Protein AF-0000000078061483 (afdb_homodimer)

Foldseek 3Di:
DPPPDPPPPPPPPPPPPPVPPPPPPPFDDKFFFDPQAFEAFEDECQWAAACCPPALFAAFLQQVQLVDPPLAPVSDGSRPWLNCLVVVVVLLVLRLLLVGQAYEYEAAQCLQPVLLALPDGGPVSLVSVQVSLVVCVVSNHAYAYEHDPPGHHVNCVVVVPLLDLCVLVSLLRSLVSNCVSCLLRHFHYAHYAALQCCLACDCCHQNFPPRVNPFLASSLSSLLSVLSSLLSNLCCCVVPPCVPSVHFYFHAHEQFAFAAPDPDPQSRVLRVLVNLLRGQSNCQLAFAPQHFRDPSLLVLQQVLCVVVPHPGGSNDGQDPVRSVSRYNSGQFHRYEYFHYWHWDLVPFDPPPDPVVHSVVSSNTDTDDVCVVAPDALDPRHGLDLLRLLVSLLVCCVRRVQGEYEYAEYWHKHQADPPLACVVGLVSVLSNVSSVVCSVPPVPHNYRYHYYPHQEQTQDGSHGSRMGTHQWYFDPVDPNRKIAGGQSSVVSSVCSVVSMRDSPDGDDGDDDID/DDPPPPPPPPPPPPPPPPVPPPPPPPQDDKDFFDPQAFEAFEDECQWAAACCPPALFAAFLQQVQLVDPPLAPVSDGSRPWLNCLVVVVVLLVLRLLLPGQAYEYEAAQCLQPVLLALPDGGPVSLVSVQVSLVVCVVSNHAYAYEHDPPGHHVNCVVVVPLLDLCVLVSLLRSLVVNCVSCLLRHFHYAHYAALQCCLACDCCHQNFPPRVNPFLASSLSSLLSVLSSLLSNLCCCVVPPCVPSVHFYFHAHEQFAFAAPDPDPQSRVLRVLVNLLRGQSNCQLAFAPQHFRDPSLLVLQQVLCVVVPHPGGSNDGDDPVRSVSSYNSGQFHRYEYFHYWHWDLPPFDPPPDPVVHSVVSSNTDTDPVCVVAPDALDPRHGLDLLRLLVSLLVCCVRRVQGEYEYAEYWHKHQADPPLACVVGLVSVLSNVSSVVCSVPPVPHNYRYHYYPHQEQTQDGSHGSRMGTHQWYFDPVDPNRKIAGGQSSVVSSCCSVVSMRDSPDGDDGDDDID

InterPro domains:
  IPR001360 Glycoside hydrolase family 1 [PF00232] (32-497)
  IPR001360 Glycoside hydrolase family 1 [PR00131] (329-343)
  IPR001360 Glycoside hydrolase family 1 [PR00131] (404-412)
  IPR001360 Glycoside hydrolase family 1 [PR00131] (421-432)
  IPR001360 Glycoside hydrolase family 1 [PR00131] (443-460)
  IPR001360 Glycoside hydrolase family 1 [PR00131] (467-479)
  IPR001360 Glycoside hydrolase family 1 [PTHR10353] (38-500)
  IPR017853 Glycoside hydrolase superfamily [SSF51445] (32-498)

Organism: Helicoverpa armigera (NCBI:txid29058)

Structure (mmCIF, N/CA/C/O backbone):
data_AF-0000000078061483-model_v1
#
loop_
_entity.id
_entity.type
_entity.pdbx_description
1 polymer 'Myrosinase 1-like'
#
loop_
_atom_site.group_PDB
_atom_site.id
_atom_site.type_symbol
_atom_site.label_atom_id
_atom_site.label_alt_id
_atom_site.label_comp_id
_atom_site.label_asym_id
_atom_site.label_entity_id
_atom_site.label_seq_id
_atom_site.pdbx_PDB_ins_code
_atom_site.Cartn_x
_atom_site.Cartn_y
_atom_site.Cartn_z
_atom_site.occupancy
_atom_site.B_iso_or_equiv
_atom_site.auth_seq_id
_atom_site.auth_comp_id
_atom_site.auth_asym_id
_atom_site.auth_atom_id
_atom_site.pdbx_PDB_model_num
ATOM 1 N N . MET A 1 1 ? -51.125 8.367 -23.984 1 21.56 1 MET A N 1
ATOM 2 C CA . MET A 1 1 ? -50.969 9.812 -24.094 1 21.56 1 MET A CA 1
ATOM 3 C C . MET A 1 1 ? -51.281 10.5 -22.766 1 21.56 1 MET A C 1
ATOM 5 O O . MET A 1 1 ? -51.125 11.711 -22.625 1 21.56 1 MET A O 1
ATOM 9 N N . ASN A 1 2 ? -52.188 9.93 -21.938 1 21.05 2 ASN A N 1
ATOM 10 C CA . ASN A 1 2 ? -52.875 10.836 -21.016 1 21.05 2 ASN A CA 1
ATOM 11 C C . ASN A 1 2 ? -51.875 11.469 -20.031 1 21.05 2 ASN A C 1
ATOM 13 O O . ASN A 1 2 ? -51.125 10.758 -19.375 1 21.05 2 ASN A O 1
ATOM 17 N N . LYS A 1 3 ? -51.719 12.781 -20.266 1 22.83 3 LYS A N 1
ATOM 18 C CA . LYS A 1 3 ? -51.031 14 -19.875 1 22.83 3 LYS A CA 1
ATOM 19 C C . LYS A 1 3 ? -51.344 14.375 -18.422 1 22.83 3 LYS A C 1
ATOM 21 O O . LYS A 1 3 ? -52.25 15.164 -18.156 1 22.83 3 LYS A O 1
ATOM 26 N N . SER A 1 4 ? -51.562 13.406 -17.484 1 24.78 4 SER A N 1
ATOM 27 C CA . SER A 1 4 ? -52.094 13.867 -16.203 1 24.78 4 SER A CA 1
ATOM 28 C C . SER A 1 4 ? -51.25 14.992 -15.625 1 24.78 4 SER A C 1
ATOM 30 O O . SER A 1 4 ? -50 14.875 -15.555 1 24.78 4 SER A O 1
ATOM 32 N N . VAL A 1 5 ? -51.781 16.219 -15.711 1 24.36 5 VAL A N 1
ATOM 33 C CA . VAL A 1 5 ? -51.406 17.578 -15.305 1 24.36 5 VAL A CA 1
ATOM 34 C C . VAL A 1 5 ? -51.031 17.594 -13.828 1 24.36 5 VAL A C 1
ATOM 36 O O . VAL A 1 5 ? -51.812 17.094 -12.984 1 24.36 5 VAL A O 1
ATOM 39 N N . TYR A 1 6 ? -49.719 17.703 -13.492 1 23.05 6 TYR A N 1
ATOM 40 C CA . TYR A 1 6 ? -48.938 17.812 -12.258 1 23.05 6 TYR A CA 1
ATOM 41 C C . TYR A 1 6 ? -49.375 19.031 -11.461 1 23.05 6 TYR A C 1
ATOM 43 O O . TYR A 1 6 ? -49.156 20.172 -11.891 1 23.05 6 TYR A O 1
ATOM 51 N N . GLN A 1 7 ? -50.719 19.016 -11.008 1 23.12 7 GLN A N 1
ATOM 52 C CA . GLN A 1 7 ? -51.156 20.172 -10.219 1 23.12 7 GLN A CA 1
ATOM 53 C C . GLN A 1 7 ? -50.125 20.5 -9.133 1 23.12 7 GLN A C 1
ATOM 55 O O . GLN A 1 7 ? -49.75 19.625 -8.352 1 23.12 7 GLN A O 1
ATOM 60 N N . LEU A 1 8 ? -49.406 21.641 -9.32 1 24.89 8 LEU A N 1
ATOM 61 C CA . LEU A 1 8 ? -48.438 22.422 -8.57 1 24.89 8 LEU A CA 1
ATOM 62 C C . LEU A 1 8 ? -49.031 22.922 -7.258 1 24.89 8 LEU A C 1
ATOM 64 O O . LEU A 1 8 ? -49.938 23.766 -7.262 1 24.89 8 LEU A O 1
ATOM 68 N N . VAL A 1 9 ? -49.5 21.984 -6.383 1 25.61 9 VAL A N 1
ATOM 69 C CA . VAL A 1 9 ? -50.031 22.547 -5.141 1 25.61 9 VAL A CA 1
ATOM 70 C C . VAL A 1 9 ? -48.969 23.453 -4.512 1 25.61 9 VAL A C 1
ATOM 72 O O . VAL A 1 9 ? -47.844 23.016 -4.234 1 25.61 9 VAL A O 1
ATOM 75 N N . ALA A 1 10 ? -49.094 24.766 -4.688 1 23.66 10 ALA A N 1
ATOM 76 C CA . ALA A 1 10 ? -48.375 25.906 -4.16 1 23.66 10 ALA A CA 1
ATOM 77 C C . ALA A 1 10 ? -48.469 25.969 -2.637 1 23.66 10 ALA A C 1
ATOM 79 O O . ALA A 1 10 ? -49.531 26.266 -2.096 1 23.66 10 ALA A O 1
ATOM 80 N N . ALA A 1 11 ? -48 24.953 -1.902 1 24.77 11 ALA A N 1
ATOM 81 C CA . ALA A 1 11 ? -48.062 25.141 -0.455 1 24.77 11 ALA A CA 1
ATOM 82 C C . ALA A 1 11 ? -47.438 26.453 -0.038 1 24.77 11 ALA A C 1
ATOM 84 O O . ALA A 1 11 ? -46.312 26.766 -0.447 1 24.77 11 ALA A O 1
ATOM 85 N N . THR A 1 12 ? -48.25 27.438 0.245 1 24.83 12 THR A N 1
ATOM 86 C CA . THR A 1 12 ? -47.906 28.734 0.83 1 24.83 12 THR A CA 1
ATOM 87 C C . THR A 1 12 ? -47.125 28.562 2.127 1 24.83 12 THR A C 1
ATOM 89 O O . THR A 1 12 ? -47.625 27.969 3.086 1 24.83 12 THR A O 1
ATOM 92 N N . PHE A 1 13 ? -45.844 28.297 1.98 1 23.48 13 PHE A N 1
ATOM 93 C CA . PHE A 1 13 ? -44.969 28.266 3.139 1 23.48 13 PHE A CA 1
ATOM 94 C C . PHE A 1 13 ? -45.031 29.578 3.91 1 23.48 13 PHE A C 1
ATOM 96 O O . PHE A 1 13 ? -44.688 30.641 3.377 1 23.48 13 PHE A O 1
ATOM 103 N N . ALA A 1 14 ? -46 29.688 4.773 1 26.2 14 ALA A N 1
ATOM 104 C CA . ALA A 1 14 ? -46 30.812 5.699 1 26.2 14 ALA A CA 1
ATOM 105 C C . ALA A 1 14 ? -44.688 30.906 6.449 1 26.2 14 ALA A C 1
ATOM 107 O O . ALA A 1 14 ? -44.312 29.984 7.191 1 26.2 14 ALA A O 1
ATOM 108 N N . VAL A 1 15 ? -43.812 31.688 5.906 1 26.91 15 VAL A N 1
ATOM 109 C CA . VAL A 1 15 ? -42.562 32.062 6.52 1 26.91 15 VAL A CA 1
ATOM 110 C C . VAL A 1 15 ? -42.812 32.781 7.832 1 26.91 15 VAL A C 1
ATOM 112 O O . VAL A 1 15 ? -43.375 33.906 7.836 1 26.91 15 VAL A O 1
ATOM 115 N N . SER A 1 16 ? -43.312 32 8.828 1 27.84 16 SER A N 1
ATOM 116 C CA . SER A 1 16 ? -43.312 32.75 10.078 1 27.84 16 SER A CA 1
ATOM 117 C C . SER A 1 16 ? -41.969 33.406 10.344 1 27.84 16 SER A C 1
ATOM 119 O O . SER A 1 16 ? -40.938 32.719 10.289 1 27.84 16 SER A O 1
ATOM 121 N N . LEU A 1 17 ? -41.875 34.625 10.133 1 29.41 17 LEU A N 1
ATOM 122 C CA . LEU A 1 17 ? -40.781 35.5 10.492 1 29.41 17 LEU A CA 1
ATOM 123 C C . LEU A 1 17 ? -40.469 35.406 11.984 1 29.41 17 LEU A C 1
ATOM 125 O O . LEU A 1 17 ? -41.188 35.969 12.812 1 29.41 17 LEU A O 1
ATOM 129 N N . VAL A 1 18 ? -40.156 34.219 12.461 1 30.2 18 VAL A N 1
ATOM 130 C CA . VAL A 1 18 ? -39.625 34.344 13.812 1 30.2 18 VAL A CA 1
ATOM 131 C C . VAL A 1 18 ? -38.438 35.344 13.812 1 30.2 18 VAL A C 1
ATOM 133 O O . VAL A 1 18 ? -37.5 35.188 13.039 1 30.2 18 VAL A O 1
ATOM 136 N N . THR A 1 19 ? -38.719 36.5 14.203 1 26.34 19 THR A N 1
ATOM 137 C CA . THR A 1 19 ? -37.688 37.5 14.508 1 26.34 19 THR A CA 1
ATOM 138 C C . THR A 1 19 ? -36.656 36.938 15.445 1 26.34 19 THR A C 1
ATOM 140 O O . THR A 1 19 ? -36.938 36.594 16.594 1 26.34 19 THR A O 1
ATOM 143 N N . ALA A 1 20 ? -35.812 36.094 14.906 1 32.91 20 ALA A N 1
ATOM 144 C CA . ALA A 1 20 ? -34.594 35.812 15.672 1 32.91 20 ALA A CA 1
ATOM 145 C C . ALA A 1 20 ? -34.031 37.094 16.312 1 32.91 20 ALA A C 1
ATOM 147 O O . ALA A 1 20 ? -33.656 38.031 15.602 1 32.91 20 ALA A O 1
ATOM 148 N N . SER A 1 21 ? -34.625 37.406 17.484 1 28.08 21 SER A N 1
ATOM 149 C CA . SER A 1 21 ? -33.906 38.438 18.219 1 28.08 21 SER A CA 1
ATOM 150 C C . SER A 1 21 ? -32.375 38.219 18.125 1 28.08 21 SER A C 1
ATOM 152 O O . SER A 1 21 ? -31.891 37.156 18.469 1 28.08 21 SER A O 1
ATOM 154 N N . SER A 1 22 ? -31.781 38.688 17.172 1 31.56 22 SER A N 1
ATOM 155 C CA . SER A 1 22 ? -30.328 38.812 17.156 1 31.56 22 SER A CA 1
ATOM 156 C C . SER A 1 22 ? -29.797 39.156 18.547 1 31.56 22 SER A C 1
ATOM 158 O O . SER A 1 22 ? -30.031 40.25 19.031 1 31.56 22 SER A O 1
ATOM 160 N N . GLU A 1 23 ? -29.953 38.312 19.484 1 32.78 23 GLU A N 1
ATOM 161 C CA . GLU A 1 23 ? -29.156 38.688 20.656 1 32.78 23 GLU A CA 1
ATOM 162 C C . GLU A 1 23 ? -27.875 39.375 20.234 1 32.78 23 GLU A C 1
ATOM 164 O O . GLU A 1 23 ? -27.016 38.781 19.578 1 32.78 23 GLU A O 1
ATOM 169 N N . ARG A 1 24 ? -28.031 40.562 19.812 1 36.78 24 ARG A N 1
ATOM 170 C CA . ARG A 1 24 ? -26.906 41.469 19.672 1 36.78 24 ARG A CA 1
ATOM 171 C C . ARG A 1 24 ? -25.812 41.156 20.688 1 36.78 24 ARG A C 1
ATOM 173 O O . ARG A 1 24 ? -26.031 41.312 21.891 1 36.78 24 ARG A O 1
ATOM 180 N N . CYS A 1 25 ? -25 40.188 20.484 1 40.31 25 CYS A N 1
ATOM 181 C CA . CYS A 1 25 ? -23.766 40.031 21.234 1 40.31 25 CYS A CA 1
ATOM 182 C C . CYS A 1 25 ? -23.203 41.375 21.641 1 40.31 25 CYS A C 1
ATOM 184 O O . CYS A 1 25 ? -22.953 42.25 20.797 1 40.31 25 CYS A O 1
ATOM 186 N N . ALA A 1 26 ? -23.562 41.875 22.781 1 42.72 26 ALA A N 1
ATOM 187 C CA . ALA A 1 26 ? -22.922 43.031 23.406 1 42.72 26 ALA A CA 1
ATOM 188 C C . ALA A 1 26 ? -21.516 43.25 22.891 1 42.72 26 ALA A C 1
ATOM 190 O O . ALA A 1 26 ? -20.75 42.281 22.734 1 42.72 26 ALA A O 1
ATOM 191 N N . LYS A 1 27 ? -21.297 44.344 22.188 1 49.12 27 LYS A N 1
ATOM 192 C CA . LYS A 1 27 ? -19.969 44.719 21.719 1 49.12 27 LYS A CA 1
ATOM 193 C C . LYS A 1 27 ? -18.891 44.312 22.734 1 49.12 27 LYS A C 1
ATOM 195 O O . LYS A 1 27 ? -18.984 44.656 23.906 1 49.12 27 LYS A O 1
ATOM 200 N N . SER A 1 28 ? -18.016 43.312 22.469 1 61.88 28 SER A N 1
ATOM 201 C CA . SER A 1 28 ? -16.875 42.906 23.281 1 61.88 28 SER A CA 1
ATOM 202 C C . SER A 1 28 ? -16.031 44.125 23.703 1 61.88 28 SER A C 1
ATOM 204 O O . SER A 1 28 ? -16.031 45.156 23.031 1 61.88 28 SER A O 1
ATOM 206 N N . GLU A 1 29 ? -15.781 44.344 24.969 1 81.38 29 GLU A N 1
ATOM 207 C CA . GLU A 1 29 ? -14.891 45.344 25.547 1 81.38 29 GLU A CA 1
ATOM 208 C C . GLU A 1 29 ? -13.461 45.188 25.031 1 81.38 29 GLU A C 1
ATOM 210 O O . GLU A 1 29 ? -13.102 44.125 24.516 1 81.38 29 GLU A O 1
ATOM 215 N N . VAL A 1 30 ? -12.828 46.312 24.906 1 93.75 30 VAL A N 1
ATOM 216 C CA . VAL A 1 30 ? -11.398 46.281 24.594 1 93.75 30 VAL A CA 1
ATOM 217 C C . VAL A 1 30 ? -10.672 45.375 25.594 1 93.75 30 VAL A C 1
ATOM 219 O O . VAL A 1 30 ? -10.883 45.5 26.797 1 93.75 30 VAL A O 1
ATOM 222 N N . ARG A 1 31 ? -9.93 44.469 24.984 1 96 31 ARG A N 1
ATOM 223 C CA . ARG A 1 31 ? -9.25 43.5 25.844 1 96 31 ARG A CA 1
ATOM 224 C C . ARG A 1 31 ? -7.758 43.469 25.531 1 96 31 ARG A C 1
ATOM 226 O O . ARG A 1 31 ? -7.352 43.469 24.375 1 96 31 ARG A O 1
ATOM 233 N N . LYS A 1 32 ? -6.988 43.438 26.609 1 96.88 32 LYS A N 1
ATOM 234 C CA . LYS A 1 32 ? -5.551 43.219 26.453 1 96.88 32 LYS A CA 1
ATOM 235 C C . LYS A 1 32 ? -5.215 41.75 26.281 1 96.88 32 LYS A C 1
ATOM 237 O O . LYS A 1 32 ? -5.805 40.906 26.938 1 96.88 32 LYS A O 1
ATOM 242 N N . LEU A 1 33 ? -4.336 41.5 25.422 1 97.88 33 LEU A N 1
ATOM 243 C CA . LEU A 1 33 ? -3.855 40.125 25.266 1 97.88 33 LEU A CA 1
ATOM 244 C C . LEU A 1 33 ? -2.912 39.75 26.406 1 97.88 33 LEU A C 1
ATOM 246 O O . LEU A 1 33 ? -2.127 40.562 26.859 1 97.88 33 LEU A O 1
ATOM 250 N N . PRO A 1 34 ? -2.996 38.469 26.812 1 97.06 34 PRO A N 1
ATOM 251 C CA . PRO A 1 34 ? -2.014 38.031 27.812 1 97.06 34 PRO A CA 1
ATOM 252 C C . PRO A 1 34 ? -0.573 38.219 27.344 1 97.06 34 PRO A C 1
ATOM 254 O O . PRO A 1 34 ? -0.267 38.031 26.156 1 97.06 34 PRO A O 1
ATOM 257 N N . GLU A 1 35 ? 0.311 38.531 28.25 1 93.44 35 GLU A N 1
ATOM 258 C CA . GLU A 1 35 ? 1.693 38.875 27.938 1 93.44 35 GLU A CA 1
ATOM 259 C C . GLU A 1 35 ? 2.414 37.719 27.266 1 93.44 35 GLU A C 1
ATOM 261 O O . GLU A 1 35 ? 3.246 37.938 26.375 1 93.44 35 GLU A O 1
ATOM 266 N N . LYS A 1 36 ? 2.055 36.531 27.578 1 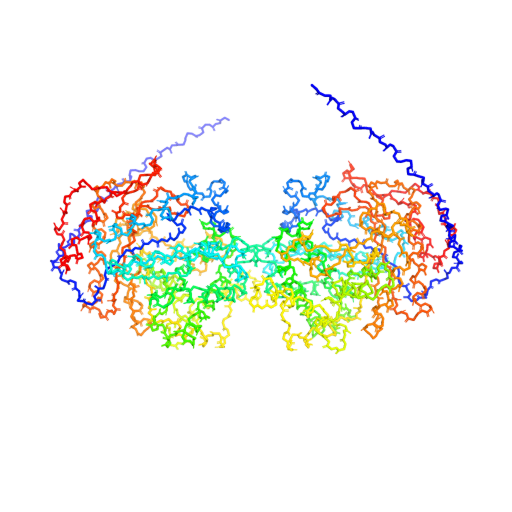93 36 LYS A N 1
ATOM 267 C CA . LYS A 1 36 ? 2.826 35.375 27.109 1 93 36 LYS A CA 1
ATOM 268 C C . LYS A 1 36 ? 2.199 34.781 25.859 1 93 36 LYS A C 1
ATOM 270 O O . LYS A 1 36 ? 2.756 33.844 25.266 1 93 36 LYS A O 1
ATOM 275 N N . LEU A 1 37 ? 1.08 35.312 25.438 1 98.25 37 LEU A N 1
ATOM 276 C CA . LEU A 1 37 ? 0.442 34.781 24.234 1 98.25 37 LEU A CA 1
ATOM 277 C C . LEU A 1 37 ? 1.168 35.25 22.984 1 98.25 37 LEU A C 1
ATOM 279 O O . LEU A 1 37 ? 1.217 36.469 22.703 1 98.25 37 LEU A O 1
ATOM 283 N N . LYS A 1 38 ? 1.768 34.344 22.281 1 98.69 38 LYS A N 1
ATOM 284 C CA . LYS A 1 38 ? 2.438 34.656 21.016 1 98.69 38 LYS A CA 1
ATOM 285 C C . LYS A 1 38 ? 1.46 34.625 19.844 1 98.69 38 LYS A C 1
ATOM 287 O O . LYS A 1 38 ? 0.526 33.812 19.844 1 98.69 38 LYS A O 1
ATOM 292 N N . LEU A 1 39 ? 1.645 35.531 18.906 1 98.81 39 LEU A N 1
ATOM 293 C CA . LEU A 1 39 ? 0.803 35.594 17.703 1 98.81 39 LEU A CA 1
ATOM 294 C C . LEU A 1 39 ? 1.614 35.344 16.453 1 98.81 39 LEU A C 1
ATOM 296 O O . LEU A 1 39 ? 2.707 35.875 16.281 1 98.81 39 LEU A O 1
ATOM 300 N N . GLY A 1 40 ? 1.159 34.438 15.609 1 98.81 40 GLY A N 1
ATOM 301 C CA . GLY A 1 40 ? 1.865 34.062 14.391 1 98.81 40 GLY A CA 1
ATOM 302 C C . GLY A 1 40 ? 0.946 33.875 13.195 1 98.81 40 GLY A C 1
ATOM 303 O O . GLY A 1 40 ? -0.245 34.188 13.273 1 98.81 40 GLY A O 1
ATOM 304 N N . ALA A 1 41 ? 1.456 33.562 12.062 1 98.88 41 ALA A N 1
ATOM 305 C CA . ALA A 1 41 ? 0.762 33.188 10.836 1 98.88 41 ALA A CA 1
ATOM 306 C C . ALA A 1 41 ? 1.313 31.891 10.273 1 98.88 41 ALA A C 1
ATOM 308 O O . ALA A 1 41 ? 2.41 31.469 10.648 1 98.88 41 ALA A O 1
ATOM 309 N N . ALA A 1 42 ? 0.496 31.25 9.438 1 98.88 42 ALA A N 1
ATOM 310 C CA . ALA A 1 42 ? 0.91 29.922 8.984 1 98.88 42 ALA A CA 1
ATOM 311 C C . ALA A 1 42 ? 0.642 29.734 7.496 1 98.88 42 ALA A C 1
ATOM 313 O O . ALA A 1 42 ? -0.207 30.422 6.922 1 98.88 42 ALA A O 1
ATOM 314 N N . THR A 1 43 ? 1.39 28.922 6.879 1 98.69 43 THR A N 1
ATOM 315 C CA . THR A 1 43 ? 1.193 28.359 5.547 1 98.69 43 THR A CA 1
ATOM 316 C C . THR A 1 43 ? 1.572 26.891 5.523 1 98.69 43 THR A C 1
ATOM 318 O O . THR A 1 43 ? 1.806 26.281 6.57 1 98.69 43 THR A O 1
ATOM 321 N N . ALA A 1 44 ? 1.515 26.266 4.355 1 98.56 44 ALA A N 1
ATOM 322 C CA . ALA A 1 44 ? 1.958 24.891 4.141 1 98.56 44 ALA A CA 1
ATOM 323 C C . ALA A 1 44 ? 2.646 24.734 2.787 1 98.56 44 ALA A C 1
ATOM 325 O O . ALA A 1 44 ? 2.227 25.344 1.8 1 98.56 44 ALA A O 1
ATOM 326 N N . ALA A 1 45 ? 3.604 23.938 2.746 1 98.75 45 ALA A N 1
ATOM 327 C CA . ALA A 1 45 ? 4.527 23.828 1.62 1 98.75 45 ALA A CA 1
ATOM 328 C C . ALA A 1 45 ? 3.773 23.609 0.311 1 98.75 45 ALA A C 1
ATOM 330 O O . ALA A 1 45 ? 3.924 24.391 -0.632 1 98.75 45 ALA A O 1
ATOM 331 N N . PHE A 1 46 ? 2.967 22.594 0.238 1 98.69 46 PHE A N 1
ATOM 332 C CA . PHE A 1 46 ? 2.316 22.266 -1.024 1 98.69 46 PHE A CA 1
ATOM 333 C C . PHE A 1 46 ? 1.389 23.391 -1.468 1 98.69 46 PHE A C 1
ATOM 335 O O . PHE A 1 46 ? 1.222 23.625 -2.666 1 98.69 46 PHE A O 1
ATOM 342 N N . GLN A 1 47 ? 0.829 24.078 -0.544 1 98.56 47 GLN A N 1
ATOM 343 C CA . GLN A 1 47 ? -0.223 25.047 -0.847 1 98.56 47 GLN A CA 1
ATOM 344 C C . GLN A 1 47 ? 0.365 26.359 -1.348 1 98.56 47 GLN A C 1
ATOM 346 O O . GLN A 1 47 ? -0.338 27.172 -1.959 1 98.56 47 GLN A O 1
ATOM 351 N N . ILE A 1 48 ? 1.719 26.625 -1.14 1 98.75 48 ILE A N 1
ATOM 352 C CA . ILE A 1 48 ? 2.176 27.969 -1.471 1 98.75 48 ILE A CA 1
ATOM 353 C C . ILE A 1 48 ? 3.461 27.891 -2.291 1 98.75 48 ILE A C 1
ATOM 355 O O . ILE A 1 48 ? 3.814 28.828 -2.996 1 98.75 48 ILE A O 1
ATOM 359 N N . GLU A 1 49 ? 4.262 26.797 -2.184 1 98.5 49 GLU A N 1
ATOM 360 C CA . GLU A 1 49 ? 5.641 26.812 -2.658 1 98.5 49 GLU A CA 1
ATOM 361 C C . GLU A 1 49 ? 5.703 26.734 -4.18 1 98.5 49 GLU A C 1
ATOM 363 O O . GLU A 1 49 ? 6.527 27.406 -4.809 1 98.5 49 GLU A O 1
ATOM 368 N N . GLY A 1 50 ? 4.812 25.906 -4.727 1 97.94 50 GLY A N 1
ATOM 369 C CA . GLY A 1 50 ? 5.008 25.594 -6.133 1 97.94 50 GLY A CA 1
ATOM 370 C C . GLY A 1 50 ? 6.301 24.859 -6.406 1 97.94 50 GLY A C 1
ATOM 371 O O . GLY A 1 50 ? 6.691 23.969 -5.637 1 97.94 50 GLY A O 1
ATOM 372 N N . ALA A 1 51 ? 6.91 25.094 -7.637 1 97.62 51 ALA A N 1
ATOM 373 C CA . ALA A 1 51 ? 8.164 24.453 -8.008 1 97.62 51 ALA A CA 1
ATOM 374 C C . ALA A 1 51 ? 8.047 22.938 -7.902 1 97.62 51 ALA A C 1
ATOM 376 O O . ALA A 1 51 ? 8.891 22.281 -7.277 1 97.62 51 ALA A O 1
ATOM 377 N N . TRP A 1 52 ? 6.988 22.391 -8.523 1 96.12 52 TRP A N 1
ATOM 378 C CA . TRP A 1 52 ? 6.609 21 -8.336 1 96.12 52 TRP A CA 1
ATOM 379 C C . TRP A 1 52 ? 7.699 20.062 -8.844 1 96.12 52 TRP A C 1
ATOM 381 O O . TRP A 1 52 ? 7.816 18.922 -8.383 1 96.12 52 TRP A O 1
ATOM 391 N N . ASP A 1 53 ? 8.555 20.578 -9.773 1 94.56 53 ASP A N 1
ATOM 392 C CA . ASP A 1 53 ? 9.586 19.75 -10.367 1 94.56 53 ASP A CA 1
ATOM 393 C C . ASP A 1 53 ? 10.953 20.438 -10.312 1 94.56 53 ASP A C 1
ATOM 395 O O . ASP A 1 53 ? 11.82 20.156 -11.141 1 94.56 53 ASP A O 1
ATOM 399 N N . ALA A 1 54 ? 11.055 21.359 -9.422 1 95.56 54 ALA A N 1
ATOM 400 C CA . ALA A 1 54 ? 12.328 22.062 -9.297 1 95.56 54 ALA A CA 1
ATOM 401 C C . ALA A 1 54 ? 13.383 21.188 -8.625 1 95.56 54 ALA A C 1
ATOM 403 O O . ALA A 1 54 ? 13.086 20.484 -7.66 1 95.56 54 ALA A O 1
ATOM 404 N N . SER A 1 55 ? 14.594 21.234 -9.195 1 94.69 55 SER A N 1
ATOM 405 C CA . SER A 1 55 ? 15.734 20.5 -8.656 1 94.69 55 SER A CA 1
ATOM 406 C C . SER A 1 55 ? 15.422 19.016 -8.531 1 94.69 55 SER A C 1
ATOM 408 O O . SER A 1 55 ? 15.055 18.375 -9.516 1 94.69 55 SER A O 1
ATOM 410 N N . ASP A 1 56 ? 15.492 18.469 -7.344 1 96.56 56 ASP A N 1
ATOM 411 C CA . ASP A 1 56 ? 15.383 17.016 -7.16 1 96.56 56 ASP A CA 1
ATOM 412 C C . ASP A 1 56 ? 13.953 16.625 -6.789 1 96.56 56 ASP A C 1
ATOM 414 O O . ASP A 1 56 ? 13.648 15.438 -6.664 1 96.56 56 ASP A O 1
ATOM 418 N N . LYS A 1 57 ? 13.062 17.625 -6.691 1 98.25 57 LYS A N 1
ATOM 419 C CA . LYS A 1 57 ? 11.75 17.297 -6.125 1 98.25 57 LYS A CA 1
ATOM 420 C C . LYS A 1 57 ? 10.992 16.312 -7.012 1 98.25 57 LYS A C 1
ATOM 422 O O . LYS A 1 57 ? 10.914 16.5 -8.227 1 98.25 57 LYS A O 1
ATOM 427 N N . SER A 1 58 ? 10.523 15.289 -6.418 1 98 58 SER A N 1
ATOM 428 C CA . SER A 1 58 ? 9.703 14.305 -7.105 1 98 58 SER A CA 1
ATOM 429 C C . SER A 1 58 ? 8.219 14.531 -6.824 1 98 58 SER A C 1
ATOM 431 O O . SER A 1 58 ? 7.859 15.352 -5.98 1 98 58 SER A O 1
ATOM 433 N N . PRO A 1 59 ? 7.324 13.867 -7.531 1 98 59 PRO A N 1
ATOM 434 C CA . PRO A 1 59 ? 5.887 14.062 -7.328 1 98 59 PRO A CA 1
ATOM 435 C C . PRO A 1 59 ? 5.414 13.594 -5.953 1 98 59 PRO A C 1
ATOM 437 O O . PRO A 1 59 ? 5.867 12.562 -5.461 1 98 59 PRO A O 1
ATOM 440 N N . SER A 1 60 ? 4.539 14.359 -5.414 1 98.44 60 SER A N 1
ATOM 441 C CA . SER A 1 60 ? 3.775 13.945 -4.242 1 98.44 60 SER A CA 1
ATOM 442 C C . SER A 1 60 ? 2.424 13.359 -4.637 1 98.44 60 SER A C 1
ATOM 444 O O . SER A 1 60 ? 2.037 13.414 -5.809 1 98.44 60 SER A O 1
ATOM 446 N N . ILE A 1 61 ? 1.721 12.828 -3.666 1 98.62 61 ILE A N 1
ATOM 447 C CA . ILE A 1 61 ? 0.375 12.312 -3.879 1 98.62 61 ILE A CA 1
ATOM 448 C C . ILE A 1 61 ? -0.541 13.43 -4.367 1 98.62 61 ILE A C 1
ATOM 450 O O . ILE A 1 61 ? -1.479 13.188 -5.133 1 98.62 61 ILE A O 1
ATOM 454 N N . TRP A 1 62 ? -0.321 14.664 -3.979 1 98.69 62 TRP A N 1
ATOM 455 C CA . TRP A 1 62 ? -1.16 15.781 -4.414 1 98.69 62 TRP A CA 1
ATOM 456 C C . TRP A 1 62 ? -0.839 16.172 -5.852 1 98.69 62 TRP A C 1
ATOM 458 O O . TRP A 1 62 ? -1.726 16.594 -6.598 1 98.69 62 TRP A O 1
ATOM 468 N N . ASP A 1 63 ? 0.458 16.094 -6.246 1 98.44 63 ASP A N 1
ATOM 469 C CA . ASP A 1 63 ? 0.771 16.297 -7.656 1 98.44 63 ASP A CA 1
ATOM 470 C C . ASP A 1 63 ? 0.002 15.305 -8.531 1 98.44 63 ASP A C 1
ATOM 472 O O . ASP A 1 63 ? -0.591 15.695 -9.539 1 98.44 63 ASP A O 1
ATOM 476 N N . THR A 1 64 ? 0.052 14.023 -8.133 1 97.94 64 THR A N 1
ATOM 477 C CA . THR A 1 64 ? -0.647 12.977 -8.859 1 97.94 64 THR A CA 1
ATOM 478 C C . THR A 1 64 ? -2.152 13.219 -8.852 1 97.94 64 THR A C 1
ATOM 480 O O . THR A 1 64 ? -2.812 13.086 -9.883 1 97.94 64 THR A O 1
ATOM 483 N N . PHE A 1 65 ? -2.717 13.586 -7.742 1 98.38 65 PHE A N 1
ATOM 484 C CA . PHE A 1 65 ? -4.141 13.852 -7.562 1 98.38 65 PHE A CA 1
ATOM 485 C C . PHE A 1 65 ? -4.605 14.961 -8.5 1 98.38 65 PHE A C 1
ATOM 487 O O . PHE A 1 65 ? -5.648 14.836 -9.148 1 98.38 65 PHE A O 1
ATOM 494 N N . CYS A 1 66 ? -3.842 16 -8.602 1 98.06 66 CYS A N 1
ATOM 495 C CA . CYS A 1 66 ? -4.215 17.172 -9.375 1 98.06 66 CYS A CA 1
ATOM 496 C C . CYS A 1 66 ? -4.207 16.875 -10.867 1 98.06 66 CYS A C 1
ATOM 498 O O . CYS A 1 66 ? -4.824 17.594 -11.656 1 98.06 66 CYS A O 1
ATOM 500 N N . ARG A 1 67 ? -3.572 15.844 -11.266 1 97.06 67 ARG A N 1
ATOM 501 C CA . ARG A 1 67 ? -3.443 15.523 -12.68 1 97.06 67 ARG A CA 1
ATOM 502 C C . ARG A 1 67 ? -4.703 14.844 -13.203 1 97.06 67 ARG A C 1
ATOM 504 O O . ARG A 1 67 ? -4.898 14.734 -14.414 1 97.06 67 ARG A O 1
ATOM 511 N N . VAL A 1 68 ? -5.473 14.352 -12.359 1 96.62 68 VAL A N 1
ATOM 512 C CA . VAL A 1 68 ? -6.719 13.703 -12.758 1 96.62 68 VAL A CA 1
ATOM 513 C C . VAL A 1 68 ? -7.812 14.758 -12.93 1 96.62 68 VAL A C 1
ATOM 515 O O . VAL A 1 68 ? -8.188 15.438 -11.969 1 96.62 68 VAL A O 1
ATOM 518 N N . PRO A 1 69 ? -8.359 14.859 -14.125 1 96.62 69 PRO A N 1
ATOM 519 C CA . PRO A 1 69 ? -9.406 15.867 -14.336 1 96.62 69 PRO A CA 1
ATOM 520 C C . PRO A 1 69 ? -10.609 15.664 -13.414 1 96.62 69 PRO A C 1
ATOM 522 O O . PRO A 1 69 ? -11.07 14.539 -13.227 1 96.62 69 PRO A O 1
ATOM 525 N N . GLY A 1 70 ? -11.094 16.781 -12.789 1 96.81 70 GLY A N 1
ATOM 526 C CA . GLY A 1 70 ? -12.273 16.719 -11.945 1 96.81 70 GLY A CA 1
ATOM 527 C C . GLY A 1 70 ? -11.953 16.656 -10.469 1 96.81 70 GLY A C 1
ATOM 528 O O . GLY A 1 70 ? -12.812 16.953 -9.625 1 96.81 70 GLY A O 1
ATOM 529 N N . ASN A 1 71 ? -10.75 16.297 -10.141 1 97.5 71 ASN A N 1
ATOM 530 C CA . ASN A 1 71 ? -10.367 16.156 -8.742 1 97.5 71 ASN A CA 1
ATOM 531 C C . ASN A 1 71 ? -10.312 17.516 -8.047 1 97.5 71 ASN A C 1
ATOM 533 O O . ASN A 1 71 ? -10.641 17.625 -6.863 1 97.5 71 ASN A O 1
ATOM 537 N N . VAL A 1 72 ? -9.859 18.531 -8.758 1 97.88 72 VAL A N 1
ATOM 538 C CA . VAL A 1 72 ? -9.789 19.891 -8.219 1 97.88 72 VAL A CA 1
ATOM 539 C C . VAL A 1 72 ? -10.914 20.734 -8.82 1 97.88 72 VAL A C 1
ATOM 541 O O . VAL A 1 72 ? -11.031 20.844 -10.039 1 97.88 72 VAL A O 1
ATOM 544 N N . LYS A 1 73 ? -11.695 21.312 -8.039 1 95.12 73 LYS A N 1
ATOM 545 C CA . LYS A 1 73 ? -12.961 21.953 -8.398 1 95.12 73 LYS A CA 1
ATOM 546 C C . LYS A 1 73 ? -12.773 22.969 -9.508 1 95.12 73 LYS A C 1
ATOM 548 O O . LYS A 1 73 ? -13.602 23.078 -10.422 1 95.12 73 LYS A O 1
ATOM 553 N N . ASP A 1 74 ? -11.703 23.797 -9.445 1 95.94 74 ASP A N 1
ATOM 554 C CA . ASP A 1 74 ? -11.531 24.859 -10.414 1 95.94 74 ASP A CA 1
ATOM 555 C C . ASP A 1 74 ? -10.5 24.484 -11.477 1 95.94 74 ASP A C 1
ATOM 557 O O . ASP A 1 74 ? -10.07 25.328 -12.266 1 95.94 74 ASP A O 1
ATOM 561 N N . GLY A 1 75 ? -9.984 23.25 -11.414 1 97.19 75 GLY A N 1
ATOM 562 C CA . GLY A 1 75 ? -9.102 22.703 -12.438 1 97.19 75 GLY A CA 1
ATOM 563 C C . GLY A 1 75 ? -7.66 23.141 -12.273 1 97.19 75 GLY A C 1
ATOM 564 O O . GLY A 1 75 ? -6.789 22.719 -13.047 1 97.19 75 GLY A O 1
ATOM 565 N N . THR A 1 76 ? -7.359 23.969 -11.266 1 97.31 76 THR A N 1
ATOM 566 C CA . THR A 1 76 ? -5.984 24.375 -11.023 1 97.31 76 THR A CA 1
ATOM 567 C C . THR A 1 76 ? -5.195 23.25 -10.344 1 97.31 76 THR A C 1
ATOM 569 O O . THR A 1 76 ? -5.719 22.156 -10.133 1 97.31 76 THR A O 1
ATOM 572 N N . ASP A 1 77 ? -3.9 23.438 -10.141 1 97.81 77 ASP A N 1
ATOM 573 C CA . ASP A 1 77 ? -3.053 22.422 -9.523 1 97.81 77 ASP A CA 1
ATOM 574 C C . ASP A 1 77 ? -1.996 23.047 -8.625 1 97.81 77 ASP A C 1
ATOM 576 O O . ASP A 1 77 ? -2.043 24.25 -8.352 1 97.81 77 ASP A O 1
ATOM 580 N N . GLY A 1 78 ? -1.142 22.25 -8.016 1 97.19 78 GLY A N 1
ATOM 581 C CA . GLY A 1 78 ? -0.138 22.703 -7.074 1 97.19 78 GLY A CA 1
ATOM 582 C C . GLY A 1 78 ? 1.202 23 -7.723 1 97.19 78 GLY A C 1
ATOM 583 O O . GLY A 1 78 ? 2.219 23.109 -7.035 1 97.19 78 GLY A O 1
ATOM 584 N N . ASN A 1 79 ? 1.295 23.141 -9.047 1 97.31 79 ASN A N 1
ATOM 585 C CA . ASN A 1 79 ? 2.57 23.234 -9.75 1 97.31 79 ASN A CA 1
ATOM 586 C C . ASN A 1 79 ? 3.297 24.531 -9.414 1 97.31 79 ASN A C 1
ATOM 588 O O . ASN A 1 79 ? 4.508 24.531 -9.188 1 97.31 79 ASN A O 1
ATOM 592 N N . ASP A 1 80 ? 2.502 25.703 -9.406 1 96.19 80 ASP A N 1
ATOM 593 C CA . ASP A 1 80 ? 3.113 27.016 -9.188 1 96.19 80 ASP A CA 1
ATOM 594 C C . ASP A 1 80 ? 2.592 27.656 -7.91 1 96.19 80 ASP A C 1
ATOM 596 O O . ASP A 1 80 ? 3.342 28.328 -7.195 1 96.19 80 ASP A O 1
ATOM 600 N N . THR A 1 81 ? 1.283 27.547 -7.684 1 97.31 81 THR A N 1
ATOM 601 C CA . THR A 1 81 ? 0.57 28.109 -6.547 1 97.31 81 THR A CA 1
ATOM 602 C C . THR A 1 81 ? 0.993 29.562 -6.316 1 97.31 81 THR A C 1
ATOM 604 O O . TH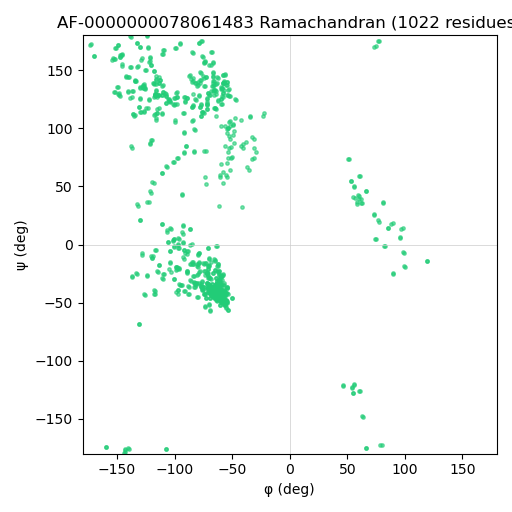R A 1 81 ? 0.82 30.406 -7.191 1 97.31 81 THR A O 1
ATOM 607 N N . CYS A 1 82 ? 1.526 29.891 -5.078 1 98.5 82 CYS A N 1
ATOM 608 C CA . CYS A 1 82 ? 1.899 31.25 -4.734 1 98.5 82 CYS A CA 1
ATOM 609 C C . CYS A 1 82 ? 3.348 31.531 -5.117 1 98.5 82 CYS A C 1
ATOM 611 O O . CYS A 1 82 ? 3.818 32.656 -4.988 1 98.5 82 CYS A O 1
ATOM 613 N N . LYS A 1 83 ? 4.105 30.547 -5.535 1 98.38 83 LYS A N 1
ATOM 614 C CA . LYS A 1 83 ? 5.508 30.609 -5.941 1 98.38 83 LYS A CA 1
ATOM 615 C C . LYS A 1 83 ? 6.395 31.062 -4.781 1 98.38 83 LYS A C 1
ATOM 617 O O . LYS A 1 83 ? 7.359 31.797 -4.977 1 98.38 83 LYS A O 1
ATOM 622 N N . SER A 1 84 ? 6.062 30.656 -3.637 1 98.5 84 SER A N 1
ATOM 623 C CA . SER A 1 84 ? 6.848 31 -2.455 1 98.5 84 SER A CA 1
ATOM 624 C C . SER A 1 84 ? 8.25 30.406 -2.533 1 98.5 84 SER A C 1
ATOM 626 O O . SER A 1 84 ? 9.203 30.984 -1.99 1 98.5 84 SER A O 1
ATOM 628 N N . TYR A 1 85 ? 8.43 29.281 -3.219 1 98.31 85 TYR A N 1
ATOM 629 C CA . TYR A 1 85 ? 9.758 28.719 -3.395 1 98.31 85 TYR A CA 1
ATOM 630 C C . TYR A 1 85 ? 10.695 29.734 -4.047 1 98.31 85 TYR A C 1
ATOM 632 O O . TYR A 1 85 ? 11.859 29.844 -3.658 1 98.31 85 TYR A O 1
ATOM 640 N N . GLU A 1 86 ? 10.219 30.438 -4.977 1 97.06 86 GLU A N 1
ATOM 641 C CA . GLU A 1 86 ? 10.992 31.422 -5.715 1 97.06 86 GLU A CA 1
ATOM 642 C C . GLU A 1 86 ? 11.047 32.75 -4.969 1 97.06 86 GLU A C 1
ATOM 644 O O . GLU A 1 86 ? 12.055 33.469 -5.031 1 97.06 86 GLU A O 1
ATOM 649 N N . TYR A 1 87 ? 9.93 33.062 -4.215 1 97.56 87 TYR A N 1
ATOM 650 C CA . TYR A 1 87 ? 9.797 34.406 -3.648 1 97.56 87 TYR A CA 1
ATOM 651 C C . TYR A 1 87 ? 9.617 34.344 -2.137 1 97.56 87 TYR A C 1
ATOM 653 O O . TYR A 1 87 ? 8.836 35.094 -1.565 1 97.56 87 TYR A O 1
ATOM 661 N N . TYR A 1 88 ? 10.281 33.406 -1.46 1 97.44 88 TYR A N 1
ATOM 662 C CA . TYR A 1 88 ? 10.109 33.25 -0.021 1 97.44 88 TYR A CA 1
ATOM 663 C C . TYR A 1 88 ? 10.492 34.531 0.724 1 97.44 88 TYR A C 1
ATOM 665 O O . TYR A 1 88 ? 9.961 34.781 1.803 1 97.44 88 TYR A O 1
ATOM 673 N N . GLN A 1 89 ? 11.391 35.344 0.187 1 97.56 89 GLN A N 1
ATOM 674 C CA . GLN A 1 89 ? 11.781 36.594 0.827 1 97.56 89 GLN A CA 1
ATOM 675 C C . GLN A 1 89 ? 10.602 37.531 0.94 1 97.56 89 GLN A C 1
ATOM 677 O O . GLN A 1 89 ? 10.484 38.281 1.925 1 97.56 89 GLN A O 1
ATOM 682 N N . ARG A 1 90 ? 9.797 37.5 -0.057 1 96.94 90 ARG A N 1
ATOM 683 C CA . ARG A 1 90 ? 8.578 38.281 -0.024 1 96.94 90 ARG A CA 1
ATOM 684 C C . ARG A 1 90 ? 7.652 37.844 1.102 1 96.94 90 ARG A C 1
ATOM 686 O O . ARG A 1 90 ? 7.023 38.688 1.761 1 96.94 90 ARG A O 1
ATOM 693 N N . ASP A 1 91 ? 7.547 36.594 1.293 1 98.38 91 ASP A N 1
ATOM 694 C CA . ASP A 1 91 ? 6.75 36.062 2.398 1 98.38 91 ASP A CA 1
ATOM 695 C C . ASP A 1 91 ? 7.281 36.562 3.742 1 98.38 91 ASP A C 1
ATOM 697 O O . ASP A 1 91 ? 6.5 36.906 4.633 1 98.38 91 ASP A O 1
ATOM 701 N N . ILE A 1 92 ? 8.57 36.625 3.828 1 98.69 92 ILE A N 1
ATOM 702 C CA . ILE A 1 92 ? 9.18 37.062 5.074 1 98.69 92 ILE A CA 1
ATOM 703 C C . ILE A 1 92 ? 8.93 38.562 5.262 1 98.69 92 ILE A C 1
ATOM 705 O O . ILE A 1 92 ? 8.695 39.031 6.383 1 98.69 92 ILE A O 1
ATOM 709 N N . GLU A 1 93 ? 8.969 39.312 4.18 1 98.5 93 GLU A N 1
ATOM 710 C CA . GLU A 1 93 ? 8.625 40.75 4.258 1 98.5 93 GLU A CA 1
ATOM 711 C C . GLU A 1 93 ? 7.203 40.938 4.762 1 98.5 93 GLU A C 1
ATOM 713 O O . GLU A 1 93 ? 6.934 41.844 5.547 1 98.5 93 GLU A O 1
ATOM 718 N N . MET A 1 94 ? 6.293 40.094 4.281 1 98.88 94 MET A N 1
ATOM 719 C CA . MET A 1 94 ? 4.902 40.156 4.719 1 98.88 94 MET A CA 1
ATOM 720 C C . MET A 1 94 ? 4.793 39.844 6.207 1 98.88 94 MET A C 1
ATOM 722 O O . MET A 1 94 ? 4.039 40.5 6.926 1 98.88 94 MET A O 1
ATOM 726 N N . LEU A 1 95 ? 5.547 38.875 6.668 1 98.94 95 LEU A N 1
ATOM 727 C CA . LEU A 1 95 ? 5.559 38.5 8.078 1 98.94 95 LEU A CA 1
ATOM 728 C C . LEU A 1 95 ? 6.102 39.625 8.938 1 98.94 95 LEU A C 1
ATOM 730 O O . LEU A 1 95 ? 5.562 39.938 10 1 98.94 95 LEU A O 1
ATOM 734 N N . LYS A 1 96 ? 7.168 40.188 8.461 1 98.62 96 LYS A N 1
ATOM 735 C CA . LYS A 1 96 ? 7.746 41.344 9.156 1 98.62 96 LYS A CA 1
ATOM 736 C C . LYS A 1 96 ? 6.754 42.5 9.211 1 98.62 96 LYS A C 1
ATOM 738 O O . LYS A 1 96 ? 6.637 43.156 10.242 1 98.62 96 LYS A O 1
ATOM 743 N N . PHE A 1 97 ? 6.098 42.719 8.086 1 98.56 97 PHE A N 1
ATOM 744 C CA . PHE A 1 97 ? 5.07 43.75 8.016 1 98.56 97 PHE A CA 1
ATOM 745 C C . PHE A 1 97 ? 4.004 43.531 9.078 1 98.56 97 PHE A C 1
ATOM 747 O O . PHE A 1 97 ? 3.559 44.469 9.727 1 98.56 97 PHE A O 1
ATOM 754 N N . LEU A 1 98 ? 3.566 42.312 9.32 1 98.81 98 LEU A N 1
ATOM 755 C CA . LEU A 1 98 ? 2.555 41.969 10.312 1 98.81 98 LEU A CA 1
ATOM 756 C C . LEU A 1 98 ? 3.111 42.125 11.727 1 98.81 98 LEU A C 1
ATOM 758 O O . LEU A 1 98 ? 2.363 42.375 12.664 1 98.81 98 LEU A O 1
ATOM 762 N N . GLY A 1 99 ? 4.414 41.844 11.898 1 98.81 99 GLY A N 1
ATOM 763 C CA . GLY A 1 99 ? 5.047 41.875 13.211 1 98.81 99 GLY A CA 1
ATOM 764 C C . GLY A 1 99 ? 4.812 40.625 14.023 1 98.81 99 GLY A C 1
ATOM 765 O O . GLY A 1 99 ? 4.699 40.688 15.25 1 98.81 99 GLY A O 1
ATOM 766 N N . VAL A 1 100 ? 4.781 39.531 13.414 1 98.88 100 VAL A N 1
ATOM 767 C CA . VAL A 1 100 ? 4.43 38.281 14.094 1 98.88 100 VAL A CA 1
ATOM 768 C C . VAL A 1 100 ? 5.59 37.812 14.969 1 98.88 100 VAL A C 1
ATOM 770 O O . VAL A 1 100 ? 6.746 38.156 14.703 1 98.88 100 VAL A O 1
ATOM 773 N N . ASP A 1 101 ? 5.242 37 15.984 1 98.75 101 ASP A N 1
ATOM 774 C CA . ASP A 1 101 ? 6.23 36.375 16.859 1 98.75 101 ASP A CA 1
ATOM 775 C C . ASP A 1 101 ? 6.871 35.156 16.203 1 98.75 101 ASP A C 1
ATOM 777 O O . ASP A 1 101 ? 8.039 34.875 16.453 1 98.75 101 ASP A O 1
ATOM 781 N N . TYR A 1 102 ? 6.152 34.438 15.406 1 98.88 102 TYR A N 1
ATOM 782 C CA . TYR A 1 102 ? 6.621 33.188 14.812 1 98.88 102 TYR A CA 1
ATOM 783 C C . TYR A 1 102 ? 5.895 32.906 13.5 1 98.88 102 TYR A C 1
ATOM 785 O O . TYR A 1 102 ? 4.871 33.531 13.203 1 98.88 102 TYR A O 1
ATOM 793 N N . TYR A 1 103 ? 6.461 32.094 12.664 1 98.94 103 TYR A N 1
ATOM 794 C CA . TYR A 1 103 ? 5.906 31.594 11.406 1 98.94 103 TYR A CA 1
ATOM 795 C C . TYR A 1 103 ? 5.855 30.078 11.375 1 98.94 103 TYR A C 1
ATOM 797 O O . TYR A 1 103 ? 6.883 29.406 11.531 1 98.94 103 TYR A O 1
ATOM 805 N N . ARG A 1 104 ? 4.645 29.516 11.281 1 98.94 104 ARG A N 1
ATOM 806 C CA . ARG A 1 104 ? 4.496 28.062 11.148 1 98.94 104 ARG A CA 1
ATOM 807 C C . ARG A 1 104 ? 4.445 27.641 9.688 1 98.94 104 ARG A C 1
ATOM 809 O O . ARG A 1 104 ? 3.537 28.047 8.953 1 98.94 104 ARG A O 1
ATOM 816 N N . PHE A 1 105 ? 5.434 26.938 9.242 1 98.88 105 PHE A N 1
ATOM 817 C CA . PHE A 1 105 ? 5.5 26.406 7.883 1 98.88 105 PHE A CA 1
ATOM 818 C C . PHE A 1 105 ? 5.672 24.891 7.895 1 98.88 105 PHE A C 1
ATOM 820 O O . PHE A 1 105 ? 5.758 24.281 8.961 1 98.88 105 PHE A O 1
ATOM 827 N N . SER A 1 106 ? 5.527 24.281 6.746 1 98.88 106 SER A N 1
ATOM 828 C CA . SER A 1 106 ? 5.793 22.844 6.641 1 98.88 106 SER A CA 1
ATOM 829 C C . SER A 1 106 ? 6.887 22.562 5.617 1 98.88 106 SER A C 1
ATOM 831 O O . SER A 1 106 ? 7.266 23.438 4.844 1 98.88 106 SER A O 1
ATOM 833 N N . ILE A 1 107 ? 7.414 21.438 5.738 1 98.88 107 ILE A N 1
ATOM 834 C CA . ILE A 1 107 ? 8.5 21.016 4.859 1 98.88 107 ILE A CA 1
ATOM 835 C C . ILE A 1 107 ? 8 19.922 3.922 1 98.88 107 ILE A C 1
ATOM 837 O O . ILE A 1 107 ? 7.324 18.984 4.352 1 98.88 107 ILE A O 1
ATOM 841 N N . SER A 1 108 ? 8.281 20.078 2.635 1 98.88 108 SER A N 1
ATOM 842 C CA . SER A 1 108 ? 7.859 19.109 1.621 1 98.88 108 SER A CA 1
ATOM 843 C C . SER A 1 108 ? 8.75 17.875 1.624 1 98.88 108 SER A C 1
ATOM 845 O O . SER A 1 108 ? 9.93 17.953 1.278 1 98.88 108 SER A O 1
ATOM 847 N N . TRP A 1 109 ? 8.18 16.766 1.891 1 98.88 109 TRP A N 1
ATOM 848 C CA . TRP A 1 109 ? 8.922 15.5 1.95 1 98.88 109 TRP A CA 1
ATOM 849 C C . TRP A 1 109 ? 9.539 15.164 0.597 1 98.88 109 TRP A C 1
ATOM 851 O O . TRP A 1 109 ? 10.742 14.922 0.502 1 98.88 109 TRP A O 1
ATOM 861 N N . PRO A 1 110 ? 8.875 15.25 -0.517 1 98.69 110 PRO A N 1
ATOM 862 C CA . PRO A 1 110 ? 9.461 14.883 -1.809 1 98.69 110 PRO A CA 1
ATOM 863 C C . PRO A 1 110 ? 10.516 15.883 -2.279 1 98.69 110 PRO A C 1
ATOM 865 O O . PRO A 1 110 ? 11.289 15.586 -3.197 1 98.69 110 PRO A O 1
ATOM 868 N N . ARG A 1 111 ? 10.516 17.125 -1.714 1 98.69 111 ARG A N 1
ATOM 869 C CA . ARG A 1 111 ? 11.547 18.094 -2.053 1 98.69 111 ARG A CA 1
ATOM 870 C C . ARG A 1 111 ? 12.859 17.781 -1.351 1 98.69 111 ARG A C 1
ATOM 872 O O . ARG A 1 111 ? 13.938 17.969 -1.921 1 98.69 111 ARG A O 1
ATOM 879 N N . VAL A 1 112 ? 12.781 17.25 -0.127 1 98.75 112 VAL A N 1
ATOM 880 C CA . VAL A 1 112 ? 13.953 16.984 0.699 1 98.75 112 VAL A CA 1
ATOM 881 C C . VAL A 1 112 ? 14.484 15.578 0.392 1 98.75 112 VAL A C 1
ATOM 883 O O . VAL A 1 112 ? 15.695 15.367 0.317 1 98.75 112 VAL A O 1
ATOM 886 N N . LEU A 1 113 ? 13.555 14.648 0.262 1 98.75 113 LEU A N 1
ATOM 887 C CA . LEU A 1 113 ? 13.875 13.273 -0.089 1 98.75 113 LEU A CA 1
ATOM 888 C C . LEU A 1 113 ? 13.188 12.867 -1.389 1 98.75 113 LEU A C 1
ATOM 890 O O . LEU A 1 113 ? 12.109 12.266 -1.365 1 98.75 113 LEU A O 1
ATOM 894 N N . PRO A 1 114 ? 13.836 13.078 -2.461 1 98.12 114 PRO A N 1
ATOM 895 C CA . PRO A 1 114 ? 13.172 12.922 -3.756 1 98.12 114 PRO A CA 1
ATOM 896 C C . PRO A 1 114 ? 12.773 11.477 -4.051 1 98.12 114 PRO A C 1
ATOM 898 O O . PRO A 1 114 ? 11.844 11.234 -4.82 1 98.12 114 PRO A O 1
ATOM 901 N N . THR A 1 115 ? 13.438 10.422 -3.461 1 97.62 115 THR A N 1
ATOM 902 C CA . THR A 1 115 ? 13.055 9.031 -3.678 1 97.62 115 THR A CA 1
ATOM 903 C C . THR A 1 115 ? 12 8.594 -2.66 1 97.62 115 THR A C 1
ATOM 905 O O . THR A 1 115 ? 11.477 7.48 -2.744 1 97.62 115 THR A O 1
ATOM 908 N N . GLY A 1 116 ? 11.672 9.461 -1.69 1 98.12 116 GLY A N 1
ATOM 909 C CA . GLY A 1 116 ? 10.844 9.102 -0.546 1 98.12 116 GLY A CA 1
ATOM 910 C C . GLY A 1 116 ? 11.648 8.578 0.628 1 98.12 116 GLY A C 1
ATOM 911 O O . GLY A 1 116 ? 11.211 8.664 1.776 1 98.12 116 GLY A O 1
ATOM 912 N N . PHE A 1 117 ? 12.836 8.047 0.29 1 98.25 117 PHE A N 1
ATOM 913 C CA . PHE A 1 117 ? 13.703 7.434 1.29 1 98.25 117 PHE A CA 1
ATOM 914 C C . PHE A 1 117 ? 14.945 8.289 1.524 1 98.25 117 PHE A C 1
ATOM 916 O O . PHE A 1 117 ? 15.219 9.219 0.761 1 98.25 117 PHE A O 1
ATOM 923 N N . ALA A 1 118 ? 15.695 7.973 2.605 1 98.38 118 ALA A N 1
ATOM 924 C CA . ALA A 1 118 ? 16.812 8.812 3.023 1 98.38 118 ALA A CA 1
ATOM 925 C C . ALA A 1 118 ? 18.094 8.43 2.293 1 98.38 118 ALA A C 1
ATOM 927 O O . ALA A 1 118 ? 19.188 8.812 2.701 1 98.38 118 ALA A O 1
ATOM 928 N N . ASN A 1 119 ? 17.969 7.629 1.218 1 97.69 119 ASN A N 1
ATOM 929 C CA . ASN A 1 119 ? 19.141 7.242 0.439 1 97.69 119 ASN A CA 1
ATOM 930 C C . ASN A 1 119 ? 19.688 8.414 -0.366 1 97.69 119 ASN A C 1
ATOM 932 O O . ASN A 1 119 ? 20.875 8.445 -0.698 1 97.69 119 ASN A O 1
ATOM 936 N N . LYS A 1 120 ? 18.844 9.297 -0.722 1 97.38 120 LYS A N 1
ATOM 937 C CA . LYS A 1 120 ? 19.219 10.523 -1.423 1 97.38 120 LYS A CA 1
ATOM 938 C C . LYS A 1 120 ? 18.625 11.75 -0.742 1 97.38 120 LYS A C 1
ATOM 940 O O . LYS A 1 120 ? 17.406 11.906 -0.68 1 97.38 120 LYS A O 1
ATOM 945 N N . ILE A 1 121 ? 19.422 12.562 -0.205 1 98.5 121 ILE A N 1
ATOM 946 C CA . ILE A 1 121 ? 19.031 13.82 0.414 1 98.5 121 ILE A CA 1
ATOM 947 C C . ILE A 1 121 ? 19.297 14.984 -0.542 1 98.5 121 ILE A C 1
ATOM 949 O O . ILE A 1 121 ? 20.438 15.18 -0.979 1 98.5 121 ILE A O 1
ATOM 953 N N . SER A 1 122 ? 18.312 15.727 -0.909 1 98.69 122 SER A N 1
ATOM 954 C CA . SER A 1 122 ? 18.453 16.844 -1.825 1 98.69 122 SER A CA 1
ATOM 955 C C . SER A 1 122 ? 19.188 18.016 -1.159 1 98.69 122 SER A C 1
ATOM 957 O O . SER A 1 122 ? 18.656 18.625 -0.227 1 98.69 122 SER A O 1
ATOM 959 N N . GLU A 1 123 ? 20.312 18.328 -1.673 1 98.44 123 GLU A N 1
ATOM 960 C CA . GLU A 1 123 ? 21.031 19.484 -1.158 1 98.44 123 GLU A CA 1
ATOM 961 C C . GLU A 1 123 ? 20.266 20.781 -1.389 1 98.44 123 GLU A C 1
ATOM 963 O O . GLU A 1 123 ? 20.188 21.625 -0.501 1 98.44 123 GLU A O 1
ATOM 968 N N . GLU A 1 124 ? 19.641 20.859 -2.557 1 98.38 124 GLU A N 1
ATOM 969 C CA . GLU A 1 124 ? 18.875 22.047 -2.887 1 98.38 124 GLU A CA 1
ATOM 970 C C . GLU A 1 124 ? 17.594 22.125 -2.053 1 98.38 124 GLU A C 1
ATOM 972 O O . GLU A 1 124 ? 17.172 23.219 -1.663 1 98.38 124 GLU A O 1
ATOM 977 N N . GLY A 1 125 ? 17 21 -1.82 1 98.38 125 GLY A N 1
ATOM 978 C CA . GLY A 1 125 ? 15.828 20.969 -0.972 1 98.38 125 GLY A CA 1
ATOM 979 C C . GLY A 1 125 ? 16.094 21.422 0.448 1 98.38 125 GLY A C 1
ATOM 980 O O . GLY A 1 125 ? 15.375 22.266 0.981 1 98.38 125 GLY A O 1
ATOM 981 N N . ILE A 1 126 ? 17.156 20.938 1.005 1 98.69 126 ILE A N 1
ATOM 982 C CA . ILE A 1 126 ? 17.547 21.328 2.354 1 98.69 126 ILE A CA 1
ATOM 983 C C . ILE A 1 126 ? 17.953 22.797 2.371 1 98.69 126 ILE A C 1
ATOM 985 O O . ILE A 1 126 ? 17.609 23.531 3.299 1 98.69 126 ILE A O 1
ATOM 989 N N . ALA A 1 127 ? 18.672 23.203 1.334 1 98.69 127 ALA A N 1
ATOM 990 C CA . ALA A 1 127 ? 19.156 24.578 1.265 1 98.69 127 ALA A CA 1
ATOM 991 C C . ALA A 1 127 ? 18 25.578 1.256 1 98.69 127 ALA A C 1
ATOM 993 O O . ALA A 1 127 ? 18.094 26.656 1.844 1 98.69 127 ALA A O 1
ATOM 994 N N . TYR A 1 128 ? 17 25.266 0.573 1 98.56 128 TYR A N 1
ATOM 995 C CA . TYR A 1 128 ? 15.828 26.141 0.522 1 98.56 128 TYR A CA 1
ATOM 996 C C . TYR A 1 128 ? 15.281 26.391 1.92 1 98.56 128 TYR A C 1
ATOM 998 O O . TYR A 1 128 ? 15.102 27.547 2.318 1 98.56 128 TYR A O 1
ATOM 1006 N N . TYR A 1 129 ? 15.023 25.391 2.682 1 98.81 129 TYR A N 1
ATOM 1007 C CA . TYR A 1 129 ? 14.445 25.562 4.008 1 98.81 129 TYR A CA 1
ATOM 1008 C C . TYR A 1 129 ? 15.453 26.156 4.977 1 98.81 129 TYR A C 1
ATOM 1010 O O . TYR A 1 129 ? 15.086 26.906 5.887 1 98.81 129 TYR A O 1
ATOM 1018 N N . SER A 1 130 ? 16.703 25.797 4.766 1 98.88 130 SER A N 1
ATOM 1019 C CA . SER A 1 130 ? 17.75 26.422 5.574 1 98.88 130 SER A CA 1
ATOM 1020 C C . SER A 1 130 ? 17.766 27.938 5.387 1 98.88 130 SER A C 1
ATOM 1022 O O . SER A 1 130 ? 17.875 28.672 6.359 1 98.88 130 SER A O 1
ATOM 1024 N N . LYS A 1 131 ? 17.688 28.359 4.156 1 98.75 131 LYS A N 1
ATOM 1025 C CA . LYS A 1 131 ? 17.641 29.797 3.863 1 98.75 131 LYS A CA 1
ATOM 1026 C C . LYS A 1 131 ? 16.391 30.438 4.457 1 98.75 131 LYS A C 1
ATOM 1028 O O . LYS A 1 131 ? 16.453 31.547 4.984 1 98.75 131 LYS A O 1
ATOM 1033 N N . LEU A 1 132 ? 15.305 29.734 4.352 1 98.88 132 LEU A N 1
ATOM 1034 C CA . LEU A 1 132 ? 14.055 30.234 4.926 1 98.88 132 LEU A CA 1
ATOM 1035 C C . LEU A 1 132 ? 14.195 30.438 6.43 1 98.88 132 LEU A C 1
ATOM 1037 O O . LEU A 1 132 ? 13.852 31.5 6.949 1 98.88 132 LEU A O 1
ATOM 1041 N N . VAL A 1 133 ? 14.734 29.469 7.125 1 98.94 133 VAL A N 1
ATOM 1042 C CA . VAL A 1 133 ? 14.898 29.5 8.57 1 98.94 133 VAL A CA 1
ATOM 1043 C C . VAL A 1 133 ? 15.859 30.625 8.961 1 98.94 133 VAL A C 1
ATOM 1045 O O . VAL A 1 133 ? 15.586 31.406 9.883 1 98.94 133 VAL A O 1
ATOM 1048 N N . ASP A 1 134 ? 16.969 30.719 8.234 1 98.88 134 ASP A N 1
ATOM 1049 C CA . ASP A 1 134 ? 17.969 31.75 8.516 1 98.88 134 ASP A CA 1
ATOM 1050 C C . ASP A 1 134 ? 17.359 33.156 8.398 1 98.88 134 ASP A C 1
ATOM 1052 O O . ASP A 1 134 ? 17.578 34 9.25 1 98.88 134 ASP A O 1
ATOM 1056 N N . GLU A 1 135 ? 16.641 33.344 7.375 1 98.75 135 GLU A N 1
ATOM 1057 C CA . GLU A 1 135 ? 16.078 34.688 7.133 1 98.75 135 GLU A CA 1
ATOM 1058 C C . GLU A 1 135 ? 14.984 35 8.148 1 98.75 135 GLU A C 1
ATOM 1060 O O . GLU A 1 135 ? 14.836 36.188 8.547 1 98.75 135 GLU A O 1
ATOM 1065 N N . LEU A 1 136 ? 14.164 34.031 8.516 1 98.94 136 LEU A N 1
ATOM 1066 C CA . LEU A 1 136 ? 13.203 34.25 9.586 1 98.94 136 LEU A CA 1
ATOM 1067 C C . LEU A 1 136 ? 13.898 34.719 10.859 1 98.94 136 LEU A C 1
ATOM 1069 O O . LEU A 1 136 ? 13.531 35.75 11.43 1 98.94 136 LEU A O 1
ATOM 1073 N N . LEU A 1 137 ? 14.898 34.031 11.234 1 98.81 137 LEU A N 1
ATOM 1074 C CA . LEU A 1 137 ? 15.625 34.344 12.453 1 98.81 137 LEU A CA 1
ATOM 1075 C C . LEU A 1 137 ? 16.297 35.719 12.352 1 98.81 137 LEU A C 1
ATOM 1077 O O . LEU A 1 137 ? 16.312 36.469 13.328 1 98.81 137 LEU A O 1
ATOM 1081 N N . ALA A 1 138 ? 16.812 36 11.188 1 98.69 138 ALA A N 1
ATOM 1082 C CA . ALA A 1 138 ? 17.453 37.312 10.961 1 98.69 138 ALA A CA 1
ATOM 1083 C C . ALA A 1 138 ? 16.453 38.438 11.141 1 98.69 138 ALA A C 1
ATOM 1085 O O . ALA A 1 138 ? 16.844 39.562 11.438 1 98.69 138 ALA A O 1
ATOM 1086 N N . ASN A 1 139 ? 15.203 38.156 11 1 98.56 139 ASN A N 1
ATOM 1087 C CA . ASN A 1 139 ? 14.172 39.188 11.133 1 98.56 139 ASN A CA 1
ATOM 1088 C C . ASN A 1 139 ? 13.406 39.031 12.453 1 98.56 139 ASN A C 1
ATOM 1090 O O . ASN A 1 139 ? 12.32 39.594 12.609 1 98.56 139 ASN A O 1
ATOM 1094 N N . GLY A 1 140 ? 13.898 38.219 13.367 1 98.38 140 GLY A N 1
ATOM 1095 C CA . GLY A 1 140 ? 13.336 38.094 14.703 1 98.38 140 GLY A CA 1
ATOM 1096 C C . GLY A 1 140 ? 12.062 37.281 14.734 1 98.38 140 GLY A C 1
ATOM 1097 O O . GLY A 1 140 ? 11.242 37.406 15.641 1 98.38 140 GLY A O 1
ATOM 1098 N N . ILE A 1 141 ? 11.82 36.469 13.758 1 98.88 141 ILE A N 1
ATOM 1099 C CA . ILE A 1 141 ? 10.633 35.625 13.68 1 98.88 141 ILE A CA 1
ATOM 1100 C C . ILE A 1 141 ? 11.008 34.188 13.992 1 98.88 141 ILE A C 1
ATOM 1102 O O . ILE A 1 141 ? 11.883 33.594 13.344 1 98.88 141 ILE A O 1
ATOM 1106 N N . GLU A 1 142 ? 10.383 33.594 14.961 1 98.81 142 GLU A N 1
ATOM 1107 C CA . GLU A 1 142 ? 10.656 32.219 15.352 1 98.81 142 GLU A CA 1
ATOM 1108 C C . GLU A 1 142 ? 10.133 31.219 14.305 1 98.81 142 GLU A C 1
ATOM 1110 O O . GLU A 1 142 ? 8.961 31.266 13.938 1 98.81 142 GLU A O 1
ATOM 1115 N N . PRO A 1 143 ? 11.016 30.344 13.82 1 98.88 143 PRO A N 1
ATOM 1116 C CA . PRO A 1 143 ? 10.516 29.297 12.922 1 98.88 143 PRO A CA 1
ATOM 1117 C C . PRO A 1 143 ? 9.836 28.156 13.672 1 98.88 143 PRO A C 1
ATOM 1119 O O . PRO A 1 143 ? 10.383 27.625 14.648 1 98.88 143 PRO A O 1
ATOM 1122 N N . VAL A 1 144 ? 8.625 27.781 13.297 1 98.94 144 VAL A N 1
ATOM 1123 C CA . VAL A 1 144 ? 7.902 26.594 13.734 1 98.94 144 VAL A CA 1
ATOM 1124 C C . VAL A 1 144 ? 7.691 25.656 12.547 1 98.94 144 VAL A C 1
ATOM 1126 O O . VAL A 1 144 ? 6.938 25.969 11.625 1 98.94 144 VAL A O 1
ATOM 1129 N N . ALA A 1 145 ? 8.359 24.484 12.609 1 98.94 145 ALA A N 1
ATOM 1130 C CA . ALA A 1 145 ? 8.398 23.641 11.414 1 98.94 145 ALA A CA 1
ATOM 1131 C C . ALA A 1 145 ? 7.508 22.406 11.578 1 98.94 145 ALA A C 1
ATOM 1133 O O . ALA A 1 145 ? 7.578 21.719 12.594 1 98.94 145 ALA A O 1
ATOM 1134 N N . THR A 1 146 ? 6.641 22.188 10.617 1 98.94 146 THR A N 1
ATOM 1135 C CA . THR A 1 146 ? 5.828 20.984 10.531 1 98.94 146 THR A CA 1
ATOM 1136 C C . THR A 1 146 ? 6.453 19.969 9.57 1 98.94 146 THR A C 1
ATOM 1138 O O . THR A 1 146 ? 6.684 20.281 8.398 1 98.94 146 THR A O 1
ATOM 1141 N N . LEU A 1 147 ? 6.637 18.766 10.047 1 98.94 147 LEU A N 1
ATOM 1142 C CA . LEU A 1 147 ? 7.309 17.75 9.242 1 98.94 147 LEU A CA 1
ATOM 1143 C C . LEU A 1 147 ? 6.375 17.203 8.172 1 98.94 147 LEU A C 1
ATOM 1145 O O . LEU A 1 147 ? 6.805 16.938 7.043 1 98.94 147 LEU A O 1
ATOM 1149 N N . TYR A 1 148 ? 5.117 17.047 8.57 1 98.94 148 TYR A N 1
ATOM 1150 C CA . TYR A 1 148 ? 4.219 16.469 7.578 1 98.94 148 TYR A CA 1
ATOM 1151 C C . TYR A 1 148 ? 2.902 17.234 7.523 1 98.94 148 TYR A C 1
ATOM 1153 O O . TYR A 1 148 ? 2.15 17.266 8.5 1 98.94 148 TYR A O 1
ATOM 1161 N N . HIS A 1 149 ? 2.695 17.922 6.441 1 98.75 149 HIS A N 1
ATOM 1162 C CA . HIS A 1 149 ? 1.459 18.609 6.086 1 98.75 149 HIS A CA 1
ATOM 1163 C C . HIS A 1 149 ? 0.898 18.078 4.77 1 98.75 149 HIS A C 1
ATOM 1165 O O . HIS A 1 149 ? 0.678 18.859 3.834 1 98.75 149 HIS A O 1
ATOM 1171 N N . TRP A 1 150 ? 0.827 17 4.5 1 97.88 150 TRP A N 1
ATOM 1172 C CA . TRP A 1 150 ? 0.052 15.961 3.832 1 97.88 150 TRP A CA 1
ATOM 1173 C C . TRP A 1 150 ? 0.604 15.68 2.438 1 97.88 150 TRP A C 1
ATOM 1175 O O . TRP A 1 150 ? -0.138 15.273 1.539 1 97.88 150 TRP A O 1
ATOM 1185 N N . ASP A 1 151 ? 1.767 16.094 2.025 1 96.75 151 ASP A N 1
ATOM 1186 C CA . ASP A 1 151 ? 2.273 15.867 0.674 1 96.75 151 ASP A CA 1
ATOM 1187 C C . ASP A 1 151 ? 3.264 14.703 0.64 1 96.75 151 ASP A C 1
ATOM 1189 O O . ASP A 1 151 ? 4.43 14.891 0.285 1 96.75 151 ASP A O 1
ATOM 1193 N N . LEU A 1 152 ? 2.793 13.562 0.798 1 98.75 152 LEU A N 1
ATOM 1194 C CA . LEU A 1 152 ? 3.541 12.305 0.81 1 98.75 152 LEU A CA 1
ATOM 1195 C C . LEU A 1 152 ? 4.156 12.031 -0.557 1 98.75 152 LEU A C 1
ATOM 1197 O O . LEU A 1 152 ? 3.492 12.172 -1.584 1 98.75 152 LEU A O 1
ATOM 1201 N N . PRO A 1 153 ? 5.504 11.656 -0.546 1 98.69 153 PRO A N 1
ATOM 1202 C CA . PRO A 1 153 ? 6.055 11.227 -1.834 1 98.69 153 PRO A CA 1
ATOM 1203 C C . PRO A 1 153 ? 5.223 10.125 -2.492 1 98.69 153 PRO A C 1
ATOM 1205 O O . PRO A 1 153 ? 4.844 9.156 -1.831 1 98.69 153 PRO A O 1
ATOM 1208 N N . GLN A 1 154 ? 4.945 10.266 -3.779 1 98.31 154 GLN A N 1
ATOM 1209 C CA . GLN A 1 154 ? 4.152 9.273 -4.5 1 98.31 154 GLN A CA 1
ATOM 1210 C C . GLN A 1 154 ? 4.801 7.898 -4.426 1 98.31 154 GLN A C 1
ATOM 1212 O O . GLN A 1 154 ? 4.105 6.883 -4.348 1 98.31 154 GLN A O 1
ATOM 1217 N N . SER A 1 155 ? 6.121 7.805 -4.434 1 98 155 SER A N 1
ATOM 1218 C CA . SER A 1 155 ? 6.852 6.543 -4.387 1 98 155 SER A CA 1
ATOM 1219 C C . SER A 1 155 ? 6.516 5.754 -3.127 1 98 155 SER A C 1
ATOM 1221 O O . SER A 1 155 ? 6.457 4.523 -3.154 1 98 155 SER A O 1
ATOM 1223 N N . LEU A 1 156 ? 6.281 6.449 -2.004 1 98.69 156 LEU A N 1
ATOM 1224 C CA . LEU A 1 156 ? 5.898 5.781 -0.766 1 98.69 156 LEU A CA 1
ATOM 1225 C C . LEU A 1 156 ? 4.434 5.359 -0.803 1 98.69 156 LEU A C 1
ATOM 1227 O O . LEU A 1 156 ? 4.07 4.312 -0.262 1 98.69 156 LEU A O 1
ATOM 1231 N N . GLN A 1 157 ? 3.602 6.238 -1.451 1 98.62 157 GLN A N 1
ATOM 1232 C CA . GLN A 1 157 ? 2.197 5.871 -1.598 1 98.62 157 GLN A CA 1
ATOM 1233 C C . GLN A 1 157 ? 2.047 4.594 -2.422 1 98.62 157 GLN A C 1
ATOM 1235 O O . GLN A 1 157 ? 1.172 3.77 -2.145 1 98.62 157 GLN A O 1
ATOM 1240 N N . ASP A 1 158 ? 2.873 4.426 -3.379 1 97.69 158 ASP A N 1
ATOM 1241 C CA . ASP A 1 158 ? 2.828 3.244 -4.234 1 97.69 158 ASP A CA 1
ATOM 1242 C C . ASP A 1 158 ? 3.084 1.974 -3.428 1 97.69 158 ASP A C 1
ATOM 1244 O O . ASP A 1 158 ? 2.748 0.873 -3.869 1 97.69 158 ASP A O 1
ATOM 1248 N N . LEU A 1 159 ? 3.641 2.111 -2.285 1 98.31 159 LEU A N 1
ATOM 1249 C CA . LEU A 1 159 ? 3.914 0.993 -1.388 1 98.31 159 LEU A CA 1
ATOM 1250 C C . LEU A 1 159 ? 2.863 0.911 -0.286 1 98.31 159 LEU A C 1
ATOM 1252 O O . LEU A 1 159 ? 3.053 0.204 0.707 1 98.31 159 LEU A O 1
ATOM 1256 N N . GLY A 1 160 ? 1.829 1.726 -0.302 1 98.25 160 GLY A N 1
ATOM 1257 C CA . GLY A 1 160 ? 0.718 1.669 0.635 1 98.25 160 GLY A CA 1
ATOM 1258 C C . GLY A 1 160 ? 0.555 2.941 1.445 1 98.25 160 GLY A C 1
ATOM 1259 O O . GLY A 1 160 ? -0.478 3.148 2.084 1 98.25 160 GLY A O 1
ATOM 1260 N N . GLY A 1 161 ? 1.598 3.818 1.42 1 98.56 161 GLY A N 1
ATOM 1261 C CA . GLY A 1 161 ? 1.526 5.07 2.158 1 98.56 161 GLY A CA 1
ATOM 1262 C C . GLY A 1 161 ? 1.223 4.875 3.633 1 98.56 161 GLY A C 1
ATOM 1263 O O . GLY A 1 161 ? 1.861 4.059 4.301 1 98.56 161 GLY A O 1
ATOM 1264 N N . TRP A 1 162 ? 0.237 5.555 4.098 1 98.81 162 TRP A N 1
ATOM 1265 C CA . TRP A 1 162 ? -0.038 5.59 5.527 1 98.81 162 TRP A CA 1
ATOM 1266 C C . TRP A 1 162 ? -0.779 4.332 5.969 1 98.81 162 TRP A C 1
ATOM 1268 O O . TRP A 1 162 ? -0.943 4.086 7.168 1 98.81 162 TRP A O 1
ATOM 1278 N N . THR A 1 163 ? -1.223 3.486 5.031 1 98.75 163 THR A N 1
ATOM 1279 C CA . THR A 1 163 ? -1.824 2.217 5.426 1 98.75 163 THR A CA 1
ATOM 1280 C C . THR A 1 163 ? -0.753 1.146 5.617 1 98.75 163 THR A C 1
ATOM 1282 O O . THR A 1 163 ? -1.025 0.08 6.168 1 98.75 163 THR A O 1
ATOM 1285 N N . ASN A 1 164 ? 0.436 1.359 5.109 1 98.62 164 ASN A N 1
ATOM 1286 C CA . ASN A 1 164 ? 1.584 0.484 5.324 1 98.62 164 ASN A CA 1
ATOM 1287 C C . ASN A 1 164 ? 2.309 0.82 6.625 1 98.62 164 ASN A C 1
ATOM 1289 O O . ASN A 1 164 ? 2.873 1.907 6.762 1 98.62 164 ASN A O 1
ATOM 1293 N N . PRO A 1 165 ? 2.398 -0.065 7.605 1 98.31 165 PRO A N 1
ATOM 1294 C CA . PRO A 1 165 ? 3 0.251 8.898 1 98.31 165 PRO A CA 1
ATOM 1295 C C . PRO A 1 165 ? 4.477 0.63 8.789 1 98.31 165 PRO A C 1
ATOM 1297 O O . PRO A 1 165 ? 5.012 1.299 9.68 1 98.31 165 PRO A O 1
ATOM 1300 N N . LEU A 1 166 ? 5.148 0.33 7.699 1 97.88 166 LEU A N 1
ATOM 1301 C CA . LEU A 1 166 ? 6.559 0.655 7.52 1 97.88 166 LEU A CA 1
ATOM 1302 C C . LEU A 1 166 ? 6.754 2.16 7.359 1 97.88 166 LEU A C 1
ATOM 1304 O O . LEU A 1 166 ? 7.875 2.66 7.477 1 97.88 166 LEU A O 1
ATOM 1308 N N . ILE A 1 167 ? 5.695 2.881 7.164 1 98.56 167 ILE A N 1
ATOM 1309 C CA . ILE A 1 167 ? 5.746 4.328 7 1 98.56 167 ILE A CA 1
ATOM 1310 C C . ILE A 1 167 ? 6.324 4.973 8.258 1 98.56 167 ILE A C 1
ATOM 1312 O O . ILE A 1 167 ? 6.969 6.023 8.188 1 98.56 167 ILE A O 1
ATOM 1316 N N . ALA A 1 168 ? 6.105 4.344 9.43 1 98.44 168 ALA A N 1
ATOM 1317 C CA . ALA A 1 168 ? 6.641 4.879 10.68 1 98.44 168 ALA A CA 1
ATOM 1318 C C . ALA A 1 168 ? 8.164 4.93 10.648 1 98.44 168 ALA A C 1
ATOM 1320 O O . ALA A 1 168 ? 8.773 5.891 11.117 1 98.44 168 ALA A O 1
ATOM 1321 N N . ASP A 1 169 ? 8.797 3.912 10.023 1 97.75 169 ASP A N 1
ATOM 1322 C CA . ASP A 1 169 ? 10.25 3.887 9.875 1 97.75 169 ASP A CA 1
ATOM 1323 C C . ASP A 1 169 ? 10.719 4.965 8.898 1 97.75 169 ASP A C 1
ATOM 1325 O O . ASP A 1 169 ? 11.711 5.656 9.164 1 97.75 169 ASP A O 1
ATOM 1329 N N . TRP A 1 170 ? 10.047 5.043 7.785 1 98.56 170 TRP A N 1
ATOM 1330 C CA . TRP A 1 170 ? 10.43 6.008 6.758 1 98.56 170 TRP A CA 1
ATOM 1331 C C . TRP A 1 170 ? 10.273 7.438 7.27 1 98.56 170 TRP A C 1
ATOM 1333 O O . TRP A 1 170 ? 11.094 8.305 6.965 1 98.56 170 TRP A O 1
ATOM 1343 N N . PHE A 1 171 ? 9.211 7.637 8.055 1 98.88 171 PHE A N 1
ATOM 1344 C CA . PHE A 1 171 ? 8.961 8.953 8.617 1 98.88 171 PHE A CA 1
ATOM 1345 C C . PHE A 1 171 ? 10.039 9.32 9.633 1 98.88 171 PHE A C 1
ATOM 1347 O O . PHE A 1 171 ? 10.461 10.477 9.711 1 98.88 171 PHE A O 1
ATOM 1354 N N . GLU A 1 172 ? 10.453 8.391 10.445 1 98.88 172 GLU A N 1
ATOM 1355 C CA . GLU A 1 172 ? 11.555 8.625 11.383 1 98.88 172 GLU A CA 1
ATOM 1356 C C . GLU A 1 172 ? 12.828 9.039 10.648 1 98.88 172 GLU A C 1
ATOM 1358 O O . GLU A 1 172 ? 13.516 9.969 11.07 1 98.88 172 GLU A O 1
ATOM 1363 N N . ASP A 1 173 ? 13.148 8.344 9.539 1 98.81 173 ASP A N 1
ATOM 1364 C CA . ASP A 1 173 ? 14.32 8.688 8.734 1 98.81 173 ASP A CA 1
ATOM 1365 C C . ASP A 1 173 ? 14.234 10.117 8.219 1 98.81 173 ASP A C 1
ATOM 1367 O O . ASP A 1 173 ? 15.219 10.859 8.25 1 98.81 173 ASP A O 1
ATOM 1371 N N . TYR A 1 174 ? 13.055 10.398 7.719 1 98.88 174 TYR A N 1
ATOM 1372 C CA . TYR A 1 174 ? 12.805 11.742 7.207 1 98.88 174 TYR A CA 1
ATOM 1373 C C . TYR A 1 174 ? 13.016 12.789 8.289 1 98.88 174 TYR A C 1
ATOM 1375 O O . TYR A 1 174 ? 13.688 13.797 8.07 1 98.88 174 TYR A O 1
ATOM 1383 N N . ALA A 1 175 ? 12.445 12.531 9.477 1 98.94 175 ALA A N 1
ATOM 1384 C CA . ALA A 1 175 ? 12.594 13.445 10.609 1 98.94 175 ALA A CA 1
ATOM 1385 C C . ALA A 1 175 ? 14.055 13.609 11 1 98.94 175 ALA A C 1
ATOM 1387 O O . ALA A 1 175 ? 14.508 14.719 11.289 1 98.94 175 ALA A O 1
ATOM 1388 N N . ARG A 1 176 ? 14.812 12.547 11.039 1 98.88 176 ARG A N 1
ATOM 1389 C CA . ARG A 1 176 ? 16.234 12.594 11.375 1 98.88 176 ARG A CA 1
ATOM 1390 C C . ARG A 1 176 ? 16.984 13.539 10.445 1 98.88 176 ARG A C 1
ATOM 1392 O O . ARG A 1 176 ? 17.797 14.344 10.898 1 98.88 176 ARG A O 1
ATOM 1399 N N . VAL A 1 177 ? 16.656 13.43 9.148 1 98.88 177 VAL A N 1
ATOM 1400 C CA . VAL A 1 177 ? 17.297 14.289 8.164 1 98.88 177 VAL A CA 1
ATOM 1401 C C . VAL A 1 177 ? 17.016 15.758 8.5 1 98.88 177 VAL A C 1
ATOM 1403 O O . VAL A 1 177 ? 17.922 16.594 8.445 1 98.88 177 VAL A O 1
ATOM 1406 N N . LEU A 1 178 ? 15.82 16.078 8.859 1 98.94 178 LEU A N 1
ATOM 1407 C CA . LEU A 1 178 ? 15.422 17.469 9.102 1 98.94 178 LEU A CA 1
ATOM 1408 C C . LEU A 1 178 ? 15.992 17.969 10.43 1 98.94 178 LEU A C 1
ATOM 1410 O O . LEU A 1 178 ? 16.422 19.125 10.531 1 98.94 178 LEU A O 1
ATOM 1414 N N . PHE A 1 179 ? 15.961 17.141 11.531 1 98.94 179 PHE A N 1
ATOM 1415 C CA . PHE A 1 179 ? 16.547 17.531 12.805 1 98.94 179 PHE A CA 1
ATOM 1416 C C . PHE A 1 179 ? 18.031 17.812 12.656 1 98.94 179 PHE A C 1
ATOM 1418 O O . PHE A 1 179 ? 18.562 18.766 13.227 1 98.94 179 PHE A O 1
ATOM 1425 N N . ASP A 1 180 ? 18.688 16.984 11.844 1 98.81 180 ASP A N 1
ATOM 1426 C CA . ASP A 1 180 ? 20.125 17.172 11.602 1 98.81 180 ASP A CA 1
ATOM 1427 C C . ASP A 1 180 ? 20.375 18.469 10.844 1 98.81 180 ASP A C 1
ATOM 1429 O O . ASP A 1 180 ? 21.344 19.188 11.141 1 98.81 180 ASP A O 1
ATOM 1433 N N . ALA A 1 181 ? 19.547 18.766 9.914 1 98.88 181 ALA A N 1
ATOM 1434 C CA . ALA A 1 181 ? 19.797 19.875 9 1 98.88 181 ALA A CA 1
ATOM 1435 C C . ALA A 1 181 ? 19.391 21.203 9.625 1 98.88 181 ALA A C 1
ATOM 1437 O O . ALA A 1 181 ? 20.016 22.234 9.359 1 98.88 181 ALA A O 1
ATOM 1438 N N . LEU A 1 182 ? 18.344 21.172 10.445 1 98.88 182 LEU A N 1
ATOM 1439 C CA . LEU A 1 182 ? 17.734 22.453 10.82 1 98.88 182 LEU A CA 1
ATOM 1440 C C . LEU A 1 182 ? 17.609 22.562 12.336 1 98.88 182 LEU A C 1
ATOM 1442 O O . LEU A 1 182 ? 17.344 23.656 12.852 1 98.88 182 LEU A O 1
ATOM 1446 N N . GLY A 1 183 ? 17.875 21.562 13.141 1 98.69 183 GLY A N 1
ATOM 1447 C CA . GLY A 1 183 ? 17.5 21.484 14.547 1 98.69 183 GLY A CA 1
ATOM 1448 C C . GLY A 1 183 ? 18.344 22.391 15.43 1 98.69 183 GLY A C 1
ATOM 1449 O O . GLY A 1 183 ? 17.984 22.641 16.578 1 98.69 183 GLY A O 1
ATOM 1450 N N . ASP A 1 184 ? 19.438 22.844 14.93 1 98.38 184 ASP A N 1
ATOM 1451 C CA . ASP A 1 184 ? 20.25 23.812 15.672 1 98.38 184 ASP A CA 1
ATOM 1452 C C . ASP A 1 184 ? 19.562 25.172 15.719 1 98.38 184 ASP A C 1
ATOM 1454 O O . ASP A 1 184 ? 19.844 25.984 16.609 1 98.38 184 ASP A O 1
ATOM 1458 N N . ARG A 1 185 ? 18.625 25.422 14.781 1 98.75 185 ARG A N 1
ATOM 1459 C CA . ARG A 1 185 ? 17.969 26.719 14.656 1 98.75 185 ARG A CA 1
ATOM 1460 C C . ARG A 1 185 ? 16.469 26.609 14.914 1 98.75 185 ARG A C 1
ATOM 1462 O O . ARG A 1 185 ? 15.883 27.453 15.578 1 98.75 185 ARG A O 1
ATOM 1469 N N . VAL A 1 186 ? 15.852 25.594 14.445 1 98.88 186 VAL A N 1
ATOM 1470 C CA . VAL A 1 186 ? 14.43 25.359 14.68 1 98.88 186 VAL A CA 1
ATOM 1471 C C . VAL A 1 186 ? 14.227 24.719 16.047 1 98.88 186 VAL A C 1
ATOM 1473 O O . VAL A 1 186 ? 14.773 23.656 16.328 1 98.88 186 VAL A O 1
ATOM 1476 N N . LYS A 1 187 ? 13.406 25.359 16.859 1 98.62 187 LYS A N 1
ATOM 1477 C CA . LYS A 1 187 ? 13.258 24.875 18.234 1 98.62 187 LYS A CA 1
ATOM 1478 C C . LYS A 1 187 ? 11.844 24.391 18.5 1 98.62 187 LYS A C 1
ATOM 1480 O O . LYS A 1 187 ? 11.547 23.875 19.578 1 98.62 187 LYS A O 1
ATOM 1485 N N . SER A 1 188 ? 10.93 24.531 17.594 1 98.81 188 SER A N 1
ATOM 1486 C CA . SER A 1 188 ? 9.555 24.047 17.688 1 98.81 188 SER A CA 1
ATOM 1487 C C . SER A 1 188 ? 9.18 23.188 16.5 1 98.81 188 SER A C 1
ATOM 1489 O O . SER A 1 188 ? 9.102 23.672 15.367 1 98.81 188 SER A O 1
ATOM 1491 N N . TRP A 1 189 ? 8.938 21.906 16.781 1 98.94 189 TRP A N 1
ATOM 1492 C CA . TRP A 1 189 ? 8.641 20.938 15.734 1 98.94 189 TRP A CA 1
ATOM 1493 C C . TRP A 1 189 ? 7.227 20.391 15.883 1 98.94 189 TRP A C 1
ATOM 1495 O O . TRP A 1 189 ? 6.809 20.016 16.984 1 98.94 189 TRP A O 1
ATOM 1505 N N . ILE A 1 190 ? 6.52 20.375 14.812 1 98.94 190 ILE A N 1
ATOM 1506 C CA . ILE A 1 190 ? 5.262 19.641 14.695 1 98.94 190 ILE A CA 1
ATOM 1507 C C . ILE A 1 190 ? 5.461 18.406 13.812 1 98.94 190 ILE A C 1
ATOM 1509 O O . ILE A 1 190 ? 5.895 18.516 12.664 1 98.94 190 ILE A O 1
ATOM 1513 N N . THR A 1 191 ? 5.195 17.25 14.328 1 98.94 191 THR A N 1
ATOM 1514 C CA . THR A 1 191 ? 5.41 16.031 13.555 1 98.94 191 THR A CA 1
ATOM 1515 C C . THR A 1 191 ? 4.402 15.93 12.414 1 98.94 191 THR A C 1
ATOM 1517 O O . THR A 1 191 ? 4.781 15.906 11.242 1 98.94 191 THR A O 1
ATOM 1520 N N . ILE A 1 192 ? 3.133 15.977 12.828 1 98.94 192 ILE A N 1
ATOM 1521 C CA . ILE A 1 192 ? 2.064 15.773 11.852 1 98.94 192 ILE A CA 1
ATOM 1522 C C . ILE A 1 192 ? 0.951 16.797 12.094 1 98.94 192 ILE A C 1
ATOM 1524 O O . ILE A 1 192 ? 0.538 17.016 13.234 1 98.94 192 ILE A O 1
ATOM 1528 N N . ASN A 1 193 ? 0.565 17.406 10.977 1 98.88 193 ASN A N 1
ATOM 1529 C CA . ASN A 1 193 ? -0.574 18.312 11.023 1 98.88 193 ASN A CA 1
ATOM 1530 C C . ASN A 1 193 ? -1.884 17.594 10.727 1 98.88 193 ASN A C 1
ATOM 1532 O O . ASN A 1 193 ? -2.021 16.938 9.688 1 98.88 193 ASN A O 1
ATOM 1536 N N . GLU A 1 194 ? -2.854 17.641 11.609 1 98.69 194 GLU A N 1
ATOM 1537 C CA . GLU A 1 194 ? -4.242 17.234 11.414 1 98.69 194 GLU A CA 1
ATOM 1538 C C . GLU A 1 194 ? -4.328 15.828 10.836 1 98.69 194 GLU A C 1
ATOM 1540 O O . GLU A 1 194 ? -4.828 15.641 9.719 1 98.69 194 GLU A O 1
ATOM 1545 N N . PRO A 1 195 ? -4.055 14.781 11.602 1 98.56 195 PRO A N 1
ATOM 1546 C CA . PRO A 1 195 ? -4.086 13.391 11.133 1 98.56 195 PRO A CA 1
ATOM 1547 C C . PRO A 1 195 ? -5.426 13.016 10.5 1 98.56 195 PRO A C 1
ATOM 1549 O O . PRO A 1 195 ? -5.457 12.281 9.508 1 98.56 195 PRO A O 1
ATOM 1552 N N . LYS A 1 196 ? -6.52 13.523 11.039 1 97.94 196 LYS A N 1
ATOM 1553 C CA . LYS A 1 196 ? -7.84 13.141 10.547 1 97.94 196 LYS A CA 1
ATOM 1554 C C . LYS A 1 196 ? -8.008 13.492 9.07 1 97.94 196 LYS A C 1
ATOM 1556 O O . LYS A 1 196 ? -8.531 12.695 8.297 1 97.94 196 LYS A O 1
ATOM 1561 N N . GLN A 1 197 ? -7.586 14.672 8.703 1 97.06 197 GLN A N 1
ATOM 1562 C CA . GLN A 1 197 ? -7.859 15.203 7.375 1 97.06 197 GLN A CA 1
ATOM 1563 C C . GLN A 1 197 ? -7.324 14.281 6.289 1 97.06 197 GLN A C 1
ATOM 1565 O O . GLN A 1 197 ? -8.062 13.875 5.391 1 97.06 197 GLN A O 1
ATOM 1570 N N . PHE A 1 198 ? -6.086 13.859 6.438 1 97.25 198 PHE A N 1
ATOM 1571 C CA . PHE A 1 198 ? -5.559 13.07 5.328 1 97.25 198 PHE A CA 1
ATOM 1572 C C . PHE A 1 198 ? -5.855 11.594 5.527 1 97.25 198 PHE A C 1
ATOM 1574 O O . PHE A 1 198 ? -5.922 10.828 4.559 1 97.25 198 PHE A O 1
ATOM 1581 N N . ALA A 1 199 ? -6.07 11.094 6.766 1 98.31 199 ALA A N 1
ATOM 1582 C CA . ALA A 1 199 ? -6.438 9.695 6.973 1 98.31 199 ALA A CA 1
ATOM 1583 C C . ALA A 1 199 ? -7.859 9.422 6.484 1 98.31 199 ALA A C 1
ATOM 1585 O O . ALA A 1 199 ? -8.086 8.492 5.703 1 98.31 199 ALA A O 1
ATOM 1586 N N . ILE A 1 200 ? -8.836 10.266 6.957 1 98 200 ILE A N 1
ATOM 1587 C CA . ILE A 1 200 ? -10.242 10.008 6.668 1 98 200 ILE A CA 1
ATOM 1588 C C . ILE A 1 200 ? -10.578 10.492 5.258 1 98 200 ILE A C 1
ATOM 1590 O O . ILE A 1 200 ? -11.172 9.758 4.469 1 98 200 ILE A O 1
ATOM 1594 N N . PHE A 1 201 ? -10.117 11.703 4.883 1 97.31 201 PHE A N 1
ATOM 1595 C CA . PHE A 1 201 ? -10.516 12.273 3.6 1 97.31 201 PHE A CA 1
ATOM 1596 C C . PHE A 1 201 ? -9.688 11.68 2.465 1 97.31 201 PHE A C 1
ATOM 1598 O O . PHE A 1 201 ? -10.133 11.648 1.315 1 97.31 201 PHE A O 1
ATOM 1605 N N . GLY A 1 202 ? -8.477 11.227 2.822 1 97.94 202 GLY A N 1
ATOM 1606 C CA . GLY A 1 202 ? -7.59 10.711 1.792 1 97.94 202 GLY A CA 1
ATOM 1607 C C . GLY A 1 202 ? -7.695 9.211 1.608 1 97.94 202 GLY A C 1
ATOM 1608 O O . GLY A 1 202 ? -7.582 8.711 0.488 1 97.94 202 GLY A O 1
ATOM 1609 N N . TYR A 1 203 ? -7.934 8.445 2.695 1 98.44 203 TYR A N 1
ATOM 1610 C CA . TYR A 1 203 ? -7.934 6.992 2.617 1 98.44 203 TYR A CA 1
ATOM 1611 C C . TYR A 1 203 ? -9.344 6.438 2.783 1 98.44 203 TYR A C 1
ATOM 1613 O O . TYR A 1 203 ? -9.648 5.348 2.293 1 98.44 203 TYR A O 1
ATOM 1621 N N . GLY A 1 204 ? -10.188 7.168 3.436 1 97.81 204 GLY A N 1
ATOM 1622 C CA . GLY A 1 204 ? -11.547 6.707 3.684 1 97.81 204 GLY A CA 1
ATOM 1623 C C . GLY A 1 204 ? -12.562 7.309 2.734 1 97.81 204 GLY A C 1
ATOM 1624 O O . GLY A 1 204 ? -13.625 6.723 2.498 1 97.81 204 GLY A O 1
ATOM 1625 N N . MET A 1 205 ? -12.234 8.531 2.293 1 95.62 205 MET A N 1
ATOM 1626 C CA . MET A 1 205 ? -13.102 9.266 1.37 1 95.62 205 MET A CA 1
ATOM 1627 C C . MET A 1 205 ? -12.344 9.656 0.107 1 95.62 205 MET A C 1
ATOM 1629 O O . MET A 1 205 ? -11.172 9.289 -0.06 1 95.62 205 MET A O 1
ATOM 1633 N N . GLU A 1 206 ? -12.945 10.289 -0.817 1 92.62 206 GLU A N 1
ATOM 1634 C CA . GLU A 1 206 ? -12.312 10.594 -2.1 1 92.62 206 GLU A CA 1
ATOM 1635 C C . GLU A 1 206 ? -12.055 12.086 -2.244 1 92.62 206 GLU A C 1
ATOM 1637 O O . GLU A 1 206 ? -11.773 12.57 -3.344 1 92.62 206 GLU A O 1
ATOM 1642 N N . TYR A 1 207 ? -12.078 12.773 -1.132 1 92.19 207 TYR A N 1
ATOM 1643 C CA . TYR A 1 207 ? -11.984 14.227 -1.166 1 92.19 207 TYR A CA 1
ATOM 1644 C C . TYR A 1 207 ? -10.539 14.68 -1.296 1 92.19 207 TYR A C 1
ATOM 1646 O O . TYR A 1 207 ? -10.258 15.727 -1.889 1 92.19 207 TYR A O 1
ATOM 1654 N N . PHE A 1 208 ? -9.633 13.922 -0.679 1 97.19 208 PHE A N 1
ATOM 1655 C CA . PHE A 1 208 ? -8.227 14.305 -0.64 1 97.19 208 PHE A CA 1
ATOM 1656 C C . PHE A 1 208 ? -7.359 13.219 -1.263 1 97.19 208 PHE A C 1
ATOM 1658 O O . PHE A 1 208 ? -7.801 12.078 -1.433 1 97.19 208 PHE A O 1
ATOM 1665 N N . ALA A 1 209 ? -6.137 13.648 -1.713 1 98.06 209 ALA A N 1
ATOM 1666 C CA . ALA A 1 209 ? -5.105 12.688 -2.094 1 98.06 209 ALA A CA 1
ATOM 1667 C C . ALA A 1 209 ? -4.785 11.75 -0.938 1 98.06 209 ALA A C 1
ATOM 1669 O O . ALA A 1 209 ? -4.824 12.148 0.228 1 98.06 209 ALA A O 1
ATOM 1670 N N . PRO A 1 210 ? -4.57 10.5 -1.217 1 97.88 210 PRO A N 1
ATOM 1671 C CA . PRO A 1 210 ? -4.371 9.867 -2.523 1 97.88 210 PRO A CA 1
ATOM 1672 C C . PRO A 1 210 ? -5.652 9.266 -3.09 1 97.88 210 PRO A C 1
ATOM 1674 O O . PRO A 1 210 ? -5.613 8.562 -4.105 1 97.88 210 PRO A O 1
ATOM 1677 N N . GLN A 1 211 ? -6.746 9.445 -2.463 1 96.88 211 GLN A N 1
ATOM 1678 C CA . GLN A 1 211 ? -8.047 8.992 -2.939 1 96.88 211 GLN A CA 1
ATOM 1679 C C . GLN A 1 211 ? -8.125 7.465 -2.965 1 96.88 211 GLN A C 1
ATOM 1681 O O . GLN A 1 211 ? -8.547 6.879 -3.961 1 96.88 211 GLN A O 1
ATOM 1686 N N . VAL A 1 212 ? -7.723 6.754 -1.998 1 95.56 212 VAL A N 1
ATOM 1687 C CA . VAL A 1 212 ? -7.68 5.297 -1.901 1 95.56 212 VAL A CA 1
ATOM 1688 C C . VAL A 1 212 ? -9.094 4.746 -1.784 1 95.56 212 VAL A C 1
ATOM 1690 O O . VAL A 1 212 ? -9.398 3.672 -2.314 1 95.56 212 VAL A O 1
ATOM 1693 N N . ASN A 1 213 ? -10.008 5.449 -1.097 1 92.81 213 ASN A N 1
ATOM 1694 C CA . ASN A 1 213 ? -11.422 5.137 -0.914 1 92.81 213 ASN A CA 1
ATOM 1695 C C . ASN A 1 213 ? -11.609 3.791 -0.219 1 92.81 213 ASN A C 1
ATOM 1697 O O . ASN A 1 213 ? -12.344 2.932 -0.708 1 92.81 213 ASN A O 1
ATOM 1701 N N . SER A 1 214 ? -10.922 3.453 0.716 1 97.69 214 SER A N 1
ATOM 1702 C CA . SER A 1 214 ? -11.07 2.32 1.626 1 97.69 214 SER A CA 1
ATOM 1703 C C . SER A 1 214 ? -11.766 2.736 2.916 1 97.69 214 SER A C 1
ATOM 1705 O O . SER A 1 214 ? -11.156 2.736 3.986 1 97.69 214 SER A O 1
ATOM 1707 N N . ALA A 1 215 ? -13.086 2.965 2.85 1 98 215 ALA A N 1
ATOM 1708 C CA . ALA A 1 215 ? -13.875 3.59 3.908 1 98 215 ALA A CA 1
ATOM 1709 C C . ALA A 1 215 ? -14 2.668 5.117 1 98 215 ALA A C 1
ATOM 1711 O O . ALA A 1 215 ? -14.375 1.5 4.98 1 98 215 ALA A O 1
ATOM 1712 N N . GLY A 1 216 ? -13.68 3.213 6.219 1 98.19 216 GLY A N 1
ATOM 1713 C CA . GLY A 1 216 ? -13.836 2.486 7.473 1 98.19 216 GLY A CA 1
ATOM 1714 C C . GLY A 1 216 ? -12.773 1.426 7.68 1 98.19 216 GLY A C 1
ATOM 1715 O O . GLY A 1 216 ? -12.859 0.633 8.625 1 98.19 216 GLY A O 1
ATOM 1716 N N . ILE A 1 217 ? -11.766 1.305 6.797 1 98.44 217 ILE A N 1
ATOM 1717 C CA . ILE A 1 217 ? -10.727 0.286 6.883 1 98.44 217 ILE A CA 1
ATOM 1718 C C . ILE A 1 217 ? -9.352 0.938 6.738 1 98.44 217 ILE A C 1
ATOM 1720 O O . ILE A 1 217 ? -8.609 1.052 7.711 1 98.44 217 ILE A O 1
ATOM 1724 N N . GLY A 1 218 ? -9.086 1.438 5.488 1 98.56 218 GLY A N 1
ATOM 1725 C CA . GLY A 1 218 ? -7.805 2.076 5.23 1 98.56 218 GLY A CA 1
ATOM 1726 C C . GLY A 1 218 ? -7.574 3.314 6.078 1 98.56 218 GLY A C 1
ATOM 1727 O O . GLY A 1 218 ? -6.441 3.609 6.461 1 98.56 218 GLY A O 1
ATOM 1728 N N . ASP A 1 219 ? -8.625 4.062 6.324 1 98.5 219 ASP A N 1
ATOM 1729 C CA . ASP A 1 219 ? -8.516 5.277 7.129 1 98.5 219 ASP A CA 1
ATOM 1730 C C . ASP A 1 219 ? -8.164 4.945 8.578 1 98.5 219 ASP A C 1
ATOM 1732 O O . ASP A 1 219 ? -7.375 5.648 9.211 1 98.5 219 ASP A O 1
ATOM 1736 N N . TYR A 1 220 ? -8.695 3.836 9.125 1 98.75 220 TYR A N 1
ATOM 1737 C CA . TYR A 1 220 ? -8.367 3.432 10.484 1 98.75 220 TYR A CA 1
ATOM 1738 C C . TYR A 1 220 ? -6.961 2.85 10.562 1 98.75 220 TYR A C 1
ATOM 1740 O O . TYR A 1 220 ? -6.246 3.053 11.547 1 98.75 220 TYR A O 1
ATOM 1748 N N . MET A 1 221 ? -6.562 2.115 9.516 1 98.62 221 MET A N 1
ATOM 1749 C CA . MET A 1 221 ? -5.18 1.65 9.438 1 98.62 221 MET A CA 1
ATOM 1750 C C . MET A 1 221 ? -4.207 2.826 9.453 1 98.62 221 MET A C 1
ATOM 1752 O O . MET A 1 221 ? -3.221 2.814 10.188 1 98.62 221 MET A O 1
ATOM 1756 N N . ALA A 1 222 ? -4.531 3.775 8.633 1 98.81 222 ALA A N 1
ATOM 1757 C CA . ALA A 1 222 ? -3.701 4.977 8.57 1 98.81 222 ALA A CA 1
ATOM 1758 C C . ALA A 1 222 ? -3.629 5.66 9.938 1 98.81 222 ALA A C 1
ATOM 1760 O O . ALA A 1 222 ? -2.561 6.113 10.352 1 98.81 222 ALA A O 1
ATOM 1761 N N . THR A 1 223 ? -4.758 5.723 10.633 1 98.81 223 THR A N 1
ATOM 1762 C CA . THR A 1 223 ? -4.824 6.367 11.945 1 98.81 223 THR A CA 1
ATOM 1763 C C . THR A 1 223 ? -3.83 5.727 12.906 1 98.81 223 THR A C 1
ATOM 1765 O O . THR A 1 223 ? -3.049 6.43 13.562 1 98.81 223 THR A O 1
ATOM 1768 N N . LYS A 1 224 ? -3.834 4.473 13.039 1 98.81 224 LYS A N 1
ATOM 1769 C CA . LYS A 1 224 ? -2.898 3.785 13.922 1 98.81 224 LYS A CA 1
ATOM 1770 C C . LYS A 1 224 ? -1.453 4.07 13.523 1 98.81 224 LYS A C 1
ATOM 1772 O O . LYS A 1 224 ? -0.62 4.387 14.367 1 98.81 224 LYS A O 1
ATOM 1777 N N . ASN A 1 225 ? -1.184 3.906 12.211 1 98.88 225 ASN A N 1
ATOM 1778 C CA . ASN A 1 225 ? 0.186 4.07 11.734 1 98.88 225 ASN A CA 1
ATOM 1779 C C . ASN A 1 225 ? 0.68 5.5 11.938 1 98.88 225 ASN A C 1
ATOM 1781 O O . ASN A 1 225 ? 1.864 5.723 12.195 1 98.88 225 ASN A O 1
ATOM 1785 N N . ILE A 1 226 ? -0.215 6.461 11.812 1 98.94 226 ILE A N 1
ATOM 1786 C CA . ILE A 1 226 ? 0.106 7.867 12.039 1 98.94 226 ILE A CA 1
ATOM 1787 C C . ILE A 1 226 ? 0.542 8.07 13.484 1 98.94 226 ILE A C 1
ATOM 1789 O O . ILE A 1 226 ? 1.543 8.742 13.75 1 98.94 226 ILE A O 1
ATOM 1793 N N . LEU A 1 227 ? -0.2 7.488 14.383 1 98.94 227 LEU A N 1
ATOM 1794 C CA . LEU A 1 227 ? 0.108 7.633 15.805 1 98.94 227 LEU A CA 1
ATOM 1795 C C . LEU A 1 227 ? 1.454 6.996 16.141 1 98.94 227 LEU A C 1
ATOM 1797 O O . LEU A 1 227 ? 2.244 7.566 16.891 1 98.94 227 LEU A O 1
ATOM 1801 N N . LEU A 1 228 ? 1.711 5.887 15.547 1 98.94 228 LEU A N 1
ATOM 1802 C CA . LEU A 1 228 ? 2.986 5.219 15.781 1 98.94 228 LEU A CA 1
ATOM 1803 C C . LEU A 1 228 ? 4.137 6.008 15.156 1 98.94 228 LEU A C 1
ATOM 1805 O O . LEU A 1 228 ? 5.207 6.121 15.758 1 98.94 228 LEU A O 1
ATOM 1809 N N . ALA A 1 229 ? 3.908 6.5 13.977 1 98.94 229 ALA A N 1
ATOM 1810 C CA . ALA A 1 229 ? 4.922 7.32 13.312 1 98.94 229 ALA A CA 1
ATOM 1811 C C . ALA A 1 229 ? 5.219 8.578 14.125 1 98.94 229 ALA A C 1
ATOM 1813 O O . ALA A 1 229 ? 6.383 8.945 14.312 1 98.94 229 ALA A O 1
ATOM 1814 N N . HIS A 1 230 ? 4.172 9.227 14.586 1 98.94 230 HIS A N 1
ATOM 1815 C CA . HIS A 1 230 ? 4.32 10.391 15.445 1 98.94 230 HIS A CA 1
ATOM 1816 C C . HIS A 1 230 ? 5.16 10.062 16.672 1 98.94 230 HIS A C 1
ATOM 1818 O O . HIS A 1 230 ? 6.117 10.773 16.984 1 98.94 230 HIS A O 1
ATOM 1824 N N . ALA A 1 231 ? 4.754 9.055 17.375 1 98.94 231 ALA A N 1
ATOM 1825 C CA . ALA A 1 231 ? 5.445 8.672 18.594 1 98.94 231 ALA A CA 1
ATOM 1826 C C . ALA A 1 231 ? 6.918 8.383 18.328 1 98.94 231 ALA A C 1
ATOM 1828 O O . ALA A 1 231 ? 7.785 8.758 19.125 1 98.94 231 ALA A O 1
ATOM 1829 N N . ARG A 1 232 ? 7.191 7.734 17.25 1 98.88 232 ARG A N 1
ATOM 1830 C CA . ARG A 1 232 ? 8.562 7.398 16.906 1 98.88 232 ARG A CA 1
ATOM 1831 C C . ARG A 1 232 ? 9.414 8.656 16.734 1 98.88 232 ARG A C 1
ATOM 1833 O O . ARG A 1 232 ? 10.547 8.711 17.203 1 98.88 232 ARG A O 1
ATOM 1840 N N . VAL A 1 233 ? 8.898 9.602 16.078 1 98.94 233 VAL A N 1
ATOM 1841 C CA . VAL A 1 233 ? 9.641 10.836 15.828 1 98.94 233 VAL A CA 1
ATOM 1842 C C . VAL A 1 233 ? 9.812 11.609 17.141 1 98.94 233 VAL A C 1
ATOM 1844 O O . VAL A 1 233 ? 10.867 12.203 17.375 1 98.94 233 VAL A O 1
ATOM 1847 N N . TRP A 1 234 ? 8.766 11.641 17.953 1 98.94 234 TRP A N 1
ATOM 1848 C CA . TRP A 1 234 ? 8.906 12.297 19.25 1 98.94 234 TRP A CA 1
ATOM 1849 C C . TRP A 1 234 ? 10.016 11.648 20.078 1 98.94 234 TRP A C 1
ATOM 1851 O O . TRP A 1 234 ? 10.852 12.344 20.656 1 98.94 234 TRP A O 1
ATOM 1861 N N . HIS A 1 235 ? 10.039 10.305 20.172 1 98.94 235 HIS A N 1
ATOM 1862 C CA . HIS A 1 235 ? 11.07 9.594 20.922 1 98.94 235 HIS A CA 1
ATOM 1863 C C . HIS A 1 235 ? 12.453 9.859 20.328 1 98.94 235 HIS A C 1
ATOM 1865 O O . HIS A 1 235 ? 13.422 10.031 21.062 1 98.94 235 HIS A O 1
ATOM 1871 N N . LEU A 1 236 ? 12.492 9.883 19 1 98.94 236 LEU A N 1
ATOM 1872 C CA . LEU A 1 236 ? 13.75 10.219 18.344 1 98.94 236 LEU A CA 1
ATOM 1873 C C . LEU A 1 236 ? 14.266 11.57 18.812 1 98.94 236 LEU A C 1
ATOM 1875 O O . LEU A 1 236 ? 15.438 11.695 19.203 1 98.94 236 LEU A O 1
ATOM 1879 N N . TYR A 1 237 ? 13.414 12.555 18.75 1 98.94 237 TYR A N 1
ATOM 1880 C CA . TYR A 1 237 ? 13.82 13.898 19.172 1 98.94 237 TYR A CA 1
ATOM 1881 C C . TYR A 1 237 ? 14.242 13.906 20.641 1 98.94 237 TYR A C 1
ATOM 1883 O O . TYR A 1 237 ? 15.266 14.5 20.984 1 98.94 237 TYR A O 1
ATOM 1891 N N . ASP A 1 238 ? 13.453 13.281 21.469 1 98.88 238 ASP A N 1
ATOM 1892 C CA . ASP A 1 238 ? 13.656 13.289 22.922 1 98.88 238 ASP A CA 1
ATOM 1893 C C . ASP A 1 238 ? 14.961 12.594 23.297 1 98.88 238 ASP A C 1
ATOM 1895 O O . ASP A 1 238 ? 15.695 13.062 24.172 1 98.88 238 ASP A O 1
ATOM 1899 N N . GLU A 1 239 ? 15.211 11.531 22.625 1 98.75 239 GLU A N 1
ATOM 1900 C CA . GLU A 1 239 ? 16.344 10.688 23.016 1 98.75 239 GLU A CA 1
ATOM 1901 C C . GLU A 1 239 ? 17.625 11.164 22.359 1 98.75 239 GLU A C 1
ATOM 1903 O O . GLU A 1 239 ? 18.703 11.094 22.969 1 98.75 239 GLU A O 1
ATOM 1908 N N . GLU A 1 240 ? 17.484 11.719 21.203 1 98.69 240 GLU A N 1
ATOM 1909 C CA . GLU A 1 240 ? 18.734 11.922 20.453 1 98.69 240 GLU A CA 1
ATOM 1910 C C . GLU A 1 240 ? 19.031 13.406 20.266 1 98.69 240 GLU A C 1
ATOM 1912 O O . GLU A 1 240 ? 20.188 13.797 20.094 1 98.69 240 GLU A O 1
ATOM 1917 N N . TYR A 1 241 ? 18.047 14.242 20.312 1 98.81 241 TYR A N 1
ATOM 1918 C CA . TYR A 1 241 ? 18.281 15.609 19.844 1 98.81 241 TYR A CA 1
ATOM 1919 C C . TYR A 1 241 ? 17.938 16.625 20.922 1 98.81 241 TYR A C 1
ATOM 1921 O O . TYR A 1 241 ? 18.5 17.719 20.953 1 98.81 241 TYR A O 1
ATOM 1929 N N . ARG A 1 242 ? 17.062 16.359 21.844 1 98.44 242 ARG A N 1
ATOM 1930 C CA . ARG A 1 242 ? 16.531 17.344 22.781 1 98.44 242 ARG A CA 1
ATOM 1931 C C . ARG A 1 242 ? 17.641 17.969 23.625 1 98.44 242 ARG A C 1
ATOM 1933 O O . ARG A 1 242 ? 17.656 19.188 23.828 1 98.44 242 ARG A O 1
ATOM 1940 N N . ASP A 1 243 ? 18.531 17.172 24.109 1 98.25 243 ASP A N 1
ATOM 1941 C CA . ASP A 1 243 ? 19.594 17.672 25 1 98.25 243 ASP A CA 1
ATOM 1942 C C . ASP A 1 243 ? 20.469 18.703 24.281 1 98.25 243 ASP A C 1
ATOM 1944 O O . ASP A 1 243 ? 20.938 19.656 24.891 1 98.25 243 ASP A O 1
ATOM 1948 N N . THR A 1 244 ? 20.641 18.5 22.969 1 98.44 244 THR A N 1
ATOM 1949 C CA . THR A 1 244 ? 21.562 19.344 22.234 1 98.44 244 THR A CA 1
ATOM 1950 C C . THR A 1 244 ? 20.828 20.5 21.562 1 98.44 244 THR A C 1
ATOM 1952 O O . THR A 1 244 ? 21.312 21.625 21.516 1 98.44 244 THR A O 1
ATOM 1955 N N . GLN A 1 245 ? 19.625 20.266 21.109 1 98.5 245 GLN A N 1
ATOM 1956 C CA . GLN A 1 245 ? 18.922 21.25 20.312 1 98.5 245 GLN A CA 1
ATOM 1957 C C . GLN A 1 245 ? 17.953 22.078 21.156 1 98.5 245 GLN A C 1
ATOM 1959 O O . GLN A 1 245 ? 17.531 23.172 20.766 1 98.5 245 GLN A O 1
ATOM 1964 N N . LYS A 1 246 ? 17.609 21.547 22.266 1 98.44 246 LYS A N 1
ATOM 1965 C CA . LYS A 1 246 ? 16.828 22.25 23.281 1 98.44 246 LYS A CA 1
ATOM 1966 C C . LYS A 1 246 ? 15.508 22.766 22.703 1 98.44 246 LYS A C 1
ATOM 1968 O O . LYS A 1 246 ? 15.133 23.922 22.938 1 98.44 246 LYS A O 1
ATOM 1973 N N . GLY A 1 247 ? 14.852 22 21.859 1 98.69 247 GLY A N 1
ATOM 1974 C CA . GLY A 1 247 ? 13.555 22.359 21.312 1 98.69 247 GLY A CA 1
ATOM 1975 C C . GLY A 1 247 ? 12.414 21.547 21.891 1 98.69 247 GLY A C 1
ATOM 1976 O O . GLY A 1 247 ? 12.594 20.859 22.906 1 98.69 247 GLY A O 1
ATOM 1977 N N . ILE A 1 248 ? 11.219 21.75 21.391 1 98.81 248 ILE A N 1
ATOM 1978 C CA . ILE A 1 248 ? 10.016 21 21.734 1 98.81 248 ILE A CA 1
ATOM 1979 C C . ILE A 1 248 ? 9.445 20.344 20.484 1 98.81 248 ILE A C 1
ATOM 1981 O O . ILE A 1 248 ? 9.727 20.766 19.359 1 98.81 248 ILE A O 1
ATOM 1985 N N . CYS A 1 249 ? 8.75 19.297 20.703 1 98.88 249 CYS A N 1
ATOM 1986 C CA . CYS A 1 249 ? 8.18 18.5 19.625 1 98.88 249 CYS A CA 1
ATOM 1987 C C . CYS A 1 249 ? 6.781 18.016 19.984 1 98.88 249 CYS A C 1
ATOM 1989 O O . CYS A 1 249 ? 6.543 17.562 21.109 1 98.88 249 CYS A O 1
ATOM 1991 N N . GLY A 1 250 ? 5.848 18.188 19.062 1 98.88 250 GLY A N 1
ATOM 1992 C CA . GLY A 1 250 ? 4.484 17.75 19.328 1 98.88 250 GLY A CA 1
ATOM 1993 C C . GLY A 1 250 ? 3.666 17.562 18.062 1 98.88 250 GLY A C 1
ATOM 1994 O O . GLY A 1 250 ? 4.207 17.609 16.953 1 98.88 250 GLY A O 1
ATOM 1995 N N . ILE A 1 251 ? 2.367 17.281 18.219 1 98.94 251 ILE A N 1
ATOM 1996 C CA . ILE A 1 251 ? 1.442 17.016 17.125 1 98.94 251 ILE A CA 1
ATOM 1997 C C . ILE A 1 251 ? 0.331 18.062 17.109 1 98.94 251 ILE A C 1
ATOM 1999 O O . ILE A 1 251 ? 0.029 18.656 18.156 1 98.94 251 ILE A O 1
ATOM 2003 N N . THR A 1 252 ? -0.191 18.375 15.93 1 98.94 252 THR A N 1
ATOM 2004 C CA . THR A 1 252 ? -1.317 19.281 15.82 1 98.94 252 THR A CA 1
ATOM 2005 C C . THR A 1 252 ? -2.574 18.547 15.367 1 98.94 252 THR A C 1
ATOM 2007 O O . THR A 1 252 ? -2.561 17.859 14.344 1 98.94 252 THR A O 1
ATOM 2010 N N . ILE A 1 253 ? -3.646 18.734 16.109 1 98.81 253 ILE A N 1
ATOM 2011 C CA . ILE A 1 253 ? -4.891 18.016 15.875 1 98.81 253 ILE A CA 1
ATOM 2012 C C . ILE A 1 253 ? -5.996 19 15.492 1 98.81 253 ILE A C 1
ATOM 2014 O O . ILE A 1 253 ? -6.148 20.047 16.125 1 98.81 253 ILE A O 1
ATOM 2018 N N . ALA A 1 254 ? -6.691 18.688 14.383 1 97.75 254 ALA A N 1
ATOM 2019 C CA . ALA A 1 254 ? -7.914 19.438 14.094 1 97.75 254 ALA A CA 1
ATOM 2020 C C . ALA A 1 254 ? -8.977 19.172 15.164 1 97.75 254 ALA A C 1
ATOM 2022 O O . ALA A 1 254 ? -9.477 18.062 15.289 1 97.75 254 ALA A O 1
ATOM 2023 N N . ALA A 1 255 ? -9.352 20.172 15.852 1 97.06 255 ALA A N 1
ATOM 2024 C CA . ALA A 1 255 ? -10.234 20 17 1 97.06 255 ALA A CA 1
ATOM 2025 C C . ALA A 1 255 ? -11.547 20.766 16.797 1 97.06 255 ALA A C 1
ATOM 2027 O O . ALA A 1 255 ? -11.961 21.547 17.656 1 97.06 255 ALA A O 1
ATOM 2028 N N . ASP A 1 256 ? -12.148 20.5 15.719 1 94.56 256 ASP A N 1
ATOM 2029 C CA . ASP A 1 256 ? -13.492 21.047 15.531 1 94.56 256 ASP A CA 1
ATOM 2030 C C . ASP A 1 256 ? -14.461 20.484 16.562 1 94.56 256 ASP A C 1
ATOM 2032 O O . ASP A 1 256 ? -14.406 19.297 16.906 1 94.56 256 ASP A O 1
ATOM 2036 N N . PHE A 1 257 ? -15.281 21.344 17.062 1 95.69 257 PHE A N 1
ATOM 2037 C CA . PHE A 1 257 ? -16.141 20.953 18.172 1 95.69 257 PHE A CA 1
ATOM 2038 C C . PHE A 1 257 ? -17.391 20.25 17.688 1 95.69 257 PHE A C 1
ATOM 2040 O O . PHE A 1 257 ? -17.953 20.625 16.656 1 95.69 257 PHE A O 1
ATOM 2047 N N . CYS A 1 258 ? -17.797 19.219 18.406 1 95.38 258 CYS A N 1
ATOM 2048 C CA . CYS A 1 258 ? -19.031 18.469 18.141 1 95.38 258 CYS A CA 1
ATOM 2049 C C . CYS A 1 258 ? -19.875 18.391 19.406 1 95.38 258 CYS A C 1
ATOM 2051 O O . CYS A 1 258 ? -19.359 18.172 20.5 1 95.38 258 CYS A O 1
ATOM 2053 N N . GLU A 1 259 ? -21.141 18.578 19.25 1 95 259 GLU A N 1
ATOM 2054 C CA . GLU A 1 259 ? -22.078 18.344 20.344 1 95 259 GLU A CA 1
ATOM 2055 C C . GLU A 1 259 ? -23.438 17.891 19.828 1 95 259 GLU A C 1
ATOM 2057 O O . GLU A 1 259 ? -23.656 17.812 18.625 1 95 259 GLU A O 1
ATOM 2062 N N . GLY A 1 260 ? -24.312 17.484 20.766 1 95.69 260 GLY A N 1
ATOM 2063 C CA . GLY A 1 260 ? -25.656 17.078 20.375 1 95.69 260 GLY A CA 1
ATOM 2064 C C . GLY A 1 260 ? -26.484 18.219 19.844 1 95.69 260 GLY A C 1
ATOM 2065 O O . GLY A 1 260 ? -26.375 19.344 20.312 1 95.69 260 GLY A O 1
ATOM 2066 N N . ALA A 1 261 ? -27.344 17.875 18.938 1 93.69 261 ALA A N 1
ATOM 2067 C CA . ALA A 1 261 ? -28.203 18.875 18.312 1 93.69 261 ALA A CA 1
ATOM 2068 C C . ALA A 1 261 ? -29.312 19.312 19.266 1 93.69 261 ALA A C 1
ATOM 2070 O O . ALA A 1 261 ? -29.906 20.391 19.094 1 93.69 261 ALA A O 1
ATOM 2071 N N . SER A 1 262 ? -29.625 18.484 20.219 1 92.88 262 SER A N 1
ATOM 2072 C CA . SER A 1 262 ? -30.625 18.766 21.234 1 92.88 262 SER A CA 1
ATOM 2073 C C . SER A 1 262 ? -30.219 18.203 22.594 1 92.88 262 SER A C 1
ATOM 2075 O O . SER A 1 262 ? -29.141 17.641 22.734 1 92.88 262 SER A O 1
ATOM 2077 N N . ASP A 1 263 ? -31.094 18.344 23.578 1 94.25 263 ASP A N 1
ATOM 2078 C CA . ASP A 1 263 ? -30.781 17.875 24.938 1 94.25 263 ASP A CA 1
ATOM 2079 C C . ASP A 1 263 ? -31.297 16.453 25.156 1 94.25 263 ASP A C 1
ATOM 2081 O O . ASP A 1 263 ? -31.266 15.961 26.281 1 94.25 263 ASP A O 1
ATOM 2085 N N . SER A 1 264 ? -31.703 15.852 24.094 1 95.06 264 SER A N 1
ATOM 2086 C CA . SER A 1 264 ? -32.062 14.445 24.266 1 95.06 264 SER A CA 1
ATOM 2087 C C . SER A 1 264 ? -30.844 13.594 24.594 1 95.06 264 SER A C 1
ATOM 2089 O O . SER A 1 264 ? -29.75 13.836 24.078 1 95.06 264 SER A O 1
ATOM 2091 N N . PRO A 1 265 ? -31.016 12.586 25.422 1 96.56 265 PRO A N 1
ATOM 2092 C CA . PRO A 1 265 ? -29.891 11.719 25.781 1 96.56 265 PRO A CA 1
ATOM 2093 C C . PRO A 1 265 ? -29.188 11.125 24.562 1 96.56 265 PRO A C 1
ATOM 2095 O O . PRO A 1 265 ? -27.953 11.016 24.531 1 96.56 265 PRO A O 1
ATOM 2098 N N . ASP A 1 266 ? -29.969 10.789 23.562 1 95.94 266 ASP A N 1
ATOM 2099 C CA . ASP A 1 266 ? -29.406 10.203 22.359 1 95.94 266 ASP A CA 1
ATOM 2100 C C . ASP A 1 266 ? -28.516 11.195 21.625 1 95.94 266 ASP A C 1
ATOM 2102 O O . ASP A 1 266 ? -27.422 10.844 21.172 1 95.94 266 ASP A O 1
ATOM 2106 N N . ASP A 1 267 ? -28.969 12.391 21.484 1 95.75 267 ASP A N 1
ATOM 2107 C CA . ASP A 1 267 ? -28.188 13.414 20.812 1 95.75 267 ASP A CA 1
ATOM 2108 C C . ASP A 1 267 ? -26.938 13.766 21.609 1 95.75 267 ASP A C 1
ATOM 2110 O O . ASP A 1 267 ? -25.859 13.992 21.031 1 95.75 267 ASP A O 1
ATOM 2114 N N . ILE A 1 268 ? -27.109 13.852 22.891 1 96.81 268 ILE A N 1
ATOM 2115 C CA . ILE A 1 268 ? -25.969 14.141 23.75 1 96.81 268 ILE A CA 1
ATOM 2116 C C . ILE A 1 268 ? -24.891 13.07 23.547 1 96.81 268 ILE A C 1
ATOM 2118 O O . ILE A 1 268 ? -23.719 13.398 23.375 1 96.81 268 ILE A O 1
ATOM 2122 N N . GLU A 1 269 ? -25.328 11.852 23.531 1 97 269 GLU A N 1
ATOM 2123 C CA . GLU A 1 269 ? -24.375 10.758 23.344 1 97 269 GLU A CA 1
ATOM 2124 C C . GLU A 1 269 ? -23.766 10.789 21.938 1 97 269 GLU A C 1
ATOM 2126 O O . GLU A 1 269 ? -22.578 10.508 21.766 1 97 269 GLU A O 1
ATOM 2131 N N . ALA A 1 270 ? -24.578 11.109 20.984 1 96.88 270 ALA A N 1
ATOM 2132 C CA . ALA A 1 270 ? -24.078 11.234 19.609 1 96.88 270 ALA A CA 1
ATOM 2133 C C . ALA A 1 270 ? -22.984 12.305 19.516 1 96.88 270 ALA A C 1
ATOM 2135 O O . ALA A 1 270 ? -22 12.133 18.797 1 96.88 270 ALA A O 1
ATOM 2136 N N . GLY A 1 271 ? -23.203 13.406 20.156 1 96.81 271 GLY A N 1
ATOM 2137 C CA . GLY A 1 271 ? -22.203 14.461 20.188 1 96.81 271 GLY A CA 1
ATOM 2138 C C . GLY A 1 271 ? -20.891 14.016 20.828 1 96.81 271 GLY A C 1
ATOM 2139 O O . GLY A 1 271 ? -19.812 14.328 20.328 1 96.81 271 GLY A O 1
ATOM 2140 N N . LYS A 1 272 ? -21.016 13.281 21.953 1 97.81 272 LYS A N 1
ATOM 2141 C CA . LYS A 1 272 ? -19.828 12.766 22.625 1 97.81 272 LYS A CA 1
ATOM 2142 C C . LYS A 1 272 ? -19.062 11.797 21.719 1 97.81 272 LYS A C 1
ATOM 2144 O O . LYS A 1 272 ? -17.828 11.859 21.641 1 97.81 272 LYS A O 1
ATOM 2149 N N . LEU A 1 273 ? -19.797 10.945 21.062 1 98.12 273 LEU A N 1
ATOM 2150 C CA . LEU A 1 273 ? -19.188 9.984 20.156 1 98.12 273 LEU A CA 1
ATOM 2151 C C . LEU A 1 273 ? -18.516 10.695 18.969 1 98.12 273 LEU A C 1
ATOM 2153 O O . LEU A 1 273 ? -17.406 10.344 18.594 1 98.12 273 LEU A O 1
ATOM 2157 N N . ALA A 1 274 ? -19.203 11.656 18.484 1 97.44 274 ALA A N 1
ATOM 2158 C CA . ALA A 1 274 ? -18.641 12.43 17.375 1 97.44 274 ALA A CA 1
ATOM 2159 C C . ALA A 1 274 ? -17.344 13.109 17.797 1 97.44 274 ALA A C 1
ATOM 2161 O O . ALA A 1 274 ? -16.391 13.164 17.016 1 97.44 274 ALA A O 1
ATOM 2162 N N . MET A 1 275 ? -17.297 13.656 18.984 1 97.94 275 MET A N 1
ATOM 2163 C CA . MET A 1 275 ? -16.078 14.297 19.484 1 97.94 275 MET A CA 1
ATOM 2164 C C . MET A 1 275 ? -14.945 13.289 19.609 1 97.94 275 MET A C 1
ATOM 2166 O O . MET A 1 275 ? -13.781 13.625 19.344 1 97.94 275 MET A O 1
ATOM 2170 N N . ASP A 1 276 ? -15.258 12.102 20.062 1 98.44 276 ASP A N 1
ATOM 2171 C CA . ASP A 1 276 ? -14.258 11.039 20.188 1 98.44 276 ASP A CA 1
ATOM 2172 C C . ASP A 1 276 ? -13.688 10.648 18.828 1 98.44 276 ASP A C 1
ATOM 2174 O O . ASP A 1 276 ? -12.5 10.359 18.719 1 98.44 276 ASP A O 1
ATOM 2178 N N . PHE A 1 277 ? -14.523 10.641 17.797 1 98.38 277 PHE A N 1
ATOM 2179 C CA . PHE A 1 277 ? -14.062 10.344 16.453 1 98.38 277 PHE A CA 1
ATOM 2180 C C . PHE A 1 277 ? -13.273 11.508 15.875 1 98.38 277 PHE A C 1
ATOM 2182 O O . PHE A 1 277 ? -12.203 11.32 15.297 1 98.38 277 PHE A O 1
ATOM 2189 N N . GLU A 1 278 ? -13.758 12.719 16.078 1 97.12 278 GLU A N 1
ATOM 2190 C CA . GLU A 1 278 ? -13.219 13.93 15.469 1 97.12 278 GLU A CA 1
ATOM 2191 C C . GLU A 1 278 ? -11.859 14.289 16.062 1 97.12 278 GLU A C 1
ATOM 2193 O O . GLU A 1 278 ? -10.961 14.742 15.352 1 97.12 278 GLU A O 1
ATOM 2198 N N . VAL A 1 279 ? -11.734 14.133 17.375 1 98.5 279 VAL A N 1
ATOM 2199 C CA . VAL A 1 279 ? -10.555 14.602 18.094 1 98.5 279 VAL A CA 1
ATOM 2200 C C . VAL A 1 279 ? -9.945 13.453 18.891 1 98.5 279 VAL A C 1
ATOM 2202 O O . VAL A 1 279 ? -8.727 13.266 18.906 1 98.5 279 VAL A O 1
ATOM 2205 N N . GLY A 1 280 ? -10.758 12.664 19.547 1 98.62 280 GLY A N 1
ATOM 2206 C CA . GLY A 1 280 ? -10.328 11.664 20.516 1 98.62 280 GLY A CA 1
ATOM 2207 C C . GLY A 1 280 ? -9.461 10.578 19.906 1 98.62 280 GLY A C 1
ATOM 2208 O O . GLY A 1 280 ? -8.523 10.102 20.547 1 98.62 280 GLY A O 1
ATOM 2209 N N . LEU A 1 281 ? -9.727 10.188 18.703 1 98.62 281 LEU A N 1
ATOM 2210 C CA . LEU A 1 281 ? -8.992 9.133 18.016 1 98.62 281 LEU A CA 1
ATOM 2211 C C . LEU A 1 281 ? -7.504 9.469 17.922 1 98.62 281 LEU A C 1
ATOM 2213 O O . LEU A 1 281 ? -6.66 8.57 17.891 1 98.62 281 LEU A O 1
ATOM 2217 N N . TYR A 1 282 ? -7.227 10.719 17.953 1 98.81 282 TYR A N 1
ATOM 2218 C CA . TYR A 1 282 ? -5.859 11.172 17.719 1 98.81 282 TYR A CA 1
ATOM 2219 C C . TYR A 1 282 ? -5.246 11.727 18.984 1 98.81 282 TYR A C 1
ATOM 2221 O O . TYR A 1 282 ? -4.027 11.672 19.188 1 98.81 282 TYR A O 1
ATOM 2229 N N . ALA A 1 283 ? -6.082 12.273 19.875 1 98.88 283 ALA A N 1
ATOM 2230 C CA . ALA A 1 283 ? -5.605 12.938 21.078 1 98.88 283 ALA A CA 1
ATOM 2231 C C . ALA A 1 283 ? -5.516 11.961 22.25 1 98.88 283 ALA A C 1
ATOM 2233 O O . ALA A 1 283 ? -4.555 11.992 23.016 1 98.88 283 ALA A O 1
ATOM 2234 N N . HIS A 1 284 ? -6.488 11.07 22.375 1 98.81 284 HIS A N 1
ATOM 2235 C CA . HIS A 1 284 ? -6.613 10.219 23.547 1 98.81 284 HIS A CA 1
ATOM 2236 C C . HIS A 1 284 ? -5.395 9.312 23.703 1 98.81 284 HIS A C 1
ATOM 2238 O O . HIS A 1 284 ? -4.879 9.148 24.812 1 98.81 284 HIS A O 1
ATOM 2244 N N . PRO A 1 285 ? -4.906 8.711 22.625 1 98.94 285 PRO A N 1
ATOM 2245 C CA . PRO A 1 285 ? -3.74 7.836 22.75 1 98.94 285 PRO A CA 1
ATOM 2246 C C . PRO A 1 285 ? -2.512 8.562 23.297 1 98.94 285 PRO A C 1
ATOM 2248 O O . PRO A 1 285 ? -1.655 7.953 23.938 1 98.94 285 PRO A O 1
ATOM 2251 N N . ILE A 1 286 ? -2.447 9.859 23.062 1 98.94 286 ILE A N 1
ATOM 2252 C CA . ILE A 1 286 ? -1.246 10.617 23.391 1 98.94 286 ILE A CA 1
ATOM 2253 C C . ILE A 1 286 ? -1.412 11.297 24.734 1 98.94 286 ILE A C 1
ATOM 2255 O O . ILE A 1 286 ? -0.492 11.297 25.562 1 98.94 286 ILE A O 1
ATOM 2259 N N . PHE A 1 287 ? -2.605 11.836 25.078 1 98.88 287 PHE A N 1
ATOM 2260 C CA . PHE A 1 287 ? -2.701 12.836 26.141 1 98.88 287 PHE A CA 1
ATOM 2261 C C . PHE A 1 287 ? -3.479 12.297 27.328 1 98.88 287 PHE A C 1
ATOM 2263 O O . PHE A 1 287 ? -3.447 12.883 28.406 1 98.88 287 PHE A O 1
ATOM 2270 N N . SER A 1 288 ? -4.23 11.242 27.125 1 98.44 288 SER A N 1
ATOM 2271 C CA . SER A 1 288 ? -4.996 10.727 28.25 1 98.44 288 SER A CA 1
ATOM 2272 C C . SER A 1 288 ? -4.102 9.961 29.234 1 98.44 288 SER A C 1
ATOM 2274 O O . SER A 1 288 ? -3.008 9.523 28.859 1 98.44 288 SER A O 1
ATOM 2276 N N . SER A 1 289 ? -4.551 9.789 30.391 1 96.94 289 SER A N 1
ATOM 2277 C CA . SER A 1 289 ? -3.795 9.07 31.406 1 96.94 289 SER A CA 1
ATOM 2278 C C . SER A 1 289 ? -3.734 7.578 31.094 1 96.94 289 SER A C 1
ATOM 2280 O O . SER A 1 289 ? -2.775 6.898 31.469 1 96.94 289 SER A O 1
ATOM 2282 N N . THR A 1 290 ? -4.648 7.055 30.375 1 96.56 290 THR A N 1
ATOM 2283 C CA . THR A 1 290 ? -4.73 5.621 30.109 1 96.56 290 THR A CA 1
ATOM 2284 C C . THR A 1 290 ? -4.07 5.273 28.781 1 96.56 290 THR A C 1
ATOM 2286 O O . THR A 1 290 ? -3.637 4.141 28.578 1 96.56 290 THR A O 1
ATOM 2289 N N . GLY A 1 291 ? -3.967 6.27 28 1 98 291 GLY A N 1
ATOM 2290 C CA . GLY A 1 291 ? -3.555 5.949 26.641 1 98 291 GLY A CA 1
ATOM 2291 C C . GLY A 1 291 ? -4.586 5.141 25.891 1 98 291 GLY A C 1
ATOM 2292 O O . GLY A 1 291 ? -5.715 4.969 26.359 1 98 291 GLY A O 1
ATOM 2293 N N . GLY A 1 292 ? -4.215 4.715 24.641 1 98.38 292 GLY A N 1
ATOM 2294 C CA . GLY A 1 292 ? -5.129 3.932 23.828 1 98.38 292 GLY A CA 1
ATOM 2295 C C . GLY A 1 292 ? -6.215 4.77 23.188 1 98.38 292 GLY A C 1
ATOM 2296 O O . GLY A 1 292 ? -6.305 5.977 23.422 1 98.38 292 GLY A O 1
ATOM 2297 N N . PHE A 1 293 ? -7.008 4.094 22.344 1 98.75 293 PHE A N 1
ATOM 2298 C CA . PHE A 1 293 ? -8.133 4.766 21.703 1 98.75 293 PHE A CA 1
ATOM 2299 C C . PHE A 1 293 ? -9.266 4.996 22.703 1 98.75 293 PHE A C 1
ATOM 2301 O O . PHE A 1 293 ? -9.352 4.305 23.719 1 98.75 293 PHE A O 1
ATOM 2308 N N . PRO A 1 294 ? -10.148 5.984 22.406 1 98.38 294 PRO A N 1
ATOM 2309 C CA . PRO A 1 294 ? -11.305 6.152 23.297 1 98.38 294 PRO A CA 1
ATOM 2310 C C . PRO A 1 294 ? -12.18 4.902 23.359 1 98.38 294 PRO A C 1
ATOM 2312 O O . PRO A 1 294 ? -12.523 4.32 22.328 1 98.38 294 PRO A O 1
ATOM 2315 N N . GLU A 1 295 ? -12.547 4.57 24.531 1 97.75 295 GLU A N 1
ATOM 2316 C CA . GLU A 1 295 ? -13.305 3.344 24.75 1 97.75 295 GLU A CA 1
ATOM 2317 C C . GLU A 1 295 ? -14.586 3.334 23.922 1 97.75 295 GLU A C 1
ATOM 2319 O O . GLU A 1 295 ? -14.984 2.297 23.391 1 97.75 295 GLU A O 1
ATOM 2324 N N . ARG A 1 296 ? -15.297 4.473 23.828 1 97.25 296 ARG A N 1
ATOM 2325 C CA . ARG A 1 296 ? -16.547 4.57 23.078 1 97.25 296 ARG A CA 1
ATOM 2326 C C . ARG A 1 296 ? -16.328 4.207 21.609 1 97.25 296 ARG A C 1
ATOM 2328 O O . ARG A 1 296 ? -17.172 3.541 21 1 97.25 296 ARG A O 1
ATOM 2335 N N . VAL A 1 297 ? -15.242 4.633 21.047 1 98.56 297 VAL A N 1
ATOM 2336 C CA . VAL A 1 297 ? -14.953 4.391 19.641 1 98.56 297 VAL A CA 1
ATOM 2337 C C . VAL A 1 297 ? -14.586 2.922 19.422 1 98.56 297 VAL A C 1
ATOM 2339 O O . VAL A 1 297 ? -15.047 2.291 18.469 1 98.56 297 VAL A O 1
ATOM 2342 N N . VAL A 1 298 ? -13.711 2.365 20.297 1 98.69 298 VAL A N 1
ATOM 2343 C CA . VAL A 1 298 ? -13.289 0.97 20.219 1 98.69 298 VAL A CA 1
ATOM 2344 C C . VAL A 1 298 ? -14.516 0.059 20.219 1 98.69 298 VAL A C 1
ATOM 2346 O O . VAL A 1 298 ? -14.648 -0.822 19.375 1 98.69 298 VAL A O 1
ATOM 2349 N N . LYS A 1 299 ? -15.391 0.298 21.172 1 98.38 299 LYS A N 1
ATOM 2350 C CA . LYS A 1 299 ? -16.594 -0.507 21.312 1 98.38 299 LYS A CA 1
ATOM 2351 C C . LYS A 1 299 ? -17.484 -0.357 20.078 1 98.38 299 LYS A C 1
ATOM 2353 O O . LYS A 1 299 ? -17.984 -1.349 19.531 1 98.38 299 LYS A O 1
ATOM 2358 N N . ARG A 1 300 ? -17.719 0.887 19.656 1 98.44 300 ARG A N 1
ATOM 2359 C CA . ARG A 1 300 ? -18.594 1.19 18.531 1 98.44 300 ARG A CA 1
ATOM 2360 C C . ARG A 1 300 ? -18.109 0.499 17.266 1 98.44 300 ARG A C 1
ATOM 2362 O O . ARG A 1 300 ? -18.891 -0.15 16.562 1 98.44 300 ARG A O 1
ATOM 2369 N N . VAL A 1 301 ? -16.859 0.614 16.922 1 98.75 301 VAL A N 1
ATOM 2370 C CA . VAL A 1 301 ? -16.328 0.062 15.672 1 98.75 301 VAL A CA 1
ATOM 2371 C C . VAL A 1 301 ? -16.312 -1.463 15.75 1 98.75 301 VAL A C 1
ATOM 2373 O O . VAL A 1 301 ? -16.547 -2.143 14.75 1 98.75 301 VAL A O 1
ATOM 2376 N N . ALA A 1 302 ? -15.992 -2.006 16.906 1 98.75 302 ALA A N 1
ATOM 2377 C CA . ALA A 1 302 ? -16.031 -3.455 17.078 1 98.75 302 ALA A CA 1
ATOM 2378 C C . ALA A 1 302 ? -17.438 -3.998 16.828 1 98.75 302 ALA A C 1
ATOM 2380 O O . ALA A 1 302 ? -17.594 -5.008 16.141 1 98.75 302 ALA A O 1
ATOM 2381 N N . GLU A 1 303 ? -18.438 -3.367 17.422 1 98.31 303 GLU A N 1
ATOM 2382 C CA . GLU A 1 303 ? -19.828 -3.791 17.25 1 98.31 303 GLU A CA 1
ATOM 2383 C C . GLU A 1 303 ? -20.25 -3.705 15.789 1 98.31 303 GLU A C 1
ATOM 2385 O O . GLU A 1 303 ? -20.844 -4.637 15.258 1 98.31 303 GLU A O 1
ATOM 2390 N N . LYS A 1 304 ? -19.938 -2.568 15.188 1 98.06 304 LYS A N 1
ATOM 2391 C CA . LYS A 1 304 ? -20.281 -2.389 13.781 1 98.06 304 LYS A CA 1
ATOM 2392 C C . LYS A 1 304 ? -19.547 -3.404 12.906 1 98.06 304 LYS A C 1
ATOM 2394 O O . LYS A 1 304 ? -20.125 -3.926 11.945 1 98.06 304 LYS A O 1
ATOM 2399 N N . SER A 1 305 ? -18.297 -3.658 13.18 1 98.5 305 SER A N 1
ATOM 2400 C CA . SER A 1 305 ? -17.516 -4.645 12.445 1 98.5 305 SER A CA 1
ATOM 2401 C C . SER A 1 305 ? -18.172 -6.023 12.508 1 98.5 305 SER A C 1
ATOM 2403 O O . SER A 1 305 ? -18.297 -6.703 11.492 1 98.5 305 SER A O 1
ATOM 2405 N N . ALA A 1 306 ? -18.547 -6.43 13.688 1 98.19 306 ALA A N 1
ATOM 2406 C CA . ALA A 1 306 ? -19.203 -7.723 13.875 1 98.19 306 ALA A CA 1
ATOM 2407 C C . ALA A 1 306 ? -20.5 -7.797 13.078 1 98.19 306 ALA A C 1
ATOM 2409 O O . ALA A 1 306 ? -20.766 -8.805 12.422 1 98.19 306 ALA A O 1
ATOM 2410 N N . GLU A 1 307 ? -21.266 -6.723 13.148 1 97.25 307 GLU A N 1
ATOM 2411 C CA . GLU A 1 307 ? -22.531 -6.652 12.414 1 97.25 307 GLU A CA 1
ATOM 2412 C C . GLU A 1 307 ? -22.297 -6.773 10.914 1 97.25 307 GLU A C 1
ATOM 2414 O O . GLU A 1 307 ? -23.141 -7.316 10.195 1 97.25 307 GLU A O 1
ATOM 2419 N N . GLN A 1 308 ? -21.219 -6.273 10.508 1 97.31 308 GLN A N 1
ATOM 2420 C CA . GLN A 1 308 ? -20.938 -6.184 9.078 1 97.31 308 GLN A CA 1
ATOM 2421 C C . GLN A 1 308 ? -20.156 -7.406 8.594 1 97.31 308 GLN A C 1
ATOM 2423 O O . GLN A 1 308 ? -19.719 -7.445 7.445 1 97.31 308 GLN A O 1
ATOM 2428 N N . GLY A 1 309 ? -19.891 -8.352 9.461 1 97.5 309 GLY A N 1
ATOM 2429 C CA . GLY A 1 309 ? -19.391 -9.664 9.07 1 97.5 309 GLY A CA 1
ATOM 2430 C C . GLY A 1 309 ? -17.875 -9.766 9.148 1 97.5 309 GLY A C 1
ATOM 2431 O O . GLY A 1 309 ? -17.297 -10.773 8.742 1 97.5 309 GLY A O 1
ATOM 2432 N N . PHE A 1 310 ? -17.203 -8.758 9.656 1 97.81 310 PHE A N 1
ATOM 2433 C CA . PHE A 1 310 ? -15.75 -8.82 9.773 1 97.81 310 PHE A CA 1
ATOM 2434 C C . PHE A 1 310 ? -15.336 -9.773 10.891 1 97.81 310 PHE A C 1
ATOM 2436 O O . PHE A 1 310 ? -15.977 -9.828 11.938 1 97.81 310 PHE A O 1
ATOM 2443 N N . PRO A 1 311 ? -14.195 -10.477 10.641 1 96.44 311 PRO A N 1
ATOM 2444 C CA . PRO A 1 311 ? -13.766 -11.445 11.656 1 96.44 311 PRO A CA 1
ATOM 2445 C C . PRO A 1 311 ? -13.148 -10.773 12.883 1 96.44 311 PRO A C 1
ATOM 2447 O O . PRO A 1 311 ? -12.969 -11.422 13.922 1 96.44 311 PRO A O 1
ATOM 2450 N N . ARG A 1 312 ? -12.789 -9.539 12.758 1 97.56 312 ARG A N 1
ATOM 2451 C CA . ARG A 1 312 ? -12.266 -8.727 13.852 1 97.56 312 ARG A CA 1
ATOM 2452 C C . ARG A 1 312 ? -12.586 -7.254 13.641 1 97.56 312 ARG A C 1
ATOM 2454 O O . ARG A 1 312 ? -13.047 -6.863 12.562 1 97.56 312 ARG A O 1
ATOM 2461 N N . SER A 1 313 ? -12.375 -6.473 14.641 1 98.5 313 SER A N 1
ATOM 2462 C CA . SER A 1 313 ? -12.625 -5.039 14.523 1 98.5 313 SER A CA 1
ATOM 2463 C C . SER A 1 313 ? -11.805 -4.43 13.383 1 98.5 313 SER A C 1
ATOM 2465 O O . SER A 1 313 ? -10.633 -4.773 13.203 1 98.5 313 SER A O 1
ATOM 2467 N N . ARG A 1 314 ? -12.469 -3.52 12.641 1 98.44 314 ARG A N 1
ATOM 2468 C CA . ARG A 1 314 ? -11.805 -2.793 11.562 1 98.44 314 ARG A CA 1
ATOM 2469 C C . ARG A 1 314 ? -10.828 -1.763 12.117 1 98.44 314 ARG A C 1
ATOM 2471 O O . ARG A 1 314 ? -9.914 -1.318 11.414 1 98.44 314 ARG A O 1
ATOM 2478 N N . LEU A 1 315 ? -11.039 -1.292 13.344 1 98.62 315 LEU A N 1
ATOM 2479 C CA . LEU A 1 315 ? -10.07 -0.454 14.031 1 98.62 315 LEU A CA 1
ATOM 2480 C C . LEU A 1 315 ? -8.914 -1.294 14.578 1 98.62 315 LEU A C 1
ATOM 2482 O O . LEU A 1 315 ? -9.102 -2.082 15.508 1 98.62 315 LEU A O 1
ATOM 2486 N N . PRO A 1 316 ? -7.758 -1.104 13.961 1 97.88 316 PRO A N 1
ATOM 2487 C CA . PRO A 1 316 ? -6.641 -1.92 14.445 1 97.88 316 PRO A CA 1
ATOM 2488 C C . PRO A 1 316 ? -6.367 -1.721 15.938 1 97.88 316 PRO A C 1
ATOM 2490 O O . PRO A 1 316 ? -6.387 -0.587 16.422 1 97.88 316 PRO A O 1
ATOM 2493 N N . GLU A 1 317 ? -6.094 -2.725 16.609 1 96.88 317 GLU A N 1
ATOM 2494 C CA . GLU A 1 317 ? -5.832 -2.658 18.047 1 96.88 317 GLU A CA 1
ATOM 2495 C C . GLU A 1 317 ? -4.43 -2.135 18.328 1 96.88 317 GLU A C 1
ATOM 2497 O O . GLU A 1 317 ? -3.49 -2.43 17.594 1 96.88 317 GLU A O 1
ATOM 2502 N N . LEU A 1 318 ? -4.32 -1.361 19.328 1 98.19 318 LEU A N 1
ATOM 2503 C CA . LEU A 1 318 ? -3.02 -1.039 19.906 1 98.19 318 LEU A CA 1
ATOM 2504 C C . LEU A 1 318 ? -2.635 -2.051 20.984 1 98.19 318 LEU A C 1
ATOM 2506 O O . LEU A 1 318 ? -3.395 -2.279 21.922 1 98.19 318 LEU A O 1
ATOM 2510 N N . THR A 1 319 ? -1.479 -2.613 20.828 1 97.81 319 THR A N 1
ATOM 2511 C CA . THR A 1 319 ? -0.984 -3.463 21.891 1 97.81 319 THR A CA 1
ATOM 2512 C C . THR A 1 319 ? -0.651 -2.631 23.141 1 97.81 319 THR A C 1
ATOM 2514 O O . THR A 1 319 ? -0.54 -1.406 23.047 1 97.81 319 THR A O 1
ATOM 2517 N N . GLN A 1 320 ? -0.489 -3.332 24.234 1 98.19 320 GLN A N 1
ATOM 2518 C CA . GLN A 1 320 ? -0.112 -2.625 25.453 1 98.19 320 GLN A CA 1
ATOM 2519 C C . GLN A 1 320 ? 1.22 -1.899 25.266 1 98.19 320 GLN A C 1
ATOM 2521 O O . GLN A 1 320 ? 1.392 -0.781 25.766 1 98.19 320 GLN A O 1
ATOM 2526 N N . GLU A 1 321 ? 2.111 -2.539 24.562 1 98.31 321 GLU A N 1
ATOM 2527 C CA . GLU A 1 321 ? 3.402 -1.913 24.281 1 98.31 321 GLU A CA 1
ATOM 2528 C C . GLU A 1 321 ? 3.234 -0.658 23.422 1 98.31 321 GLU A C 1
ATOM 2530 O O . GLU A 1 321 ? 3.881 0.361 23.688 1 98.31 321 GLU A O 1
ATOM 2535 N N . GLU A 1 322 ? 2.361 -0.741 22.5 1 98.69 322 GLU A N 1
ATOM 2536 C CA . GLU A 1 322 ? 2.111 0.408 21.641 1 98.69 322 GLU A CA 1
ATOM 2537 C C . GLU A 1 322 ? 1.433 1.539 22.406 1 98.69 322 GLU A C 1
ATOM 2539 O O . GLU A 1 322 ? 1.744 2.713 22.188 1 98.69 322 GLU A O 1
ATOM 2544 N N . ILE A 1 323 ? 0.493 1.174 23.25 1 98.88 323 ILE A N 1
ATOM 2545 C CA . ILE A 1 323 ? -0.202 2.166 24.062 1 98.88 323 ILE A CA 1
ATOM 2546 C C . ILE A 1 323 ? 0.807 2.939 24.906 1 98.88 323 ILE A C 1
ATOM 2548 O O . ILE A 1 323 ? 0.804 4.172 24.906 1 98.88 323 ILE A O 1
ATOM 2552 N N . GLU A 1 324 ? 1.712 2.256 25.531 1 98.75 324 GLU A N 1
ATOM 2553 C CA . GLU A 1 324 ? 2.713 2.883 26.391 1 98.75 324 GLU A CA 1
ATOM 2554 C C . GLU A 1 324 ? 3.715 3.689 25.562 1 98.75 324 GLU A C 1
ATOM 2556 O O . GLU A 1 324 ? 4.191 4.734 26.016 1 98.75 324 GLU A O 1
ATOM 2561 N N . TYR A 1 325 ? 3.963 3.152 24.422 1 98.81 325 TYR A N 1
ATOM 2562 C CA . TYR A 1 325 ? 4.93 3.799 23.531 1 98.81 325 TYR A CA 1
ATOM 2563 C C . TYR A 1 325 ? 4.398 5.137 23.031 1 98.81 325 TYR A C 1
ATOM 2565 O O . TYR A 1 325 ? 5.164 6.09 22.859 1 98.81 325 TYR A O 1
ATOM 2573 N N . ILE A 1 326 ? 3.102 5.309 22.812 1 98.94 326 ILE A N 1
ATOM 2574 C CA . ILE A 1 326 ? 2.479 6.492 22.234 1 98.94 326 ILE A CA 1
ATOM 2575 C C . ILE A 1 326 ? 2.154 7.5 23.344 1 98.94 326 ILE A C 1
ATOM 2577 O O . ILE A 1 326 ? 2.301 8.711 23.156 1 98.94 326 ILE A O 1
ATOM 2581 N N . LYS A 1 327 ? 1.77 7.039 24.484 1 98.81 327 LYS A N 1
ATOM 2582 C CA . LYS A 1 327 ? 1.269 7.867 25.578 1 98.81 327 LYS A CA 1
ATOM 2583 C C . LYS A 1 327 ? 2.314 8.891 26.016 1 98.81 327 LYS A C 1
ATOM 2585 O O . LYS A 1 327 ? 3.463 8.531 26.281 1 98.81 327 LYS A O 1
ATOM 2590 N N . GLY A 1 328 ? 1.915 10.18 26.016 1 98.75 328 GLY A N 1
ATOM 2591 C CA . GLY A 1 328 ? 2.758 11.242 26.531 1 98.75 328 GLY A CA 1
ATOM 2592 C C . GLY A 1 328 ? 3.742 11.781 25.516 1 98.75 328 GLY A C 1
ATOM 2593 O O . GLY A 1 328 ? 4.609 12.586 25.844 1 98.75 328 GLY A O 1
ATOM 2594 N N . THR A 1 329 ? 3.547 11.461 24.234 1 98.88 329 THR A N 1
ATOM 2595 C CA . THR A 1 329 ? 4.578 11.75 23.234 1 98.88 329 THR A CA 1
ATOM 2596 C C . THR A 1 329 ? 4.324 13.094 22.562 1 98.88 329 THR A C 1
ATOM 2598 O O . THR A 1 329 ? 4.461 13.227 21.344 1 98.88 329 THR A O 1
ATOM 2601 N N . SER A 1 330 ? 3.969 14.094 23.25 1 98.88 330 SER A N 1
ATOM 2602 C CA . SER A 1 330 ? 3.838 15.445 22.719 1 98.88 330 SER A CA 1
ATOM 2603 C C . SER A 1 330 ? 4.074 16.484 23.812 1 98.88 330 SER A C 1
ATOM 2605 O O . SER A 1 330 ? 3.449 16.438 24.875 1 98.88 330 SER A O 1
ATOM 2607 N N . ASP A 1 331 ? 4.895 17.453 23.547 1 98.81 331 ASP A N 1
ATOM 2608 C CA . ASP A 1 331 ? 5.242 18.484 24.516 1 98.81 331 ASP A CA 1
ATOM 2609 C C . ASP A 1 331 ? 4.137 19.531 24.625 1 98.81 331 ASP A C 1
ATOM 2611 O O . ASP A 1 331 ? 4.109 20.312 25.578 1 98.81 331 ASP A O 1
ATOM 2615 N N . PHE A 1 332 ? 3.271 19.594 23.766 1 98.88 332 PHE A N 1
ATOM 2616 C CA . PHE A 1 332 ? 2.135 20.5 23.688 1 98.88 332 PHE A CA 1
ATOM 2617 C C . PHE A 1 332 ? 0.98 19.859 22.922 1 98.88 332 PHE A C 1
ATOM 2619 O O . PHE A 1 332 ? 1.16 18.844 22.25 1 98.88 332 PHE A O 1
ATOM 2626 N N . PHE A 1 333 ? -0.229 20.344 23.094 1 98.88 333 PHE A N 1
ATOM 2627 C CA . PHE A 1 333 ? -1.368 20.031 22.234 1 98.88 333 PHE A CA 1
ATOM 2628 C C . PHE A 1 333 ? -1.496 21.062 21.109 1 98.88 333 PHE A C 1
ATOM 2630 O O . PHE A 1 333 ? -1.976 22.172 21.328 1 98.88 333 PHE A O 1
ATOM 2637 N N . GLY A 1 334 ? -0.935 20.688 19.906 1 98.94 334 GLY A N 1
ATOM 2638 C CA . GLY A 1 334 ? -1.248 21.516 18.766 1 98.94 334 GLY A CA 1
ATOM 2639 C C . GLY A 1 334 ? -2.719 21.5 18.391 1 98.94 334 GLY A C 1
ATOM 2640 O O . GLY A 1 334 ? -3.32 20.422 18.281 1 98.94 334 GLY A O 1
ATOM 2641 N N . PHE A 1 335 ? -3.285 22.641 18.188 1 98.81 335 PHE A N 1
ATOM 2642 C CA . PHE A 1 335 ? -4.73 22.828 18.125 1 98.81 335 PHE A CA 1
ATOM 2643 C C . PHE A 1 335 ? -5.129 23.625 16.891 1 98.81 335 PHE A C 1
ATOM 2645 O O . PHE A 1 335 ? -4.664 24.75 16.703 1 98.81 335 PHE A O 1
ATOM 2652 N N . ASN A 1 336 ? -5.914 22.984 16.031 1 98.62 336 ASN A N 1
ATOM 2653 C CA . ASN A 1 336 ? -6.547 23.703 14.914 1 98.62 336 ASN A CA 1
ATOM 2654 C C . ASN A 1 336 ? -8.07 23.688 15.047 1 98.62 336 ASN A C 1
ATOM 2656 O O . ASN A 1 336 ? -8.656 22.703 15.469 1 98.62 336 ASN A O 1
ATOM 2660 N N . HIS A 1 337 ? -8.727 24.797 14.695 1 97.19 337 HIS A N 1
ATOM 2661 C CA . HIS A 1 337 ? -10.18 24.859 14.805 1 97.19 337 HIS A CA 1
ATOM 2662 C C . HIS A 1 337 ? -10.766 25.781 13.742 1 97.19 337 HIS A C 1
ATOM 2664 O O . HIS A 1 337 ? -10.281 26.891 13.539 1 97.19 337 HIS A O 1
ATOM 2670 N N . TYR A 1 338 ? -11.852 25.266 13.141 1 92.06 338 TYR A N 1
ATOM 2671 C CA . TYR A 1 338 ? -12.508 26.062 12.109 1 92.06 338 TYR A CA 1
ATOM 2672 C C . TYR A 1 338 ? -14.023 26.016 12.273 1 92.06 338 TYR A C 1
ATOM 2674 O O . TYR A 1 338 ? -14.727 26.953 11.859 1 92.06 338 TYR A O 1
ATOM 2682 N N . SER A 1 339 ? -14.508 24.891 12.883 1 88.88 339 SER A N 1
ATOM 2683 C CA . SER A 1 339 ? -15.945 24.703 12.781 1 88.88 339 SER A CA 1
ATOM 2684 C C . SER A 1 339 ? -16.5 24 14.023 1 88.88 339 SER A C 1
ATOM 2686 O O . SER A 1 339 ? -15.742 23.453 14.828 1 88.88 339 SER A O 1
ATOM 2688 N N . THR A 1 340 ? -17.812 24.125 14.156 1 92.38 340 THR A N 1
ATOM 2689 C CA . THR A 1 340 ? -18.609 23.406 15.141 1 92.38 340 THR A CA 1
ATOM 2690 C C . THR A 1 340 ? -19.781 22.688 14.477 1 92.38 340 THR A C 1
ATOM 2692 O O . THR A 1 340 ? -20.438 23.25 13.594 1 92.38 340 THR A O 1
ATOM 2695 N N . SER A 1 341 ? -19.969 21.453 14.875 1 91.56 341 SER A N 1
ATOM 2696 C CA . SER A 1 341 ? -21.062 20.688 14.305 1 91.56 341 SER A CA 1
ATOM 2697 C C . SER A 1 341 ? -21.984 20.141 15.391 1 91.56 341 SER A C 1
ATOM 2699 O O . SER A 1 341 ? -21.547 19.891 16.516 1 91.56 341 SER A O 1
ATOM 2701 N N . PHE A 1 342 ? -23.25 19.984 15.031 1 93.25 342 PHE A N 1
ATOM 2702 C CA . PHE A 1 342 ? -24.281 19.453 15.922 1 93.25 342 PHE A CA 1
ATOM 2703 C C . PHE A 1 342 ? -24.828 18.141 15.375 1 93.25 342 PHE A C 1
ATOM 2705 O O . PHE A 1 342 ? -25.219 18.062 14.211 1 93.25 342 PHE A O 1
ATOM 2712 N N . TYR A 1 343 ? -24.844 17.078 16.281 1 94.75 343 TYR A N 1
ATOM 2713 C CA . TYR A 1 343 ? -25.172 15.734 15.789 1 94.75 343 TYR A CA 1
ATOM 2714 C C . TYR A 1 343 ? -26.5 15.258 16.344 1 94.75 343 TYR A C 1
ATOM 2716 O O . TYR A 1 343 ? -26.812 15.508 17.516 1 94.75 343 TYR A O 1
ATOM 2724 N N . THR A 1 344 ? -27.281 14.562 15.484 1 95.25 344 THR A N 1
ATOM 2725 C CA . THR A 1 344 ? -28.516 13.922 15.914 1 95.25 344 THR A CA 1
ATOM 2726 C C . THR A 1 344 ? -28.609 12.5 15.367 1 95.25 344 THR A C 1
ATOM 2728 O O . THR A 1 344 ? -28.188 12.242 14.234 1 95.25 344 THR A O 1
ATOM 2731 N N . GLU A 1 345 ? -29.109 11.594 16.172 1 93.12 345 GLU A N 1
ATOM 2732 C CA . GLU A 1 345 ? -29.344 10.219 15.734 1 93.12 345 GLU A CA 1
ATOM 2733 C C . GLU A 1 345 ? -30.703 10.078 15.047 1 93.12 345 GLU A C 1
ATOM 2735 O O . GLU A 1 345 ? -30.953 9.102 14.344 1 93.12 345 GLU A O 1
ATOM 2740 N N . LYS A 1 346 ? -31.516 11.031 15.219 1 91.12 346 LYS A N 1
ATOM 2741 C CA . LYS A 1 346 ? -32.906 10.953 14.797 1 91.12 346 LYS A CA 1
ATOM 2742 C C . LYS A 1 346 ? -33.031 10.758 13.289 1 91.12 346 LYS A C 1
ATOM 2744 O O . LYS A 1 346 ? -33.906 10.039 12.812 1 91.12 346 LYS A O 1
ATOM 2749 N N . THR A 1 347 ? -32.156 11.344 12.586 1 90.62 347 THR A N 1
ATOM 2750 C CA . THR A 1 347 ? -32.312 11.328 11.133 1 90.62 347 THR A CA 1
ATOM 2751 C C . THR A 1 347 ? -31.312 10.367 10.508 1 90.62 347 THR A C 1
ATOM 2753 O O . THR A 1 347 ? -31.219 10.273 9.281 1 90.62 347 THR A O 1
ATOM 2756 N N . TYR A 1 348 ? -30.578 9.734 11.305 1 93.06 348 TYR A N 1
ATOM 2757 C CA . TYR A 1 348 ? -29.656 8.727 10.789 1 93.06 348 TYR A CA 1
ATOM 2758 C C . TYR A 1 348 ? -30.406 7.5 10.289 1 93.06 348 TYR A C 1
ATOM 2760 O O . TYR A 1 348 ? -31.328 7.016 10.953 1 93.06 348 TYR A O 1
ATOM 2768 N N . LYS A 1 349 ? -30.109 7.055 9.094 1 93.19 349 LYS A N 1
ATOM 2769 C CA . LYS A 1 349 ? -30.641 5.812 8.531 1 93.19 349 LYS A CA 1
ATOM 2770 C C . LYS A 1 349 ? -29.5 4.926 8.016 1 93.19 349 LYS A C 1
ATOM 2772 O O . LYS A 1 349 ? -28.594 5.398 7.336 1 93.19 349 LYS A O 1
ATOM 2777 N N . SER A 1 350 ? -29.641 3.672 8.367 1 88.56 350 SER A N 1
ATOM 2778 C CA . SER A 1 350 ? -28.656 2.736 7.844 1 88.56 350 SER A CA 1
ATOM 2779 C C . SER A 1 350 ? -28.562 2.822 6.324 1 88.56 350 SER A C 1
ATOM 2781 O O . SER A 1 350 ? -29.578 2.904 5.637 1 88.56 350 SER A O 1
ATOM 2783 N N . GLY A 1 351 ? -27.375 2.967 5.824 1 91.56 351 GLY A N 1
ATOM 2784 C CA . GLY A 1 351 ? -27.172 3.002 4.387 1 91.56 351 GLY A CA 1
ATOM 2785 C C . GLY A 1 351 ? -27.047 4.41 3.836 1 91.56 351 GLY A C 1
ATOM 2786 O O . GLY A 1 351 ? -26.703 4.594 2.664 1 91.56 351 GLY A O 1
ATOM 2787 N N . MET A 1 352 ? -27.281 5.371 4.723 1 93.81 352 MET A N 1
ATOM 2788 C CA . MET A 1 352 ? -27.172 6.746 4.242 1 93.81 352 MET A CA 1
ATOM 2789 C C . MET A 1 352 ? -25.719 7.113 3.957 1 93.81 352 MET A C 1
ATOM 2791 O O . MET A 1 352 ? -25.453 8.023 3.17 1 93.81 352 MET A O 1
ATOM 2795 N N . TYR A 1 353 ? -24.844 6.473 4.652 1 95.25 353 TYR A N 1
ATOM 2796 C CA . TYR A 1 353 ? -23.406 6.551 4.387 1 95.25 353 TYR A CA 1
ATOM 2797 C C . TYR A 1 353 ? -22.891 5.23 3.836 1 95.25 353 TYR A C 1
ATOM 2799 O O . TYR A 1 353 ? -23.594 4.215 3.873 1 95.25 353 TYR A O 1
ATOM 2807 N N . ALA A 1 354 ? -21.672 5.312 3.25 1 94.81 354 ALA A N 1
ATOM 2808 C CA . ALA A 1 354 ? -21.031 4.059 2.873 1 94.81 354 ALA A CA 1
ATOM 2809 C C . ALA A 1 354 ? -20.922 3.115 4.066 1 94.81 354 ALA A C 1
ATOM 2811 O O . ALA A 1 354 ? -20.641 3.551 5.184 1 94.81 354 ALA A O 1
ATOM 2812 N N . VAL A 1 355 ? -21.188 1.857 3.916 1 95.94 355 VAL A N 1
ATOM 2813 C CA . VAL A 1 355 ? -21.094 0.848 4.965 1 95.94 355 VAL A CA 1
ATOM 2814 C C . VAL A 1 355 ? -20.047 -0.193 4.594 1 95.94 355 VAL A C 1
ATOM 2816 O O . VAL A 1 355 ? -20.219 -0.946 3.633 1 95.94 355 VAL A O 1
ATOM 2819 N N . PRO A 1 356 ? -18.984 -0.261 5.262 1 97.19 356 PRO A N 1
ATOM 2820 C CA . PRO A 1 356 ? -18.641 0.528 6.449 1 97.19 356 PRO A CA 1
ATOM 2821 C C . PRO A 1 356 ? -18.062 1.896 6.102 1 97.19 356 PRO A C 1
ATOM 2823 O O . PRO A 1 356 ? -17.656 2.131 4.957 1 97.19 356 PRO A O 1
ATOM 2826 N N . SER A 1 357 ? -18 2.787 7.02 1 98.06 357 SER A N 1
ATOM 2827 C CA . SER A 1 357 ? -17.312 4.062 6.891 1 98.06 357 SER A CA 1
ATOM 2828 C C . SER A 1 357 ? -17.219 4.781 8.234 1 98.06 357 SER A C 1
ATOM 2830 O O . SER A 1 357 ? -17.922 4.438 9.18 1 98.06 357 SER A O 1
ATOM 2832 N N . TYR A 1 358 ? -16.312 5.742 8.281 1 97.69 358 TYR A N 1
ATOM 2833 C CA . TYR A 1 358 ? -16.156 6.656 9.406 1 97.69 358 TYR A CA 1
ATOM 2834 C C . TYR A 1 358 ? -17.484 7.281 9.797 1 97.69 358 TYR A C 1
ATOM 2836 O O . TYR A 1 358 ? -17.875 7.254 10.961 1 97.69 358 TYR A O 1
ATOM 2844 N N . SER A 1 359 ? -18.266 7.762 8.867 1 96.31 359 SER A N 1
ATOM 2845 C CA . SER A 1 359 ? -19.531 8.422 9.117 1 96.31 359 SER A CA 1
ATOM 2846 C C . SER A 1 359 ? -20.594 7.434 9.594 1 96.31 359 SER A C 1
ATOM 2848 O O . SER A 1 359 ? -21.391 7.75 10.484 1 96.31 359 SER A O 1
ATOM 2850 N N . ASP A 1 360 ? -20.594 6.273 8.977 1 97.25 360 ASP A N 1
ATOM 2851 C CA . ASP A 1 360 ? -21.531 5.238 9.406 1 97.25 360 ASP A CA 1
ATOM 2852 C C . ASP A 1 360 ? -21.234 4.781 10.828 1 97.25 360 ASP A C 1
ATOM 2854 O O . ASP A 1 360 ? -22.156 4.469 11.586 1 97.25 360 ASP A O 1
ATOM 2858 N N . ASP A 1 361 ? -19.969 4.719 11.18 1 98 361 ASP A N 1
ATOM 2859 C CA . ASP A 1 361 ? -19.562 4.285 12.516 1 98 361 ASP A CA 1
ATOM 2860 C C . ASP A 1 361 ? -20.031 5.289 13.578 1 98 361 ASP A C 1
ATOM 2862 O O . ASP A 1 361 ? -20.391 4.902 14.688 1 98 361 ASP A O 1
ATOM 2866 N N . ILE A 1 362 ? -19.984 6.57 13.273 1 97.12 362 ILE A N 1
ATOM 2867 C CA . ILE A 1 362 ? -20.516 7.566 14.195 1 97.12 362 ILE A CA 1
ATOM 2868 C C . ILE A 1 362 ? -22 7.336 14.406 1 97.12 362 ILE A C 1
ATOM 2870 O O . ILE A 1 362 ? -22.516 7.469 15.523 1 97.12 362 ILE A O 1
ATOM 2874 N N . GLY A 1 363 ? -22.75 7.012 13.305 1 95.75 363 GLY A N 1
ATOM 2875 C CA . GLY A 1 363 ? -24.156 6.629 13.406 1 95.75 363 GLY A CA 1
ATOM 2876 C C . GLY A 1 363 ? -25.062 7.801 13.711 1 95.75 363 GLY A C 1
ATOM 2877 O O . GLY A 1 363 ? -26.094 7.641 14.383 1 95.75 363 GLY A O 1
ATOM 2878 N N . ALA A 1 364 ? -24.672 8.977 13.344 1 95.56 364 ALA A N 1
ATOM 2879 C CA . ALA A 1 364 ? -25.438 10.203 13.531 1 95.56 364 ALA A CA 1
ATOM 2880 C C . ALA A 1 364 ? -25.219 11.18 12.375 1 95.56 364 ALA A C 1
ATOM 2882 O O . ALA A 1 364 ? -24.297 10.992 11.57 1 95.56 364 ALA A O 1
ATOM 2883 N N . VAL A 1 365 ? -26.078 12.133 12.273 1 93.06 365 VAL A N 1
ATOM 2884 C CA . VAL A 1 365 ? -26.016 13.102 11.18 1 93.06 365 VAL A CA 1
ATOM 2885 C C . VAL A 1 365 ? -25.703 14.484 11.742 1 93.06 365 VAL A C 1
ATOM 2887 O O . VAL A 1 365 ? -26.281 14.914 12.734 1 93.06 365 VAL A O 1
ATOM 2890 N N . ALA A 1 366 ? -24.688 15.094 11.141 1 89.25 366 ALA A N 1
ATOM 2891 C CA . ALA A 1 366 ? -24.422 16.484 11.484 1 89.25 366 ALA A CA 1
ATOM 2892 C C . ALA A 1 366 ? -25.5 17.406 10.906 1 89.25 366 ALA A C 1
ATOM 2894 O O . ALA A 1 366 ? -25.812 17.344 9.719 1 89.25 366 ALA A O 1
ATOM 2895 N N . VAL A 1 367 ? -26.156 18.078 11.711 1 82.81 367 VAL A N 1
ATOM 2896 C CA . VAL A 1 367 ? -27.234 18.969 11.266 1 82.81 367 VAL A CA 1
ATOM 2897 C C . VAL A 1 367 ? -26.766 20.422 11.305 1 82.81 367 VAL A C 1
ATOM 2899 O O . VAL A 1 367 ? -25.922 20.781 12.133 1 82.81 367 VAL A O 1
ATOM 2902 N N . GLY A 1 368 ? -26.844 21.094 10.156 1 62.31 368 GLY A N 1
ATOM 2903 C CA . GLY A 1 368 ? -26.578 22.531 10.188 1 62.31 368 GLY A CA 1
ATOM 2904 C C . GLY A 1 368 ? -27.469 23.281 11.148 1 62.31 368 GLY A C 1
ATOM 2905 O O . GLY A 1 368 ? -28.625 22.891 11.375 1 62.31 368 GLY A O 1
ATOM 2906 N N . ASP A 1 369 ? -27.078 23.688 12.328 1 56.94 369 ASP A N 1
ATOM 2907 C CA . ASP A 1 369 ? -27.953 24.484 13.188 1 56.94 369 ASP A CA 1
ATOM 2908 C C . ASP A 1 369 ? -28.094 25.922 12.656 1 56.94 369 ASP A C 1
ATOM 2910 O O . ASP A 1 369 ? -27.781 26.875 13.367 1 56.94 369 ASP A O 1
ATOM 2914 N N . HIS A 1 370 ? -28.469 26 11.289 1 53.41 370 HIS A N 1
ATOM 2915 C CA . HIS A 1 370 ? -28.547 27.297 10.633 1 53.41 370 HIS A CA 1
ATOM 2916 C C . HIS A 1 370 ? -29.656 28.156 11.219 1 53.41 370 HIS A C 1
ATOM 2918 O O . HIS A 1 370 ? -29.781 29.328 10.883 1 53.41 370 HIS A O 1
ATOM 2924 N N . GLU A 1 371 ? -30.406 27.484 11.938 1 47.5 371 GLU A N 1
ATOM 2925 C CA . GLU A 1 371 ? -31.391 28.344 12.586 1 47.5 371 GLU A CA 1
ATOM 2926 C C . GLU A 1 371 ? -30.75 29.172 13.703 1 47.5 371 GLU A C 1
ATOM 2928 O O . GLU A 1 371 ? -31.172 30.297 13.977 1 47.5 371 GLU A O 1
ATOM 2933 N N . ARG A 1 372 ? -29.75 28.703 14.242 1 50.72 372 ARG A N 1
ATOM 2934 C CA . ARG A 1 372 ? -29.172 29.375 15.398 1 50.72 372 ARG A CA 1
ATOM 2935 C C . ARG A 1 372 ? -27.922 30.141 15.016 1 50.72 372 ARG A C 1
ATOM 2937 O O . ARG A 1 372 ? -27.547 31.125 15.672 1 50.72 372 ARG A O 1
ATOM 2944 N N . TYR A 1 373 ? -27.375 29.641 13.906 1 56.59 373 TYR A N 1
ATOM 2945 C CA . TYR A 1 373 ? -26.109 30.281 13.586 1 56.59 373 TYR A CA 1
ATOM 2946 C C . TYR A 1 373 ? -26.062 30.688 12.117 1 56.59 373 TYR A C 1
ATOM 2948 O O . TYR A 1 373 ? -26.828 30.172 11.305 1 56.59 373 TYR A O 1
ATOM 2956 N N . GLU A 1 374 ? -25.266 31.719 11.742 1 55 374 GLU A N 1
ATOM 2957 C CA . GLU A 1 374 ? -25.109 32.219 10.383 1 55 374 GLU A CA 1
ATOM 2958 C C . GLU A 1 374 ? -24.609 31.141 9.438 1 55 374 GLU A C 1
ATOM 2960 O O . GLU A 1 374 ? -23.797 30.297 9.82 1 55 374 GLU A O 1
ATOM 2965 N N . LYS A 1 375 ? -25.203 31.031 8.289 1 58.16 375 LYS A N 1
ATOM 2966 C CA . LYS A 1 375 ? -24.797 30.094 7.242 1 58.16 375 LYS A CA 1
ATOM 2967 C C . LYS A 1 375 ? -23.344 30.328 6.84 1 58.16 375 LYS A C 1
ATOM 2969 O O . LYS A 1 375 ? -22.906 31.453 6.641 1 58.16 375 LYS A O 1
ATOM 2974 N N . PRO A 1 376 ? -22.609 29.281 6.816 1 60.28 376 PRO A N 1
ATOM 2975 C CA . PRO A 1 376 ? -21.203 29.438 6.469 1 60.28 376 PRO A CA 1
ATOM 2976 C C . PRO A 1 376 ? -21 29.875 5.023 1 60.28 376 PRO A C 1
ATOM 2978 O O . PRO A 1 376 ? -21.812 29.562 4.152 1 60.28 376 PRO A O 1
ATOM 2981 N N . THR A 1 377 ? -20.156 30.766 4.859 1 59.28 377 THR A N 1
ATOM 2982 C CA . THR A 1 377 ? -19.781 31.203 3.518 1 59.28 377 THR A CA 1
ATOM 2983 C C . THR A 1 377 ? -19.094 30.062 2.76 1 59.28 377 THR A C 1
ATOM 2985 O O . THR A 1 377 ? -19.016 30.094 1.529 1 59.28 377 THR A O 1
ATOM 2988 N N . SER A 1 378 ? -18.594 29.156 3.551 1 60.66 378 SER A N 1
ATOM 2989 C CA . SER A 1 378 ? -18 27.969 2.963 1 60.66 378 SER A CA 1
ATOM 2990 C C . SER A 1 378 ? -18.234 26.75 3.844 1 60.66 378 SER A C 1
ATOM 2992 O O . SER A 1 378 ? -18.531 26.875 5.031 1 60.66 378 SER A O 1
ATOM 2994 N N . SER A 1 379 ? -18.234 25.625 3.18 1 60 379 SER A N 1
ATOM 2995 C CA . SER A 1 379 ? -18.406 24.375 3.918 1 60 379 SER A CA 1
ATOM 2996 C C . SER A 1 379 ? -17.266 24.141 4.898 1 60 379 SER A C 1
ATOM 2998 O O . SER A 1 379 ? -17.359 23.297 5.785 1 60 379 SER A O 1
ATOM 3000 N N . PHE A 1 380 ? -16.375 25 4.902 1 64.38 380 PHE A N 1
ATOM 3001 C CA . PHE A 1 380 ? -15.156 24.75 5.676 1 64.38 380 PHE A CA 1
ATOM 3002 C C . PHE A 1 380 ? -15.227 25.453 7.023 1 64.38 380 PHE A C 1
ATOM 3004 O O . PHE A 1 380 ? -14.477 25.125 7.945 1 64.38 380 PHE A O 1
ATOM 3011 N N . THR A 1 381 ? -16.078 26.453 7.023 1 75.88 381 THR A N 1
ATOM 3012 C CA . THR A 1 381 ? -16.062 27.281 8.227 1 75.88 381 THR A CA 1
ATOM 3013 C C . THR A 1 381 ? -17.484 27.594 8.68 1 75.88 381 THR A C 1
ATOM 3015 O O . THR A 1 381 ? -18.25 28.219 7.945 1 75.88 381 THR A O 1
ATOM 3018 N N . THR A 1 382 ? -17.828 27.031 9.828 1 78.31 382 THR A N 1
ATOM 3019 C CA . THR A 1 382 ? -19.031 27.484 10.516 1 78.31 382 THR A CA 1
ATOM 3020 C C . THR A 1 382 ? -18.688 28.453 11.641 1 78.31 382 THR A C 1
ATOM 3022 O O . THR A 1 382 ? -18.234 28.031 12.711 1 78.31 382 THR A O 1
ATOM 3025 N N . PRO A 1 383 ? -19 29.766 11.414 1 84.38 383 PRO A N 1
ATOM 3026 C CA . PRO A 1 383 ? -18.531 30.781 12.359 1 84.38 383 PRO A CA 1
ATOM 3027 C C . PRO A 1 383 ? -19.328 30.766 13.672 1 84.38 383 PRO A C 1
ATOM 3029 O O . PRO A 1 383 ? -20.188 31.609 13.883 1 84.38 383 PRO A O 1
ATOM 3032 N N . ILE A 1 384 ? -18.984 29.875 14.523 1 89.38 384 ILE A N 1
ATOM 3033 C CA . ILE A 1 384 ? -19.547 29.766 15.859 1 89.38 384 ILE A CA 1
ATOM 3034 C C . ILE A 1 384 ? -18.438 29.891 16.906 1 89.38 384 ILE A C 1
ATOM 3036 O O . ILE A 1 384 ? -17.969 28.891 17.453 1 89.38 384 ILE A O 1
ATOM 3040 N N . PRO A 1 385 ? -18.125 31.094 17.281 1 92.75 385 PRO A N 1
ATOM 3041 C CA . PRO A 1 385 ? -16.984 31.359 18.141 1 92.75 385 PRO A CA 1
ATOM 3042 C C . PRO A 1 385 ? -17.047 30.594 19.469 1 92.75 385 PRO A C 1
ATOM 3044 O O . PRO A 1 385 ? -16.031 30.188 20.016 1 92.75 385 PRO A O 1
ATOM 3047 N N . ALA A 1 386 ? -18.266 30.391 19.969 1 93.88 386 ALA A N 1
ATOM 3048 C CA . ALA A 1 386 ? -18.406 29.656 21.219 1 93.88 386 ALA A CA 1
ATOM 3049 C C . ALA A 1 386 ? -17.828 28.25 21.094 1 93.88 386 ALA A C 1
ATOM 3051 O O . ALA A 1 386 ? -17.391 27.656 22.094 1 93.88 386 ALA A O 1
ATOM 3052 N N . GLY A 1 387 ? -17.828 27.719 19.875 1 95.12 387 GLY A N 1
ATOM 3053 C CA . GLY A 1 387 ? -17.328 26.375 19.625 1 95.12 387 GLY A CA 1
ATOM 3054 C C . GLY A 1 387 ? -15.859 26.219 19.938 1 95.12 387 GLY A C 1
ATOM 3055 O O . GLY A 1 387 ? -15.438 25.172 20.453 1 95.12 387 GLY A O 1
ATOM 3056 N N . ILE A 1 388 ? -15.047 27.203 19.594 1 97.62 388 ILE A N 1
ATOM 3057 C CA . ILE A 1 388 ? -13.625 27.094 19.875 1 97.62 388 ILE A CA 1
ATOM 3058 C C . ILE A 1 388 ? -13.383 27.078 21.375 1 97.62 388 ILE A C 1
ATOM 3060 O O . ILE A 1 388 ? -12.523 26.344 21.875 1 97.62 388 ILE A O 1
ATOM 3064 N N . ARG A 1 389 ? -14.086 27.906 22.156 1 98.38 389 ARG A N 1
ATOM 3065 C CA . ARG A 1 389 ? -13.953 27.906 23.609 1 98.38 389 ARG A CA 1
ATOM 3066 C C . ARG A 1 389 ? -14.344 26.547 24.188 1 98.38 389 ARG A C 1
ATOM 3068 O O . ARG A 1 389 ? -13.656 26.016 25.062 1 98.38 389 ARG A O 1
ATOM 3075 N N . LYS A 1 390 ? -15.453 26.016 23.688 1 98.12 390 LYS A N 1
ATOM 3076 C CA . LYS A 1 390 ? -15.914 24.719 24.156 1 98.12 390 LYS A CA 1
ATOM 3077 C C . LYS A 1 390 ? -14.891 23.625 23.844 1 98.12 390 LYS A C 1
ATOM 3079 O O . LYS A 1 390 ? -14.641 22.734 24.672 1 98.12 390 LYS A O 1
ATOM 3084 N N . SER A 1 391 ? -14.336 23.672 22.672 1 98.38 391 SER A N 1
ATOM 3085 C CA . SER A 1 391 ? -13.344 22.688 22.281 1 98.38 391 SER A CA 1
ATOM 3086 C C . SER A 1 391 ? -12.086 22.797 23.125 1 98.38 391 SER A C 1
ATOM 3088 O O . SER A 1 391 ? -11.531 21.781 23.547 1 98.38 391 SER A O 1
ATOM 3090 N N . LEU A 1 392 ? -11.617 24 23.375 1 98.81 392 LEU A N 1
ATOM 3091 C CA . LEU A 1 392 ? -10.469 24.219 24.25 1 98.81 392 LEU A CA 1
ATOM 3092 C C . LEU A 1 392 ? -10.727 23.672 25.641 1 98.81 392 LEU A C 1
ATOM 3094 O O . LEU A 1 392 ? -9.852 23.062 26.25 1 98.81 392 LEU A O 1
ATOM 3098 N N . ASN A 1 393 ? -11.891 23.922 26.156 1 98.75 393 ASN A N 1
ATOM 3099 C CA . ASN A 1 393 ? -12.258 23.391 27.469 1 98.75 393 ASN A CA 1
ATOM 3100 C C . ASN A 1 393 ? -12.32 21.875 27.453 1 98.75 393 ASN A C 1
ATOM 3102 O O . ASN A 1 393 ? -11.938 21.219 28.422 1 98.75 393 ASN A O 1
ATOM 3106 N N . TRP A 1 394 ? -12.852 21.344 26.344 1 98.5 394 TRP A N 1
ATOM 3107 C CA . TRP A 1 394 ? -12.898 19.891 26.219 1 98.5 394 TRP A CA 1
ATOM 3108 C C . TRP A 1 394 ? -11.5 19.281 26.328 1 98.5 394 TRP A C 1
ATOM 3110 O O . TRP A 1 394 ? -11.297 18.281 27.016 1 98.5 394 TRP A O 1
ATOM 3120 N N . VAL A 1 395 ? -10.508 19.859 25.672 1 98.75 395 VAL A N 1
ATOM 3121 C CA . VAL A 1 395 ? -9.133 19.391 25.719 1 98.75 395 VAL A CA 1
ATOM 3122 C C . VAL A 1 395 ? -8.586 19.516 27.141 1 98.75 395 VAL A C 1
ATOM 3124 O O . VAL A 1 395 ? -7.977 18.578 27.656 1 98.75 395 VAL A O 1
ATOM 3127 N N . LYS A 1 396 ? -8.789 20.656 27.75 1 98.62 396 LYS A N 1
ATOM 3128 C CA . LYS A 1 396 ? -8.336 20.891 29.109 1 98.62 396 LYS A CA 1
ATOM 3129 C C . LYS A 1 396 ? -8.891 19.844 30.062 1 98.62 396 LYS A C 1
ATOM 3131 O O . LYS A 1 396 ? -8.141 19.234 30.828 1 98.62 396 LYS A O 1
ATOM 3136 N N . ASP A 1 397 ? -10.156 19.594 29.969 1 97.81 397 ASP A N 1
ATOM 3137 C CA . ASP A 1 397 ? -10.859 18.734 30.922 1 97.81 397 ASP A CA 1
ATOM 3138 C C . ASP A 1 397 ? -10.555 17.25 30.641 1 97.81 397 ASP A C 1
ATOM 3140 O O . ASP A 1 397 ? -10.5 16.438 31.562 1 97.81 397 ASP A O 1
ATOM 3144 N N . SER A 1 398 ? -10.336 16.922 29.391 1 97.56 398 SER A N 1
ATOM 3145 C CA . SER A 1 398 ? -10.164 15.523 29 1 97.56 398 SER A CA 1
ATOM 3146 C C . SER A 1 398 ? -8.719 15.07 29.219 1 97.56 398 SER A C 1
ATOM 3148 O O . SER A 1 398 ? -8.461 13.883 29.391 1 97.56 398 SER A O 1
ATOM 3150 N N . TYR A 1 399 ? -7.746 16.031 29.172 1 98.19 399 TYR A N 1
ATOM 3151 C CA . TYR A 1 399 ? -6.359 15.586 29.062 1 98.19 399 TYR A CA 1
ATOM 3152 C C . TYR A 1 399 ? -5.477 16.312 30.062 1 98.19 399 TYR A C 1
ATOM 3154 O O . TYR A 1 399 ? -4.328 16.656 29.766 1 98.19 399 TYR A O 1
ATOM 3162 N N . ASP A 1 400 ? -5.938 16.625 31.188 1 96.44 400 ASP A N 1
ATOM 3163 C CA . ASP A 1 400 ? -5.207 17.156 32.344 1 96.44 400 ASP A CA 1
ATOM 3164 C C . ASP A 1 400 ? -4.531 18.484 32 1 96.44 400 ASP A C 1
ATOM 3166 O O . ASP A 1 400 ? -3.332 18.641 32.219 1 96.44 400 ASP A O 1
ATOM 3170 N N . SER A 1 401 ? -5.121 19.328 31.266 1 97.56 401 SER A N 1
ATOM 3171 C CA . SER A 1 401 ? -4.805 20.734 31.016 1 97.56 401 SER A CA 1
ATOM 3172 C C . SER A 1 401 ? -3.428 20.891 30.375 1 97.56 401 SER A C 1
ATOM 3174 O O . SER A 1 401 ? -2.586 21.641 30.875 1 97.56 401 SER A O 1
ATOM 3176 N N . PRO A 1 402 ? -3.205 20.312 29.266 1 98.56 402 PRO A N 1
ATOM 3177 C CA . PRO A 1 402 ? -1.926 20.516 28.578 1 98.56 402 PRO A CA 1
ATOM 3178 C C . PRO A 1 402 ? -1.731 21.938 28.078 1 98.56 402 PRO A C 1
ATOM 3180 O O . PRO A 1 402 ? -2.691 22.719 28.031 1 98.56 402 PRO A O 1
ATOM 3183 N N . GLU A 1 403 ? -0.453 22.344 27.875 1 98.69 403 GLU A N 1
ATOM 3184 C CA . GLU A 1 403 ? -0.232 23.547 27.094 1 98.69 403 GLU A CA 1
ATOM 3185 C C . GLU A 1 403 ? -0.829 23.406 25.688 1 98.69 403 GLU A C 1
ATOM 3187 O O . GLU A 1 403 ? -0.603 22.406 25.016 1 98.69 403 GLU A O 1
ATOM 3192 N N . ILE A 1 404 ? -1.627 24.359 25.328 1 98.81 404 ILE A N 1
ATOM 3193 C CA . ILE A 1 404 ? -2.258 24.344 24.016 1 98.81 404 ILE A CA 1
ATOM 3194 C C . ILE A 1 404 ? -1.625 25.422 23.141 1 98.81 404 ILE A C 1
ATOM 3196 O O . ILE A 1 404 ? -1.447 26.562 23.562 1 98.81 404 ILE A O 1
ATOM 3200 N N . MET A 1 405 ? -1.237 25.062 21.969 1 98.94 405 MET A N 1
ATOM 3201 C CA . MET A 1 405 ? -0.773 25.984 20.938 1 98.94 405 MET A CA 1
ATOM 3202 C C . MET A 1 405 ? -1.698 25.953 19.734 1 98.94 405 MET A C 1
ATOM 3204 O O . MET A 1 405 ? -1.741 24.969 19 1 98.94 405 MET A O 1
ATOM 3208 N N . ILE A 1 406 ? -2.484 27.031 19.531 1 98.88 406 ILE A N 1
ATOM 3209 C CA . ILE A 1 406 ? -3.355 27.125 18.375 1 98.88 406 ILE A CA 1
ATOM 3210 C C . ILE A 1 406 ? -2.523 27.438 17.125 1 98.88 406 ILE A C 1
ATOM 3212 O O . ILE A 1 406 ? -1.994 28.547 16.984 1 98.88 406 ILE A O 1
ATOM 3216 N N . PHE A 1 407 ? -2.504 26.469 16.234 1 98.81 407 PHE A N 1
ATOM 3217 C CA . PHE A 1 407 ? -1.611 26.625 15.094 1 98.81 407 PHE A CA 1
ATOM 3218 C C . PHE A 1 407 ? -2.393 27.016 13.844 1 98.81 407 PHE A C 1
ATOM 3220 O O . PHE A 1 407 ? -1.806 27.438 12.852 1 98.81 407 PHE A O 1
ATOM 3227 N N . GLU A 1 408 ? -3.732 26.828 13.898 1 98.38 408 GLU A N 1
ATOM 3228 C CA . GLU A 1 408 ? -4.551 27.297 12.789 1 98.38 408 GLU A CA 1
ATOM 3229 C C . GLU A 1 408 ? -5.926 27.75 13.273 1 98.38 408 GLU A C 1
ATOM 3231 O O . GLU A 1 408 ? -6.617 27 13.977 1 98.38 408 GLU A O 1
ATOM 3236 N N . ASN A 1 409 ? -6.352 28.828 12.977 1 97.5 409 ASN A N 1
ATOM 3237 C CA . ASN A 1 409 ? -7.699 29.391 13 1 97.5 409 ASN A CA 1
ATOM 3238 C C . ASN A 1 409 ? -7.898 30.422 11.898 1 97.5 409 ASN A C 1
ATOM 3240 O O . ASN A 1 409 ? -7.035 31.281 11.672 1 97.5 409 ASN A O 1
ATOM 3244 N N . GLY A 1 410 ? -8.938 30.312 11.156 1 93.5 410 GLY A N 1
ATOM 3245 C CA . GLY A 1 410 ? -9.109 31.25 10.055 1 93.5 410 GLY A CA 1
ATOM 3246 C C . GLY A 1 410 ? -10.445 31.109 9.359 1 93.5 410 GLY A C 1
ATOM 3247 O O . GLY A 1 410 ? -11.234 30.219 9.68 1 93.5 410 GLY A O 1
ATOM 3248 N N . PHE A 1 411 ? -10.664 32.062 8.492 1 90.88 411 PHE A N 1
ATOM 3249 C CA . PHE A 1 411 ? -11.93 32.219 7.793 1 90.88 411 PHE A CA 1
ATOM 3250 C C . PHE A 1 411 ? -11.766 31.969 6.301 1 90.88 411 PHE A C 1
ATOM 3252 O O . PHE A 1 411 ? -11.094 32.719 5.613 1 90.88 411 PHE A O 1
ATOM 3259 N N . GLY A 1 412 ? -12.469 30.906 5.801 1 90.31 412 GLY A N 1
ATOM 3260 C CA . GLY A 1 412 ? -12.438 30.625 4.371 1 90.31 412 GLY A CA 1
ATOM 3261 C C . GLY A 1 412 ? -13.664 31.156 3.639 1 90.31 412 GLY A C 1
ATOM 3262 O O . GLY A 1 412 ? -14.789 30.984 4.105 1 90.31 412 GLY A O 1
ATOM 3263 N N . SER A 1 413 ? -13.422 31.891 2.531 1 88.81 413 SER A N 1
ATOM 3264 C CA . SER A 1 413 ? -14.516 32.375 1.695 1 88.81 413 SER A CA 1
ATOM 3265 C C . SER A 1 413 ? -14.445 31.766 0.295 1 88.81 413 SER A C 1
ATOM 3267 O O . SER A 1 413 ? -13.359 31.625 -0.27 1 88.81 413 SER A O 1
ATOM 3269 N N . TYR A 1 414 ? -15.641 31.391 -0.183 1 87.88 414 TYR A N 1
ATOM 3270 C CA . TYR A 1 414 ? -15.68 31.062 -1.605 1 87.88 414 TYR A CA 1
ATOM 3271 C C . TYR A 1 414 ? -15.555 32.344 -2.453 1 87.88 414 TYR A C 1
ATOM 3273 O O . TYR A 1 414 ? -16.328 33.281 -2.289 1 87.88 414 TYR A O 1
ATOM 3281 N N . GLY A 1 415 ? -14.617 32.312 -3.217 1 84.81 415 GLY A N 1
ATOM 3282 C CA . GLY A 1 415 ? -14.336 33.531 -3.979 1 84.81 415 GLY A CA 1
ATOM 3283 C C . GLY A 1 415 ? -13.719 34.625 -3.143 1 84.81 415 GLY A C 1
ATOM 3284 O O . GLY A 1 415 ? -13.648 34.531 -1.916 1 84.81 415 GLY A O 1
ATOM 3285 N N . SER A 1 416 ? -13.281 35.625 -3.797 1 84.5 416 SER A N 1
ATOM 3286 C CA . SER A 1 416 ? -12.609 36.719 -3.125 1 84.5 416 SER A CA 1
ATOM 3287 C C . SER A 1 416 ? -13.625 37.656 -2.484 1 84.5 416 SER A C 1
ATOM 3289 O O . SER A 1 416 ? -14.68 37.938 -3.059 1 84.5 416 SER A O 1
ATOM 3291 N N . LEU A 1 417 ? -13.352 38.094 -1.27 1 84 417 LEU A N 1
ATOM 3292 C CA . LEU A 1 417 ? -14.102 39.125 -0.604 1 84 417 LEU A CA 1
ATOM 3293 C C . LEU A 1 417 ? -13.562 40.5 -0.985 1 84 417 LEU A C 1
ATOM 3295 O O . LEU A 1 417 ? -14.078 41.531 -0.538 1 84 417 LEU A O 1
ATOM 3299 N N . GLY A 1 418 ? -12.562 40.469 -1.811 1 90.94 418 GLY A N 1
ATOM 3300 C CA . GLY A 1 418 ? -11.828 41.719 -2.059 1 90.94 418 GLY A CA 1
ATOM 3301 C C . GLY A 1 418 ? -10.836 42.031 -0.96 1 90.94 418 GLY A C 1
ATOM 3302 O O . GLY A 1 418 ? -10.617 41.25 -0.05 1 90.94 418 GLY A O 1
ATOM 3303 N N . LEU A 1 419 ? -10.242 43.25 -1.049 1 95.69 419 LEU A N 1
ATOM 3304 C CA . LEU A 1 419 ? -9.266 43.656 -0.052 1 95.69 419 LEU A CA 1
ATOM 3305 C C . LEU A 1 419 ? -9.953 44.125 1.228 1 95.69 419 LEU A C 1
ATOM 3307 O O . LEU A 1 419 ? -9.344 44.094 2.303 1 95.69 419 LEU A O 1
ATOM 3311 N N . GLU A 1 420 ? -11.156 44.531 1.079 1 95.5 420 GLU A N 1
ATOM 3312 C CA . GLU A 1 420 ? -11.961 44.875 2.244 1 95.5 420 GLU A CA 1
ATOM 3313 C C . GLU A 1 420 ? -12.727 43.688 2.777 1 95.5 420 GLU A C 1
ATOM 3315 O O . GLU A 1 420 ? -13.938 43.562 2.574 1 95.5 420 GLU A O 1
ATOM 3320 N N . ASP A 1 421 ? -12.086 42.969 3.553 1 94.19 421 ASP A N 1
ATOM 3321 C CA . ASP A 1 421 ? -12.641 41.688 3.977 1 94.19 421 ASP A CA 1
ATOM 3322 C C . ASP A 1 421 ? -13.102 41.75 5.43 1 94.19 421 ASP A C 1
ATOM 3324 O O . ASP A 1 421 ? -12.695 40.906 6.25 1 94.19 421 ASP A O 1
ATOM 3328 N N . ASN A 1 422 ? -14.094 42.469 5.734 1 92.88 422 ASN A N 1
ATOM 3329 C CA . ASN A 1 422 ? -14.602 42.719 7.078 1 92.88 422 ASN A CA 1
ATOM 3330 C C . ASN A 1 422 ? -15.102 41.438 7.73 1 92.88 422 ASN A C 1
ATOM 3332 O O . ASN A 1 422 ? -15.008 41.281 8.953 1 92.88 422 ASN A O 1
ATOM 3336 N N . ALA A 1 423 ? -15.641 40.594 6.902 1 90.31 423 ALA A N 1
ATOM 3337 C CA . ALA A 1 423 ? -16.125 39.344 7.449 1 90.31 423 ALA A CA 1
ATOM 3338 C C . ALA A 1 423 ? -15.008 38.531 8.102 1 90.31 423 ALA A C 1
ATOM 3340 O O . ALA A 1 423 ? -15.219 37.875 9.109 1 90.31 423 ALA A O 1
ATOM 3341 N N . ARG A 1 424 ? -13.844 38.594 7.555 1 93.88 424 ARG A N 1
ATOM 3342 C CA . ARG A 1 424 ? -12.68 37.906 8.109 1 93.88 424 ARG A CA 1
ATOM 3343 C C . ARG A 1 424 ? -12.227 38.562 9.406 1 93.88 424 ARG A C 1
ATOM 3345 O O . ARG A 1 424 ? -11.867 37.875 10.367 1 93.88 424 ARG A O 1
ATOM 3352 N N . ILE A 1 425 ? -12.25 39.844 9.469 1 95.25 425 ILE A N 1
ATOM 3353 C CA . ILE A 1 425 ? -11.914 40.594 10.688 1 95.25 425 ILE A CA 1
ATOM 3354 C C . ILE A 1 425 ? -12.875 40.219 11.805 1 95.25 425 ILE A C 1
ATOM 3356 O O . ILE A 1 425 ? -12.445 39.938 12.938 1 95.25 425 ILE A O 1
ATOM 3360 N N . ASP A 1 426 ? -14.141 40.188 11.414 1 92.25 426 ASP A N 1
ATOM 3361 C CA . ASP A 1 426 ? -15.156 39.812 12.391 1 92.25 426 ASP A CA 1
ATOM 3362 C C . ASP A 1 426 ? -14.914 38.406 12.938 1 92.25 426 ASP A C 1
ATOM 3364 O O . ASP A 1 426 ? -15.039 38.156 14.141 1 92.25 426 ASP A O 1
ATOM 3368 N N . TYR A 1 427 ? -14.594 37.531 12.062 1 92.38 427 TYR A N 1
ATOM 3369 C CA . TYR A 1 427 ? -14.312 36.156 12.453 1 92.38 427 TYR A CA 1
ATOM 3370 C C . TYR A 1 427 ? -13.133 36.094 13.422 1 92.38 427 TYR A C 1
ATOM 3372 O O . TYR A 1 427 ? -13.25 35.562 14.516 1 92.38 427 TYR A O 1
ATOM 3380 N N . TYR A 1 428 ? -12.023 36.688 13.078 1 95.62 428 TYR A N 1
ATOM 3381 C CA . TYR A 1 428 ? -10.844 36.656 13.93 1 95.62 428 TYR A CA 1
ATOM 3382 C C . TYR A 1 428 ? -11.141 37.281 15.281 1 95.62 428 TYR A C 1
ATOM 3384 O O . TYR A 1 428 ? -10.734 36.781 16.328 1 95.62 428 TYR A O 1
ATOM 3392 N N . GLY A 1 429 ? -11.789 38.406 15.234 1 95.38 429 GLY A N 1
ATOM 3393 C CA . GLY A 1 429 ? -12.117 39.094 16.469 1 95.38 429 GLY A CA 1
ATOM 3394 C C . GLY A 1 429 ? -12.945 38.25 17.422 1 95.38 429 GLY A C 1
ATOM 3395 O O . GLY A 1 429 ? -12.641 38.156 18.609 1 95.38 429 GLY A O 1
ATOM 3396 N N . GLN A 1 430 ? -13.969 37.656 16.906 1 94.5 430 GLN A N 1
ATOM 3397 C CA . GLN A 1 430 ? -14.875 36.875 17.734 1 94.5 430 GLN A CA 1
ATOM 3398 C C . GLN A 1 430 ? -14.18 35.625 18.266 1 94.5 430 GLN A C 1
ATOM 3400 O O . GLN A 1 430 ? -14.383 35.25 19.422 1 94.5 430 GLN A O 1
ATOM 3405 N N . TYR A 1 431 ? -13.445 35 17.453 1 96.5 431 TYR A N 1
ATOM 3406 C CA . TYR A 1 431 ? -12.766 33.781 17.875 1 96.5 431 TYR A CA 1
ATOM 3407 C C . TYR A 1 431 ? -11.664 34.094 18.891 1 96.5 431 TYR A C 1
ATOM 3409 O O . TYR A 1 431 ? -11.484 33.344 19.859 1 96.5 431 TYR A O 1
ATOM 3417 N N . LEU A 1 432 ? -10.938 35.156 18.625 1 97.5 432 LEU A N 1
ATOM 3418 C CA . LEU A 1 432 ? -9.914 35.531 19.594 1 97.5 432 LEU A CA 1
ATOM 3419 C C . LEU A 1 432 ? -10.547 35.938 20.922 1 97.5 432 LEU A C 1
ATOM 3421 O O . LEU A 1 432 ? -9.977 35.656 21.984 1 97.5 432 LEU A O 1
ATOM 3425 N N . ASP A 1 433 ? -11.633 36.594 20.844 1 97.31 433 ASP A N 1
ATOM 3426 C CA . ASP A 1 433 ? -12.367 36.906 22.062 1 97.31 433 ASP A CA 1
ATOM 3427 C C . ASP A 1 433 ? -12.711 35.625 22.844 1 97.31 433 ASP A C 1
ATOM 3429 O O . ASP A 1 433 ? -12.539 35.594 24.062 1 97.31 433 ASP A O 1
ATOM 3433 N N . ALA A 1 434 ? -13.203 34.656 22.172 1 97.69 434 ALA A N 1
ATOM 3434 C CA . ALA A 1 434 ? -13.539 33.344 22.797 1 97.69 434 ALA A CA 1
ATOM 3435 C C . ALA A 1 434 ? -12.289 32.688 23.359 1 97.69 434 ALA A C 1
ATOM 3437 O O . ALA A 1 434 ? -12.344 32.062 24.422 1 97.69 434 ALA A O 1
ATOM 3438 N N . VAL A 1 435 ? -11.188 32.781 22.672 1 98.56 435 VAL A N 1
ATOM 3439 C CA . VAL A 1 435 ? -9.922 32.25 23.141 1 98.56 435 VAL A CA 1
ATOM 3440 C C . VAL A 1 435 ? -9.492 32.938 24.438 1 98.56 435 VAL A C 1
ATOM 3442 O O . VAL A 1 435 ? -9.016 32.281 25.359 1 98.56 435 VAL A O 1
ATOM 3445 N N . LEU A 1 436 ? -9.641 34.25 24.453 1 98.19 436 LEU A N 1
ATOM 3446 C CA . LEU A 1 436 ? -9.281 35 25.656 1 98.19 436 LEU A CA 1
ATOM 3447 C C . LEU A 1 436 ? -10.141 34.562 26.844 1 98.19 436 LEU A C 1
ATOM 3449 O O . LEU A 1 436 ? -9.656 34.469 27.969 1 98.19 436 LEU A O 1
ATOM 3453 N N . ASP A 1 437 ? -11.406 34.312 26.578 1 98.12 437 ASP A N 1
ATOM 3454 C CA . ASP A 1 437 ? -12.258 33.75 27.641 1 98.12 437 ASP A CA 1
ATOM 3455 C C . ASP A 1 437 ? -11.727 32.406 28.125 1 98.12 437 ASP A C 1
ATOM 3457 O O . ASP A 1 437 ? -11.719 32.156 29.328 1 98.12 437 ASP A O 1
ATOM 3461 N N . ALA A 1 438 ? -11.352 31.562 27.203 1 98.56 438 ALA A N 1
ATOM 3462 C CA . ALA A 1 438 ? -10.812 30.25 27.562 1 98.56 438 ALA A CA 1
ATOM 3463 C C . ALA A 1 438 ? -9.586 30.391 28.469 1 98.56 438 ALA A C 1
ATOM 3465 O O . ALA A 1 438 ? -9.391 29.594 29.391 1 98.56 438 ALA A O 1
ATOM 3466 N N . ILE A 1 439 ? -8.742 31.406 28.172 1 98.25 439 ILE A N 1
ATOM 3467 C CA . ILE A 1 439 ? -7.543 31.641 28.969 1 98.25 439 ILE A CA 1
ATOM 3468 C C . ILE A 1 439 ? -7.922 32.25 30.312 1 98.25 439 ILE A C 1
ATOM 3470 O O . ILE A 1 439 ? -7.598 31.672 31.359 1 98.25 439 ILE A O 1
ATOM 3474 N N . GLU A 1 440 ? -8.664 33.312 30.359 1 97.31 440 GLU A N 1
ATOM 3475 C CA . GLU A 1 440 ? -8.859 34.156 31.516 1 97.31 440 GLU A CA 1
ATOM 3476 C C . GLU A 1 440 ? -9.938 33.594 32.438 1 97.31 440 GLU A C 1
ATOM 3478 O O . GLU A 1 440 ? -9.844 33.719 33.656 1 97.31 440 GLU A O 1
ATOM 3483 N N . VAL A 1 441 ? -10.922 33.031 31.797 1 97.94 441 VAL A N 1
ATOM 3484 C CA . VAL A 1 441 ? -12.078 32.594 32.594 1 97.94 441 VAL A CA 1
ATOM 3485 C C . VAL A 1 441 ? -11.961 31.109 32.875 1 97.94 441 VAL A C 1
ATOM 3487 O O . VAL A 1 441 ? -12.211 30.688 34.031 1 97.94 441 VAL A O 1
ATOM 3490 N N . ASP A 1 442 ? -11.547 30.328 31.938 1 98.38 442 ASP A N 1
ATOM 3491 C CA . ASP A 1 442 ? -11.625 28.875 32.094 1 98.38 442 ASP A CA 1
ATOM 3492 C C . ASP A 1 442 ? -10.289 28.281 32.531 1 98.38 442 ASP A C 1
ATOM 3494 O O . ASP A 1 442 ? -10.219 27.125 32.938 1 98.38 442 ASP A O 1
ATOM 3498 N N . GLY A 1 443 ? -9.211 29 32.344 1 98.19 443 GLY A N 1
ATOM 3499 C CA . GLY A 1 443 ? -7.914 28.547 32.812 1 98.19 443 GLY A CA 1
ATOM 3500 C C . GLY A 1 443 ? -7.176 27.688 31.812 1 98.19 443 GLY A C 1
ATOM 3501 O O . GLY A 1 443 ? -6.27 26.938 32.188 1 98.19 443 GLY A O 1
ATOM 3502 N N . CYS A 1 444 ? -7.582 27.734 30.562 1 98.56 444 CYS A N 1
ATOM 3503 C CA . CYS A 1 444 ? -6.836 27.016 29.531 1 98.56 444 CYS A CA 1
ATOM 3504 C C . CYS A 1 444 ? -5.445 27.609 29.344 1 98.56 444 CYS A C 1
ATOM 3506 O O . CYS A 1 444 ? -5.285 28.828 29.359 1 98.56 444 CYS A O 1
ATOM 3508 N N . LYS A 1 445 ? -4.426 26.781 29.203 1 98.56 445 LYS A N 1
ATOM 3509 C CA . LYS A 1 445 ? -3.049 27.234 29.031 1 98.56 445 LYS A CA 1
ATOM 3510 C C . LYS A 1 445 ? -2.715 27.375 27.547 1 98.56 445 LYS A C 1
ATOM 3512 O O . LYS A 1 445 ? -2.02 26.547 26.969 1 98.56 445 LYS A O 1
ATOM 3517 N N . ILE A 1 446 ? -3.162 28.469 27.016 1 98.75 446 ILE A N 1
ATOM 3518 C CA . ILE A 1 446 ? -2.936 28.734 25.609 1 98.75 446 ILE A CA 1
ATOM 3519 C C . ILE A 1 446 ? -1.759 29.703 25.438 1 98.75 446 ILE A C 1
ATOM 3521 O O . ILE A 1 446 ? -1.766 30.797 25.984 1 98.75 446 ILE A O 1
ATOM 3525 N N . THR A 1 447 ? -0.764 29.281 24.609 1 98.69 447 THR A N 1
ATOM 3526 C CA . THR A 1 447 ? 0.453 30.094 24.547 1 98.69 447 THR A CA 1
ATOM 3527 C C . THR A 1 447 ? 0.694 30.625 23.141 1 98.69 447 THR A C 1
ATOM 3529 O O . THR A 1 447 ? 1.527 31.5 22.938 1 98.69 447 THR A O 1
ATOM 3532 N N . ARG A 1 448 ? -0.075 30.125 22.172 1 98.75 448 ARG A N 1
ATOM 3533 C CA . ARG A 1 448 ? 0.084 30.594 20.797 1 98.75 448 ARG A CA 1
ATOM 3534 C C . ARG A 1 448 ? -1.268 30.734 20.109 1 98.75 448 ARG A C 1
ATOM 3536 O O . ARG A 1 448 ? -2.18 29.938 20.359 1 98.75 448 ARG A O 1
ATOM 3543 N N . TYR A 1 449 ? -1.438 31.688 19.281 1 98.81 449 TYR A N 1
ATOM 3544 C CA . TYR A 1 449 ? -2.533 31.859 18.328 1 98.81 449 TYR A CA 1
ATOM 3545 C C . TYR A 1 449 ? -2.006 32.156 16.938 1 98.81 449 TYR A C 1
ATOM 3547 O O . TYR A 1 449 ? -1.22 33.094 16.734 1 98.81 449 TYR A O 1
ATOM 3555 N N . THR A 1 450 ? -2.422 31.359 15.969 1 98.88 450 THR A N 1
ATOM 3556 C CA . THR A 1 450 ? -1.888 31.469 14.617 1 98.88 450 THR A CA 1
ATOM 3557 C C . THR A 1 450 ? -3.008 31.719 13.609 1 98.88 450 THR A C 1
ATOM 3559 O O . THR A 1 450 ? -3.975 30.953 13.547 1 98.88 450 THR A O 1
ATOM 3562 N N . ALA A 1 451 ? -2.871 32.75 12.867 1 98.5 451 ALA A N 1
ATOM 3563 C CA . ALA A 1 451 ? -3.811 33.031 11.781 1 98.5 451 ALA A CA 1
ATOM 3564 C C . ALA A 1 451 ? -3.541 32.156 10.57 1 98.5 451 ALA A C 1
ATOM 3566 O O . ALA A 1 451 ? -2.4 32.031 10.125 1 98.5 451 ALA A O 1
ATOM 3567 N N . TRP A 1 452 ? -4.539 31.406 10.234 1 97.62 452 TRP A N 1
ATOM 3568 C CA . TRP A 1 452 ? -4.562 30.781 8.914 1 97.62 452 TRP A CA 1
ATOM 3569 C C . TRP A 1 452 ? -5.426 31.594 7.949 1 97.62 452 TRP A C 1
ATOM 3571 O O . TRP A 1 452 ? -6.613 31.812 8.195 1 97.62 452 TRP A O 1
ATOM 3581 N N . SER A 1 453 ? -4.77 32.062 6.805 1 97.88 453 SER A N 1
ATOM 3582 C CA . SER A 1 453 ? -3.383 31.812 6.426 1 97.88 453 SER A CA 1
ATOM 3583 C C . SER A 1 453 ? -2.666 33.125 6.074 1 97.88 453 SER A C 1
ATOM 3585 O O . SER A 1 453 ? -3.293 34.188 6.004 1 97.88 453 SER A O 1
ATOM 3587 N N . LEU A 1 454 ? -1.381 33.031 5.93 1 98.81 454 LEU A N 1
ATOM 3588 C CA . LEU A 1 454 ? -0.61 34.219 5.594 1 98.81 454 LEU A CA 1
ATOM 3589 C C . LEU A 1 454 ? -1.107 34.844 4.293 1 98.81 454 LEU A C 1
ATOM 3591 O O . LEU A 1 454 ? -1.269 36.062 4.203 1 98.81 454 LEU A O 1
ATOM 3595 N N . MET A 1 455 ? -1.438 34.031 3.322 1 98.62 455 MET A N 1
ATOM 3596 C CA . MET A 1 455 ? -1.879 34.531 2.016 1 98.62 455 MET A CA 1
ATOM 3597 C C . MET A 1 455 ? -2.91 33.562 1.408 1 98.62 455 MET A C 1
ATOM 3599 O O . MET A 1 455 ? -3.055 32.438 1.855 1 98.62 455 MET A O 1
ATOM 3603 N N . ASP A 1 456 ? -3.627 34.125 0.442 1 97.62 456 ASP A N 1
ATOM 3604 C CA . ASP A 1 456 ? -4.465 33.219 -0.336 1 97.62 456 ASP A CA 1
ATOM 3605 C C . ASP A 1 456 ? -3.625 32.156 -1.011 1 97.62 456 ASP A C 1
ATOM 3607 O O . ASP A 1 456 ? -2.643 32.438 -1.69 1 97.62 456 ASP A O 1
ATOM 3611 N N . ASN A 1 457 ? -3.902 30.906 -0.711 1 97.75 457 ASN A N 1
ATOM 3612 C CA . ASN A 1 457 ? -3.098 29.812 -1.236 1 97.75 457 ASN A CA 1
ATOM 3613 C C . ASN A 1 457 ? -3.973 28.703 -1.814 1 97.75 457 ASN A C 1
ATOM 3615 O O . ASN A 1 457 ? -5.195 28.844 -1.883 1 97.75 457 ASN A O 1
ATOM 3619 N N . PHE A 1 458 ? -3.355 27.703 -2.445 1 97.62 458 PHE A N 1
ATOM 3620 C CA . PHE A 1 458 ? -4.027 26.531 -3 1 97.62 458 PHE A CA 1
ATOM 3621 C C . PHE A 1 458 ? -4.719 25.734 -1.901 1 97.62 458 PHE A C 1
ATOM 3623 O O . PHE A 1 458 ? -4.094 25.359 -0.909 1 97.62 458 PHE A O 1
ATOM 3630 N N . GLU A 1 459 ? -6.023 25.516 -2.059 1 96.12 459 GLU A N 1
ATOM 3631 C CA . GLU A 1 459 ? -6.801 24.891 -0.997 1 96.12 459 GLU A CA 1
ATOM 3632 C C . GLU A 1 459 ? -7.258 23.484 -1.402 1 96.12 459 GLU A C 1
ATOM 3634 O O . GLU A 1 459 ? -8.461 23.219 -1.486 1 96.12 459 GLU A O 1
ATOM 3639 N N . TRP A 1 460 ? -6.285 22.609 -1.652 1 96.19 460 TRP A N 1
ATOM 3640 C CA . TRP A 1 460 ? -6.488 21.172 -1.851 1 96.19 460 TRP A CA 1
ATOM 3641 C C . TRP A 1 460 ? -7.512 20.922 -2.953 1 96.19 460 TRP A C 1
ATOM 3643 O O . TRP A 1 460 ? -7.32 21.344 -4.094 1 96.19 460 TRP A O 1
ATOM 3653 N N . SER A 1 461 ? -8.602 20.203 -2.723 1 96.12 461 SER A N 1
ATOM 3654 C CA . SER A 1 461 ? -9.539 19.828 -3.775 1 96.12 461 SER A CA 1
ATOM 3655 C C . SER A 1 461 ? -10.328 21.031 -4.266 1 96.12 461 SER A C 1
ATOM 3657 O O . SER A 1 461 ? -11.023 20.953 -5.281 1 96.12 461 SER A O 1
ATOM 3659 N N . PHE A 1 462 ? -10.109 22.234 -3.633 1 95.12 462 PHE A N 1
ATOM 3660 C CA . PHE A 1 462 ? -10.844 23.422 -4.039 1 95.12 462 PHE A CA 1
ATOM 3661 C C . PHE A 1 462 ? -9.961 24.344 -4.867 1 95.12 462 PHE A C 1
ATOM 3663 O O . PHE A 1 462 ? -10.438 25.359 -5.402 1 95.12 462 PHE A O 1
ATOM 3670 N N . GLY A 1 463 ? -8.75 23.984 -4.961 1 96.31 463 GLY A N 1
ATOM 3671 C CA . GLY A 1 463 ? -7.832 24.781 -5.758 1 96.31 463 GLY A CA 1
ATOM 3672 C C . GLY A 1 463 ? -7.691 26.203 -5.266 1 96.31 463 GLY A C 1
ATOM 3673 O O . GLY A 1 463 ? -7.449 26.438 -4.078 1 96.31 463 GLY A O 1
ATOM 3674 N N . LEU A 1 464 ? -7.906 27.094 -6.141 1 96.12 464 LEU A N 1
ATOM 3675 C CA . LEU A 1 464 ? -7.75 28.516 -5.812 1 96.12 464 LEU A CA 1
ATOM 3676 C C . LEU A 1 464 ? -9.102 29.172 -5.609 1 96.12 464 LEU A C 1
ATOM 3678 O O . LEU A 1 464 ? -9.188 30.406 -5.469 1 96.12 464 LEU A O 1
ATOM 3682 N N . SER A 1 465 ? -10.141 28.375 -5.48 1 93.75 465 SER A N 1
ATOM 3683 C CA . SER A 1 465 ? -11.492 28.922 -5.43 1 93.75 465 SER A CA 1
ATOM 3684 C C . SER A 1 465 ? -11.852 29.375 -4.016 1 93.75 465 SER A C 1
ATOM 3686 O O . SER A 1 465 ? -12.82 30.109 -3.824 1 93.75 465 SER A O 1
ATOM 3688 N N . VAL A 1 466 ? -11.109 28.922 -3.031 1 93.19 466 VAL A N 1
ATOM 3689 C CA . VAL A 1 466 ? -11.336 29.328 -1.646 1 93.19 466 VAL A CA 1
ATOM 3690 C C . VAL A 1 466 ? -10.18 30.203 -1.169 1 93.19 466 VAL A C 1
ATOM 3692 O O . VAL A 1 466 ? -9.016 29.938 -1.472 1 93.19 466 VAL A O 1
ATOM 3695 N N . LYS A 1 467 ? -10.578 31.281 -0.465 1 94.5 467 LYS A N 1
ATOM 3696 C CA . LYS A 1 467 ? -9.578 32.25 -0.022 1 94.5 467 LYS A CA 1
ATOM 3697 C C . LYS A 1 467 ? -9.523 32.312 1.502 1 94.5 467 LYS A C 1
ATOM 3699 O O . LYS A 1 467 ? -10.547 32.562 2.15 1 94.5 467 LYS A O 1
ATOM 3704 N N . PHE A 1 468 ? -8.305 32.156 2.057 1 94.75 468 PHE A N 1
ATOM 3705 C CA . PHE A 1 468 ? -8.117 32.219 3.5 1 94.75 468 PHE A CA 1
ATOM 3706 C C . PHE A 1 468 ? -7.176 33.344 3.881 1 94.75 468 PHE A C 1
ATOM 3708 O O . PHE A 1 468 ? -7.148 33.781 5.035 1 94.75 468 PHE A O 1
ATOM 3715 N N . GLY A 1 469 ? -6.527 33.906 2.943 1 97.5 469 GLY A N 1
ATOM 3716 C CA . GLY A 1 469 ? -5.293 34.625 3.223 1 97.5 469 GLY A CA 1
ATOM 3717 C C . GLY A 1 469 ? -5.527 36 3.818 1 97.5 469 GLY A C 1
ATOM 3718 O O . GLY A 1 469 ? -6.48 36.688 3.447 1 97.5 469 GLY A O 1
ATOM 3719 N N . LEU A 1 470 ? -4.59 36.438 4.676 1 98.31 470 LEU A N 1
ATOM 3720 C CA . LEU A 1 470 ? -4.473 37.812 5.098 1 98.31 470 LEU A CA 1
ATOM 3721 C C . LEU A 1 470 ? -4.008 38.688 3.939 1 98.31 470 LEU A C 1
ATOM 3723 O O . LEU A 1 470 ? -4.316 39.906 3.902 1 98.31 470 LEU A O 1
ATOM 3727 N N . PHE A 1 471 ? -3.295 38.125 3.07 1 98.5 471 PHE A N 1
ATOM 3728 C CA . PHE A 1 471 ? -2.83 38.812 1.868 1 98.5 471 PHE A CA 1
ATOM 3729 C C . PHE A 1 471 ? -3.467 38.219 0.623 1 98.5 471 PHE A C 1
ATOM 3731 O O . PHE A 1 471 ? -3.596 37 0.519 1 98.5 471 PHE A O 1
ATOM 3738 N N . ASP A 1 472 ? -3.844 39.062 -0.277 1 97.62 472 ASP A N 1
ATOM 3739 C CA . ASP A 1 472 ? -4.289 38.656 -1.602 1 97.62 472 ASP A CA 1
ATOM 3740 C C . ASP A 1 472 ? -3.102 38.312 -2.506 1 97.62 472 ASP A C 1
ATOM 3742 O O . ASP A 1 472 ? -2.064 39 -2.438 1 97.62 472 ASP A O 1
ATOM 3746 N N . VAL A 1 473 ? -3.229 37.281 -3.275 1 98 473 VAL A N 1
ATOM 3747 C CA . VAL A 1 473 ? -2.217 36.906 -4.266 1 98 473 VAL A CA 1
ATOM 3748 C C . VAL A 1 473 ? -2.801 37.031 -5.672 1 98 473 VAL A C 1
ATOM 3750 O O . VAL A 1 473 ? -3.871 36.5 -5.961 1 98 473 VAL A O 1
ATOM 3753 N N . ASP A 1 474 ? -2.102 37.781 -6.535 1 97.12 474 ASP A N 1
ATOM 3754 C CA . ASP A 1 474 ? -2.498 37.875 -7.938 1 97.12 474 ASP A CA 1
ATOM 3755 C C . ASP A 1 474 ? -1.979 36.688 -8.734 1 97.12 474 ASP A C 1
ATOM 3757 O O . ASP A 1 474 ? -0.863 36.719 -9.258 1 97.12 474 ASP A O 1
ATOM 3761 N N . PHE A 1 475 ? -2.832 35.688 -8.969 1 96.69 475 PHE A N 1
ATOM 3762 C CA . PHE A 1 475 ? -2.426 34.438 -9.594 1 96.69 475 PHE A CA 1
ATOM 3763 C C . PHE A 1 475 ? -2.301 34.594 -11.109 1 96.69 475 PHE A C 1
ATOM 3765 O O . PHE A 1 475 ? -1.765 33.75 -11.789 1 96.69 475 PHE A O 1
ATOM 3772 N N . GLU A 1 476 ? -2.711 35.75 -11.617 1 95.31 476 GLU A N 1
ATOM 3773 C CA . GLU A 1 476 ? -2.547 36.062 -13.039 1 95.31 476 GLU A CA 1
ATOM 3774 C C . GLU A 1 476 ? -1.235 36.781 -13.297 1 95.31 476 GLU A C 1
ATOM 3776 O O . GLU A 1 476 ? -0.804 36.906 -14.445 1 95.31 476 GLU A O 1
ATOM 3781 N N . ASP A 1 477 ? -0.635 37.219 -12.211 1 96.38 477 ASP A N 1
ATOM 3782 C CA . ASP A 1 477 ? 0.676 37.875 -12.273 1 96.38 477 ASP A CA 1
ATOM 3783 C C . ASP A 1 477 ? 1.796 36.844 -12.109 1 96.38 477 ASP A C 1
ATOM 3785 O O . ASP A 1 477 ? 1.845 36.125 -11.117 1 96.38 477 ASP A O 1
ATOM 3789 N N . GLU A 1 478 ? 2.725 36.812 -13.016 1 95.38 478 GLU A N 1
ATOM 3790 C CA . GLU A 1 478 ? 3.828 35.875 -12.961 1 95.38 478 GLU A CA 1
ATOM 3791 C C . GLU A 1 478 ? 4.645 36.031 -11.68 1 95.38 478 GLU A C 1
ATOM 3793 O O . GLU A 1 478 ? 5.223 35.062 -11.18 1 95.38 478 GLU A O 1
ATOM 3798 N N . LYS A 1 479 ? 4.613 37.156 -11.18 1 95.62 479 LYS A N 1
ATOM 3799 C CA . LYS A 1 479 ? 5.391 37.438 -9.977 1 95.62 479 LYS A CA 1
ATOM 3800 C C . LYS A 1 479 ? 4.555 37.188 -8.719 1 95.62 479 LYS A C 1
ATOM 3802 O O . LYS A 1 479 ? 5.066 37.281 -7.602 1 95.62 479 LYS A O 1
ATOM 3807 N N . ARG A 1 480 ? 3.314 36.875 -8.891 1 97.81 480 ARG A N 1
ATOM 3808 C CA . ARG A 1 480 ? 2.412 36.625 -7.777 1 97.81 480 ARG A CA 1
ATOM 3809 C C . ARG A 1 480 ? 2.418 37.781 -6.781 1 97.81 480 ARG A C 1
ATOM 3811 O O . ARG A 1 480 ? 2.596 37.562 -5.578 1 97.81 480 ARG A O 1
ATOM 3818 N N . THR A 1 481 ? 2.156 38.938 -7.289 1 97.88 481 THR A N 1
ATOM 3819 C CA . THR A 1 481 ? 2.102 40.094 -6.418 1 97.88 481 THR A CA 1
ATOM 3820 C C . THR A 1 481 ? 1.127 39.875 -5.27 1 97.88 481 THR A C 1
ATOM 3822 O O . THR A 1 481 ? 0.037 39.344 -5.469 1 97.88 481 THR A O 1
ATOM 3825 N N . ARG A 1 482 ? 1.528 40.344 -4.055 1 97.94 482 ARG A N 1
ATOM 3826 C CA . ARG A 1 482 ? 0.717 40.188 -2.852 1 97.94 482 ARG A CA 1
ATOM 3827 C C . ARG A 1 482 ? 0.314 41.531 -2.268 1 97.94 482 ARG A C 1
ATOM 3829 O O . ARG A 1 482 ? 1.113 42.469 -2.252 1 97.94 482 ARG A O 1
ATOM 3836 N N . ARG A 1 483 ? -0.936 41.625 -1.833 1 97.81 483 ARG A N 1
ATOM 3837 C CA . ARG A 1 483 ? -1.45 42.844 -1.212 1 97.81 483 ARG A CA 1
ATOM 3838 C C . ARG A 1 483 ? -2.148 42.531 0.108 1 97.81 483 ARG A C 1
ATOM 3840 O O . ARG A 1 483 ? -2.895 41.531 0.207 1 97.81 483 ARG A O 1
ATOM 3847 N N . PRO A 1 484 ? -1.842 43.344 1.09 1 98.31 484 PRO A N 1
ATOM 3848 C CA . PRO A 1 484 ? -2.549 43.125 2.354 1 98.31 484 PRO A CA 1
ATOM 3849 C C . PRO A 1 484 ? -4.039 43.469 2.26 1 98.31 484 PRO A C 1
ATOM 3851 O O . PRO A 1 484 ? -4.414 44.5 1.729 1 98.31 484 PRO A O 1
ATOM 3854 N N . LYS A 1 485 ? -4.789 42.562 2.738 1 97.75 485 LYS A N 1
ATOM 3855 C CA . LYS A 1 485 ? -6.203 42.875 2.941 1 97.75 485 LYS A CA 1
ATOM 3856 C C . LYS A 1 485 ? -6.418 43.688 4.203 1 97.75 485 LYS A C 1
ATOM 3858 O O . LYS A 1 485 ? -5.473 43.938 4.957 1 97.75 485 LYS A O 1
ATOM 3863 N N . GLN A 1 486 ? -7.637 44.094 4.34 1 97.56 486 GLN A N 1
ATOM 3864 C CA . GLN A 1 486 ? -7.957 44.844 5.551 1 97.56 486 GLN A CA 1
ATOM 3865 C C . GLN A 1 486 ? -7.715 43.969 6.801 1 97.56 486 GLN A C 1
ATOM 3867 O O . GLN A 1 486 ? -7.324 44.5 7.844 1 97.56 486 GLN A O 1
ATOM 3872 N N . SER A 1 487 ? -7.938 42.75 6.719 1 97.5 487 SER A N 1
ATOM 3873 C CA . SER A 1 487 ? -7.707 41.812 7.836 1 97.5 487 SER A CA 1
ATOM 3874 C C . SER A 1 487 ? -6.227 41.75 8.188 1 97.5 487 SER A C 1
ATOM 3876 O O . SER A 1 487 ? -5.871 41.562 9.359 1 97.5 487 SER A O 1
ATOM 3878 N N . ALA A 1 488 ? -5.336 41.875 7.203 1 98.5 488 ALA A N 1
ATOM 3879 C CA . ALA A 1 488 ? -3.906 41.906 7.492 1 98.5 488 ALA A CA 1
ATOM 3880 C C . ALA A 1 488 ? -3.551 43.156 8.32 1 98.5 488 ALA A C 1
ATOM 3882 O O . ALA A 1 488 ? -2.777 43.062 9.273 1 98.5 488 ALA A O 1
ATOM 3883 N N . LEU A 1 489 ? -4.102 44.25 7.914 1 98.44 489 LEU A N 1
ATOM 3884 C CA . LEU A 1 489 ? -3.863 45.469 8.641 1 98.44 489 LEU A CA 1
ATOM 3885 C C . LEU A 1 489 ? -4.434 45.406 10.055 1 98.44 489 LEU A C 1
ATOM 3887 O O . LEU A 1 489 ? -3.812 45.875 11.008 1 98.44 489 LEU A O 1
ATOM 3891 N N . TRP A 1 490 ? -5.582 44.844 10.141 1 98.25 490 TRP A N 1
ATOM 3892 C CA . TRP A 1 490 ? -6.195 44.625 11.445 1 98.25 490 TRP A CA 1
ATOM 3893 C C . TRP A 1 490 ? -5.312 43.75 12.328 1 98.25 490 TRP A C 1
ATOM 3895 O O . TRP A 1 490 ? -5.09 44.062 13.5 1 98.25 490 TRP A O 1
ATOM 3905 N N . TYR A 1 491 ? -4.852 42.656 11.805 1 98.56 491 TYR A N 1
ATOM 3906 C CA . TYR A 1 491 ? -4.012 41.719 12.547 1 98.56 491 TYR A CA 1
ATOM 3907 C C . TYR A 1 491 ? -2.699 42.375 12.961 1 98.56 491 TYR A C 1
ATOM 3909 O O . TYR A 1 491 ? -2.207 42.125 14.062 1 98.56 491 TYR A O 1
ATOM 3917 N N . ARG A 1 492 ? -2.121 43.125 12.055 1 98.56 492 ARG A N 1
ATOM 3918 C CA . ARG A 1 492 ? -0.931 43.906 12.375 1 98.56 492 ARG A CA 1
ATOM 3919 C C . ARG A 1 492 ? -1.177 44.812 13.578 1 98.56 492 ARG A C 1
ATOM 3921 O O . ARG A 1 492 ? -0.344 44.906 14.484 1 98.56 492 ARG A O 1
ATOM 3928 N N . ASN A 1 493 ? -2.293 45.562 13.578 1 98.12 493 ASN A N 1
ATOM 3929 C CA . ASN A 1 493 ? -2.65 46.438 14.68 1 98.12 493 ASN A CA 1
ATOM 3930 C C . ASN A 1 493 ? -2.83 45.656 15.984 1 98.12 493 ASN A C 1
ATOM 3932 O O . ASN A 1 493 ? -2.416 46.125 17.047 1 98.12 493 ASN A O 1
ATOM 3936 N N . LEU A 1 494 ? -3.494 44.531 15.859 1 98.38 494 LEU A N 1
ATOM 3937 C CA . LEU A 1 494 ? -3.688 43.688 17.016 1 98.38 494 LEU A CA 1
ATOM 3938 C C . LEU A 1 494 ? -2.35 43.312 17.641 1 98.38 494 LEU A C 1
ATOM 3940 O O . LEU A 1 494 ? -2.188 43.375 18.859 1 98.38 494 LEU A O 1
ATOM 3944 N N . ILE A 1 495 ? -1.379 42.875 16.859 1 98.31 495 ILE A N 1
ATOM 3945 C CA . ILE A 1 495 ? -0.075 42.438 17.328 1 98.31 495 ILE A CA 1
ATOM 3946 C C . ILE A 1 495 ? 0.681 43.594 17.953 1 98.31 495 ILE A C 1
ATOM 3948 O O . ILE A 1 495 ? 1.229 43.469 19.062 1 98.31 495 ILE A O 1
ATOM 3952 N N . ALA A 1 496 ? 0.664 44.688 17.297 1 97.81 496 ALA A N 1
ATOM 3953 C CA . ALA A 1 496 ? 1.42 45.875 17.734 1 97.81 496 ALA A CA 1
ATOM 3954 C C . ALA A 1 496 ? 0.87 46.406 19.062 1 97.81 496 ALA A C 1
ATOM 3956 O O . ALA A 1 496 ? 1.634 46.812 19.938 1 97.81 496 ALA A O 1
ATOM 3957 N N . SER A 1 497 ? -0.477 46.438 19.172 1 97.44 497 SER A N 1
ATOM 3958 C CA . SER A 1 497 ? -1.104 47.062 20.344 1 97.44 497 SER A CA 1
ATOM 3959 C C . SER A 1 497 ? -1.288 46.031 21.469 1 97.44 497 SER A C 1
ATOM 3961 O O . SER A 1 497 ? -1.526 46.438 22.609 1 97.44 497 SER A O 1
ATOM 3963 N N . ARG A 1 498 ? -1.323 44.812 21.109 1 98 498 ARG A N 1
ATOM 3964 C CA . ARG A 1 498 ? -1.637 43.719 22.031 1 98 498 ARG A CA 1
ATOM 3965 C C . ARG A 1 498 ? -3.008 43.906 22.672 1 98 498 ARG A C 1
ATOM 3967 O O . ARG A 1 498 ? -3.18 43.688 23.875 1 98 498 ARG A O 1
ATOM 3974 N N . THR A 1 499 ? -3.844 44.438 21.875 1 97.31 499 THR A N 1
ATOM 3975 C CA . THR A 1 499 ? -5.188 44.75 22.359 1 97.31 499 THR A CA 1
ATOM 3976 C C . THR A 1 499 ? -6.234 44.344 21.312 1 97.31 499 THR A C 1
ATOM 3978 O O . THR A 1 499 ? -6.129 44.719 20.141 1 97.31 499 THR A O 1
ATOM 3981 N N . LEU A 1 500 ? -7.148 43.594 21.75 1 97.69 500 LEU A N 1
ATOM 3982 C CA . LEU A 1 500 ? -8.312 43.281 20.922 1 97.69 500 LEU A CA 1
ATOM 3983 C C . LEU A 1 500 ? -9.367 44.375 21.062 1 97.69 500 LEU A C 1
ATOM 3985 O O . LEU A 1 500 ? -10.031 44.5 22.094 1 97.69 500 LEU A O 1
ATOM 3989 N N . ASN A 1 501 ? -9.445 45.156 20.016 1 95 501 ASN A N 1
ATOM 3990 C CA . ASN A 1 501 ? -10.406 46.25 19.953 1 95 501 ASN A CA 1
ATOM 3991 C C . ASN A 1 501 ? -11.5 45.969 18.922 1 95 501 ASN A C 1
ATOM 3993 O O . ASN A 1 501 ? -11.242 46 17.719 1 95 501 ASN A O 1
ATOM 3997 N N . PRO A 1 502 ? -12.719 45.781 19.375 1 90.94 502 PRO A N 1
ATOM 3998 C CA . PRO A 1 502 ? -13.805 45.438 18.438 1 90.94 502 PRO A CA 1
ATOM 3999 C C . PRO A 1 502 ? -14.094 46.562 17.453 1 90.94 502 PRO A C 1
ATOM 4001 O O . PRO A 1 502 ? -14.719 46.344 16.406 1 90.94 502 PRO A O 1
ATOM 4004 N N . ASP A 1 503 ? -13.578 47.781 17.703 1 90.88 503 ASP A N 1
ATOM 4005 C CA . ASP A 1 503 ? -13.867 48.906 16.844 1 90.88 503 ASP A CA 1
ATOM 4006 C C . ASP A 1 503 ? -12.719 49.188 15.867 1 90.88 503 ASP A C 1
ATOM 4008 O O . ASP A 1 503 ? -12.789 50.094 15.039 1 90.88 503 ASP A O 1
ATOM 4012 N N . ASP A 1 504 ? -11.703 48.375 16.031 1 91.62 504 ASP A N 1
ATOM 4013 C CA . ASP A 1 504 ? -10.57 48.562 15.125 1 91.62 504 ASP A CA 1
ATOM 4014 C C . ASP A 1 504 ? -10.961 48.25 13.68 1 91.62 504 ASP A C 1
ATOM 4016 O O . ASP A 1 504 ? -11.352 47.125 13.375 1 91.62 504 ASP A O 1
ATOM 4020 N N . ASN A 1 505 ? -10.906 49.156 12.859 1 91.38 505 ASN A N 1
ATOM 4021 C CA . ASN A 1 505 ? -11.203 49.062 11.43 1 91.38 505 ASN A CA 1
ATOM 4022 C C . ASN A 1 505 ? -10.188 49.844 10.594 1 91.38 505 ASN A C 1
ATOM 4024 O O . ASN A 1 505 ? -10.477 50.938 10.094 1 91.38 505 ASN A O 1
ATOM 4028 N N . PRO A 1 506 ? -9.148 49.188 10.344 1 95 506 PRO A N 1
ATOM 4029 C CA . PRO A 1 506 ? -8.086 49.906 9.633 1 95 506 PRO A CA 1
ATOM 4030 C C . PRO A 1 506 ? -8.445 50.219 8.188 1 95 506 PRO A C 1
ATOM 4032 O O . PRO A 1 506 ? -9.219 49.469 7.57 1 95 506 PRO A O 1
ATOM 4035 N N . GLN A 1 507 ? -7.836 51.281 7.637 1 93.62 507 GLN A N 1
ATOM 4036 C CA . GLN A 1 507 ? -8.008 51.656 6.234 1 93.62 507 GLN A CA 1
ATOM 4037 C C . GLN A 1 507 ? -6.996 50.906 5.352 1 93.62 507 GLN A C 1
ATOM 4039 O O . GLN A 1 507 ? -5.848 50.719 5.746 1 93.62 507 GLN A O 1
ATOM 4044 N N . LEU A 1 508 ? -7.547 50.656 4.219 1 95.25 508 LEU A N 1
ATOM 4045 C CA . LEU A 1 508 ? -6.664 50 3.27 1 95.25 508 LEU A CA 1
ATOM 4046 C C . LEU A 1 508 ? -5.465 50.875 2.93 1 95.25 508 LEU A C 1
ATOM 4048 O O . LEU A 1 508 ? -5.594 52.094 2.818 1 95.25 508 LEU A O 1
ATOM 4052 N N . GLU A 1 509 ? -4.359 50.219 2.773 1 91.81 509 GLU A N 1
ATOM 4053 C CA . GLU A 1 509 ? -3.129 50.875 2.342 1 91.81 509 GLU A CA 1
ATOM 4054 C C . GLU A 1 509 ? -2.699 50.406 0.963 1 91.81 509 GLU A C 1
ATOM 4056 O O . GLU A 1 509 ? -2.953 49.25 0.6 1 91.81 509 GLU A O 1
ATOM 4061 N N . ASP A 1 510 ? -2.158 51.312 0.233 1 92.31 510 ASP A N 1
ATOM 4062 C CA . ASP A 1 510 ? -1.643 50.906 -1.079 1 92.31 510 ASP A CA 1
ATOM 4063 C C . ASP A 1 510 ? -0.241 50.312 -0.965 1 92.31 510 ASP A C 1
ATOM 4065 O O . ASP A 1 510 ? 0.752 51 -1.232 1 92.31 510 ASP A O 1
ATOM 4069 N N . ILE A 1 511 ? -0.152 49.125 -0.598 1 94.25 511 ILE A N 1
ATOM 4070 C CA . ILE A 1 511 ? 1.085 48.375 -0.391 1 94.25 511 ILE A CA 1
ATOM 4071 C C . ILE A 1 511 ? 1.058 47.094 -1.218 1 94.25 511 ILE A C 1
ATOM 4073 O O . ILE A 1 511 ? 0.011 46.438 -1.354 1 94.25 511 ILE A O 1
ATOM 4077 N N . ALA A 1 512 ? 2.162 46.844 -1.868 1 95.38 512 ALA A N 1
ATOM 4078 C CA . ALA A 1 512 ? 2.311 45.594 -2.623 1 95.38 512 ALA A CA 1
ATOM 4079 C C . ALA A 1 512 ? 3.668 44.969 -2.354 1 95.38 512 ALA A C 1
ATOM 4081 O O . ALA A 1 512 ? 4.672 45.656 -2.197 1 95.38 512 ALA A O 1
ATOM 4082 N N . PHE A 1 513 ? 3.607 43.719 -2.268 1 96.44 513 PHE A N 1
ATOM 4083 C CA . PHE A 1 513 ? 4.816 42.938 -2.125 1 96.44 513 PHE A CA 1
ATOM 4084 C C . PHE A 1 513 ? 5.07 42.094 -3.381 1 96.44 513 PHE A C 1
ATOM 4086 O O . PHE A 1 513 ? 4.129 41.594 -3.994 1 96.44 513 PHE A O 1
ATOM 4093 N N . MET B 1 1 ? 36.5 21.891 -50.938 1 22.2 1 MET B N 1
ATOM 4094 C CA . MET B 1 1 ? 37.5 20.875 -50.688 1 22.2 1 MET B CA 1
ATOM 4095 C C . MET B 1 1 ? 36.875 19.609 -50.125 1 22.2 1 MET B C 1
ATOM 4097 O O . MET B 1 1 ? 35.844 19.672 -49.469 1 22.2 1 MET B O 1
ATOM 4101 N N . ASN B 1 2 ? 37.531 18.312 -50.188 1 19.59 2 ASN B N 1
ATOM 4102 C CA . ASN B 1 2 ? 37.219 16.984 -50.688 1 19.59 2 ASN B CA 1
ATOM 4103 C C . ASN B 1 2 ? 36.406 16.172 -49.688 1 19.59 2 ASN B C 1
ATOM 4105 O O . ASN B 1 2 ? 36.531 16.359 -48.469 1 19.59 2 ASN B O 1
ATOM 4109 N N . LYS B 1 3 ? 35.312 15.633 -50.25 1 24.53 3 LYS B N 1
ATOM 4110 C CA . LYS B 1 3 ? 34.25 14.641 -50.156 1 24.53 3 LYS B CA 1
ATOM 4111 C C . LYS B 1 3 ? 34.781 13.297 -49.656 1 24.53 3 LYS B C 1
ATOM 4113 O O . LYS B 1 3 ? 35.125 12.43 -50.469 1 24.53 3 LYS B O 1
ATOM 4118 N N . SER B 1 4 ? 35.875 13.352 -48.75 1 23.02 4 SER B N 1
ATOM 4119 C CA . SER B 1 4 ? 36.531 12.078 -48.5 1 23.02 4 SER B CA 1
ATOM 4120 C C . SER B 1 4 ? 35.531 10.984 -48.156 1 23.02 4 SER B C 1
ATOM 4122 O O . SER B 1 4 ? 34.719 11.141 -47.219 1 23.02 4 SER B O 1
ATOM 4124 N N . VAL B 1 5 ? 35.156 10.273 -49.188 1 24.06 5 VAL B N 1
ATOM 4125 C CA . VAL B 1 5 ? 34.312 9.094 -49.344 1 24.06 5 VAL B CA 1
ATOM 4126 C C . VAL B 1 5 ? 34.781 8 -48.375 1 24.06 5 VAL B C 1
ATOM 4128 O O . VAL B 1 5 ? 35.906 7.562 -48.438 1 24.06 5 VAL B O 1
ATOM 4131 N N . TYR B 1 6 ? 34.312 8.055 -47.094 1 23.52 6 TYR B N 1
ATOM 4132 C CA . TYR B 1 6 ? 34.594 7.043 -46.094 1 23.52 6 TYR B CA 1
ATOM 4133 C C . TYR B 1 6 ? 34.344 5.641 -46.625 1 23.52 6 TYR B C 1
ATOM 4135 O O . TYR B 1 6 ? 33.281 5.352 -47.156 1 23.52 6 TYR B O 1
ATOM 4143 N N . GLN B 1 7 ? 35.406 5.031 -47.281 1 21.3 7 GLN B N 1
ATOM 4144 C CA . GLN B 1 7 ? 35.531 3.66 -47.781 1 21.3 7 GLN B CA 1
ATOM 4145 C C . GLN B 1 7 ? 34.969 2.668 -46.781 1 21.3 7 GLN B C 1
ATOM 4147 O O . GLN B 1 7 ? 35.344 2.693 -45.594 1 21.3 7 GLN B O 1
ATOM 4152 N N . LEU B 1 8 ? 33.812 2.096 -47.094 1 25 8 LEU B N 1
ATOM 4153 C CA . LEU B 1 8 ? 32.969 1.025 -46.562 1 25 8 LEU B CA 1
ATOM 4154 C C . LEU B 1 8 ? 33.75 -0.284 -46.5 1 25 8 LEU B C 1
ATOM 4156 O O . LEU B 1 8 ? 34.031 -0.895 -47.531 1 25 8 LEU B O 1
ATOM 4160 N N . VAL B 1 9 ? 34.969 -0.283 -45.844 1 23.25 9 VAL B N 1
ATOM 4161 C CA . VAL B 1 9 ? 35.594 -1.595 -45.906 1 23.25 9 VAL B CA 1
ATOM 4162 C C . VAL B 1 9 ? 34.656 -2.66 -45.406 1 23.25 9 VAL B C 1
ATOM 4164 O O . VAL B 1 9 ? 34.156 -2.568 -44.25 1 23.25 9 VAL B O 1
ATOM 4167 N N . ALA B 1 10 ? 34.062 -3.324 -46.25 1 22.97 10 ALA B N 1
ATOM 4168 C CA . ALA B 1 10 ? 33.25 -4.547 -46.188 1 22.97 10 ALA B CA 1
ATOM 4169 C C . ALA B 1 10 ? 34.031 -5.648 -45.438 1 22.97 10 ALA B C 1
ATOM 4171 O O . ALA B 1 10 ? 35 -6.195 -46 1 22.97 10 ALA B O 1
ATOM 4172 N N . ALA B 1 11 ? 34.312 -5.469 -44.188 1 23.2 11 ALA B N 1
ATOM 4173 C CA . ALA B 1 11 ? 34.906 -6.598 -43.469 1 23.2 11 ALA B CA 1
ATOM 4174 C C . ALA B 1 11 ? 34.125 -7.883 -43.719 1 23.2 11 ALA B C 1
ATOM 4176 O O . ALA B 1 11 ? 32.906 -7.922 -43.5 1 23.2 11 ALA B O 1
ATOM 4177 N N . THR B 1 12 ? 34.594 -8.703 -44.656 1 23.56 12 THR B N 1
ATOM 4178 C CA . THR B 1 12 ? 34.156 -10.062 -44.938 1 23.56 12 THR B CA 1
ATOM 4179 C C . THR B 1 12 ? 34.188 -10.922 -43.688 1 23.56 12 THR B C 1
ATOM 4181 O O . THR B 1 12 ? 35.25 -11.156 -43.094 1 23.56 12 THR B O 1
ATOM 4184 N N . PHE B 1 13 ? 33.219 -10.695 -42.812 1 24.38 13 PHE B N 1
ATOM 4185 C CA . PHE B 1 13 ? 33.062 -11.594 -41.688 1 24.38 13 PHE B CA 1
ATOM 4186 C C . PHE B 1 13 ? 32.969 -13.039 -42.156 1 24.38 13 PHE B C 1
ATOM 4188 O O . PHE B 1 13 ? 32.062 -13.398 -42.906 1 24.38 13 PHE B O 1
ATOM 4195 N N . ALA B 1 14 ? 34.125 -13.695 -42.406 1 26.38 14 ALA B N 1
ATOM 4196 C CA . ALA B 1 14 ? 34.125 -15.141 -42.625 1 26.38 14 ALA B CA 1
ATOM 4197 C C . ALA B 1 14 ? 33.406 -15.867 -41.5 1 26.38 14 ALA B C 1
ATOM 4199 O O . ALA B 1 14 ? 33.781 -15.781 -40.344 1 26.38 14 ALA B O 1
ATOM 4200 N N . VAL B 1 15 ? 32.188 -16.031 -41.719 1 28.17 15 VAL B N 1
ATOM 4201 C CA . VAL B 1 15 ? 31.328 -16.891 -40.906 1 28.17 15 VAL B CA 1
ATOM 4202 C C . VAL B 1 15 ? 31.922 -18.297 -40.844 1 28.17 15 VAL B C 1
ATOM 4204 O O . VAL B 1 15 ? 32.031 -18.984 -41.875 1 28.17 15 VAL B O 1
ATOM 4207 N N . SER B 1 16 ? 33.062 -18.406 -40.125 1 27.91 16 SER B N 1
ATOM 4208 C CA . SER B 1 16 ? 33.438 -19.797 -39.938 1 27.91 16 SER B CA 1
ATOM 4209 C C . SER B 1 16 ? 32.281 -20.625 -39.438 1 27.91 16 SER B C 1
ATOM 4211 O O . SER B 1 16 ? 31.609 -20.281 -38.469 1 27.91 16 SER B O 1
ATOM 4213 N N . LEU B 1 17 ? 31.719 -21.375 -40.312 1 29.64 17 LEU B N 1
ATOM 4214 C CA . LEU B 1 17 ? 30.734 -22.422 -40.094 1 29.64 17 LEU B CA 1
ATOM 4215 C C . LEU B 1 17 ? 31.25 -23.453 -39.094 1 29.64 17 LEU B C 1
ATOM 4217 O O . LEU B 1 17 ? 32.062 -24.312 -39.438 1 29.64 17 LEU B O 1
ATOM 4221 N N . VAL B 1 18 ? 31.562 -23.047 -37.875 1 30.47 18 VAL B N 1
ATOM 4222 C CA . VAL B 1 18 ? 31.766 -24.141 -36.969 1 30.47 18 VAL B CA 1
ATOM 4223 C C . VAL B 1 18 ? 30.547 -25.062 -36.969 1 30.47 18 VAL B C 1
ATOM 4225 O O . VAL B 1 18 ? 29.422 -24.609 -36.719 1 30.47 18 VAL B O 1
ATOM 4228 N N . THR B 1 19 ? 30.625 -26.062 -37.719 1 26.02 19 THR B N 1
ATOM 4229 C CA . THR B 1 19 ? 29.656 -27.156 -37.656 1 26.02 19 THR B CA 1
ATOM 4230 C C . THR B 1 19 ? 29.484 -27.641 -36.219 1 26.02 19 THR B C 1
ATOM 4232 O O . THR B 1 19 ? 30.422 -28.188 -35.625 1 26.02 19 THR B O 1
ATOM 4235 N N . ALA B 1 20 ? 28.797 -26.906 -35.438 1 32.88 20 ALA B N 1
ATOM 4236 C CA . ALA B 1 20 ? 28.359 -27.5 -34.188 1 32.88 20 ALA B CA 1
ATOM 4237 C C . ALA B 1 20 ? 27.859 -28.922 -34.406 1 32.88 20 ALA B C 1
ATOM 4239 O O . ALA B 1 20 ? 26.922 -29.141 -35.188 1 32.88 20 ALA B O 1
ATOM 4240 N N . SER B 1 21 ? 28.828 -29.844 -34.406 1 27.75 21 SER B N 1
ATOM 4241 C CA . SER B 1 21 ? 28.328 -31.219 -34.312 1 27.75 21 SER B CA 1
ATOM 4242 C C . SER B 1 21 ? 27.141 -31.328 -33.375 1 27.75 21 SER B C 1
ATOM 4244 O O . SER B 1 21 ? 27.219 -30.922 -32.219 1 27.75 21 SER B O 1
ATOM 4246 N N . SER B 1 22 ? 26.031 -31.156 -33.812 1 31.28 22 SER B N 1
ATOM 4247 C CA . SER B 1 22 ? 24.828 -31.547 -33.062 1 31.28 22 SER B CA 1
ATOM 4248 C C . SER B 1 22 ? 25.062 -32.844 -32.312 1 31.28 22 SER B C 1
ATOM 4250 O O . SER B 1 22 ? 25.25 -33.906 -32.906 1 31.28 22 SER B O 1
ATOM 4252 N N . GLU B 1 23 ? 25.922 -32.844 -31.344 1 32.91 23 GLU B N 1
ATOM 4253 C CA . GLU B 1 23 ? 25.812 -34.062 -30.547 1 32.91 23 GLU B CA 1
ATOM 4254 C C . GLU B 1 23 ? 24.359 -34.562 -30.547 1 32.91 23 GLU B C 1
ATOM 4256 O O . GLU B 1 23 ? 23.469 -33.906 -30.016 1 32.91 23 GLU B O 1
ATOM 4261 N N . ARG B 1 24 ? 24 -35.094 -31.625 1 37.06 24 ARG B N 1
ATOM 4262 C CA . ARG B 1 24 ? 22.797 -35.906 -31.656 1 37.06 24 ARG B CA 1
ATOM 4263 C C . ARG B 1 24 ? 22.562 -36.594 -30.312 1 37.06 24 ARG B C 1
ATOM 4265 O O . ARG B 1 24 ? 23.359 -37.469 -29.922 1 37.06 24 ARG B O 1
ATOM 4272 N N . CYS B 1 25 ? 22 -36 -29.359 1 39.84 25 CYS B N 1
ATOM 4273 C CA . CYS B 1 25 ? 21.469 -36.688 -28.188 1 39.84 25 CYS B CA 1
ATOM 4274 C C . CYS B 1 25 ? 20.953 -38.062 -28.547 1 39.84 25 CYS B C 1
ATOM 4276 O O . CYS B 1 25 ? 20.094 -38.188 -29.422 1 39.84 25 CYS B O 1
ATOM 4278 N N . ALA B 1 26 ? 21.734 -39.125 -28.453 1 41.69 26 ALA B N 1
ATOM 4279 C CA . ALA B 1 26 ? 21.297 -40.5 -28.547 1 41.69 26 ALA B CA 1
ATOM 4280 C C . ALA B 1 26 ? 19.812 -40.625 -28.203 1 41.69 26 ALA B C 1
ATOM 4282 O O . ALA B 1 26 ? 19.344 -40 -27.266 1 41.69 26 ALA B O 1
ATOM 4283 N N . LYS B 1 27 ? 19.047 -40.938 -29.234 1 49.12 27 LYS B N 1
ATOM 4284 C CA . LYS B 1 27 ? 17.625 -41.219 -29 1 49.12 27 LYS B CA 1
ATOM 4285 C C . LYS B 1 27 ? 17.406 -41.906 -27.656 1 49.12 27 LYS B C 1
ATOM 4287 O O . LYS B 1 27 ? 18.062 -42.875 -27.328 1 49.12 27 LYS B O 1
ATOM 4292 N N . SER B 1 28 ? 16.797 -41.219 -26.656 1 62.03 28 SER B N 1
ATOM 4293 C CA . SER B 1 28 ? 16.406 -41.75 -25.344 1 62.03 28 SER B CA 1
ATOM 4294 C C . SER B 1 28 ? 15.695 -43.094 -25.5 1 62.03 28 SER B C 1
ATOM 4296 O O . SER B 1 28 ? 15.094 -43.375 -26.531 1 62.03 28 SER B O 1
ATOM 4298 N N . GLU B 1 29 ? 16.125 -44.156 -24.875 1 81.44 29 GLU B N 1
ATOM 4299 C CA . GLU B 1 29 ? 15.492 -45.469 -24.75 1 81.44 29 GLU B CA 1
ATOM 4300 C C . GLU B 1 29 ? 14.094 -45.344 -24.156 1 81.44 29 GLU B C 1
ATOM 4302 O O . GLU B 1 29 ? 13.758 -44.344 -23.531 1 81.44 29 GLU B O 1
ATOM 4307 N N . VAL B 1 30 ? 13.25 -46.25 -24.625 1 93.69 30 VAL B N 1
ATOM 4308 C CA . VAL B 1 30 ? 11.938 -46.375 -24 1 93.69 30 VAL B CA 1
ATOM 4309 C C . VAL B 1 30 ? 12.102 -46.562 -22.5 1 93.69 30 VAL B C 1
ATOM 4311 O O . VAL B 1 30 ? 12.898 -47.375 -22.047 1 93.69 30 VAL B O 1
ATOM 4314 N N . ARG B 1 31 ? 11.375 -45.688 -21.812 1 96 31 ARG B N 1
ATOM 4315 C CA . ARG B 1 31 ? 11.516 -45.719 -20.359 1 96 31 ARG B CA 1
ATOM 4316 C C . ARG B 1 31 ? 10.164 -45.844 -19.688 1 96 31 ARG B C 1
ATOM 4318 O O . ARG B 1 31 ? 9.203 -45.156 -20.078 1 96 31 ARG B O 1
ATOM 4325 N N . LYS B 1 32 ? 10.133 -46.719 -18.688 1 96.88 32 LYS B N 1
ATOM 4326 C CA . LYS B 1 32 ? 8.922 -46.781 -17.859 1 96.88 32 LYS B CA 1
ATOM 4327 C C . LYS B 1 32 ? 8.906 -45.719 -16.797 1 96.88 32 LYS B C 1
ATOM 4329 O O . LYS B 1 32 ? 9.945 -45.375 -16.203 1 96.88 32 LYS B O 1
ATOM 4334 N N . LEU B 1 33 ? 7.797 -45.156 -16.594 1 97.88 33 LEU B N 1
ATOM 4335 C CA . LEU B 1 33 ? 7.641 -44.188 -15.516 1 97.88 33 LEU B CA 1
ATOM 4336 C C . LEU B 1 33 ? 7.586 -44.875 -14.164 1 97.88 33 LEU B C 1
ATOM 4338 O O . LEU B 1 33 ? 7.012 -45.969 -14.047 1 97.88 33 LEU B O 1
ATOM 4342 N N . PRO B 1 34 ? 8.18 -44.25 -13.148 1 97.06 34 PRO B N 1
ATOM 4343 C CA . PRO B 1 34 ? 8.031 -44.812 -11.805 1 97.06 34 PRO B CA 1
ATOM 4344 C C . PRO B 1 34 ? 6.57 -44.969 -11.398 1 97.06 34 PRO B C 1
ATOM 4346 O O . PRO B 1 34 ? 5.727 -44.156 -11.719 1 97.06 34 PRO B O 1
ATOM 4349 N N . GLU B 1 35 ? 6.281 -46 -10.648 1 93.5 35 GLU B N 1
ATOM 4350 C CA . GLU B 1 35 ? 4.914 -46.375 -10.297 1 93.5 35 GLU B CA 1
ATOM 4351 C C . GLU B 1 35 ? 4.234 -45.25 -9.492 1 93.5 35 GLU B C 1
ATOM 4353 O O . GLU B 1 35 ? 3.031 -45.031 -9.641 1 93.5 35 GLU B O 1
ATOM 4358 N N . LYS B 1 36 ? 4.98 -44.562 -8.742 1 93.12 36 LYS B N 1
ATOM 4359 C CA . LYS B 1 36 ? 4.367 -43.625 -7.812 1 93.12 36 LYS B CA 1
ATOM 4360 C C . LYS B 1 36 ? 4.336 -42.188 -8.406 1 93.12 36 LYS B C 1
ATOM 4362 O O . LYS B 1 36 ? 3.781 -41.281 -7.801 1 93.12 36 LYS B O 1
ATOM 4367 N N . LEU B 1 37 ? 4.898 -42.062 -9.578 1 98.25 37 LEU B N 1
ATOM 4368 C CA . LEU B 1 37 ? 4.887 -40.719 -10.195 1 98.25 37 LEU B CA 1
ATOM 4369 C C . LEU B 1 37 ? 3.508 -40.406 -10.766 1 98.25 37 LEU B C 1
ATOM 4371 O O . LEU B 1 37 ? 3.035 -41.094 -11.68 1 98.25 37 LEU B O 1
ATOM 4375 N N . LYS B 1 38 ? 2.855 -39.438 -10.203 1 98.69 38 LYS B N 1
ATOM 4376 C CA . LYS B 1 38 ? 1.559 -38.969 -10.711 1 98.69 38 LYS B CA 1
ATOM 4377 C C . LYS B 1 38 ? 1.723 -37.969 -11.828 1 98.69 38 LYS B C 1
ATOM 4379 O O . LYS B 1 38 ? 2.66 -37.156 -11.805 1 98.69 38 LYS B O 1
ATOM 4384 N N . LEU B 1 39 ? 0.848 -38.031 -12.812 1 98.81 39 LEU B N 1
ATOM 4385 C CA . LEU B 1 39 ? 0.863 -37.094 -13.945 1 98.81 39 LEU B CA 1
ATOM 4386 C C . LEU B 1 39 ? -0.408 -36.25 -13.969 1 98.81 39 LEU B C 1
ATOM 4388 O O . LEU B 1 39 ? -1.512 -36.781 -13.82 1 98.81 39 LEU B O 1
ATOM 4392 N N . GLY B 1 40 ? -0.29 -34.938 -14.055 1 98.81 40 GLY B N 1
ATOM 4393 C CA . GLY B 1 40 ? -1.429 -34.031 -14.055 1 98.81 40 GLY B CA 1
ATOM 4394 C C . GLY B 1 40 ? -1.295 -32.906 -15.062 1 98.81 40 GLY B C 1
ATOM 4395 O O . GLY B 1 40 ? -0.359 -32.906 -15.867 1 98.81 40 GLY B O 1
ATOM 4396 N N . ALA B 1 41 ? -2.244 -32.062 -15.164 1 98.88 41 ALA B N 1
ATOM 4397 C CA . ALA B 1 41 ? -2.26 -30.828 -15.93 1 98.88 41 ALA B CA 1
ATOM 4398 C C . ALA B 1 41 ? -2.697 -29.656 -15.055 1 98.88 41 ALA B C 1
ATOM 4400 O O . ALA B 1 41 ? -3.273 -29.844 -13.984 1 98.88 41 ALA B O 1
ATOM 4401 N N . ALA B 1 42 ? -2.357 -28.438 -15.523 1 98.88 42 ALA B N 1
ATOM 4402 C CA . ALA B 1 42 ? -2.619 -27.297 -14.656 1 98.88 42 ALA B CA 1
ATOM 4403 C C . ALA B 1 42 ? -3.164 -26.109 -15.453 1 98.88 42 ALA B C 1
ATOM 4405 O O . ALA B 1 42 ? -2.951 -26.016 -16.656 1 98.88 42 ALA B O 1
ATOM 4406 N N . THR B 1 43 ? -3.896 -25.297 -14.82 1 98.69 43 THR B N 1
ATOM 4407 C CA . THR B 1 43 ? -4.324 -23.969 -15.25 1 98.69 43 THR B CA 1
ATOM 4408 C C . THR B 1 43 ? -4.297 -23 -14.078 1 98.69 43 THR B C 1
ATOM 4410 O O . THR B 1 43 ? -3.773 -23.312 -13.008 1 98.69 43 THR B O 1
ATOM 4413 N N . ALA B 1 44 ? -4.75 -21.781 -14.305 1 98.56 44 ALA B N 1
ATOM 4414 C CA . ALA B 1 44 ? -4.898 -20.766 -13.266 1 98.56 44 ALA B CA 1
ATOM 4415 C C . ALA B 1 44 ? -6.152 -19.922 -13.492 1 98.56 44 ALA B C 1
ATOM 4417 O O . ALA B 1 44 ? -6.488 -19.594 -14.641 1 98.56 44 ALA B O 1
ATOM 4418 N N . ALA B 1 45 ? -6.758 -19.547 -12.477 1 98.75 45 ALA B N 1
ATOM 4419 C CA . ALA B 1 45 ? -8.086 -18.953 -12.484 1 98.75 45 ALA B CA 1
ATOM 4420 C C . ALA B 1 45 ? -8.141 -17.75 -13.43 1 98.75 45 ALA B C 1
ATOM 4422 O O . ALA B 1 45 ? -8.953 -17.719 -14.359 1 98.75 45 ALA B O 1
ATOM 4423 N N . PHE B 1 46 ? -7.297 -16.781 -13.234 1 98.69 46 PHE B N 1
ATOM 4424 C CA . PHE B 1 46 ? -7.379 -15.562 -14.023 1 98.69 46 PHE B CA 1
ATOM 4425 C C . PHE B 1 46 ? -7.133 -15.844 -15.5 1 98.69 46 PHE B C 1
ATOM 4427 O O . PHE B 1 46 ? -7.707 -15.18 -16.359 1 98.69 46 PHE B O 1
ATOM 4434 N N . GLN B 1 47 ? -6.344 -16.812 -15.781 1 98.56 47 GLN B N 1
ATOM 4435 C CA . GLN B 1 47 ? -5.891 -17.062 -17.156 1 98.56 47 GLN B CA 1
ATOM 4436 C C . GLN B 1 47 ? -6.949 -17.797 -17.953 1 98.56 47 GLN B C 1
ATOM 4438 O O . GLN B 1 47 ? -6.906 -17.797 -19.188 1 98.56 47 GLN B O 1
ATOM 4443 N N . ILE B 1 48 ? -7.98 -18.438 -17.281 1 98.75 48 ILE B N 1
ATOM 4444 C CA . ILE B 1 48 ? -8.844 -19.281 -18.094 1 98.75 48 ILE B CA 1
ATOM 4445 C C . ILE B 1 48 ? -10.305 -18.984 -17.781 1 98.75 48 ILE B C 1
ATOM 4447 O O . ILE B 1 48 ? -11.195 -19.281 -18.578 1 98.75 48 ILE B O 1
ATOM 4451 N N . GLU B 1 49 ? -10.633 -18.469 -16.562 1 98.5 49 GLU B N 1
ATOM 4452 C CA . GLU B 1 49 ? -12.008 -18.5 -16.078 1 98.5 49 GLU B CA 1
ATOM 4453 C C . GLU B 1 49 ? -12.867 -17.453 -16.781 1 98.5 49 GLU B C 1
ATOM 4455 O O . GLU B 1 49 ? -14.031 -17.703 -17.109 1 98.5 49 GLU B O 1
ATOM 4460 N N . GLY B 1 50 ? -12.25 -16.297 -17.016 1 97.88 50 GLY B N 1
ATOM 4461 C CA . GLY B 1 50 ? -13.094 -15.188 -17.422 1 97.88 50 GLY B CA 1
ATOM 4462 C C . GLY B 1 50 ? -14.109 -14.781 -16.375 1 97.88 50 GLY B C 1
ATOM 4463 O O . GLY B 1 50 ? -13.797 -14.75 -15.18 1 97.88 50 GLY B O 1
ATOM 4464 N N . ALA B 1 51 ? -15.328 -14.281 -16.844 1 97.62 51 ALA B N 1
ATOM 4465 C CA . ALA B 1 51 ? -16.391 -13.875 -15.93 1 97.62 51 ALA B CA 1
ATOM 4466 C C . ALA B 1 51 ? -15.883 -12.828 -14.938 1 97.62 51 ALA B C 1
ATOM 4468 O O . ALA B 1 51 ? -16.062 -12.977 -13.727 1 97.62 51 ALA B O 1
ATOM 4469 N N . TRP B 1 52 ? -15.234 -11.797 -15.484 1 96.06 52 TRP B N 1
ATOM 4470 C CA . TRP B 1 52 ? -14.492 -10.836 -14.672 1 96.06 52 TRP B CA 1
ATOM 4471 C C . TRP B 1 52 ? -15.43 -10.094 -13.719 1 96.06 52 TRP B C 1
ATOM 4473 O O . TRP B 1 52 ? -15.008 -9.617 -12.664 1 96.06 52 TRP B O 1
ATOM 4483 N N . ASP B 1 53 ? -16.75 -10.047 -14.086 1 94.38 53 ASP B N 1
ATOM 4484 C CA . ASP B 1 53 ? -17.719 -9.305 -13.266 1 94.38 53 ASP B CA 1
ATOM 4485 C C . ASP B 1 53 ? -18.938 -10.148 -12.953 1 94.38 53 ASP B C 1
ATOM 4487 O O . ASP B 1 53 ? -20.031 -9.617 -12.727 1 94.38 53 ASP B O 1
ATOM 4491 N N . ALA B 1 54 ? -18.766 -11.43 -13.047 1 95.44 54 ALA B N 1
ATOM 4492 C CA . ALA B 1 54 ? -19.875 -12.312 -12.758 1 95.44 54 ALA B CA 1
ATOM 4493 C C . ALA B 1 54 ? -20.156 -12.383 -11.258 1 95.44 54 ALA B C 1
ATOM 4495 O O . ALA B 1 54 ? -19.234 -12.445 -10.453 1 95.44 54 ALA B O 1
ATOM 4496 N N . SER B 1 55 ? -21.453 -12.328 -10.93 1 94.44 55 SER B N 1
ATOM 4497 C CA . SER B 1 55 ? -21.906 -12.43 -9.547 1 94.44 55 SER B CA 1
ATOM 4498 C C . SER B 1 55 ? -21.234 -11.375 -8.672 1 94.44 55 SER B C 1
ATOM 4500 O O . SER B 1 55 ? -21.328 -10.18 -8.961 1 94.44 55 SER B O 1
ATOM 4502 N N . ASP B 1 56 ? -20.516 -11.781 -7.66 1 96.5 56 ASP B N 1
ATOM 4503 C CA . ASP B 1 56 ? -19.984 -10.844 -6.672 1 96.5 56 ASP B CA 1
ATOM 4504 C C . ASP B 1 56 ? -18.531 -10.477 -6.988 1 96.5 56 ASP B C 1
ATOM 4506 O O . ASP B 1 56 ? -17.938 -9.648 -6.301 1 96.5 56 ASP B O 1
ATOM 4510 N N . LYS B 1 57 ? -18 -11.039 -8.094 1 98.19 57 LYS B N 1
ATOM 4511 C CA . LYS B 1 57 ? -16.562 -10.883 -8.289 1 98.19 57 LYS B CA 1
ATOM 4512 C C . LYS B 1 57 ? -16.188 -9.414 -8.516 1 98.19 57 LYS B C 1
ATOM 4514 O O . LYS B 1 57 ? -16.844 -8.727 -9.312 1 98.19 57 LYS B O 1
ATOM 4519 N N . SER B 1 58 ? -15.258 -8.961 -7.777 1 98 58 SER B N 1
ATOM 4520 C CA . SER B 1 58 ? -14.734 -7.609 -7.93 1 98 58 SER B CA 1
ATOM 4521 C C . SER B 1 58 ? -13.445 -7.605 -8.734 1 98 58 SER B C 1
ATOM 4523 O O . SER B 1 58 ? -12.883 -8.664 -9.031 1 98 58 SER B O 1
ATOM 4525 N N . PRO B 1 59 ? -12.945 -6.449 -9.148 1 98 59 PRO B N 1
ATOM 4526 C CA . PRO B 1 59 ? -11.727 -6.387 -9.953 1 98 59 PRO B CA 1
ATOM 4527 C C . PRO B 1 59 ? -10.484 -6.848 -9.188 1 98 59 PRO B C 1
ATOM 4529 O O . PRO B 1 59 ? -10.344 -6.539 -8 1 98 59 PRO B O 1
ATOM 4532 N N . SER B 1 60 ? -9.672 -7.543 -9.875 1 98.44 60 SER B N 1
ATOM 4533 C CA . SER B 1 60 ? -8.32 -7.848 -9.406 1 98.44 60 SER B CA 1
ATOM 4534 C C . SER B 1 60 ? -7.309 -6.852 -9.961 1 98.44 60 SER B C 1
ATOM 4536 O O . SER B 1 60 ? -7.637 -6.027 -10.812 1 98.44 60 SER B O 1
ATOM 4538 N N . ILE B 1 61 ? -6.09 -6.953 -9.484 1 98.62 61 ILE B N 1
ATOM 4539 C CA . ILE B 1 61 ? -4.996 -6.125 -9.977 1 98.62 61 ILE B CA 1
ATOM 4540 C C . ILE B 1 61 ? -4.785 -6.387 -11.469 1 98.62 61 ILE B C 1
ATOM 4542 O O . ILE B 1 61 ? -4.383 -5.488 -12.211 1 98.62 61 ILE B O 1
ATOM 4546 N N . TRP B 1 62 ? -5.047 -7.574 -11.961 1 98.69 62 TRP B N 1
ATOM 4547 C CA . TRP B 1 62 ? -4.867 -7.887 -13.375 1 98.69 62 TRP B CA 1
ATOM 4548 C C . TRP B 1 62 ? -5.996 -7.297 -14.211 1 98.69 62 TRP B C 1
ATOM 4550 O O . TRP B 1 62 ? -5.781 -6.895 -15.359 1 98.69 62 TRP B O 1
ATOM 4560 N N . ASP B 1 63 ? -7.238 -7.285 -13.664 1 98.44 63 ASP B N 1
ATOM 4561 C CA . ASP B 1 63 ? -8.297 -6.566 -14.359 1 98.44 63 ASP B CA 1
ATOM 4562 C C . ASP B 1 63 ? -7.918 -5.105 -14.586 1 98.44 63 ASP B C 1
ATOM 4564 O O . ASP B 1 63 ? -8.078 -4.574 -15.688 1 98.44 63 ASP B O 1
ATOM 4568 N N . THR B 1 64 ? -7.441 -4.473 -13.5 1 97.94 64 THR B N 1
ATOM 4569 C CA . THR B 1 64 ? -7.02 -3.078 -13.562 1 97.94 64 THR B CA 1
ATOM 4570 C C . THR B 1 64 ? -5.863 -2.906 -14.539 1 97.94 64 THR B C 1
ATOM 4572 O O . THR B 1 64 ? -5.855 -1.977 -15.344 1 97.94 64 THR B O 1
ATOM 4575 N N . PHE B 1 65 ? -4.895 -3.766 -14.508 1 98.38 65 PHE B N 1
ATOM 4576 C CA . PHE B 1 65 ? -3.713 -3.746 -15.367 1 98.38 65 PHE B CA 1
ATOM 4577 C C . PHE B 1 65 ? -4.109 -3.803 -16.828 1 98.38 65 PHE B C 1
ATOM 4579 O O . PHE B 1 65 ? -3.588 -3.041 -17.656 1 98.38 65 PHE B O 1
ATOM 4586 N N . CYS B 1 66 ? -5.02 -4.648 -17.156 1 98.06 66 CYS B N 1
ATOM 4587 C CA . CYS B 1 66 ? -5.418 -4.887 -18.547 1 98.06 66 CYS B CA 1
ATOM 4588 C C . CYS B 1 66 ? -6.164 -3.686 -19.109 1 98.06 66 CYS B C 1
ATOM 4590 O O . CYS B 1 66 ? -6.262 -3.533 -20.328 1 98.06 66 CYS B O 1
ATOM 4592 N N . ARG B 1 67 ? -6.652 -2.848 -18.297 1 97.06 67 ARG B N 1
ATOM 4593 C CA . ARG B 1 67 ? -7.445 -1.712 -18.734 1 97.06 67 ARG B CA 1
ATOM 4594 C C . ARG B 1 67 ? -6.551 -0.585 -19.25 1 97.06 67 ARG B C 1
ATOM 4596 O O . ARG B 1 67 ? -7.027 0.343 -19.906 1 97.06 67 ARG B O 1
ATOM 4603 N N . VAL B 1 68 ? -5.348 -0.608 -18.906 1 96.69 68 VAL B N 1
ATOM 4604 C CA . VAL B 1 68 ? -4.406 0.408 -19.359 1 96.69 68 VAL B CA 1
ATOM 4605 C C . VAL B 1 68 ? -3.867 0.029 -20.734 1 96.69 68 VAL B C 1
ATOM 4607 O O . VAL B 1 68 ? -3.209 -1.002 -20.891 1 96.69 68 VAL B O 1
ATOM 4610 N N . PRO B 1 69 ? -4.098 0.87 -21.719 1 96.69 69 PRO B N 1
ATOM 4611 C CA . PRO B 1 69 ? -3.605 0.543 -23.062 1 96.69 69 PRO B CA 1
ATOM 4612 C C . PRO B 1 69 ? -2.09 0.364 -23.109 1 96.69 69 PRO B C 1
ATOM 4614 O O . PRO B 1 69 ? -1.354 1.15 -22.5 1 96.69 69 PRO B O 1
ATOM 4617 N N . GLY B 1 70 ? -1.625 -0.73 -23.781 1 96.88 70 GLY B N 1
ATOM 4618 C CA . GLY B 1 70 ? -0.199 -0.963 -23.938 1 96.88 70 GLY B CA 1
ATOM 4619 C C . GLY B 1 70 ? 0.356 -1.974 -22.953 1 96.88 70 GLY B C 1
ATOM 4620 O O . GLY B 1 70 ? 1.434 -2.531 -23.172 1 96.88 70 GLY B O 1
ATOM 4621 N N . ASN B 1 71 ? -0.36 -2.203 -21.891 1 97.56 71 ASN B N 1
ATOM 4622 C CA . ASN B 1 71 ? 0.122 -3.129 -20.875 1 97.56 71 ASN B CA 1
ATOM 4623 C C . ASN B 1 71 ? 0.129 -4.566 -21.375 1 97.56 71 ASN B C 1
ATOM 4625 O O . ASN B 1 71 ? 1.005 -5.355 -21.016 1 97.56 71 ASN B O 1
ATOM 4629 N N . VAL B 1 72 ? -0.854 -4.914 -22.172 1 97.88 72 VAL B N 1
ATOM 4630 C CA . VAL B 1 72 ? -0.938 -6.25 -22.75 1 97.88 72 VAL B CA 1
ATOM 4631 C C . VAL B 1 72 ? -0.556 -6.191 -24.234 1 97.88 72 VAL B C 1
ATOM 4633 O O . VAL B 1 72 ? -1.146 -5.43 -25 1 97.88 72 VAL B O 1
ATOM 4636 N N . LYS B 1 73 ? 0.359 -6.949 -24.641 1 95.19 73 LYS B N 1
ATOM 4637 C CA . LYS B 1 73 ? 1.041 -6.867 -25.938 1 95.19 73 LYS B CA 1
ATOM 4638 C C . LYS B 1 73 ? 0.043 -6.906 -27.078 1 95.19 73 LYS B C 1
ATOM 4640 O O . LYS B 1 73 ? 0.191 -6.176 -28.062 1 95.19 73 LYS B O 1
ATOM 4645 N N . ASP B 1 74 ? -0.969 -7.781 -27.016 1 96 74 ASP B N 1
ATOM 4646 C CA . ASP B 1 74 ? -1.892 -7.945 -28.125 1 96 74 ASP B CA 1
ATOM 4647 C C . ASP B 1 74 ? -3.205 -7.211 -27.875 1 96 74 ASP B C 1
ATOM 4649 O O . ASP B 1 74 ? -4.18 -7.395 -28.609 1 96 74 ASP B O 1
ATOM 4653 N N . GLY B 1 75 ? -3.297 -6.496 -26.734 1 97.19 75 GLY B N 1
ATOM 4654 C CA . GLY B 1 75 ? -4.438 -5.641 -26.438 1 97.19 75 GLY B CA 1
ATOM 4655 C C . GLY B 1 75 ? -5.613 -6.402 -25.859 1 97.19 75 GLY B C 1
ATOM 4656 O O . GLY B 1 75 ? -6.633 -5.801 -25.516 1 97.19 75 GLY B O 1
ATOM 4657 N N . THR B 1 76 ? -5.504 -7.723 -25.703 1 97.38 76 THR B N 1
ATOM 4658 C CA . THR B 1 76 ? -6.578 -8.508 -25.109 1 97.38 76 THR B CA 1
ATOM 4659 C C . THR B 1 76 ? -6.586 -8.344 -23.594 1 97.38 76 THR B C 1
ATOM 4661 O O . THR B 1 76 ? -5.793 -7.578 -23.047 1 97.38 76 THR B O 1
ATOM 4664 N N . ASP B 1 77 ? -7.562 -8.922 -22.906 1 97.81 77 ASP B N 1
ATOM 4665 C CA . ASP B 1 77 ? -7.676 -8.797 -21.453 1 97.81 77 ASP B CA 1
ATOM 4666 C C . ASP B 1 77 ? -8.195 -10.086 -20.844 1 97.81 77 ASP B C 1
ATOM 4668 O O . ASP B 1 77 ? -8.305 -11.109 -21.516 1 97.81 77 ASP B O 1
ATOM 4672 N N . GLY B 1 78 ? -8.359 -10.109 -19.516 1 97.25 78 GLY B N 1
ATOM 4673 C CA . GLY B 1 78 ? -8.773 -11.297 -18.797 1 97.25 78 GLY B CA 1
ATOM 4674 C C . GLY B 1 78 ? -10.281 -11.383 -18.594 1 97.25 78 GLY B C 1
ATOM 4675 O O . GLY B 1 78 ? -10.758 -12.156 -17.75 1 97.25 78 GLY B O 1
ATOM 4676 N N . ASN B 1 79 ? -11.102 -10.633 -19.328 1 97.38 79 ASN B N 1
ATOM 4677 C CA . ASN B 1 79 ? -12.531 -10.531 -19.062 1 97.38 79 ASN B CA 1
ATOM 4678 C C . ASN B 1 79 ? -13.25 -11.852 -19.359 1 97.38 79 ASN B C 1
ATOM 4680 O O . ASN B 1 79 ? -14.102 -12.281 -18.578 1 97.38 79 ASN B O 1
ATOM 4684 N N . ASP B 1 80 ? -12.875 -12.508 -20.547 1 96.19 80 ASP B N 1
ATOM 4685 C CA . ASP B 1 80 ? -13.555 -13.727 -20.969 1 96.19 80 ASP B CA 1
ATOM 4686 C C . ASP B 1 80 ? -12.594 -14.906 -21.016 1 96.19 80 ASP B C 1
ATOM 4688 O O . ASP B 1 80 ? -12.961 -16.031 -20.672 1 96.19 80 ASP B O 1
ATOM 4692 N N . THR B 1 81 ? -11.398 -14.68 -21.531 1 97.31 81 THR B N 1
ATOM 4693 C CA . THR B 1 81 ? -10.336 -15.664 -21.703 1 97.31 81 THR B CA 1
ATOM 4694 C C . THR B 1 81 ? -10.891 -16.953 -22.312 1 97.31 81 THR B C 1
ATOM 4696 O O . THR B 1 81 ? -11.422 -16.938 -23.438 1 97.31 81 THR B O 1
ATOM 4699 N N . CYS B 1 82 ? -10.734 -18.109 -21.594 1 98.5 82 CYS B N 1
ATOM 4700 C CA . CYS B 1 82 ? -11.172 -19.406 -22.125 1 98.5 82 CYS B CA 1
ATOM 4701 C C . CYS B 1 82 ? -12.609 -19.703 -21.719 1 98.5 82 CYS B C 1
ATOM 4703 O O . CYS B 1 82 ? -13.188 -20.703 -22.141 1 98.5 82 CYS B O 1
ATOM 4705 N N . LYS B 1 83 ? -13.203 -18.891 -20.859 1 98.38 83 LYS B N 1
ATOM 4706 C CA . LYS B 1 83 ? -14.57 -19 -20.359 1 98.38 83 LYS B CA 1
ATOM 4707 C C . LYS B 1 83 ? -14.766 -20.297 -19.578 1 98.38 83 LYS B C 1
ATOM 4709 O O . LYS B 1 83 ? -15.82 -20.922 -19.641 1 98.38 83 LYS B O 1
ATOM 4714 N N . SER B 1 84 ? -13.781 -20.688 -18.891 1 98.5 84 SER B N 1
ATOM 4715 C CA . SER B 1 84 ? -13.859 -21.906 -18.078 1 98.5 84 SER B CA 1
ATOM 4716 C C . SER B 1 84 ? -14.898 -21.766 -16.969 1 98.5 84 SER B C 1
ATOM 4718 O O . SER B 1 84 ? -15.5 -22.75 -16.547 1 98.5 84 SER B O 1
ATOM 4720 N N . TYR B 1 85 ? -15.141 -20.547 -16.484 1 98.31 85 TYR B N 1
ATOM 4721 C CA . TYR B 1 85 ? -16.172 -20.344 -15.477 1 98.31 85 TYR B CA 1
ATOM 4722 C C . TYR B 1 85 ? -17.516 -20.859 -15.977 1 98.31 85 TYR B C 1
ATOM 4724 O O . TYR B 1 85 ? -18.281 -21.469 -15.219 1 98.31 85 TYR B O 1
ATOM 4732 N N . GLU B 1 86 ? -17.797 -20.625 -17.188 1 97.06 86 GLU B N 1
ATOM 4733 C CA . GLU B 1 86 ? -19.062 -21.031 -17.812 1 97.06 86 GLU B CA 1
ATOM 4734 C C . GLU B 1 86 ? -19.016 -22.484 -18.266 1 97.06 86 GLU B C 1
ATOM 4736 O O . GLU B 1 86 ? -20.031 -23.188 -18.219 1 97.06 86 GLU B O 1
ATOM 4741 N N . TYR B 1 87 ? -17.781 -22.922 -18.688 1 97.62 87 TYR B N 1
ATOM 4742 C CA . TYR B 1 87 ? -17.672 -24.219 -19.344 1 97.62 87 TYR B CA 1
ATOM 4743 C C . TYR B 1 87 ? -16.703 -25.141 -18.609 1 97.62 87 TYR B C 1
ATOM 4745 O O . TYR B 1 87 ? -15.945 -25.875 -19.25 1 97.62 87 TYR B O 1
ATOM 4753 N N . TYR B 1 88 ? -16.656 -25.094 -17.297 1 97.44 88 TYR B N 1
ATOM 4754 C CA . TYR B 1 88 ? -15.695 -25.875 -16.531 1 97.44 88 TYR B CA 1
ATOM 4755 C C . TYR B 1 88 ? -15.898 -27.375 -16.781 1 97.44 88 TYR B C 1
ATOM 4757 O O . TYR B 1 88 ? -14.953 -28.156 -16.688 1 97.44 88 TYR B O 1
ATOM 4765 N N . GLN B 1 89 ? -17.109 -27.797 -17.109 1 97.62 89 GLN B N 1
ATOM 4766 C CA . GLN B 1 89 ? -17.375 -29.203 -17.391 1 97.62 89 GLN B CA 1
ATOM 4767 C C . GLN B 1 89 ? -16.578 -29.688 -18.609 1 97.62 89 GLN B C 1
ATOM 4769 O O . GLN B 1 89 ? -16.125 -30.828 -18.641 1 97.62 89 GLN B O 1
ATOM 4774 N N . ARG B 1 90 ? -16.453 -28.812 -19.531 1 97 90 ARG B N 1
ATOM 4775 C CA . ARG B 1 90 ? -15.648 -29.125 -20.703 1 97 90 ARG B CA 1
ATOM 4776 C C . ARG B 1 90 ? -14.188 -29.328 -20.328 1 97 90 ARG B C 1
ATOM 4778 O O . ARG B 1 90 ? -13.516 -30.203 -20.875 1 97 90 ARG B O 1
ATOM 4785 N N . ASP B 1 91 ? -13.703 -28.531 -19.453 1 98.44 91 ASP B N 1
ATOM 4786 C CA . ASP B 1 91 ? -12.336 -28.688 -18.969 1 98.44 91 ASP B CA 1
ATOM 4787 C C . ASP B 1 91 ? -12.156 -30.062 -18.312 1 98.44 91 ASP B C 1
ATOM 4789 O O . ASP B 1 91 ? -11.125 -30.719 -18.5 1 98.44 91 ASP B O 1
ATOM 4793 N N . ILE B 1 92 ? -13.156 -30.469 -17.609 1 98.69 92 ILE B N 1
ATOM 4794 C CA . ILE B 1 92 ? -13.078 -31.75 -16.922 1 98.69 92 ILE B CA 1
ATOM 4795 C C . ILE B 1 92 ? -13.133 -32.875 -17.953 1 98.69 92 ILE B C 1
ATOM 4797 O O . ILE B 1 92 ? -12.445 -33.906 -17.797 1 98.69 92 ILE B O 1
ATOM 4801 N N . GLU B 1 93 ? -13.93 -32.719 -19 1 98.5 93 GLU B N 1
ATOM 4802 C CA . GLU B 1 93 ? -13.945 -33.688 -20.078 1 98.5 93 GLU B CA 1
ATOM 4803 C C . GLU B 1 93 ? -12.57 -33.844 -20.719 1 98.5 93 GLU B C 1
ATOM 4805 O O . GLU B 1 93 ? -12.148 -34.938 -21.062 1 98.5 93 GLU B O 1
ATOM 4810 N N . MET B 1 94 ? -11.906 -32.719 -20.906 1 98.88 94 MET B N 1
ATOM 4811 C CA . MET B 1 94 ? -10.555 -32.719 -21.469 1 98.88 94 MET B CA 1
ATOM 4812 C C . MET B 1 94 ? -9.586 -33.438 -20.547 1 98.88 94 MET B C 1
ATOM 4814 O O . MET B 1 94 ? -8.75 -34.219 -21.016 1 98.88 94 MET B O 1
ATOM 4818 N N . LEU B 1 95 ? -9.719 -33.25 -19.25 1 98.94 95 LEU B N 1
ATOM 4819 C CA . LEU B 1 95 ? -8.875 -33.906 -18.266 1 98.94 95 LEU B CA 1
ATOM 4820 C C . LEU B 1 95 ? -9.117 -35.406 -18.281 1 98.94 95 LEU B C 1
ATOM 4822 O O . LEU B 1 95 ? -8.164 -36.188 -18.219 1 98.94 95 LEU B O 1
ATOM 4826 N N . LYS B 1 96 ? -10.359 -35.75 -18.328 1 98.62 96 LYS B N 1
ATOM 4827 C CA . LYS B 1 96 ? -10.727 -37.156 -18.406 1 98.62 96 LYS B CA 1
ATOM 4828 C C . LYS B 1 96 ? -10.164 -37.781 -19.688 1 98.62 96 LYS B C 1
ATOM 4830 O O . LYS B 1 96 ? -9.664 -38.906 -19.656 1 98.62 96 LYS B O 1
ATOM 4835 N N . PHE B 1 97 ? -10.305 -37.062 -20.781 1 98.56 97 PHE B N 1
ATOM 4836 C CA . PHE B 1 97 ? -9.75 -37.5 -22.062 1 98.56 97 PHE B CA 1
ATOM 4837 C C . PHE B 1 97 ? -8.266 -37.781 -21.922 1 98.56 97 PHE B C 1
ATOM 4839 O O . PHE B 1 97 ? -7.777 -38.781 -22.469 1 98.56 97 PHE B O 1
ATOM 4846 N N . LEU B 1 98 ? -7.492 -36.969 -21.219 1 98.81 98 LEU B N 1
ATOM 4847 C CA . LEU B 1 98 ? -6.059 -37.156 -21.031 1 98.81 98 LEU B CA 1
ATOM 4848 C C . LEU B 1 98 ? -5.781 -38.312 -20.094 1 98.81 98 LEU B C 1
ATOM 4850 O O . LEU B 1 98 ? -4.734 -38.969 -20.188 1 98.81 98 LEU B O 1
ATOM 4854 N N . GLY B 1 99 ? -6.668 -38.531 -19.109 1 98.81 99 GLY B N 1
ATOM 4855 C CA . GLY B 1 99 ? -6.48 -39.562 -18.109 1 98.81 99 GLY B CA 1
ATOM 4856 C C . GLY B 1 99 ? -5.555 -39.156 -16.984 1 98.81 99 GLY B C 1
ATOM 4857 O O . GLY B 1 99 ? -4.816 -39.969 -16.438 1 98.81 99 GLY B O 1
ATOM 4858 N N . VAL B 1 100 ? -5.59 -37.969 -16.594 1 98.88 100 VAL B N 1
ATOM 4859 C CA . VAL B 1 100 ? -4.648 -37.438 -15.609 1 98.88 100 VAL B CA 1
ATOM 4860 C C . VAL B 1 100 ? -5 -37.969 -14.219 1 98.88 100 VAL B C 1
ATOM 4862 O O . VAL B 1 100 ? -6.156 -38.312 -13.953 1 98.88 100 VAL B O 1
ATOM 4865 N N . ASP B 1 101 ? -3.986 -37.969 -13.336 1 98.75 101 ASP B N 1
ATOM 4866 C CA . ASP B 1 101 ? -4.16 -38.375 -11.938 1 98.75 101 ASP B CA 1
ATOM 4867 C C . ASP B 1 101 ? -4.746 -37.219 -11.125 1 98.75 101 ASP B C 1
ATOM 4869 O O . ASP B 1 101 ? -5.488 -37.438 -10.164 1 98.75 101 ASP B O 1
ATOM 4873 N N . TYR B 1 102 ? -4.426 -36 -11.453 1 98.88 102 TYR B N 1
ATOM 4874 C CA . TYR B 1 102 ? -4.836 -34.812 -10.688 1 98.88 102 TYR B CA 1
ATOM 4875 C C . TYR B 1 102 ? -4.891 -33.594 -11.57 1 98.88 102 TYR B C 1
ATOM 4877 O O . TYR B 1 102 ? -4.371 -33.594 -12.688 1 98.88 102 TYR B O 1
ATOM 4885 N N . TYR B 1 103 ? -5.602 -32.562 -11.156 1 98.94 103 TYR B N 1
ATOM 4886 C CA . TYR B 1 103 ? -5.719 -31.266 -11.797 1 98.94 103 TYR B CA 1
ATOM 4887 C C . TYR B 1 103 ? -5.344 -30.141 -10.836 1 98.94 103 TYR B C 1
ATOM 4889 O O . TYR B 1 103 ? -5.93 -30.016 -9.758 1 98.94 103 TYR B O 1
ATOM 4897 N N . ARG B 1 104 ? -4.289 -29.391 -11.164 1 98.94 104 ARG B N 1
ATOM 4898 C CA . ARG B 1 104 ? -3.896 -28.25 -10.352 1 98.94 104 ARG B CA 1
ATOM 4899 C C . ARG B 1 104 ? -4.551 -26.969 -10.867 1 98.94 104 ARG B C 1
ATOM 4901 O O . ARG B 1 104 ? -4.297 -26.547 -11.992 1 98.94 104 ARG B O 1
ATOM 4908 N N . PHE B 1 105 ? -5.422 -26.406 -10.094 1 98.88 105 PHE B N 1
ATOM 4909 C CA . PHE B 1 105 ? -6.086 -25.156 -10.414 1 98.88 105 PHE B CA 1
ATOM 4910 C C . PHE B 1 105 ? -5.859 -24.125 -9.32 1 98.88 105 PHE B C 1
ATOM 4912 O O . PHE B 1 105 ? -5.195 -24.406 -8.32 1 98.88 105 PHE B O 1
ATOM 4919 N N . SER B 1 106 ? -6.227 -22.891 -9.578 1 98.88 106 SER B N 1
ATOM 4920 C CA . SER B 1 106 ? -6.156 -21.859 -8.547 1 98.88 106 SER B CA 1
ATOM 4921 C C . SER B 1 106 ? -7.527 -21.234 -8.297 1 98.88 106 SER B C 1
ATOM 4923 O O . SER B 1 106 ? -8.461 -21.453 -9.07 1 98.88 106 SER B O 1
ATOM 4925 N N . ILE B 1 107 ? -7.621 -20.641 -7.207 1 98.88 107 ILE B N 1
ATOM 4926 C CA . ILE B 1 107 ? -8.867 -20.016 -6.793 1 98.88 107 ILE B CA 1
ATOM 4927 C C . ILE B 1 107 ? -8.711 -18.5 -6.828 1 98.88 107 ILE B C 1
ATOM 4929 O O . ILE B 1 107 ? -7.715 -17.953 -6.352 1 98.88 107 ILE B O 1
ATOM 4933 N N . SER B 1 108 ? -9.68 -17.828 -7.453 1 98.81 108 SER B N 1
ATOM 4934 C CA . SER B 1 108 ? -9.656 -16.375 -7.574 1 98.81 108 SER B CA 1
ATOM 4935 C C . SER B 1 108 ? -10.078 -15.703 -6.273 1 98.81 108 SER B C 1
ATOM 4937 O O . SER B 1 108 ? -11.242 -15.805 -5.863 1 98.81 108 SER B O 1
ATOM 4939 N N . TRP B 1 109 ? -9.219 -14.953 -5.691 1 98.88 109 TRP B N 1
ATOM 4940 C CA . TRP B 1 109 ? -9.484 -14.266 -4.43 1 98.88 109 TRP B CA 1
ATOM 4941 C C . TRP B 1 109 ? -10.641 -13.281 -4.578 1 98.88 109 TRP B C 1
ATOM 4943 O O . TRP B 1 109 ? -11.602 -13.328 -3.812 1 98.88 109 TRP B O 1
ATOM 4953 N N . PRO B 1 110 ? -10.727 -12.445 -5.57 1 98.69 110 PRO B N 1
ATOM 4954 C CA . PRO B 1 110 ? -11.812 -11.469 -5.68 1 98.69 110 PRO B CA 1
ATOM 4955 C C . PRO B 1 110 ? -13.156 -12.117 -6.02 1 98.69 110 PRO B C 1
ATOM 4957 O O . PRO B 1 110 ? -14.203 -11.484 -5.887 1 98.69 110 PRO B O 1
ATOM 4960 N N . ARG B 1 111 ? -13.141 -13.367 -6.539 1 98.69 111 ARG B N 1
ATOM 4961 C CA . ARG B 1 111 ? -14.383 -14.078 -6.809 1 98.69 111 ARG B CA 1
ATOM 4962 C C . ARG B 1 111 ? -14.992 -14.625 -5.52 1 98.69 111 ARG B C 1
ATOM 4964 O O . ARG B 1 111 ? -16.219 -14.633 -5.359 1 98.69 111 ARG B O 1
ATOM 4971 N N . VAL B 1 112 ? -14.141 -15.055 -4.586 1 98.75 112 VAL B N 1
ATOM 4972 C CA . VAL B 1 112 ? -14.578 -15.672 -3.34 1 98.75 112 VAL B CA 1
ATOM 4973 C C . VAL B 1 112 ? -14.836 -14.594 -2.289 1 98.75 112 VAL B C 1
ATOM 4975 O O . VAL B 1 112 ? -15.812 -14.68 -1.535 1 98.75 112 VAL B O 1
ATOM 4978 N N . LEU B 1 113 ? -13.938 -13.633 -2.238 1 98.75 113 LEU B N 1
ATOM 4979 C CA . LEU B 1 113 ? -14.062 -12.492 -1.34 1 98.75 113 LEU B CA 1
ATOM 4980 C C . LEU B 1 113 ? -14.117 -11.188 -2.125 1 98.75 113 LEU B C 1
ATOM 4982 O O . LEU B 1 113 ? -13.094 -10.516 -2.293 1 98.75 113 LEU B O 1
ATOM 4986 N N . PRO B 1 114 ? -15.273 -10.781 -2.467 1 98.12 114 PRO B N 1
ATOM 4987 C CA . PRO B 1 114 ? -15.398 -9.664 -3.4 1 98.12 114 PRO B CA 1
ATOM 4988 C C . PRO B 1 114 ? -14.898 -8.344 -2.812 1 98.12 114 PRO B C 1
ATOM 4990 O O . PRO B 1 114 ? -14.5 -7.445 -3.557 1 98.12 114 PRO B O 1
ATOM 4993 N N . THR B 1 115 ? -14.859 -8.133 -1.449 1 97.62 115 THR B N 1
ATOM 4994 C CA . THR B 1 115 ? -14.344 -6.91 -0.849 1 97.62 115 THR B CA 1
ATOM 4995 C C . THR B 1 115 ? -12.844 -7.023 -0.6 1 97.62 115 THR B C 1
ATOM 4997 O O . THR B 1 115 ? -12.203 -6.051 -0.199 1 97.62 115 THR B O 1
ATOM 5000 N N . GLY B 1 116 ? -12.258 -8.211 -0.847 1 98.12 116 GLY B N 1
ATOM 5001 C CA . GLY B 1 116 ? -10.891 -8.516 -0.461 1 98.12 116 GLY B CA 1
ATOM 5002 C C . GLY B 1 116 ? -10.781 -9.109 0.932 1 98.12 116 GLY B C 1
ATOM 5003 O O . GLY B 1 116 ? -9.82 -9.812 1.239 1 98.12 116 GLY B O 1
ATOM 5004 N N . PHE B 1 117 ? -11.781 -8.781 1.747 1 98.25 117 PHE B N 1
ATOM 5005 C CA . PHE B 1 117 ? -11.805 -9.211 3.141 1 98.25 117 PHE B CA 1
ATOM 5006 C C . PHE B 1 117 ? -12.875 -10.266 3.365 1 98.25 117 PHE B C 1
ATOM 5008 O O . PHE B 1 117 ? -13.734 -10.484 2.504 1 98.25 117 PHE B O 1
ATOM 5015 N N . ALA B 1 118 ? -12.828 -10.938 4.543 1 98.38 118 ALA B N 1
ATOM 5016 C CA . ALA B 1 118 ? -13.703 -12.078 4.805 1 98.38 118 ALA B CA 1
ATOM 5017 C C . ALA B 1 118 ? -15.047 -11.617 5.367 1 98.38 118 ALA B C 1
ATOM 5019 O O . ALA B 1 118 ? -15.812 -12.43 5.898 1 98.38 118 ALA B O 1
ATOM 5020 N N . ASN B 1 119 ? -15.336 -10.305 5.285 1 97.75 119 ASN B N 1
ATOM 5021 C CA . ASN B 1 119 ? -16.609 -9.789 5.77 1 97.75 119 ASN B CA 1
ATOM 5022 C C . ASN B 1 119 ? -17.766 -10.227 4.871 1 97.75 119 ASN B C 1
ATOM 5024 O O . ASN B 1 119 ? -18.906 -10.305 5.324 1 97.75 119 ASN B O 1
ATOM 5028 N N . LYS B 1 120 ? -17.469 -10.422 3.646 1 97.44 120 LYS B N 1
ATOM 5029 C CA . LYS B 1 120 ? -18.453 -10.922 2.678 1 97.44 120 LYS B CA 1
ATOM 5030 C C . LYS B 1 120 ? -17.891 -12.109 1.894 1 97.44 120 LYS B C 1
ATOM 5032 O O . LYS B 1 120 ? -16.906 -11.961 1.161 1 97.44 120 LYS B O 1
ATOM 5037 N N . ILE B 1 121 ? -18.438 -13.234 2.062 1 98.56 121 ILE B N 1
ATOM 5038 C CA . ILE B 1 121 ? -18.078 -14.438 1.333 1 98.56 121 ILE B CA 1
ATOM 5039 C C . ILE B 1 121 ? -19.094 -14.695 0.219 1 98.56 121 ILE B C 1
ATOM 5041 O O . ILE B 1 121 ? -20.281 -14.812 0.477 1 98.56 121 ILE B O 1
ATOM 5045 N N . SER B 1 122 ? -18.672 -14.75 -0.984 1 98.69 122 SER B N 1
ATOM 5046 C CA . SER B 1 122 ? -19.547 -14.984 -2.129 1 98.69 122 SER B CA 1
ATOM 5047 C C . SER B 1 122 ? -20.047 -16.422 -2.162 1 98.69 122 SER B C 1
ATOM 5049 O O . SER B 1 122 ? -19.266 -17.359 -2.365 1 98.69 122 SER B O 1
ATOM 5051 N N . GLU B 1 123 ? -21.297 -16.578 -2.035 1 98.38 123 GLU B N 1
ATOM 5052 C CA . GLU B 1 123 ? -21.891 -17.906 -2.139 1 98.38 123 GLU B CA 1
ATOM 5053 C C . GLU B 1 123 ? -21.688 -18.5 -3.533 1 98.38 123 GLU B C 1
ATOM 5055 O O . GLU B 1 123 ? -21.344 -19.672 -3.674 1 98.38 123 GLU B O 1
ATOM 5060 N N . GLU B 1 124 ? -21.828 -17.641 -4.527 1 98.31 124 GLU B N 1
ATOM 5061 C CA . GLU B 1 124 ? -21.672 -18.078 -5.906 1 98.31 124 GLU B CA 1
ATOM 5062 C C . GLU B 1 124 ? -20.203 -18.391 -6.215 1 98.31 124 GLU B C 1
ATOM 5064 O O . GLU B 1 124 ? -19.906 -19.328 -6.961 1 98.31 124 GLU B O 1
ATOM 5069 N N . GLY B 1 125 ? -19.344 -17.594 -5.66 1 98.38 125 GLY B N 1
ATOM 5070 C CA . GLY B 1 125 ? -17.922 -17.859 -5.836 1 98.38 125 GLY B CA 1
ATOM 5071 C C . GLY B 1 125 ? -17.484 -19.188 -5.254 1 98.38 125 GLY B C 1
ATOM 5072 O O . GLY B 1 125 ? -16.812 -19.969 -5.922 1 98.38 125 GLY B O 1
ATOM 5073 N N . ILE B 1 126 ? -17.922 -19.453 -4.07 1 98.69 126 ILE B N 1
ATOM 5074 C CA . ILE B 1 126 ? -17.594 -20.719 -3.41 1 98.69 126 ILE B CA 1
ATOM 5075 C C . ILE B 1 126 ? -18.266 -21.875 -4.156 1 98.69 126 ILE B C 1
ATOM 5077 O O . ILE B 1 126 ? -17.656 -22.922 -4.344 1 98.69 126 ILE B O 1
ATOM 5081 N N . ALA B 1 127 ? -19.5 -21.641 -4.578 1 98.69 127 ALA B N 1
ATOM 5082 C CA . ALA B 1 127 ? -20.25 -22.688 -5.262 1 98.69 127 ALA B CA 1
ATOM 5083 C C . ALA B 1 127 ? -19.562 -23.125 -6.551 1 98.69 127 ALA B C 1
ATOM 5085 O O . ALA B 1 127 ? -19.562 -24.297 -6.906 1 98.69 127 ALA B O 1
ATOM 5086 N N . TYR B 1 128 ? -19.047 -22.203 -7.238 1 98.56 128 TYR B N 1
ATOM 5087 C CA . TYR B 1 128 ? -18.328 -22.516 -8.477 1 98.56 128 TYR B CA 1
ATOM 5088 C C . TYR B 1 128 ? -17.203 -23.5 -8.219 1 98.56 128 TYR B C 1
ATOM 5090 O O . TYR B 1 128 ? -17.109 -24.547 -8.867 1 98.56 128 TYR B O 1
ATOM 5098 N N . TYR B 1 129 ? -16.344 -23.234 -7.285 1 98.81 129 TYR B N 1
ATOM 5099 C CA . TYR B 1 129 ? -15.203 -24.094 -7.02 1 98.81 129 TYR B CA 1
ATOM 5100 C C . TYR B 1 129 ? -15.633 -25.391 -6.367 1 98.81 129 TYR B C 1
ATOM 5102 O O . TYR B 1 129 ? -15.023 -26.438 -6.59 1 98.81 129 TYR B O 1
ATOM 5110 N N . SER B 1 130 ? -16.672 -25.297 -5.566 1 98.88 130 SER B N 1
ATOM 5111 C CA . SER B 1 130 ? -17.219 -26.516 -4.988 1 98.88 130 SER B CA 1
ATOM 5112 C C . SER B 1 130 ? -17.688 -27.469 -6.078 1 98.88 130 SER B C 1
ATOM 5114 O O . SER B 1 130 ? -17.422 -28.672 -6.008 1 98.88 130 SER B O 1
ATOM 5116 N N . LYS B 1 131 ? -18.391 -26.953 -7.043 1 98.75 131 LYS B N 1
ATOM 5117 C CA . LYS B 1 131 ? -18.859 -27.766 -8.164 1 98.75 131 LYS B CA 1
ATOM 5118 C C . LYS B 1 131 ? -17.672 -28.328 -8.961 1 98.75 131 LYS B C 1
ATOM 5120 O O . LYS B 1 131 ? -17.703 -29.484 -9.391 1 98.75 131 LYS B O 1
ATOM 5125 N N . LEU B 1 132 ? -16.688 -27.5 -9.148 1 98.88 132 LEU B N 1
ATOM 5126 C CA . LEU B 1 132 ? -15.484 -27.938 -9.844 1 98.88 132 LEU B CA 1
ATOM 5127 C C . LEU B 1 132 ? -14.836 -29.109 -9.125 1 98.88 132 LEU B C 1
ATOM 5129 O O . LEU B 1 132 ? -14.523 -30.125 -9.75 1 98.88 132 LEU B O 1
ATOM 5133 N N . VAL B 1 133 ? -14.664 -29 -7.836 1 98.94 133 VAL B N 1
ATOM 5134 C CA . VAL B 1 133 ? -14.023 -30.031 -7.016 1 98.94 133 VAL B CA 1
ATOM 5135 C C . VAL B 1 133 ? -14.852 -31.312 -7.035 1 98.94 133 VAL B C 1
ATOM 5137 O O . VAL B 1 133 ? -14.312 -32.406 -7.227 1 98.94 133 VAL B O 1
ATOM 5140 N N . ASP B 1 134 ? -16.156 -31.156 -6.887 1 98.88 134 ASP B N 1
ATOM 5141 C CA . ASP B 1 134 ? -17.047 -32.312 -6.887 1 98.88 134 ASP B CA 1
ATOM 5142 C C . ASP B 1 134 ? -16.953 -33.094 -8.203 1 98.88 134 ASP B C 1
ATOM 5144 O O . ASP B 1 134 ? -16.875 -34.312 -8.203 1 98.88 134 ASP B O 1
ATOM 5148 N N . GLU B 1 135 ? -16.969 -32.375 -9.25 1 98.75 135 GLU B N 1
ATOM 5149 C CA . GLU B 1 135 ? -16.969 -33.031 -10.562 1 98.75 135 GLU B CA 1
ATOM 5150 C C . GLU B 1 135 ? -15.617 -33.688 -10.844 1 98.75 135 GLU B C 1
ATOM 5152 O O . GLU B 1 135 ? -15.555 -34.75 -11.484 1 98.75 135 GLU B O 1
ATOM 5157 N N . LEU B 1 136 ? -14.523 -33.031 -10.445 1 98.94 136 LEU B N 1
ATOM 5158 C CA . LEU B 1 136 ? -13.219 -33.688 -10.555 1 98.94 136 LEU B CA 1
ATOM 5159 C C . LEU B 1 136 ? -13.203 -35 -9.828 1 98.94 136 LEU B C 1
ATOM 5161 O O . LEU B 1 136 ? -12.836 -36.031 -10.414 1 98.94 136 LEU B O 1
ATOM 5165 N N . LEU B 1 137 ? -13.648 -35 -8.625 1 98.81 137 LEU B N 1
ATOM 5166 C CA . LEU B 1 137 ? -13.648 -36.219 -7.812 1 98.81 137 LEU B CA 1
ATOM 5167 C C . LEU B 1 137 ? -14.562 -37.281 -8.414 1 98.81 137 LEU B C 1
ATOM 5169 O O . LEU B 1 137 ? -14.234 -38.469 -8.398 1 98.81 137 LEU B O 1
ATOM 5173 N N . ALA B 1 138 ? -15.68 -36.844 -8.922 1 98.69 138 ALA B N 1
ATOM 5174 C CA . ALA B 1 138 ? -16.625 -37.75 -9.555 1 98.69 138 ALA B CA 1
ATOM 5175 C C . ALA B 1 138 ? -15.992 -38.438 -10.758 1 98.69 138 ALA B C 1
ATOM 5177 O O . ALA B 1 138 ? -16.406 -39.531 -11.141 1 98.69 138 ALA B O 1
ATOM 5178 N N . ASN B 1 139 ? -14.984 -37.875 -11.32 1 98.56 139 ASN B N 1
ATOM 5179 C CA . ASN B 1 139 ? -14.32 -38.438 -12.484 1 98.56 139 ASN B CA 1
ATOM 5180 C C . ASN B 1 139 ? -12.961 -39.031 -12.117 1 98.56 139 ASN B C 1
ATOM 5182 O O . ASN B 1 139 ? -12.125 -39.25 -13 1 98.56 139 ASN B O 1
ATOM 5186 N N . GLY B 1 140 ? -12.672 -39.156 -10.836 1 98.44 140 GLY B N 1
ATOM 5187 C CA . GLY B 1 140 ? -11.461 -39.812 -10.367 1 98.44 140 GLY B CA 1
ATOM 5188 C C . GLY B 1 140 ? -10.219 -38.938 -10.492 1 98.44 140 GLY B C 1
ATOM 5189 O O . GLY B 1 140 ? -9.102 -39.469 -10.57 1 98.44 140 GLY B O 1
ATOM 5190 N N . ILE B 1 141 ? -10.375 -37.688 -10.602 1 98.88 141 ILE B N 1
ATOM 5191 C CA . ILE B 1 141 ? -9.258 -36.75 -10.727 1 98.88 141 ILE B CA 1
ATOM 5192 C C . ILE B 1 141 ? -9.055 -36.031 -9.406 1 98.88 141 ILE B C 1
ATOM 5194 O O . ILE B 1 141 ? -9.977 -35.406 -8.883 1 98.88 141 ILE B O 1
ATOM 5198 N N . GLU B 1 142 ? -7.879 -36.094 -8.844 1 98.81 142 GLU B N 1
ATOM 5199 C CA . GLU B 1 142 ? -7.566 -35.438 -7.586 1 98.81 142 GLU B CA 1
ATOM 5200 C C . GLU B 1 142 ? -7.48 -33.906 -7.758 1 98.81 142 GLU B C 1
ATOM 5202 O O . GLU B 1 142 ? -6.742 -33.438 -8.617 1 98.81 142 GLU B O 1
ATOM 5207 N N . PRO B 1 143 ? -8.25 -33.188 -6.941 1 98.88 143 PRO B N 1
ATOM 5208 C CA . PRO B 1 143 ? -8.086 -31.719 -6.988 1 98.88 143 PRO B CA 1
ATOM 5209 C C . PRO B 1 143 ? -6.863 -31.234 -6.211 1 98.88 143 PRO B C 1
ATOM 5211 O O . PRO B 1 143 ? -6.656 -31.641 -5.066 1 98.88 143 PRO B O 1
ATOM 5214 N N . VAL B 1 144 ? -6.004 -30.438 -6.824 1 98.94 144 VAL B N 1
ATOM 5215 C CA . VAL B 1 144 ? -4.902 -29.703 -6.199 1 98.94 144 VAL B CA 1
ATOM 5216 C C . VAL B 1 144 ? -5.152 -28.203 -6.312 1 98.94 144 VAL B C 1
ATOM 5218 O O . VAL B 1 144 ? -5.121 -27.641 -7.406 1 98.94 144 VAL B O 1
ATOM 5221 N N . ALA B 1 145 ? -5.379 -27.562 -5.145 1 98.94 145 ALA B N 1
ATOM 5222 C CA . ALA B 1 145 ? -5.859 -26.188 -5.18 1 98.94 145 ALA B CA 1
ATOM 5223 C C . ALA B 1 145 ? -4.762 -25.219 -4.77 1 98.94 145 ALA B C 1
ATOM 5225 O O . ALA B 1 145 ? -4.105 -25.406 -3.742 1 98.94 145 ALA B O 1
ATOM 5226 N N . THR B 1 146 ? -4.531 -24.219 -5.59 1 98.94 146 THR B N 1
ATOM 5227 C CA . THR B 1 146 ? -3.641 -23.109 -5.277 1 98.94 146 THR B CA 1
ATOM 5228 C C . THR B 1 146 ? -4.43 -21.906 -4.77 1 98.94 146 THR B C 1
ATOM 5230 O O . THR B 1 146 ? -5.324 -21.406 -5.457 1 98.94 146 THR B O 1
ATOM 5233 N N . LEU B 1 147 ? -4.035 -21.406 -3.629 1 98.94 147 LEU B N 1
ATOM 5234 C CA . LEU B 1 147 ? -4.77 -20.312 -3.008 1 98.94 147 LEU B CA 1
ATOM 5235 C C . LEU B 1 147 ? -4.473 -18.984 -3.711 1 98.94 147 LEU B C 1
ATOM 5237 O O . LEU B 1 147 ? -5.371 -18.156 -3.895 1 98.94 147 LEU B O 1
ATOM 5241 N N . TYR B 1 148 ? -3.205 -18.844 -4.078 1 98.94 148 TYR B N 1
ATOM 5242 C CA . TYR B 1 148 ? -2.877 -17.562 -4.695 1 98.94 148 TYR B CA 1
ATOM 5243 C C . TYR B 1 148 ? -2.027 -17.766 -5.945 1 98.94 148 TYR B C 1
ATOM 5245 O O . TYR B 1 148 ? -0.897 -18.25 -5.863 1 98.94 148 TYR B O 1
ATOM 5253 N N . HIS B 1 149 ? -2.609 -17.484 -7.066 1 98.75 149 HIS B N 1
ATOM 5254 C CA . HIS B 1 149 ? -1.962 -17.453 -8.375 1 98.75 149 HIS B CA 1
ATOM 5255 C C . HIS B 1 149 ? -2.094 -16.078 -9.016 1 98.75 149 HIS B C 1
ATOM 5257 O O . HIS B 1 149 ? -2.604 -15.953 -10.133 1 98.75 149 HIS B O 1
ATOM 5263 N N . TRP B 1 150 ? -1.909 -15.109 -8.477 1 97.81 150 TRP B N 1
ATOM 5264 C CA . TRP B 1 150 ? -1.406 -13.742 -8.57 1 97.81 150 TRP B CA 1
ATOM 5265 C C . TRP B 1 150 ? -2.547 -12.758 -8.805 1 97.81 150 TRP B C 1
ATOM 5267 O O . TRP B 1 150 ? -2.344 -11.695 -9.398 1 97.81 150 TRP B O 1
ATOM 5277 N N . ASP B 1 151 ? -3.801 -13.047 -8.664 1 96.69 151 ASP B N 1
ATOM 5278 C CA . ASP B 1 151 ? -4.891 -12.117 -8.945 1 96.69 151 ASP B CA 1
ATOM 5279 C C . ASP B 1 151 ? -5.438 -11.508 -7.656 1 96.69 151 ASP B C 1
ATOM 5281 O O . ASP B 1 151 ? -6.609 -11.688 -7.324 1 96.69 151 ASP B O 1
ATOM 5285 N N . LEU B 1 152 ? -4.711 -10.68 -7.07 1 98.81 152 LEU B N 1
ATOM 5286 C CA . LEU B 1 152 ? -5.016 -9.969 -5.832 1 98.81 152 LEU B CA 1
ATOM 5287 C C . LEU B 1 152 ? -6.188 -9.016 -6.023 1 98.81 152 LEU B C 1
ATOM 5289 O O . LEU B 1 152 ? -6.242 -8.281 -7.016 1 98.81 152 LEU B O 1
ATOM 5293 N N . PRO B 1 153 ? -7.18 -9.07 -5.039 1 98.75 153 PRO B N 1
ATOM 5294 C CA . PRO B 1 153 ? -8.219 -8.039 -5.129 1 98.75 153 PRO B CA 1
ATOM 5295 C C . PRO B 1 153 ? -7.648 -6.625 -5.188 1 98.75 153 PRO B C 1
ATOM 5297 O O . PRO B 1 153 ? -6.754 -6.281 -4.41 1 98.75 153 PRO B O 1
ATOM 5300 N N . GLN B 1 154 ? -8.148 -5.82 -6.109 1 98.31 154 GLN B N 1
ATOM 5301 C CA . GLN B 1 154 ? -7.668 -4.449 -6.254 1 98.31 154 GLN B CA 1
ATOM 5302 C C . GLN B 1 154 ? -7.824 -3.668 -4.957 1 98.31 154 GLN B C 1
ATOM 5304 O O . GLN B 1 154 ? -6.98 -2.834 -4.621 1 98.31 154 GLN B O 1
ATOM 5309 N N . SER B 1 155 ? -8.867 -3.906 -4.184 1 98.06 155 SER B N 1
ATOM 5310 C CA . SER B 1 155 ? -9.141 -3.211 -2.93 1 98.06 155 SER B CA 1
ATOM 5311 C C . SER B 1 155 ? -8 -3.402 -1.936 1 98.06 155 SER B C 1
ATOM 5313 O O . SER B 1 155 ? -7.68 -2.492 -1.169 1 98.06 155 SER B O 1
ATOM 5315 N N . LEU B 1 156 ? -7.367 -4.578 -1.937 1 98.69 156 LEU B N 1
ATOM 5316 C CA . LEU B 1 156 ? -6.23 -4.832 -1.056 1 98.69 156 LEU B CA 1
ATOM 5317 C C . LEU B 1 156 ? -4.969 -4.168 -1.592 1 98.69 156 LEU B C 1
ATOM 5319 O O . LEU B 1 156 ? -4.133 -3.697 -0.817 1 98.69 156 LEU B O 1
ATOM 5323 N N . GLN B 1 157 ? -4.855 -4.164 -2.959 1 98.69 157 GLN B N 1
ATOM 5324 C CA . GLN B 1 157 ? -3.717 -3.479 -3.555 1 98.69 157 GLN B CA 1
ATOM 5325 C C . GLN B 1 157 ? -3.738 -1.988 -3.225 1 98.69 157 GLN B C 1
ATOM 5327 O O . GLN B 1 157 ? -2.689 -1.378 -3.012 1 98.69 157 GLN B O 1
ATOM 5332 N N . ASP B 1 158 ? -4.887 -1.426 -3.158 1 97.69 158 ASP B N 1
ATOM 5333 C CA . ASP B 1 158 ? -5.035 -0.008 -2.846 1 97.69 158 ASP B CA 1
ATOM 5334 C C . ASP B 1 158 ? -4.508 0.304 -1.447 1 97.69 158 ASP B C 1
ATOM 5336 O O . ASP B 1 158 ? -4.215 1.459 -1.133 1 97.69 158 ASP B O 1
ATOM 5340 N N . LEU B 1 159 ? -4.375 -0.681 -0.645 1 98.38 159 LEU B N 1
ATOM 5341 C CA . LEU B 1 159 ? -3.848 -0.542 0.708 1 98.38 159 LEU B CA 1
ATOM 5342 C C . LEU B 1 159 ? -2.383 -0.962 0.767 1 98.38 159 LEU B C 1
ATOM 5344 O O . LEU B 1 159 ? -1.827 -1.146 1.853 1 98.38 159 LEU B O 1
ATOM 5348 N N . GLY B 1 160 ? -1.746 -1.288 -0.341 1 98.25 160 GLY B N 1
ATOM 5349 C CA . GLY B 1 160 ? -0.329 -1.604 -0.418 1 98.25 160 GLY B CA 1
ATOM 5350 C C . GLY B 1 160 ? -0.056 -3.006 -0.925 1 98.25 160 GLY B C 1
ATOM 5351 O O . GLY B 1 160 ? 1.075 -3.33 -1.293 1 98.25 160 GLY B O 1
ATOM 5352 N N . GLY B 1 161 ? -1.116 -3.867 -0.951 1 98.56 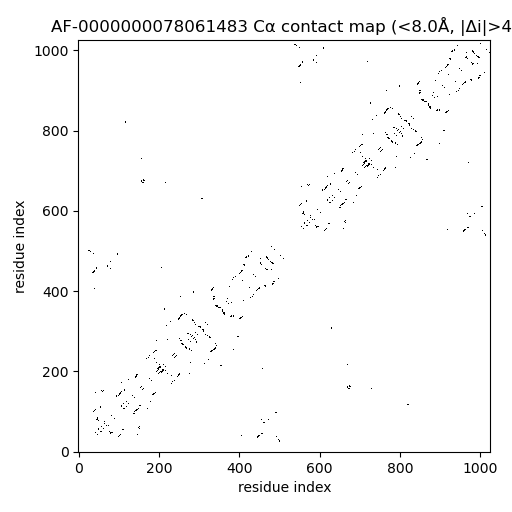161 GLY B N 1
ATOM 5353 C CA . GLY B 1 161 ? -0.955 -5.23 -1.434 1 98.56 161 GLY B CA 1
ATOM 5354 C C . GLY B 1 161 ? 0.136 -5.996 -0.707 1 98.56 161 GLY B C 1
ATOM 5355 O O . GLY B 1 161 ? 0.175 -6.012 0.525 1 98.56 161 GLY B O 1
ATOM 5356 N N . TRP B 1 162 ? 1.02 -6.555 -1.45 1 98.81 162 TRP B N 1
ATOM 5357 C CA . TRP B 1 162 ? 2.012 -7.461 -0.879 1 98.81 162 TRP B CA 1
ATOM 5358 C C . TRP B 1 162 ? 3.145 -6.684 -0.219 1 98.81 162 TRP B C 1
ATOM 5360 O O . TRP B 1 162 ? 3.979 -7.262 0.481 1 98.81 162 TRP B O 1
ATOM 5370 N N . THR B 1 163 ? 3.199 -5.355 -0.394 1 98.75 163 THR B N 1
ATOM 5371 C CA . THR B 1 163 ? 4.199 -4.57 0.326 1 98.75 163 THR B CA 1
ATOM 5372 C C . THR B 1 163 ? 3.688 -4.188 1.712 1 98.75 163 THR B C 1
ATOM 5374 O O . THR B 1 163 ? 4.457 -3.732 2.559 1 98.75 163 THR B O 1
ATOM 5377 N N . ASN B 1 164 ? 2.402 -4.281 1.949 1 98.62 164 ASN B N 1
ATOM 5378 C CA . ASN B 1 164 ? 1.797 -4.07 3.26 1 98.62 164 ASN B CA 1
ATOM 5379 C C . ASN B 1 164 ? 1.835 -5.336 4.109 1 98.62 164 ASN B C 1
ATOM 5381 O O . ASN B 1 164 ? 1.197 -6.336 3.77 1 98.62 164 ASN B O 1
ATOM 5385 N N . PRO B 1 165 ? 2.502 -5.367 5.254 1 98.31 165 PRO B N 1
ATOM 5386 C CA . PRO B 1 165 ? 2.646 -6.594 6.047 1 98.31 165 PRO B CA 1
ATOM 5387 C C . PRO B 1 165 ? 1.307 -7.137 6.539 1 98.31 165 PRO B C 1
ATOM 5389 O O . PRO B 1 165 ? 1.195 -8.328 6.848 1 98.31 165 PRO B O 1
ATOM 5392 N N . LEU B 1 166 ? 0.249 -6.355 6.535 1 97.88 166 LEU B N 1
ATOM 5393 C CA . LEU B 1 166 ? -1.063 -6.801 6.992 1 97.88 166 LEU B CA 1
ATOM 5394 C C . LEU B 1 166 ? -1.663 -7.812 6.023 1 97.88 166 LEU B C 1
ATOM 5396 O O . LEU B 1 166 ? -2.623 -8.508 6.363 1 97.88 166 LEU B O 1
ATOM 5400 N N . ILE B 1 167 ? -1.095 -7.953 4.867 1 98.56 167 ILE B N 1
ATOM 5401 C CA . ILE B 1 167 ? -1.572 -8.883 3.852 1 98.56 167 ILE B CA 1
ATOM 5402 C C . ILE B 1 167 ? -1.509 -10.312 4.395 1 98.56 167 ILE B C 1
ATOM 5404 O O . ILE B 1 167 ? -2.316 -11.164 4.012 1 98.56 167 ILE B O 1
ATOM 5408 N N . ALA B 1 168 ? -0.533 -10.586 5.301 1 98.44 168 ALA B N 1
ATOM 5409 C CA . ALA B 1 168 ? -0.417 -11.922 5.883 1 98.44 168 ALA B CA 1
ATOM 5410 C C . ALA B 1 168 ? -1.678 -12.297 6.66 1 98.44 168 ALA B C 1
ATOM 5412 O O . ALA B 1 168 ? -2.139 -13.438 6.598 1 98.44 168 ALA B O 1
ATOM 5413 N N . ASP B 1 169 ? -2.289 -11.312 7.355 1 97.81 169 ASP B N 1
ATOM 5414 C CA . ASP B 1 169 ? -3.535 -11.539 8.078 1 97.81 169 ASP B CA 1
ATOM 5415 C C . ASP B 1 169 ? -4.699 -11.766 7.117 1 97.81 169 ASP B C 1
ATOM 5417 O O . ASP B 1 169 ? -5.516 -12.664 7.332 1 97.81 169 ASP B O 1
ATOM 5421 N N . TRP B 1 170 ? -4.773 -10.93 6.125 1 98.56 170 TRP B N 1
ATOM 5422 C CA . TRP B 1 170 ? -5.867 -11.023 5.16 1 98.56 170 TRP B CA 1
ATOM 5423 C C . TRP B 1 170 ? -5.801 -12.344 4.398 1 98.56 170 TRP B C 1
ATOM 5425 O O . TRP B 1 170 ? -6.836 -12.953 4.113 1 98.56 170 TRP B O 1
ATOM 5435 N N . PHE B 1 171 ? -4.574 -12.758 4.09 1 98.88 171 PHE B N 1
ATOM 5436 C CA . PHE B 1 171 ? -4.375 -14.016 3.377 1 98.88 171 PHE B CA 1
ATOM 5437 C C . PHE B 1 171 ? -4.785 -15.195 4.246 1 98.88 171 PHE B C 1
ATOM 5439 O O . PHE B 1 171 ? -5.352 -16.172 3.75 1 98.88 171 PHE B O 1
ATOM 5446 N N . GLU B 1 172 ? -4.457 -15.172 5.512 1 98.88 172 GLU B N 1
ATOM 5447 C CA . GLU B 1 172 ? -4.887 -16.203 6.438 1 98.88 172 GLU B CA 1
ATOM 5448 C C . GLU B 1 172 ? -6.41 -16.328 6.473 1 98.88 172 GLU B C 1
ATOM 5450 O O . GLU B 1 172 ? -6.957 -17.422 6.453 1 98.88 172 GLU B O 1
ATOM 5455 N N . ASP B 1 173 ? -7.113 -15.164 6.527 1 98.81 173 ASP B N 1
ATOM 5456 C CA . ASP B 1 173 ? -8.57 -15.156 6.52 1 98.81 173 ASP B CA 1
ATOM 5457 C C . ASP B 1 173 ? -9.117 -15.82 5.254 1 98.81 173 ASP B C 1
ATOM 5459 O O . ASP B 1 173 ? -10.078 -16.594 5.316 1 98.81 173 ASP B O 1
ATOM 5463 N N . TYR B 1 174 ? -8.508 -15.414 4.18 1 98.88 174 TYR B N 1
ATOM 5464 C CA . TYR B 1 174 ? -8.898 -15.969 2.887 1 98.88 174 TYR B CA 1
ATOM 5465 C C . TYR B 1 174 ? -8.727 -17.484 2.871 1 98.88 174 TYR B C 1
ATOM 5467 O O . TYR B 1 174 ? -9.625 -18.219 2.453 1 98.88 174 TYR B O 1
ATOM 5475 N N . ALA B 1 175 ? -7.562 -17.953 3.35 1 98.94 175 ALA B N 1
ATOM 5476 C CA . ALA B 1 175 ? -7.277 -19.391 3.412 1 98.94 175 ALA B CA 1
ATOM 5477 C C . ALA B 1 175 ? -8.289 -20.109 4.297 1 98.94 175 ALA B C 1
ATOM 5479 O O . ALA B 1 175 ? -8.758 -21.188 3.957 1 98.94 175 ALA B O 1
ATOM 5480 N N . ARG B 1 176 ? -8.625 -19.547 5.438 1 98.88 176 ARG B N 1
ATOM 5481 C CA . ARG B 1 176 ? -9.602 -20.141 6.344 1 98.88 176 ARG B CA 1
ATOM 5482 C C . ARG B 1 176 ? -10.93 -20.375 5.637 1 98.88 176 ARG B C 1
ATOM 5484 O O . ARG B 1 176 ? -11.531 -21.438 5.781 1 98.88 176 ARG B O 1
ATOM 5491 N N . VAL B 1 177 ? -11.352 -19.359 4.863 1 98.88 177 VAL B N 1
ATOM 5492 C CA . VAL B 1 177 ? -12.609 -19.484 4.129 1 98.88 177 VAL B CA 1
ATOM 5493 C C . VAL B 1 177 ? -12.547 -20.672 3.186 1 98.88 177 VAL B C 1
ATOM 5495 O O . VAL B 1 177 ? -13.508 -21.453 3.096 1 98.88 177 VAL B O 1
ATOM 5498 N N . LEU B 1 178 ? -11.453 -20.859 2.516 1 98.94 178 LEU B N 1
ATOM 5499 C CA . LEU B 1 178 ? -11.328 -21.922 1.513 1 98.94 178 LEU B CA 1
ATOM 5500 C C . LEU B 1 178 ? -11.188 -23.281 2.174 1 98.94 178 LEU B C 1
ATOM 5502 O O . LEU B 1 178 ? -11.75 -24.281 1.697 1 98.94 178 LEU B O 1
ATOM 5506 N N . PHE B 1 179 ? -10.367 -23.422 3.275 1 98.94 179 PHE B N 1
ATOM 5507 C CA . PHE B 1 179 ? -10.242 -24.672 3.992 1 98.94 179 PHE B CA 1
ATOM 5508 C C . PHE B 1 179 ? -11.594 -25.125 4.543 1 98.94 179 PHE B C 1
ATOM 5510 O O . PHE B 1 179 ? -11.93 -26.312 4.484 1 98.94 179 PHE B O 1
ATOM 5517 N N . ASP B 1 180 ? -12.367 -24.156 5.02 1 98.81 180 ASP B N 1
ATOM 5518 C CA . ASP B 1 180 ? -13.695 -24.469 5.543 1 98.81 180 ASP B CA 1
ATOM 5519 C C . ASP B 1 180 ? -14.617 -24.953 4.43 1 98.81 180 ASP B C 1
ATOM 5521 O O . ASP B 1 180 ? -15.406 -25.891 4.633 1 98.81 180 ASP B O 1
ATOM 5525 N N . ALA B 1 181 ? -14.523 -24.344 3.303 1 98.88 181 ALA B N 1
ATOM 5526 C CA . ALA B 1 181 ? -15.484 -24.594 2.227 1 98.88 181 ALA B CA 1
ATOM 5527 C C . ALA B 1 181 ? -15.133 -25.859 1.454 1 98.88 181 ALA B C 1
ATOM 5529 O O . ALA B 1 181 ? -16.016 -26.562 0.97 1 98.88 181 ALA B O 1
ATOM 5530 N N . LEU B 1 182 ? -13.82 -26.141 1.335 1 98.88 182 LEU B N 1
ATOM 5531 C CA . LEU B 1 182 ? -13.43 -27.141 0.358 1 98.88 182 LEU B CA 1
ATOM 5532 C C . LEU B 1 182 ? -12.547 -28.203 1 1 98.88 182 LEU B C 1
ATOM 5534 O O . LEU B 1 182 ? -12.312 -29.266 0.411 1 98.88 182 LEU B O 1
ATOM 5538 N N . GLY B 1 183 ? -12.078 -28.078 2.219 1 98.69 183 GLY B N 1
ATOM 5539 C CA . GLY B 1 183 ? -11.008 -28.875 2.807 1 98.69 183 GLY B CA 1
ATOM 5540 C C . GLY B 1 183 ? -11.422 -30.297 3.129 1 98.69 183 GLY B C 1
ATOM 5541 O O . GLY B 1 183 ? -10.57 -31.156 3.367 1 98.69 183 GLY B O 1
ATOM 5542 N N . ASP B 1 184 ? -12.672 -30.547 3.16 1 98.38 184 ASP B N 1
ATOM 5543 C CA . ASP B 1 184 ? -13.156 -31.922 3.338 1 98.38 184 ASP B CA 1
ATOM 5544 C C . ASP B 1 184 ? -12.891 -32.75 2.092 1 98.38 184 ASP B C 1
ATOM 5546 O O . ASP B 1 184 ? -12.828 -34 2.168 1 98.38 184 ASP B O 1
ATOM 5550 N N . ARG B 1 185 ? -12.703 -32.094 0.929 1 98.75 185 ARG B N 1
ATOM 5551 C CA . ARG B 1 185 ? -12.555 -32.781 -0.346 1 98.75 185 ARG B CA 1
ATOM 5552 C C . ARG B 1 185 ? -11.18 -32.5 -0.954 1 98.75 185 ARG B C 1
ATOM 5554 O O . ARG B 1 185 ? -10.547 -33.438 -1.488 1 98.75 185 ARG B O 1
ATOM 5561 N N . VAL B 1 186 ? -10.695 -31.344 -0.859 1 98.88 186 VAL B N 1
ATOM 5562 C CA . VAL B 1 186 ? -9.367 -31 -1.359 1 98.88 186 VAL B CA 1
ATOM 5563 C C . VAL B 1 186 ? -8.305 -31.406 -0.335 1 98.88 186 VAL B C 1
ATOM 5565 O O . VAL B 1 186 ? -8.344 -30.953 0.814 1 98.88 186 VAL B O 1
ATOM 5568 N N . LYS B 1 187 ? -7.359 -32.188 -0.777 1 98.62 187 LYS B N 1
ATOM 5569 C CA . LYS B 1 187 ? -6.387 -32.719 0.171 1 98.62 187 LYS B CA 1
ATOM 5570 C C . LYS B 1 187 ? -4.98 -32.219 -0.138 1 98.62 187 LYS B C 1
ATOM 5572 O O . LYS B 1 187 ? -4.039 -32.5 0.605 1 98.62 187 LYS B O 1
ATOM 5577 N N . SER B 1 188 ? -4.766 -31.5 -1.193 1 98.81 188 SER B N 1
ATOM 5578 C CA . SER B 1 188 ? -3.488 -30.906 -1.572 1 98.81 188 SER B CA 1
ATOM 5579 C C . SER B 1 188 ? -3.633 -29.406 -1.825 1 98.81 188 SER B C 1
ATOM 5581 O O . SER B 1 188 ? -4.305 -29 -2.773 1 98.81 188 SER B O 1
ATOM 5583 N N . TRP B 1 189 ? -2.973 -28.641 -0.962 1 98.94 189 TRP B N 1
ATOM 5584 C CA . TRP B 1 189 ? -3.076 -27.188 -1.034 1 98.94 189 TRP B CA 1
ATOM 5585 C C . TRP B 1 189 ? -1.724 -26.562 -1.356 1 98.94 189 TRP B C 1
ATOM 5587 O O . TRP B 1 189 ? -0.704 -26.938 -0.771 1 98.94 189 TRP B O 1
ATOM 5597 N N . ILE B 1 190 ? -1.733 -25.672 -2.285 1 98.94 190 ILE B N 1
ATOM 5598 C CA . ILE B 1 190 ? -0.608 -24.781 -2.537 1 98.94 190 ILE B CA 1
ATOM 5599 C C . ILE B 1 190 ? -0.954 -23.359 -2.07 1 98.94 190 ILE B C 1
ATOM 5601 O O . ILE B 1 190 ? -1.954 -22.781 -2.504 1 98.94 190 ILE B O 1
ATOM 5605 N N . THR B 1 191 ? -0.191 -22.812 -1.186 1 98.94 191 THR B N 1
ATOM 5606 C CA . THR B 1 191 ? -0.5 -21.484 -0.667 1 98.94 191 THR B CA 1
ATOM 5607 C C . THR B 1 191 ? -0.282 -20.422 -1.739 1 98.94 191 THR B C 1
ATOM 5609 O O . THR B 1 191 ? -1.22 -19.719 -2.125 1 98.94 191 THR B O 1
ATOM 5612 N N . ILE B 1 192 ? 0.956 -20.422 -2.24 1 98.94 192 ILE B N 1
ATOM 5613 C CA . ILE B 1 192 ? 1.339 -19.391 -3.189 1 98.94 192 ILE B CA 1
ATOM 5614 C C . ILE B 1 192 ? 2.127 -20 -4.344 1 98.94 192 ILE B C 1
ATOM 5616 O O . 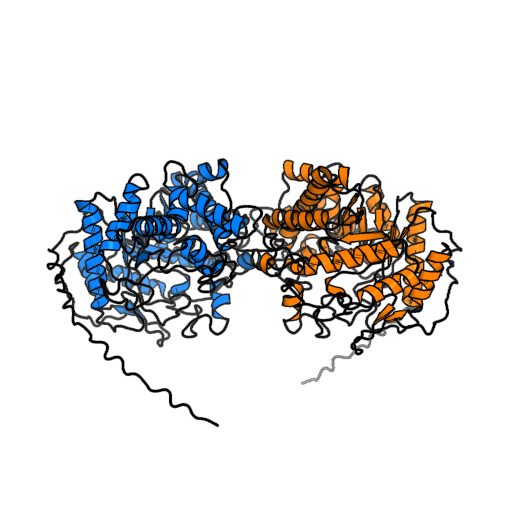ILE B 1 192 ? 3.025 -20.828 -4.121 1 98.94 192 ILE B O 1
ATOM 5620 N N . ASN B 1 193 ? 1.695 -19.609 -5.535 1 98.88 193 ASN B N 1
ATOM 5621 C CA . ASN B 1 193 ? 2.426 -20.016 -6.727 1 98.88 193 ASN B CA 1
ATOM 5622 C C . ASN B 1 193 ? 3.492 -19 -7.113 1 98.88 193 ASN B C 1
ATOM 5624 O O . ASN B 1 193 ? 3.191 -17.828 -7.301 1 98.88 193 ASN B O 1
ATOM 5628 N N . GLU B 1 194 ? 4.734 -19.406 -7.215 1 98.69 194 GLU B N 1
ATOM 5629 C CA . GLU B 1 194 ? 5.844 -18.656 -7.801 1 98.69 194 GLU B CA 1
ATOM 5630 C C . GLU B 1 194 ? 5.93 -17.25 -7.219 1 98.69 194 GLU B C 1
ATOM 5632 O O . GLU B 1 194 ? 5.773 -16.25 -7.941 1 98.69 194 GLU B O 1
ATOM 5637 N N . PRO B 1 195 ? 6.375 -17.078 -5.977 1 98.56 195 PRO B N 1
ATOM 5638 C CA . PRO B 1 195 ? 6.477 -15.766 -5.32 1 98.56 195 PRO B CA 1
ATOM 5639 C C . PRO B 1 195 ? 7.297 -14.766 -6.125 1 98.56 195 PRO B C 1
ATOM 5641 O O . PRO B 1 195 ? 6.961 -13.578 -6.168 1 98.56 195 PRO B O 1
ATOM 5644 N N . LYS B 1 196 ? 8.352 -15.211 -6.781 1 97.94 196 LYS B N 1
ATOM 5645 C CA . LYS B 1 196 ? 9.242 -14.297 -7.492 1 97.94 196 LYS B CA 1
ATOM 5646 C C . LYS B 1 196 ? 8.5 -13.539 -8.586 1 97.94 196 LYS B C 1
ATOM 5648 O O . LYS B 1 196 ? 8.688 -12.328 -8.75 1 97.94 196 LYS B O 1
ATOM 5653 N N . GLN B 1 197 ? 7.68 -14.242 -9.328 1 97.06 197 GLN B N 1
ATOM 5654 C CA . GLN B 1 197 ? 7.055 -13.68 -10.516 1 97.06 197 GLN B CA 1
ATOM 5655 C C . GLN B 1 197 ? 6.25 -12.43 -10.18 1 97.06 197 GLN B C 1
ATOM 5657 O O . GLN B 1 197 ? 6.461 -11.367 -10.781 1 97.06 197 GLN B O 1
ATOM 5662 N N . PHE B 1 198 ? 5.43 -12.523 -9.148 1 97.12 198 PHE B N 1
ATOM 5663 C CA . PHE B 1 198 ? 4.59 -11.359 -8.922 1 97.12 198 PHE B CA 1
ATOM 5664 C C . PHE B 1 198 ? 5.289 -10.359 -8 1 97.12 198 PHE B C 1
ATOM 5666 O O . PHE B 1 198 ? 5 -9.156 -8.047 1 97.12 198 PHE B O 1
ATOM 5673 N N . ALA B 1 199 ? 6.25 -10.766 -7.141 1 98.31 199 ALA B N 1
ATOM 5674 C CA . ALA B 1 199 ? 6.988 -9.82 -6.309 1 98.31 199 ALA B CA 1
ATOM 5675 C C . ALA B 1 199 ? 7.934 -8.977 -7.152 1 98.31 199 ALA B C 1
ATOM 5677 O O . ALA B 1 199 ? 7.918 -7.742 -7.066 1 98.31 199 ALA B O 1
ATOM 5678 N N . ILE B 1 200 ? 8.773 -9.656 -7.996 1 98 200 ILE B N 1
ATOM 5679 C CA . ILE B 1 200 ? 9.812 -8.953 -8.742 1 98 200 ILE B CA 1
ATOM 5680 C C . ILE B 1 200 ? 9.211 -8.289 -9.977 1 98 200 ILE B C 1
ATOM 5682 O O . ILE B 1 200 ? 9.438 -7.102 -10.219 1 98 200 ILE B O 1
ATOM 5686 N N . PHE B 1 201 ? 8.352 -9.016 -10.727 1 97.31 201 PHE B N 1
ATOM 5687 C CA . PHE B 1 201 ? 7.84 -8.484 -11.984 1 97.31 201 PHE B CA 1
ATOM 5688 C C . PHE B 1 201 ? 6.699 -7.504 -11.734 1 97.31 201 PHE B C 1
ATOM 5690 O O . PHE B 1 201 ? 6.441 -6.621 -12.555 1 97.31 201 PHE B O 1
ATOM 5697 N N . GLY B 1 202 ? 6.027 -7.691 -10.586 1 97.94 202 GLY B N 1
ATOM 5698 C CA . GLY B 1 202 ? 4.875 -6.855 -10.305 1 97.94 202 GLY B CA 1
ATOM 5699 C C . GLY B 1 202 ? 5.211 -5.641 -9.461 1 97.94 202 GLY B C 1
ATOM 5700 O O . GLY B 1 202 ? 4.633 -4.566 -9.648 1 97.94 202 GLY B O 1
ATOM 5701 N N . TYR B 1 203 ? 6.168 -5.773 -8.516 1 98.5 203 TYR B N 1
ATOM 5702 C CA . TYR B 1 203 ? 6.473 -4.684 -7.59 1 98.5 203 TYR B CA 1
ATOM 5703 C C . TYR B 1 203 ? 7.832 -4.066 -7.902 1 98.5 203 TYR B C 1
ATOM 5705 O O . TYR B 1 203 ? 8.07 -2.893 -7.609 1 98.5 203 TYR B O 1
ATOM 5713 N N . GLY B 1 204 ? 8.695 -4.809 -8.5 1 97.81 204 GLY B N 1
ATOM 5714 C CA . GLY B 1 204 ? 10.031 -4.328 -8.805 1 97.81 204 GLY B CA 1
ATOM 5715 C C . GLY B 1 204 ? 10.195 -3.889 -10.25 1 97.81 204 GLY B C 1
ATOM 5716 O O . GLY B 1 204 ? 11.055 -3.062 -10.555 1 97.81 204 GLY B O 1
ATOM 5717 N N . MET B 1 205 ? 9.406 -4.547 -11.109 1 95.75 205 MET B N 1
ATOM 5718 C CA . MET B 1 205 ? 9.43 -4.25 -12.539 1 95.75 205 MET B CA 1
ATOM 5719 C C . MET B 1 205 ? 8.039 -3.877 -13.039 1 95.75 205 MET B C 1
ATOM 5721 O O . MET B 1 205 ? 7.094 -3.775 -12.25 1 95.75 205 MET B O 1
ATOM 5725 N N . GLU B 1 206 ? 7.871 -3.584 -14.273 1 92.81 206 GLU B N 1
ATOM 5726 C CA . GLU B 1 206 ? 6.598 -3.109 -14.805 1 92.81 206 GLU B CA 1
ATOM 5727 C C . GLU B 1 206 ? 5.961 -4.148 -15.727 1 92.81 206 GLU B C 1
ATOM 5729 O O . GLU B 1 206 ? 5.039 -3.832 -16.484 1 92.81 206 GLU B O 1
ATOM 5734 N N . TYR B 1 207 ? 6.426 -5.352 -15.609 1 92.62 207 TYR B N 1
ATOM 5735 C CA . TYR B 1 207 ? 5.992 -6.391 -16.547 1 92.62 207 TYR B CA 1
ATOM 5736 C C . TYR B 1 207 ? 4.648 -6.973 -16.125 1 92.62 207 TYR B C 1
ATOM 5738 O O . TYR B 1 207 ? 3.854 -7.395 -16.969 1 92.62 207 TYR B O 1
ATOM 5746 N N . PHE B 1 208 ? 4.43 -7.043 -14.805 1 97.25 208 PHE B N 1
ATOM 5747 C CA . PHE B 1 208 ? 3.227 -7.668 -14.266 1 97.25 208 PHE B CA 1
ATOM 5748 C C . PHE B 1 208 ? 2.445 -6.684 -13.406 1 97.25 208 PHE B C 1
ATOM 5750 O O . PHE B 1 208 ? 2.98 -5.656 -12.984 1 97.25 208 PHE B O 1
ATOM 5757 N N . ALA B 1 209 ? 1.112 -6.988 -13.266 1 98.12 209 ALA B N 1
ATOM 5758 C CA . ALA B 1 209 ? 0.3 -6.293 -12.273 1 98.12 209 ALA B CA 1
ATOM 5759 C C . ALA B 1 209 ? 0.886 -6.457 -10.875 1 98.12 209 ALA B C 1
ATOM 5761 O O . ALA B 1 209 ? 1.451 -7.504 -10.547 1 98.12 209 ALA B O 1
ATOM 5762 N N . PRO B 1 210 ? 0.864 -5.43 -10.086 1 97.81 210 PRO B N 1
ATOM 5763 C CA . PRO B 1 210 ? 0.143 -4.164 -10.234 1 97.81 210 PRO B CA 1
ATOM 5764 C C . PRO B 1 210 ? 1.013 -3.059 -10.82 1 97.81 210 PRO B C 1
ATOM 5766 O O . PRO B 1 210 ? 0.598 -1.896 -10.859 1 97.81 210 PRO B O 1
ATOM 5769 N N . GLN B 1 211 ? 2.195 -3.35 -11.211 1 96.88 211 GLN B N 1
ATOM 5770 C CA . GLN B 1 211 ? 3.096 -2.404 -11.859 1 96.88 211 GLN B CA 1
ATOM 5771 C C . GLN B 1 211 ? 3.502 -1.284 -10.906 1 96.88 211 GLN B C 1
ATOM 5773 O O . GLN B 1 211 ? 3.441 -0.106 -11.266 1 96.88 211 GLN B O 1
ATOM 5778 N N . VAL B 1 212 ? 3.869 -1.524 -9.719 1 95.69 212 VAL B N 1
ATOM 5779 C CA . VAL B 1 212 ? 4.227 -0.56 -8.68 1 95.69 212 VAL B CA 1
ATOM 5780 C C . VAL B 1 212 ? 5.562 0.092 -9.023 1 95.69 212 VAL B C 1
ATOM 5782 O O . VAL B 1 212 ? 5.773 1.275 -8.742 1 95.69 212 VAL B O 1
ATOM 5785 N N . ASN B 1 213 ? 6.496 -0.634 -9.633 1 93 213 ASN B N 1
ATOM 5786 C CA . ASN B 1 213 ? 7.809 -0.195 -10.086 1 93 213 ASN B CA 1
ATOM 5787 C C . ASN B 1 213 ? 8.648 0.348 -8.938 1 93 213 ASN B C 1
ATOM 5789 O O . ASN B 1 213 ? 9.18 1.458 -9.016 1 93 213 ASN B O 1
ATOM 5793 N N . SER B 1 214 ? 8.688 -0.2 -7.855 1 97.69 214 SER B N 1
ATOM 5794 C CA . SER B 1 214 ? 9.57 0.038 -6.715 1 97.69 214 SER B CA 1
ATOM 5795 C C . SER B 1 214 ? 10.727 -0.95 -6.695 1 97.69 214 SER B C 1
ATOM 5797 O O . SER B 1 214 ? 10.805 -1.812 -5.816 1 97.69 214 SER B O 1
ATOM 5799 N N . ALA B 1 215 ? 11.711 -0.755 -7.594 1 98.06 215 ALA B N 1
ATOM 5800 C CA . ALA B 1 215 ? 12.773 -1.715 -7.887 1 98.06 215 ALA B CA 1
ATOM 5801 C C . ALA B 1 215 ? 13.742 -1.831 -6.715 1 98.06 215 ALA B C 1
ATOM 5803 O O . ALA B 1 215 ? 14.25 -0.822 -6.219 1 98.06 215 ALA B O 1
ATOM 5804 N N . GLY B 1 216 ? 13.961 -3.021 -6.336 1 98.19 216 GLY B N 1
ATOM 5805 C CA . GLY B 1 216 ? 14.93 -3.297 -5.289 1 98.19 216 GLY B CA 1
ATOM 5806 C C . GLY B 1 216 ? 14.438 -2.926 -3.904 1 98.19 216 GLY B C 1
ATOM 5807 O O . GLY B 1 216 ? 15.195 -2.957 -2.938 1 98.19 216 GLY B O 1
ATOM 5808 N N . ILE B 1 217 ? 13.18 -2.488 -3.74 1 98.44 217 ILE B N 1
ATOM 5809 C CA . ILE B 1 217 ? 12.625 -2.061 -2.459 1 98.44 217 ILE B CA 1
ATOM 5810 C C . ILE B 1 217 ? 11.281 -2.746 -2.223 1 98.44 217 ILE B C 1
ATOM 5812 O O . ILE B 1 217 ? 11.172 -3.648 -1.386 1 98.44 217 ILE B O 1
ATOM 5816 N N . GLY B 1 218 ? 10.266 -2.342 -3.061 1 98.56 218 GLY B N 1
ATOM 5817 C CA . GLY B 1 218 ? 8.945 -2.928 -2.922 1 98.56 218 GLY B CA 1
ATOM 5818 C C . GLY B 1 218 ? 8.93 -4.422 -3.174 1 98.56 218 GLY B C 1
ATOM 5819 O O . GLY B 1 218 ? 8.156 -5.152 -2.549 1 98.56 218 GLY B O 1
ATOM 5820 N N . ASP B 1 219 ? 9.727 -4.871 -4.105 1 98.56 219 ASP B N 1
ATOM 5821 C CA . ASP B 1 219 ? 9.789 -6.293 -4.426 1 98.56 219 ASP B CA 1
ATOM 5822 C C . ASP B 1 219 ? 10.375 -7.094 -3.264 1 98.56 219 ASP B C 1
ATOM 5824 O O . ASP B 1 219 ? 9.906 -8.195 -2.969 1 98.56 219 ASP B O 1
ATOM 5828 N N . TYR B 1 220 ? 11.359 -6.543 -2.541 1 98.75 220 TYR B N 1
ATOM 5829 C CA . TYR B 1 220 ? 11.93 -7.234 -1.387 1 98.75 220 TYR B CA 1
ATOM 5830 C C . TYR B 1 220 ? 10.969 -7.195 -0.203 1 98.75 220 TYR B C 1
ATOM 5832 O O . TYR B 1 220 ? 10.875 -8.156 0.562 1 98.75 220 TYR B O 1
ATOM 5840 N N . MET B 1 221 ? 10.25 -6.078 -0.045 1 98.62 221 MET B N 1
ATOM 5841 C CA . MET B 1 221 ? 9.211 -6.02 0.972 1 98.62 221 MET B CA 1
ATOM 5842 C C . MET B 1 221 ? 8.156 -7.094 0.728 1 98.62 221 MET B C 1
ATOM 5844 O O . MET B 1 221 ? 7.762 -7.809 1.653 1 98.62 221 MET B O 1
ATOM 5848 N N . ALA B 1 222 ? 7.75 -7.16 -0.502 1 98.81 222 ALA B N 1
ATOM 5849 C CA . ALA B 1 222 ? 6.762 -8.172 -0.875 1 98.81 222 ALA B CA 1
ATOM 5850 C C . ALA B 1 222 ? 7.281 -9.578 -0.581 1 98.81 222 ALA B C 1
ATOM 5852 O O . ALA B 1 222 ? 6.535 -10.43 -0.084 1 98.81 222 ALA B O 1
ATOM 5853 N N . THR B 1 223 ? 8.555 -9.82 -0.867 1 98.81 223 THR B N 1
ATOM 5854 C CA . THR B 1 223 ? 9.164 -11.125 -0.649 1 98.81 223 THR B CA 1
ATOM 5855 C C . THR B 1 223 ? 9.039 -11.547 0.812 1 98.81 223 THR B C 1
ATOM 5857 O O . THR B 1 223 ? 8.594 -12.656 1.108 1 98.81 223 THR B O 1
ATOM 5860 N N . LYS B 1 224 ? 9.398 -10.727 1.702 1 98.81 224 LYS B N 1
ATOM 5861 C CA . LYS B 1 224 ? 9.289 -11.039 3.123 1 98.81 224 LYS B CA 1
ATOM 5862 C C . LYS B 1 224 ? 7.84 -11.32 3.512 1 98.81 224 LYS B C 1
ATOM 5864 O O . LYS B 1 224 ? 7.555 -12.312 4.191 1 98.81 224 LYS B O 1
ATOM 5869 N N . ASN B 1 225 ? 6.953 -10.406 3.088 1 98.88 225 ASN B N 1
ATOM 5870 C CA . ASN B 1 225 ? 5.555 -10.539 3.475 1 98.88 225 ASN B CA 1
ATOM 5871 C C . ASN B 1 225 ? 4.93 -11.805 2.9 1 98.88 225 ASN B C 1
ATOM 5873 O O . ASN B 1 225 ? 4.062 -12.414 3.529 1 98.88 225 ASN B O 1
ATOM 5877 N N . ILE B 1 226 ? 5.355 -12.195 1.719 1 98.94 226 ILE B N 1
ATOM 5878 C CA . ILE B 1 226 ? 4.883 -13.422 1.078 1 98.94 226 ILE B CA 1
ATOM 5879 C C . ILE B 1 226 ? 5.27 -14.625 1.93 1 98.94 226 ILE B C 1
ATOM 5881 O O . ILE B 1 226 ? 4.441 -15.516 2.17 1 98.94 226 ILE B O 1
ATOM 5885 N N . LEU B 1 227 ? 6.496 -14.625 2.383 1 98.94 227 LEU B N 1
ATOM 5886 C CA . LEU B 1 227 ? 6.98 -15.742 3.189 1 98.94 227 LEU B CA 1
ATOM 5887 C C . LEU B 1 227 ? 6.223 -15.828 4.512 1 98.94 227 LEU B C 1
ATOM 5889 O O . LEU B 1 227 ? 5.859 -16.922 4.953 1 98.94 227 LEU B O 1
ATOM 5893 N N . LEU B 1 228 ? 5.961 -14.703 5.078 1 98.94 228 LEU B N 1
ATOM 5894 C CA . LEU B 1 228 ? 5.215 -14.68 6.332 1 98.94 228 LEU B CA 1
ATOM 5895 C C . LEU B 1 228 ? 3.766 -15.109 6.109 1 98.94 228 LEU B C 1
ATOM 5897 O O . LEU B 1 228 ? 3.195 -15.836 6.926 1 98.94 228 LEU B O 1
ATOM 5901 N N . ALA B 1 229 ? 3.186 -14.617 5.051 1 98.94 229 ALA B N 1
ATOM 5902 C CA . ALA B 1 229 ? 1.818 -15.008 4.715 1 98.94 229 ALA B CA 1
ATOM 5903 C C . ALA B 1 229 ? 1.721 -16.5 4.461 1 98.94 229 ALA B C 1
ATOM 5905 O O . ALA B 1 229 ? 0.797 -17.172 4.941 1 98.94 229 ALA B O 1
ATOM 5906 N N . HIS B 1 230 ? 2.662 -17.016 3.701 1 98.94 230 HIS B N 1
ATOM 5907 C CA . HIS B 1 230 ? 2.732 -18.453 3.455 1 98.94 230 HIS B CA 1
ATOM 5908 C C . HIS B 1 230 ? 2.799 -19.234 4.766 1 98.94 230 HIS B C 1
ATOM 5910 O O . HIS B 1 230 ? 2.027 -20.172 4.973 1 98.94 230 HIS B O 1
ATOM 5916 N N . ALA B 1 231 ? 3.74 -18.875 5.578 1 98.94 231 ALA B N 1
ATOM 5917 C CA . ALA B 1 231 ? 3.936 -19.594 6.844 1 98.94 231 ALA B CA 1
ATOM 5918 C C . ALA B 1 231 ? 2.668 -19.547 7.695 1 98.94 231 ALA B C 1
ATOM 5920 O O . ALA B 1 231 ? 2.307 -20.547 8.328 1 98.94 231 ALA B O 1
ATOM 5921 N N . ARG B 1 232 ? 2.02 -18.438 7.707 1 98.88 232 ARG B N 1
ATOM 5922 C CA . ARG B 1 232 ? 0.798 -18.297 8.492 1 98.88 232 ARG B CA 1
ATOM 5923 C C . ARG B 1 232 ? -0.272 -19.266 8.031 1 98.88 232 ARG B C 1
ATOM 5925 O O . ARG B 1 232 ? -0.951 -19.891 8.859 1 98.88 232 ARG B O 1
ATOM 5932 N N . VAL B 1 233 ? -0.434 -19.391 6.789 1 98.94 233 VAL B N 1
ATOM 5933 C CA . VAL B 1 233 ? -1.453 -20.281 6.242 1 98.94 233 VAL B CA 1
ATOM 5934 C C . VAL B 1 233 ? -1.067 -21.734 6.504 1 98.94 233 VAL B C 1
ATOM 5936 O O . VAL B 1 233 ? -1.927 -22.562 6.809 1 98.94 233 VAL B O 1
ATOM 5939 N N . TRP B 1 234 ? 0.212 -22.062 6.359 1 98.94 234 TRP B N 1
ATOM 5940 C CA . TRP B 1 234 ? 0.647 -23.406 6.672 1 98.94 234 TRP B CA 1
ATOM 5941 C C . TRP B 1 234 ? 0.354 -23.75 8.133 1 98.94 234 TRP B C 1
ATOM 5943 O O . TRP B 1 234 ? -0.174 -24.828 8.43 1 98.94 234 TRP B O 1
ATOM 5953 N N . HIS B 1 235 ? 0.71 -22.859 9.078 1 98.94 235 HIS B N 1
ATOM 5954 C CA . HIS B 1 235 ? 0.443 -23.094 10.492 1 98.94 235 HIS B CA 1
ATOM 5955 C C . HIS B 1 235 ? -1.054 -23.219 10.758 1 98.94 235 HIS B C 1
ATOM 5957 O O . HIS B 1 235 ? -1.48 -24.062 11.555 1 98.94 235 HIS B O 1
ATOM 5963 N N . LEU B 1 236 ? -1.821 -22.359 10.07 1 98.94 236 LEU B N 1
ATOM 5964 C CA . LEU B 1 236 ? -3.271 -22.469 10.188 1 98.94 236 LEU B CA 1
ATOM 5965 C C . LEU B 1 236 ? -3.752 -23.859 9.82 1 98.94 236 LEU B C 1
ATOM 5967 O O . LEU B 1 236 ? -4.516 -24.484 10.57 1 98.94 236 LEU B O 1
ATOM 5971 N N . TYR B 1 237 ? -3.326 -24.328 8.68 1 98.94 237 TYR B N 1
ATOM 5972 C CA . TYR B 1 237 ? -3.746 -25.641 8.234 1 98.94 237 TYR B CA 1
ATOM 5973 C C . TYR B 1 237 ? -3.297 -26.719 9.211 1 98.94 237 TYR B C 1
ATOM 5975 O O . TYR B 1 237 ? -4.07 -27.609 9.562 1 98.94 237 TYR B O 1
ATOM 5983 N N . ASP B 1 238 ? -2.062 -26.641 9.633 1 98.88 238 ASP B N 1
ATOM 5984 C CA . ASP B 1 238 ? -1.446 -27.656 10.492 1 98.88 238 ASP B CA 1
ATOM 5985 C C . ASP B 1 238 ? -2.135 -27.703 11.852 1 98.88 238 ASP B C 1
ATOM 5987 O O . ASP B 1 238 ? -2.357 -28.797 12.398 1 98.88 238 ASP B O 1
ATOM 5991 N N . GLU B 1 239 ? -2.438 -26.578 12.344 1 98.75 239 GLU B N 1
ATOM 5992 C CA . GLU B 1 239 ? -2.943 -26.484 13.711 1 98.75 239 GLU B CA 1
ATOM 5993 C C . GLU B 1 239 ? -4.453 -26.703 13.758 1 98.75 239 GLU B C 1
ATOM 5995 O O . GLU B 1 239 ? -4.965 -27.312 14.703 1 98.75 239 GLU B O 1
ATOM 6000 N N . GLU B 1 240 ? -5.098 -26.297 12.703 1 98.69 240 GLU B N 1
ATOM 6001 C CA . GLU B 1 240 ? -6.547 -26.25 12.859 1 98.69 240 GLU B CA 1
ATOM 6002 C C . GLU B 1 240 ? -7.238 -27.25 11.93 1 98.69 240 GLU B C 1
ATOM 6004 O O . GLU B 1 240 ? -8.359 -27.688 12.211 1 98.69 240 GLU B O 1
ATOM 6009 N N . TYR B 1 241 ? -6.613 -27.656 10.875 1 98.81 241 TYR B N 1
ATOM 6010 C CA . TYR B 1 241 ? -7.375 -28.359 9.859 1 98.81 241 TYR B CA 1
ATOM 6011 C C . TYR B 1 241 ? -6.754 -29.734 9.57 1 98.81 241 TYR B C 1
ATOM 6013 O O . TYR B 1 241 ? -7.445 -30.656 9.148 1 98.81 241 TYR B O 1
ATOM 6021 N N . ARG B 1 242 ? -5.492 -29.938 9.75 1 98.44 242 ARG B N 1
ATOM 6022 C CA . ARG B 1 242 ? -4.777 -31.141 9.297 1 98.44 242 ARG B CA 1
ATOM 6023 C C . ARG B 1 242 ? -5.367 -32.406 9.914 1 98.44 242 ARG B C 1
ATOM 6025 O O . ARG B 1 242 ? -5.551 -33.406 9.227 1 98.44 242 ARG B O 1
ATOM 6032 N N . ASP B 1 243 ? -5.641 -32.375 11.18 1 98.25 243 ASP B N 1
ATOM 6033 C CA . ASP B 1 243 ? -6.129 -33.562 11.867 1 98.25 243 ASP B CA 1
ATOM 6034 C C . ASP B 1 243 ? -7.469 -34.031 11.297 1 98.25 243 ASP B C 1
ATOM 6036 O O . ASP B 1 243 ? -7.738 -35.219 11.219 1 98.25 243 ASP B O 1
ATOM 6040 N N . THR B 1 244 ? -8.266 -33.062 10.852 1 98.5 244 THR B N 1
ATOM 6041 C CA . THR B 1 244 ? -9.609 -33.406 10.406 1 98.5 244 THR B CA 1
ATOM 6042 C C . THR B 1 244 ? -9.648 -33.594 8.891 1 98.5 244 THR B C 1
ATOM 6044 O O . THR B 1 244 ? -10.336 -34.469 8.391 1 98.5 244 THR B O 1
ATOM 6047 N N . GLN B 1 245 ? -8.867 -32.844 8.172 1 98.56 245 GLN B N 1
ATOM 6048 C CA . GLN B 1 245 ? -8.977 -32.844 6.715 1 98.56 245 GLN B CA 1
ATOM 6049 C C . GLN B 1 245 ? -7.918 -33.75 6.086 1 98.56 245 GLN B C 1
ATOM 6051 O O . GLN B 1 245 ? -8.062 -34.188 4.934 1 98.56 245 GLN B O 1
ATOM 6056 N N . LYS B 1 246 ? -6.918 -34.031 6.812 1 98.44 246 LYS B N 1
ATOM 6057 C CA . LYS B 1 246 ? -5.906 -35 6.453 1 98.44 246 LYS B CA 1
ATOM 6058 C C . LYS B 1 246 ? -5.285 -34.688 5.098 1 98.44 246 LYS B C 1
ATOM 6060 O O . LYS B 1 246 ? -5.117 -35.594 4.258 1 98.44 246 LYS B O 1
ATOM 6065 N N . GLY B 1 247 ? -5.031 -33.438 4.816 1 98.62 247 GLY B N 1
ATOM 6066 C CA . GLY B 1 247 ? -4.363 -33.031 3.596 1 98.62 247 GLY B CA 1
ATOM 6067 C C . GLY B 1 247 ? -2.938 -32.562 3.826 1 98.62 247 GLY B C 1
ATOM 6068 O O . GLY B 1 247 ? -2.373 -32.781 4.898 1 98.62 247 GLY B O 1
ATOM 6069 N N . ILE B 1 248 ? -2.295 -32.094 2.773 1 98.81 248 ILE B N 1
ATOM 6070 C CA . ILE B 1 248 ? -0.961 -31.5 2.801 1 98.81 248 ILE B CA 1
ATOM 6071 C C . ILE B 1 248 ? -1.02 -30.062 2.271 1 98.81 248 ILE B C 1
ATOM 6073 O O . ILE B 1 248 ? -1.956 -29.703 1.558 1 98.81 248 ILE B O 1
ATOM 6077 N N . CYS B 1 249 ? -0.09 -29.297 2.697 1 98.88 249 CYS B N 1
ATOM 6078 C CA . CYS B 1 249 ? -0.026 -27.891 2.357 1 98.88 249 CYS B CA 1
ATOM 6079 C C . CYS B 1 249 ? 1.412 -27.453 2.104 1 98.88 249 CYS B C 1
ATOM 6081 O O . CYS B 1 249 ? 2.318 -27.812 2.855 1 98.88 249 CYS B O 1
ATOM 6083 N N . GLY B 1 250 ? 1.626 -26.766 1.008 1 98.88 250 GLY B N 1
ATOM 6084 C CA . GLY B 1 250 ? 2.969 -26.297 0.691 1 98.88 250 GLY B CA 1
ATOM 6085 C C . GLY B 1 250 ? 2.988 -25.141 -0.286 1 98.88 250 GLY B C 1
ATOM 6086 O O . GLY B 1 250 ? 1.943 -24.578 -0.598 1 98.88 250 GLY B O 1
ATOM 6087 N N . ILE B 1 251 ? 4.184 -24.734 -0.716 1 98.94 251 ILE B N 1
ATOM 6088 C CA . ILE B 1 251 ? 4.402 -23.594 -1.607 1 98.94 251 ILE B CA 1
ATOM 6089 C C . ILE B 1 251 ? 5.047 -24.078 -2.904 1 98.94 251 ILE B C 1
ATOM 6091 O O . ILE B 1 251 ? 5.719 -25.109 -2.924 1 98.94 251 ILE B O 1
ATOM 6095 N N . THR B 1 252 ? 4.758 -23.391 -4.004 1 98.94 252 THR B N 1
ATOM 6096 C CA . THR B 1 252 ? 5.391 -23.703 -5.281 1 98.94 252 THR B CA 1
ATOM 6097 C C . THR B 1 252 ? 6.336 -22.594 -5.707 1 98.94 252 THR B C 1
ATOM 6099 O O . THR B 1 252 ? 5.934 -21.422 -5.781 1 98.94 252 THR B O 1
ATOM 6102 N N . ILE B 1 253 ? 7.559 -22.953 -6.031 1 98.81 253 ILE B N 1
ATOM 6103 C CA . ILE B 1 253 ? 8.609 -22 -6.344 1 98.81 253 ILE B CA 1
ATOM 6104 C C . ILE B 1 253 ? 9.062 -22.188 -7.789 1 98.81 253 ILE B C 1
ATOM 6106 O O . ILE B 1 253 ? 9.281 -23.312 -8.234 1 98.81 253 ILE B O 1
ATOM 6110 N N . ALA B 1 254 ? 9.086 -21.078 -8.547 1 97.75 254 ALA B N 1
ATOM 6111 C CA . ALA B 1 254 ? 9.734 -21.125 -9.852 1 97.75 254 ALA B CA 1
ATOM 6112 C C . ALA B 1 254 ? 11.234 -21.391 -9.703 1 97.75 254 ALA B C 1
ATOM 6114 O O . ALA B 1 254 ? 11.969 -20.547 -9.18 1 97.75 254 ALA B O 1
ATOM 6115 N N . ALA B 1 255 ? 11.68 -22.469 -10.195 1 96.94 255 ALA B N 1
ATOM 6116 C CA . ALA B 1 255 ? 13.055 -22.906 -9.969 1 96.94 255 ALA B CA 1
ATOM 6117 C C . ALA B 1 255 ? 13.82 -23 -11.281 1 96.94 255 ALA B C 1
ATOM 6119 O O . ALA B 1 255 ? 14.438 -24.031 -11.57 1 96.94 255 ALA B O 1
ATOM 6120 N N . ASP B 1 256 ? 13.789 -21.953 -12 1 94.69 256 ASP B N 1
ATOM 6121 C CA . ASP B 1 256 ? 14.641 -21.906 -13.188 1 94.69 256 ASP B CA 1
ATOM 6122 C C . ASP B 1 256 ? 16.125 -21.969 -12.805 1 94.69 256 ASP B C 1
ATOM 6124 O O . ASP B 1 256 ? 16.531 -21.344 -11.82 1 94.69 256 ASP B O 1
ATOM 6128 N N . PHE B 1 257 ? 16.844 -22.703 -13.555 1 95.75 257 PHE B N 1
ATOM 6129 C CA . PHE B 1 257 ? 18.234 -22.969 -13.172 1 95.75 257 PHE B CA 1
ATOM 6130 C C . PHE B 1 257 ? 19.141 -21.844 -13.648 1 95.75 257 PHE B C 1
ATOM 6132 O O . PHE B 1 257 ? 18.953 -21.297 -14.734 1 95.75 257 PHE B O 1
ATOM 6139 N N . CYS B 1 258 ? 20.094 -21.484 -12.805 1 95.38 258 CYS B N 1
ATOM 6140 C CA . CYS B 1 258 ? 21.125 -20.5 -13.125 1 95.38 258 CYS B CA 1
ATOM 6141 C C . CYS B 1 258 ? 22.516 -21.062 -12.875 1 95.38 258 CYS B C 1
ATOM 6143 O O . CYS B 1 258 ? 22.734 -21.75 -11.883 1 95.38 258 CYS B O 1
ATOM 6145 N N . GLU B 1 259 ? 23.406 -20.797 -13.758 1 95.06 259 GLU B N 1
ATOM 6146 C CA . GLU B 1 259 ? 24.812 -21.141 -13.531 1 95.06 259 GLU B CA 1
ATOM 6147 C C . GLU B 1 259 ? 25.734 -20.156 -14.242 1 95.06 259 GLU B C 1
ATOM 6149 O O . GLU B 1 259 ? 25.281 -19.25 -14.938 1 95.06 259 GLU B O 1
ATOM 6154 N N . GLY B 1 260 ? 27.047 -20.266 -13.969 1 95.81 260 GLY B N 1
ATOM 6155 C CA . GLY B 1 260 ? 28.016 -19.406 -14.633 1 95.81 260 GLY B CA 1
ATOM 6156 C C . GLY B 1 260 ? 28.125 -19.672 -16.125 1 95.81 260 GLY B C 1
ATOM 6157 O O . GLY B 1 260 ? 28.031 -20.812 -16.562 1 95.81 260 GLY B O 1
ATOM 6158 N N . ALA B 1 261 ? 28.406 -18.625 -16.828 1 93.75 261 ALA B N 1
ATOM 6159 C CA . ALA B 1 261 ? 28.531 -18.734 -18.281 1 93.75 261 ALA B CA 1
ATOM 6160 C C . ALA B 1 261 ? 29.828 -19.422 -18.672 1 93.75 261 ALA B C 1
ATOM 6162 O O . ALA B 1 261 ? 29.969 -19.922 -19.781 1 93.75 261 ALA B O 1
ATOM 6163 N N . SER B 1 262 ? 30.812 -19.391 -17.781 1 92.94 262 SER B N 1
ATOM 6164 C CA . SER B 1 262 ? 32.094 -20.031 -17.984 1 92.94 262 SER B CA 1
ATOM 6165 C C . SER B 1 262 ? 32.625 -20.625 -16.688 1 92.94 262 SER B C 1
ATOM 6167 O O . SER B 1 262 ? 31.969 -20.562 -15.656 1 92.94 262 SER B O 1
ATOM 6169 N N . ASP B 1 263 ? 33.844 -21.172 -16.734 1 94.25 263 ASP B N 1
ATOM 6170 C CA . ASP B 1 263 ? 34.438 -21.812 -15.562 1 94.25 263 ASP B CA 1
ATOM 6171 C C . ASP B 1 263 ? 35.281 -20.828 -14.781 1 94.25 263 ASP B C 1
ATOM 6173 O O . ASP B 1 263 ? 36 -21.219 -13.852 1 94.25 263 ASP B O 1
ATOM 6177 N N . SER B 1 264 ? 35.188 -19.594 -15.156 1 95.06 264 SER B N 1
ATOM 6178 C CA . SER B 1 264 ? 35.906 -18.625 -14.344 1 95.06 264 SER B CA 1
ATOM 6179 C C . SER B 1 264 ? 35.312 -18.516 -12.945 1 95.06 264 SER B C 1
ATOM 6181 O O . SER B 1 264 ? 34.094 -18.609 -12.781 1 95.06 264 SER B O 1
ATOM 6183 N N . PRO B 1 265 ? 36.125 -18.312 -11.938 1 96.56 265 PRO B N 1
ATOM 6184 C CA . PRO B 1 265 ? 35.594 -18.188 -10.57 1 96.56 265 PRO B CA 1
ATOM 6185 C C . PRO B 1 265 ? 34.531 -17.125 -10.438 1 96.56 265 PRO B C 1
ATOM 6187 O O . PRO B 1 265 ? 33.531 -17.312 -9.711 1 96.56 265 PRO B O 1
ATOM 6190 N N . ASP B 1 266 ? 34.688 -16.047 -11.156 1 95.94 266 ASP B N 1
ATOM 6191 C CA . ASP B 1 266 ? 33.719 -14.953 -11.094 1 95.94 266 ASP B CA 1
ATOM 6192 C C . ASP B 1 266 ? 32.375 -15.391 -11.648 1 95.94 266 ASP B C 1
ATOM 6194 O O . ASP B 1 266 ? 31.328 -15.086 -11.062 1 95.94 266 ASP B O 1
ATOM 6198 N N . ASP B 1 267 ? 32.375 -16.047 -12.742 1 95.81 267 ASP B N 1
ATOM 6199 C CA . ASP B 1 267 ? 31.156 -16.516 -13.352 1 95.81 267 ASP B CA 1
ATOM 6200 C C . ASP B 1 267 ? 30.484 -17.578 -12.484 1 95.81 267 ASP B C 1
ATOM 6202 O O . ASP B 1 267 ? 29.25 -17.609 -12.359 1 95.81 267 ASP B O 1
ATOM 6206 N N . ILE B 1 268 ? 31.312 -18.453 -11.969 1 96.88 268 ILE B N 1
ATOM 6207 C CA . ILE B 1 268 ? 30.781 -19.484 -11.102 1 96.88 268 ILE B CA 1
ATOM 6208 C C . ILE B 1 268 ? 30.047 -18.844 -9.914 1 96.88 268 ILE B C 1
ATOM 6210 O O . ILE B 1 268 ? 28.938 -19.234 -9.578 1 96.88 268 ILE B O 1
ATOM 6214 N N . GLU B 1 269 ? 30.672 -17.875 -9.352 1 97 269 GLU B N 1
ATOM 6215 C CA . GLU B 1 269 ? 30.062 -17.188 -8.219 1 97 269 GLU B CA 1
ATOM 6216 C C . GLU B 1 269 ? 28.812 -16.422 -8.641 1 97 269 GLU B C 1
ATOM 6218 O O . GLU B 1 269 ? 27.828 -16.391 -7.895 1 97 269 GLU B O 1
ATOM 6223 N N . ALA B 1 270 ? 28.859 -15.828 -9.789 1 97 270 ALA B N 1
ATOM 6224 C CA . ALA B 1 270 ? 27.688 -15.133 -10.312 1 97 270 ALA B CA 1
ATOM 6225 C C . ALA B 1 270 ? 26.516 -16.078 -10.477 1 97 270 ALA B C 1
ATOM 6227 O O . ALA B 1 270 ? 25.375 -15.719 -10.203 1 97 270 ALA B O 1
ATOM 6228 N N . GLY B 1 271 ? 26.781 -17.234 -10.992 1 96.88 271 GLY B N 1
ATOM 6229 C CA . GLY B 1 271 ? 25.75 -18.25 -11.117 1 96.88 271 GLY B CA 1
ATOM 6230 C C . GLY B 1 271 ? 25.141 -18.656 -9.789 1 96.88 271 GLY B C 1
ATOM 6231 O O . GLY B 1 271 ? 23.922 -18.812 -9.68 1 96.88 271 GLY B O 1
ATOM 6232 N N . LYS B 1 272 ? 26.016 -18.844 -8.789 1 97.81 272 LYS B N 1
ATOM 6233 C CA . LYS B 1 272 ? 25.547 -19.203 -7.449 1 97.81 272 LYS B CA 1
ATOM 6234 C C . LYS B 1 272 ? 24.672 -18.094 -6.867 1 97.81 272 LYS B C 1
ATOM 6236 O O . LYS B 1 272 ? 23.625 -18.375 -6.281 1 97.81 272 LYS B O 1
ATOM 6241 N N . LEU B 1 273 ? 25.094 -16.891 -7.055 1 98.12 273 LEU B N 1
ATOM 6242 C CA . LEU B 1 273 ? 24.328 -15.742 -6.559 1 98.12 273 LEU B CA 1
ATOM 6243 C C . LEU B 1 273 ? 23 -15.633 -7.277 1 98.12 273 LEU B C 1
ATOM 6245 O O . LEU B 1 273 ? 21.969 -15.383 -6.645 1 98.12 273 LEU B O 1
ATOM 6249 N N . ALA B 1 274 ? 23.062 -15.828 -8.539 1 97.56 274 ALA B N 1
ATOM 6250 C CA . ALA B 1 274 ? 21.828 -15.781 -9.32 1 97.56 274 ALA B CA 1
ATOM 6251 C C . ALA B 1 274 ? 20.844 -16.844 -8.852 1 97.56 274 ALA B C 1
ATOM 6253 O O . ALA B 1 274 ? 19.641 -16.594 -8.773 1 97.56 274 ALA B O 1
ATOM 6254 N N . MET B 1 275 ? 21.312 -18.031 -8.562 1 97.94 275 MET B N 1
ATOM 6255 C CA . MET B 1 275 ? 20.453 -19.094 -8.078 1 97.94 275 MET B CA 1
ATOM 6256 C C . MET B 1 275 ? 19.844 -18.734 -6.727 1 97.94 275 MET B C 1
ATOM 6258 O O . MET B 1 275 ? 18.688 -19.078 -6.449 1 97.94 275 MET B O 1
ATOM 6262 N N . ASP B 1 276 ? 20.625 -18.109 -5.875 1 98.44 276 ASP B N 1
ATOM 6263 C CA . ASP B 1 276 ? 20.141 -17.688 -4.566 1 98.44 276 ASP B CA 1
ATOM 6264 C C . ASP B 1 276 ? 19.031 -16.641 -4.707 1 98.44 276 ASP B C 1
ATOM 6266 O O . ASP B 1 276 ? 18.078 -16.641 -3.928 1 98.44 276 ASP B O 1
ATOM 6270 N N . PHE B 1 277 ? 19.156 -15.758 -5.695 1 98.38 277 PHE B N 1
ATOM 6271 C CA . PHE B 1 277 ? 18.125 -14.758 -5.945 1 98.38 277 PHE B CA 1
ATOM 6272 C C . PHE B 1 277 ? 16.906 -15.398 -6.59 1 98.38 277 PHE B C 1
ATOM 6274 O O . PHE B 1 277 ? 15.766 -15.117 -6.191 1 98.38 277 PHE B O 1
ATOM 6281 N N . GLU B 1 278 ? 17.125 -16.281 -7.543 1 97.25 278 GLU B N 1
ATOM 6282 C CA . GLU B 1 278 ? 16.062 -16.875 -8.359 1 97.25 278 GLU B CA 1
ATOM 6283 C C . GLU B 1 278 ? 15.211 -17.844 -7.555 1 97.25 278 GLU B C 1
ATOM 6285 O O . GLU B 1 278 ? 13.992 -17.891 -7.73 1 97.25 278 GLU B O 1
ATOM 6290 N N . VAL B 1 279 ? 15.852 -18.609 -6.695 1 98.5 279 VAL B N 1
ATOM 6291 C CA . VAL B 1 279 ? 15.172 -19.703 -5.992 1 98.5 279 VAL B CA 1
ATOM 6292 C C . VAL B 1 279 ? 15.391 -19.562 -4.488 1 98.5 279 VAL B C 1
ATOM 6294 O O . VAL B 1 279 ? 14.461 -19.719 -3.701 1 98.5 279 VAL B O 1
ATOM 6297 N N . GLY B 1 280 ? 16.594 -19.234 -4.066 1 98.62 280 GLY B N 1
ATOM 6298 C CA . GLY B 1 280 ? 17 -19.25 -2.674 1 98.62 280 GLY B CA 1
ATOM 6299 C C . GLY B 1 280 ? 16.219 -18.281 -1.804 1 98.62 280 GLY B C 1
ATOM 6300 O O . GLY B 1 280 ? 15.922 -18.578 -0.645 1 98.62 280 GLY B O 1
ATOM 6301 N N . LEU B 1 281 ? 15.875 -17.141 -2.312 1 98.62 281 LEU B N 1
ATOM 6302 C CA . LEU B 1 281 ? 15.156 -16.109 -1.568 1 98.62 281 LEU B CA 1
ATOM 6303 C C . LEU B 1 281 ? 13.836 -16.641 -1.036 1 98.62 281 LEU B C 1
ATOM 6305 O O . LEU B 1 281 ? 13.336 -16.172 -0.01 1 98.62 281 LEU B O 1
ATOM 6309 N N . TYR B 1 282 ? 13.328 -17.609 -1.699 1 98.81 282 TYR B N 1
ATOM 6310 C CA . TYR B 1 282 ? 11.992 -18.109 -1.38 1 98.81 282 TYR B CA 1
ATOM 6311 C C . TYR B 1 282 ? 12.062 -19.5 -0.751 1 98.81 282 TYR B C 1
ATOM 6313 O O . TYR B 1 282 ? 11.203 -19.859 0.056 1 98.81 282 TYR B O 1
ATOM 6321 N N . ALA B 1 283 ? 13.078 -20.266 -1.114 1 98.88 283 ALA B N 1
ATOM 6322 C CA . ALA B 1 283 ? 13.188 -21.656 -0.67 1 98.88 283 ALA B CA 1
ATOM 6323 C C . ALA B 1 283 ? 13.977 -21.75 0.632 1 98.88 283 ALA B C 1
ATOM 6325 O O . ALA B 1 283 ? 13.617 -22.516 1.532 1 98.88 283 ALA B O 1
ATOM 6326 N N . HIS B 1 284 ? 15.039 -20.969 0.758 1 98.81 284 HIS B N 1
ATOM 6327 C CA . HIS B 1 284 ? 15.977 -21.125 1.864 1 98.81 284 HIS B CA 1
ATOM 6328 C C . HIS B 1 284 ? 15.297 -20.859 3.203 1 98.81 284 HIS B C 1
ATOM 6330 O O . HIS B 1 284 ? 15.516 -21.609 4.168 1 98.81 284 HIS B O 1
ATOM 6336 N N . PRO B 1 285 ? 14.453 -19.828 3.301 1 98.94 285 PRO B N 1
ATOM 6337 C CA . PRO B 1 285 ? 13.797 -19.578 4.586 1 98.94 285 PRO B CA 1
ATOM 6338 C C . PRO B 1 285 ? 12.922 -20.734 5.047 1 98.94 285 PRO B C 1
ATOM 6340 O O . PRO B 1 285 ? 12.719 -20.922 6.246 1 98.94 285 PRO B O 1
ATOM 6343 N N . ILE B 1 286 ? 12.445 -21.516 4.105 1 98.94 286 ILE B N 1
ATOM 6344 C CA . ILE B 1 286 ? 11.469 -22.547 4.418 1 98.94 286 ILE B CA 1
ATOM 6345 C C . ILE B 1 286 ? 12.172 -23.891 4.586 1 98.94 286 ILE B C 1
ATOM 6347 O O . ILE B 1 286 ? 11.875 -24.656 5.516 1 98.94 286 ILE B O 1
ATOM 6351 N N . PHE B 1 287 ? 13.195 -24.219 3.762 1 98.88 287 PHE B N 1
ATOM 6352 C CA . PHE B 1 287 ? 13.602 -25.609 3.594 1 98.88 287 PHE B CA 1
ATOM 6353 C C . PHE B 1 287 ? 15 -25.844 4.152 1 98.88 287 PHE B C 1
ATOM 6355 O O . PHE B 1 287 ? 15.422 -26.984 4.348 1 98.88 287 PHE B O 1
ATOM 6362 N N . SER B 1 288 ? 15.75 -24.766 4.344 1 98.44 288 SER B N 1
ATOM 6363 C CA . SER B 1 288 ? 17.109 -24.969 4.859 1 98.44 288 SER B CA 1
ATOM 6364 C C . SER B 1 288 ? 17.078 -25.281 6.352 1 98.44 288 SER B C 1
ATOM 6366 O O . SER B 1 288 ? 16.094 -24.984 7.039 1 98.44 288 SER B O 1
ATOM 6368 N N . SER B 1 289 ? 18.125 -25.812 6.832 1 96.94 289 SER B N 1
ATOM 6369 C CA . SER B 1 289 ? 18.234 -26.156 8.25 1 96.94 289 SER B CA 1
ATOM 6370 C C . SER B 1 289 ? 18.359 -24.891 9.102 1 96.94 289 SER B C 1
ATOM 6372 O O . SER B 1 289 ? 17.969 -24.891 10.266 1 96.94 289 SER B O 1
ATOM 6374 N N . THR B 1 290 ? 18.828 -23.828 8.562 1 96.56 290 THR B N 1
ATOM 6375 C CA . THR B 1 290 ? 19.094 -22.625 9.328 1 96.56 290 THR B CA 1
ATOM 6376 C C . THR B 1 290 ? 17.922 -21.641 9.227 1 96.56 290 THR B C 1
ATOM 6378 O O . THR B 1 290 ? 17.734 -20.797 10.102 1 96.56 290 THR B O 1
ATOM 6381 N N . GLY B 1 291 ? 17.172 -21.859 8.219 1 98 291 GLY B N 1
ATOM 6382 C CA . GLY B 1 291 ? 16.188 -20.828 7.945 1 98 291 GLY B CA 1
ATOM 6383 C C . GLY B 1 291 ? 16.797 -19.516 7.531 1 98 291 GLY B C 1
ATOM 6384 O O . GLY B 1 291 ? 18 -19.438 7.277 1 98 291 GLY B O 1
ATOM 6385 N N . GLY B 1 292 ? 15.922 -18.484 7.371 1 98.38 292 GLY B N 1
ATOM 6386 C CA . GLY B 1 292 ? 16.406 -17.172 6.969 1 98.38 292 GLY B CA 1
ATOM 6387 C C . GLY B 1 292 ? 16.734 -17.078 5.488 1 98.38 292 GLY B C 1
ATOM 6388 O O . GLY B 1 292 ? 16.656 -18.078 4.77 1 98.38 292 GLY B O 1
ATOM 6389 N N . PHE B 1 293 ? 17.078 -15.867 5.07 1 98.75 293 PHE B N 1
ATOM 6390 C CA . PHE B 1 293 ? 17.484 -15.656 3.686 1 98.75 293 PHE B CA 1
ATOM 6391 C C . PHE B 1 293 ? 18.875 -16.203 3.438 1 98.75 293 PHE B C 1
ATOM 6393 O O . PHE B 1 293 ? 19.672 -16.359 4.375 1 98.75 293 PHE B O 1
ATOM 6400 N N . PRO B 1 294 ? 19.219 -16.516 2.162 1 98.44 294 PRO B N 1
ATOM 6401 C CA . PRO B 1 294 ? 20.594 -16.938 1.882 1 98.44 294 PRO B CA 1
ATOM 6402 C C . PRO B 1 294 ? 21.625 -15.883 2.275 1 98.44 294 PRO B C 1
ATOM 6404 O O . PRO B 1 294 ? 21.484 -14.711 1.935 1 98.44 294 PRO B O 1
ATOM 6407 N N . GLU B 1 295 ? 22.625 -16.328 2.896 1 97.75 295 GLU B N 1
ATOM 6408 C CA . GLU B 1 295 ? 23.641 -15.422 3.41 1 97.75 295 GLU B CA 1
ATOM 6409 C C . GLU B 1 295 ? 24.234 -14.57 2.293 1 97.75 295 GLU B C 1
ATOM 6411 O O . GLU B 1 295 ? 24.5 -13.383 2.484 1 97.75 295 GLU B O 1
ATOM 6416 N N . ARG B 1 296 ? 24.5 -15.148 1.112 1 97.19 296 ARG B N 1
ATOM 6417 C CA . ARG B 1 296 ? 25.062 -14.43 -0.02 1 97.19 296 ARG B CA 1
ATOM 6418 C C . ARG B 1 296 ? 24.188 -13.258 -0.427 1 97.19 296 ARG B C 1
ATOM 6420 O O . ARG B 1 296 ? 24.688 -12.18 -0.762 1 97.19 296 ARG B O 1
ATOM 6427 N N . VAL B 1 297 ? 22.906 -13.445 -0.412 1 98.56 297 VAL B N 1
ATOM 6428 C CA . VAL B 1 297 ? 21.969 -12.406 -0.827 1 98.56 297 VAL B CA 1
ATOM 6429 C C . VAL B 1 297 ? 21.906 -11.305 0.232 1 98.56 297 VAL B C 1
ATOM 6431 O O . VAL B 1 297 ? 21.906 -10.117 -0.098 1 98.56 297 VAL B O 1
ATOM 6434 N N . VAL B 1 298 ? 21.797 -11.695 1.528 1 98.69 298 VAL B N 1
ATOM 6435 C CA . VAL B 1 298 ? 21.75 -10.742 2.635 1 98.69 298 VAL B CA 1
ATOM 6436 C C . VAL B 1 298 ? 22.953 -9.812 2.576 1 98.69 298 VAL B C 1
ATOM 6438 O O . VAL B 1 298 ? 22.812 -8.594 2.643 1 98.69 298 VAL B O 1
ATOM 6441 N N . LYS B 1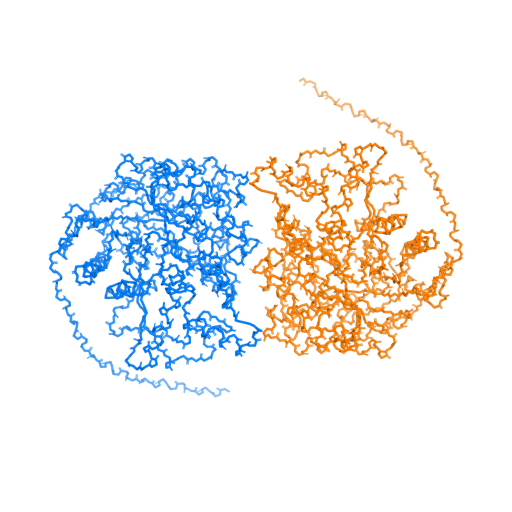 299 ? 24.109 -10.406 2.438 1 98.38 299 LYS B N 1
ATOM 6442 C CA . LYS B 1 299 ? 25.359 -9.633 2.381 1 98.38 299 LYS B CA 1
ATOM 6443 C C . LYS B 1 299 ? 25.375 -8.727 1.158 1 98.38 299 LYS B C 1
ATOM 6445 O O . LYS B 1 299 ? 25.719 -7.543 1.265 1 98.38 299 LYS B O 1
ATOM 6450 N N . ARG B 1 300 ? 25.031 -9.281 0.001 1 98.44 300 ARG B N 1
ATOM 6451 C CA . ARG B 1 300 ? 25.062 -8.547 -1.261 1 98.44 300 ARG B CA 1
ATOM 6452 C C . ARG B 1 300 ? 24.141 -7.328 -1.203 1 98.44 300 ARG B C 1
ATOM 6454 O O . ARG B 1 300 ? 24.547 -6.219 -1.562 1 98.44 300 ARG B O 1
ATOM 6461 N N . VAL B 1 301 ? 22.922 -7.48 -0.784 1 98.75 301 VAL B N 1
ATOM 6462 C CA . VAL B 1 301 ? 21.953 -6.391 -0.776 1 98.75 301 VAL B CA 1
ATOM 6463 C C . VAL B 1 301 ? 22.344 -5.355 0.277 1 98.75 301 VAL B C 1
ATOM 6465 O O . VAL B 1 301 ? 22.156 -4.152 0.075 1 98.75 301 VAL B O 1
ATOM 6468 N N . ALA B 1 302 ? 22.828 -5.809 1.413 1 98.75 302 ALA B N 1
ATOM 6469 C CA . ALA B 1 302 ? 23.297 -4.883 2.439 1 98.75 302 ALA B CA 1
ATOM 6470 C C . ALA B 1 302 ? 24.422 -3.994 1.906 1 98.75 302 ALA B C 1
ATOM 6472 O O . ALA B 1 302 ? 24.422 -2.779 2.121 1 98.75 302 ALA B O 1
ATOM 6473 N N . GLU B 1 303 ? 25.406 -4.605 1.257 1 98.31 303 GLU B N 1
ATOM 6474 C CA . GLU B 1 303 ? 26.531 -3.861 0.696 1 98.31 303 GLU B CA 1
ATOM 6475 C C . GLU B 1 303 ? 26.062 -2.855 -0.35 1 98.31 303 GLU B C 1
ATOM 6477 O O . GLU B 1 303 ? 26.484 -1.697 -0.339 1 98.31 303 GLU B O 1
ATOM 6482 N N . LYS B 1 304 ? 25.219 -3.344 -1.252 1 98.06 304 LYS B N 1
ATOM 6483 C CA . LYS B 1 304 ? 24.688 -2.459 -2.285 1 98.06 304 LYS B CA 1
ATOM 6484 C C . LYS B 1 304 ? 23.875 -1.328 -1.675 1 98.06 304 LYS B C 1
ATOM 6486 O O . LYS B 1 304 ? 23.922 -0.189 -2.141 1 98.06 304 LYS B O 1
ATOM 6491 N N . SER B 1 305 ? 23.078 -1.629 -0.681 1 98.5 305 SER B N 1
ATOM 6492 C CA . SER B 1 305 ? 22.281 -0.622 0.013 1 98.5 305 SER B CA 1
ATOM 6493 C C . SER B 1 305 ? 23.156 0.47 0.604 1 98.5 305 SER B C 1
ATOM 6495 O O . SER B 1 305 ? 22.875 1.659 0.454 1 98.5 305 SER B O 1
ATOM 6497 N N . ALA B 1 306 ? 24.203 0.075 1.28 1 98.19 306 ALA B N 1
ATOM 6498 C CA . ALA B 1 306 ? 25.125 1.028 1.875 1 98.19 306 ALA B CA 1
ATOM 6499 C C . ALA B 1 306 ? 25.766 1.91 0.806 1 98.19 306 ALA B C 1
ATOM 6501 O O . ALA B 1 306 ? 25.875 3.127 0.976 1 98.19 306 ALA B O 1
ATOM 6502 N N . GLU B 1 307 ? 26.172 1.276 -0.282 1 97.19 307 GLU B N 1
ATOM 6503 C CA . GLU B 1 307 ? 26.781 2.002 -1.395 1 97.19 307 GLU B CA 1
ATOM 6504 C C . GLU B 1 307 ? 25.812 3.029 -1.977 1 97.19 307 GLU B C 1
ATOM 6506 O O . GLU B 1 307 ? 26.234 4.086 -2.449 1 97.19 307 GLU B O 1
ATOM 6511 N N . GLN B 1 308 ? 24.594 2.686 -1.929 1 97.25 308 GLN B N 1
ATOM 6512 C CA . GLN B 1 308 ? 23.578 3.496 -2.578 1 97.25 308 GLN B CA 1
ATOM 6513 C C . GLN B 1 308 ? 22.984 4.508 -1.607 1 97.25 308 GLN B C 1
ATOM 6515 O O . GLN B 1 308 ? 22 5.195 -1.937 1 97.25 308 GLN B O 1
ATOM 6520 N N . GLY B 1 309 ? 23.453 4.555 -0.374 1 97.5 309 GLY B N 1
ATOM 6521 C CA . GLY B 1 309 ? 23.141 5.629 0.557 1 97.5 309 GLY B CA 1
ATOM 6522 C C . GLY B 1 309 ? 22 5.301 1.486 1 97.5 309 GLY B C 1
ATOM 6523 O O . GLY B 1 309 ? 21.547 6.156 2.252 1 97.5 309 GLY B O 1
ATOM 6524 N N . PHE B 1 310 ? 21.484 4.082 1.463 1 97.81 310 PHE B N 1
ATOM 6525 C CA . PHE B 1 310 ? 20.391 3.711 2.35 1 97.81 310 PHE B CA 1
ATOM 6526 C C . PHE B 1 310 ? 20.875 3.562 3.785 1 97.81 310 PHE B C 1
ATOM 6528 O O . PHE B 1 310 ? 21.984 3.066 4.02 1 97.81 310 PHE B O 1
ATOM 6535 N N . PRO B 1 311 ? 19.984 3.963 4.738 1 96.44 311 PRO B N 1
ATOM 6536 C CA . PRO B 1 311 ? 20.406 3.879 6.137 1 96.44 311 PRO B CA 1
ATOM 6537 C C . PRO B 1 311 ? 20.422 2.445 6.664 1 96.44 311 PRO B C 1
ATOM 6539 O O . PRO B 1 311 ? 21 2.18 7.727 1 96.44 311 PRO B O 1
ATOM 6542 N N . ARG B 1 312 ? 19.781 1.557 5.98 1 97.56 312 ARG B N 1
ATOM 6543 C CA . ARG B 1 312 ? 19.766 0.131 6.293 1 97.56 312 ARG B CA 1
ATOM 6544 C C . ARG B 1 312 ? 19.562 -0.703 5.031 1 97.56 312 ARG B C 1
ATOM 6546 O O . ARG B 1 312 ? 19.25 -0.161 3.967 1 97.56 312 ARG B O 1
ATOM 6553 N N . SER B 1 313 ? 19.75 -1.978 5.141 1 98.5 313 SER B N 1
ATOM 6554 C CA . SER B 1 313 ? 19.547 -2.863 4 1 98.5 313 SER B CA 1
ATOM 6555 C C . SER B 1 313 ? 18.125 -2.738 3.453 1 98.5 313 SER B C 1
ATOM 6557 O O . SER B 1 313 ? 17.172 -2.648 4.219 1 98.5 313 SER B O 1
ATOM 6559 N N . ARG B 1 314 ? 18.047 -2.74 2.104 1 98.44 314 ARG B N 1
ATOM 6560 C CA . ARG B 1 314 ? 16.75 -2.701 1.426 1 98.44 314 ARG B CA 1
ATOM 6561 C C . ARG B 1 314 ? 16.016 -4.031 1.565 1 98.44 314 ARG B C 1
ATOM 6563 O O . ARG B 1 314 ? 14.797 -4.094 1.396 1 98.44 314 ARG B O 1
ATOM 6570 N N . LEU B 1 315 ? 16.75 -5.129 1.776 1 98.62 315 LEU B N 1
ATOM 6571 C CA . LEU B 1 315 ? 16.141 -6.41 2.109 1 98.62 315 LEU B CA 1
ATOM 6572 C C . LEU B 1 315 ? 15.695 -6.441 3.568 1 98.62 315 LEU B C 1
ATOM 6574 O O . LEU B 1 315 ? 16.531 -6.441 4.473 1 98.62 315 LEU B O 1
ATOM 6578 N N . PRO B 1 316 ? 14.383 -6.449 3.75 1 97.81 316 PRO B N 1
ATOM 6579 C CA . PRO B 1 316 ? 13.938 -6.453 5.145 1 97.81 316 PRO B CA 1
ATOM 6580 C C . PRO B 1 316 ? 14.477 -7.641 5.934 1 97.81 316 PRO B C 1
ATOM 6582 O O . PRO B 1 316 ? 14.492 -8.766 5.434 1 97.81 316 PRO B O 1
ATOM 6585 N N . GLU B 1 317 ? 14.867 -7.43 7.094 1 96.81 317 GLU B N 1
ATOM 6586 C CA . GLU B 1 317 ? 15.414 -8.484 7.938 1 96.81 317 GLU B CA 1
ATOM 6587 C C . GLU B 1 317 ? 14.305 -9.375 8.5 1 96.81 317 GLU B C 1
ATOM 6589 O O . GLU B 1 317 ? 13.219 -8.891 8.82 1 96.81 317 GLU B O 1
ATOM 6594 N N . LEU B 1 318 ? 14.57 -10.617 8.57 1 98.19 318 LEU B N 1
ATOM 6595 C CA . LEU B 1 318 ? 13.758 -11.523 9.359 1 98.19 318 LEU B CA 1
ATOM 6596 C C . LEU B 1 318 ? 14.266 -11.609 10.797 1 98.19 318 LEU B C 1
ATOM 6598 O O . LEU B 1 318 ? 15.445 -11.883 11.023 1 98.19 318 LEU B O 1
ATOM 6602 N N . THR B 1 319 ? 13.383 -11.367 11.719 1 97.81 319 THR B N 1
ATOM 6603 C CA . THR B 1 319 ? 13.766 -11.594 13.102 1 97.81 319 THR B CA 1
ATOM 6604 C C . THR B 1 319 ? 13.969 -13.086 13.375 1 97.81 319 THR B C 1
ATOM 6606 O O . THR B 1 319 ? 13.547 -13.93 12.578 1 97.81 319 THR B O 1
ATOM 6609 N N . GLN B 1 320 ? 14.594 -13.352 14.484 1 98.19 320 GLN B N 1
ATOM 6610 C CA . GLN B 1 320 ? 14.781 -14.75 14.852 1 98.19 320 GLN B CA 1
ATOM 6611 C C . GLN B 1 320 ? 13.445 -15.461 15 1 98.19 320 GLN B C 1
ATOM 6613 O O . GLN B 1 320 ? 13.305 -16.625 14.609 1 98.19 320 GLN B O 1
ATOM 6618 N N . GLU B 1 321 ? 12.492 -14.75 15.539 1 98.31 321 GLU B N 1
ATOM 6619 C CA . GLU B 1 321 ? 11.148 -15.312 15.68 1 98.31 321 GLU B CA 1
ATOM 6620 C C . GLU B 1 321 ? 10.531 -15.602 14.312 1 98.31 321 GLU B C 1
ATOM 6622 O O . GLU B 1 321 ? 9.906 -16.656 14.125 1 98.31 321 GLU B O 1
ATOM 6627 N N . GLU B 1 322 ? 10.75 -14.727 13.414 1 98.69 322 GLU B N 1
ATOM 6628 C CA . GLU B 1 322 ? 10.211 -14.914 12.07 1 98.69 322 GLU B CA 1
ATOM 6629 C C . GLU B 1 322 ? 10.906 -16.062 11.352 1 98.69 322 GLU B C 1
ATOM 6631 O O . GLU B 1 322 ? 10.266 -16.828 10.641 1 98.69 322 GLU B O 1
ATOM 6636 N N . ILE B 1 323 ? 12.211 -16.141 11.531 1 98.88 323 ILE B N 1
ATOM 6637 C CA . ILE B 1 323 ? 12.977 -17.219 10.914 1 98.88 323 ILE B CA 1
ATOM 6638 C C . ILE B 1 323 ? 12.445 -18.562 11.391 1 98.88 323 ILE B C 1
ATOM 6640 O O . ILE B 1 323 ? 12.156 -19.438 10.578 1 98.88 323 ILE B O 1
ATOM 6644 N N . GLU B 1 324 ? 12.211 -18.703 12.656 1 98.75 324 GLU B N 1
ATOM 6645 C CA . GLU B 1 324 ? 11.727 -19.953 13.227 1 98.75 324 GLU B CA 1
ATOM 6646 C C . GLU B 1 324 ? 10.281 -20.234 12.812 1 98.75 324 GLU B C 1
ATOM 6648 O O . GLU B 1 324 ? 9.891 -21.375 12.609 1 98.75 324 GLU B O 1
ATOM 6653 N N . TYR B 1 325 ? 9.586 -19.141 12.703 1 98.81 325 TYR B N 1
ATOM 6654 C CA . TYR B 1 325 ? 8.172 -19.25 12.344 1 98.81 325 TYR B CA 1
ATOM 6655 C C . TYR B 1 325 ? 8.016 -19.75 10.914 1 98.81 325 TYR B C 1
ATOM 6657 O O . TYR B 1 325 ? 7.078 -20.484 10.609 1 98.81 325 TYR B O 1
ATOM 6665 N N . ILE B 1 326 ? 8.891 -19.422 9.984 1 98.94 326 ILE B N 1
ATOM 6666 C CA . ILE B 1 326 ? 8.805 -19.734 8.562 1 98.94 326 ILE B CA 1
ATOM 6667 C C . ILE B 1 326 ? 9.422 -21.109 8.297 1 98.94 326 ILE B C 1
ATOM 6669 O O . ILE B 1 326 ? 8.914 -21.875 7.48 1 98.94 326 ILE B O 1
ATOM 6673 N N . LYS B 1 327 ? 10.461 -21.438 8.992 1 98.81 327 LYS B N 1
ATOM 6674 C CA . LYS B 1 327 ? 11.266 -22.625 8.742 1 98.81 327 LYS B CA 1
ATOM 6675 C C . LYS B 1 327 ? 10.414 -23.891 8.859 1 98.81 327 LYS B C 1
ATOM 6677 O O . LYS B 1 327 ? 9.719 -24.094 9.852 1 98.81 327 LYS B O 1
ATOM 6682 N N . GLY B 1 328 ? 10.43 -24.719 7.781 1 98.75 328 GLY B N 1
ATOM 6683 C CA . GLY B 1 328 ? 9.781 -26.016 7.805 1 98.75 328 GLY B CA 1
ATOM 6684 C C . GLY B 1 328 ? 8.305 -25.953 7.449 1 98.75 328 GLY B C 1
ATOM 6685 O O . GLY B 1 328 ? 7.594 -26.953 7.551 1 98.75 328 GLY B O 1
ATOM 6686 N N . THR B 1 329 ? 7.848 -24.844 6.898 1 98.88 329 THR B N 1
ATOM 6687 C CA . THR B 1 329 ? 6.41 -24.625 6.746 1 98.88 329 THR B CA 1
ATOM 6688 C C . THR B 1 329 ? 5.941 -25.078 5.367 1 98.88 329 THR B C 1
ATOM 6690 O O . THR B 1 329 ? 5.156 -24.391 4.715 1 98.88 329 THR B O 1
ATOM 6693 N N . SER B 1 330 ? 6.355 -26.172 4.875 1 98.94 330 SER B N 1
ATOM 6694 C CA . SER B 1 330 ? 5.859 -26.75 3.635 1 98.94 330 SER B CA 1
ATOM 6695 C C . SER B 1 330 ? 6.008 -28.266 3.639 1 98.94 330 SER B C 1
ATOM 6697 O O . SER B 1 330 ? 7.102 -28.797 3.883 1 98.94 330 SER B O 1
ATOM 6699 N N . ASP B 1 331 ? 4.988 -28.969 3.309 1 98.81 331 ASP B N 1
ATOM 6700 C CA . ASP B 1 331 ? 4.988 -30.438 3.32 1 98.81 331 ASP B CA 1
ATOM 6701 C C . ASP B 1 331 ? 5.695 -30.984 2.088 1 98.81 331 ASP B C 1
ATOM 6703 O O . ASP B 1 331 ? 6.043 -32.156 2.047 1 98.81 331 ASP B O 1
ATOM 6707 N N . PHE B 1 332 ? 5.906 -30.234 1.131 1 98.88 332 PHE B N 1
ATOM 6708 C CA . PHE B 1 332 ? 6.57 -30.578 -0.121 1 98.88 332 PHE B CA 1
ATOM 6709 C C . PHE B 1 332 ? 7.234 -29.344 -0.729 1 98.88 332 PHE B C 1
ATOM 6711 O O . PHE B 1 332 ? 6.961 -28.219 -0.317 1 98.88 332 PHE B O 1
ATOM 6718 N N . PHE B 1 333 ? 8.195 -29.516 -1.616 1 98.88 333 PHE B N 1
ATOM 6719 C CA . PHE B 1 333 ? 8.727 -28.469 -2.471 1 98.88 333 PHE B CA 1
ATOM 6720 C C . PHE B 1 333 ? 7.98 -28.422 -3.799 1 98.88 333 PHE B C 1
ATOM 6722 O O . PHE B 1 333 ? 8.219 -29.234 -4.684 1 98.88 333 PHE B O 1
ATOM 6729 N N . GLY B 1 334 ? 6.965 -27.5 -3.861 1 98.94 334 GLY B N 1
ATOM 6730 C CA . GLY B 1 334 ? 6.398 -27.266 -5.18 1 98.94 334 GLY B CA 1
ATOM 6731 C C . GLY B 1 334 ? 7.391 -26.656 -6.156 1 98.94 334 GLY B C 1
ATOM 6732 O O . GLY B 1 334 ? 8.07 -25.672 -5.836 1 98.94 334 GLY B O 1
ATOM 6733 N N . PHE B 1 335 ? 7.457 -27.203 -7.332 1 98.81 335 PHE B N 1
ATOM 6734 C CA . PHE B 1 335 ? 8.555 -26.953 -8.266 1 98.81 335 PHE B CA 1
ATOM 6735 C C . PHE B 1 335 ? 8.023 -26.609 -9.648 1 98.81 335 PHE B C 1
ATOM 6737 O O . PHE B 1 335 ? 7.273 -27.391 -10.242 1 98.81 335 PHE B O 1
ATOM 6744 N N . ASN B 1 336 ? 8.336 -25.406 -10.109 1 98.62 336 ASN B N 1
ATOM 6745 C CA . ASN B 1 336 ? 8.078 -25.031 -11.492 1 98.62 336 ASN B CA 1
ATOM 6746 C C . ASN B 1 336 ? 9.383 -24.75 -12.25 1 98.62 336 ASN B C 1
ATOM 6748 O O . ASN B 1 336 ? 10.32 -24.188 -11.688 1 98.62 336 ASN B O 1
ATOM 6752 N N . HIS B 1 337 ? 9.461 -25.141 -13.516 1 97.25 337 HIS B N 1
ATOM 6753 C CA . HIS B 1 337 ? 10.68 -24.922 -14.289 1 97.25 337 HIS B CA 1
ATOM 6754 C C . HIS B 1 337 ? 10.359 -24.734 -15.766 1 97.25 337 HIS B C 1
ATOM 6756 O O . HIS B 1 337 ? 9.609 -25.531 -16.344 1 97.25 337 HIS B O 1
ATOM 6762 N N . TYR B 1 338 ? 11.031 -23.734 -16.312 1 92.19 338 TYR B N 1
ATOM 6763 C CA . TYR B 1 338 ? 10.812 -23.469 -17.734 1 92.19 338 TYR B CA 1
ATOM 6764 C C . TYR B 1 338 ? 12.133 -23.188 -18.438 1 92.19 338 TYR B C 1
ATOM 6766 O O . TYR B 1 338 ? 12.258 -23.422 -19.656 1 92.19 338 TYR B O 1
ATOM 6774 N N . SER B 1 339 ? 13.117 -22.656 -17.641 1 89 339 SER B N 1
ATOM 6775 C CA . SER B 1 339 ? 14.273 -22.109 -18.344 1 89 339 SER B CA 1
ATOM 6776 C C . SER B 1 339 ? 15.555 -22.312 -17.547 1 89 339 SER B C 1
ATOM 6778 O O . SER B 1 339 ? 15.5 -22.625 -16.359 1 89 339 SER B O 1
ATOM 6780 N N . THR B 1 340 ? 16.656 -22.172 -18.266 1 92.44 340 THR B N 1
ATOM 6781 C CA . THR B 1 340 ? 18 -22.125 -17.719 1 92.44 340 THR B CA 1
ATOM 6782 C C . THR B 1 340 ? 18.75 -20.906 -18.234 1 92.44 340 THR B C 1
ATOM 6784 O O . THR B 1 340 ? 18.672 -20.578 -19.406 1 92.44 340 THR B O 1
ATOM 6787 N N . SER B 1 341 ? 19.422 -20.25 -17.312 1 91.69 341 SER B N 1
ATOM 6788 C CA . SER B 1 341 ? 20.172 -19.062 -17.688 1 91.69 341 SER B CA 1
ATOM 6789 C C . SER B 1 341 ? 21.625 -19.172 -17.266 1 91.69 341 SER B C 1
ATOM 6791 O O . SER B 1 341 ? 21.953 -19.844 -16.281 1 91.69 341 SER B O 1
ATOM 6793 N N . PHE B 1 342 ? 22.5 -18.531 -18.031 1 93.38 342 PHE B N 1
ATOM 6794 C CA . PHE B 1 342 ? 23.938 -18.484 -17.766 1 93.38 342 PHE B CA 1
ATOM 6795 C C . PHE B 1 342 ? 24.391 -17.062 -17.484 1 93.38 342 PHE B C 1
ATOM 6797 O O . PHE B 1 342 ? 24.094 -16.141 -18.25 1 93.38 342 PHE B O 1
ATOM 6804 N N . TYR B 1 343 ? 25.141 -16.891 -16.312 1 94.88 343 TYR B N 1
ATOM 6805 C CA . TYR B 1 343 ? 25.453 -15.547 -15.867 1 94.88 343 TYR B CA 1
ATOM 6806 C C . TYR B 1 343 ? 26.938 -15.258 -15.977 1 94.88 343 TYR B C 1
ATOM 6808 O O . TYR B 1 343 ? 27.766 -16.125 -15.711 1 94.88 343 TYR B O 1
ATOM 6816 N N . THR B 1 344 ? 27.266 -14.008 -16.391 1 95.31 344 THR B N 1
ATOM 6817 C CA . THR B 1 344 ? 28.656 -13.547 -16.406 1 95.31 344 THR B CA 1
ATOM 6818 C C . THR B 1 344 ? 28.766 -12.148 -15.805 1 95.31 344 THR B C 1
ATOM 6820 O O . THR B 1 344 ? 27.875 -11.312 -16 1 95.31 344 THR B O 1
ATOM 6823 N N . GLU B 1 345 ? 29.797 -11.906 -15.055 1 93.19 345 GLU B N 1
ATOM 6824 C CA . GLU B 1 345 ? 30.078 -10.578 -14.5 1 93.19 345 GLU B CA 1
ATOM 6825 C C . GLU B 1 345 ? 30.828 -9.711 -15.5 1 93.19 345 GLU B C 1
ATOM 6827 O O . GLU B 1 345 ? 30.875 -8.492 -15.352 1 93.19 345 GLU B O 1
ATOM 6832 N N . LYS B 1 346 ? 31.344 -10.312 -16.484 1 91.38 346 LYS B N 1
ATOM 6833 C CA . LYS B 1 346 ? 32.281 -9.656 -17.406 1 91.38 346 LYS B CA 1
ATOM 6834 C C . LYS B 1 346 ? 31.594 -8.492 -18.125 1 91.38 346 LYS B C 1
ATOM 6836 O O . LYS B 1 346 ? 32.219 -7.461 -18.375 1 91.38 346 LYS B O 1
ATOM 6841 N N . THR B 1 347 ? 30.391 -8.648 -18.406 1 90.81 347 THR B N 1
ATOM 6842 C CA . THR B 1 347 ? 29.719 -7.648 -19.234 1 90.81 347 THR B CA 1
ATOM 6843 C C . THR B 1 347 ? 28.781 -6.781 -18.391 1 90.81 347 THR B C 1
ATOM 6845 O O . THR B 1 347 ? 28.078 -5.926 -18.906 1 90.81 347 THR B O 1
ATOM 6848 N N . TYR B 1 348 ? 28.781 -7.035 -17.141 1 93.06 348 TYR B N 1
ATOM 6849 C CA . TYR B 1 348 ? 28 -6.188 -16.25 1 93.06 348 TYR B CA 1
ATOM 6850 C C . TYR B 1 348 ? 28.625 -4.809 -16.109 1 93.06 348 TYR B C 1
ATOM 6852 O O . TYR B 1 348 ? 29.844 -4.691 -15.93 1 93.06 348 TYR B O 1
ATOM 6860 N N . LYS B 1 349 ? 27.844 -3.764 -16.281 1 93.19 349 LYS B N 1
ATOM 6861 C CA . LYS B 1 349 ? 28.25 -2.383 -16.031 1 93.19 349 LYS B CA 1
ATOM 6862 C C . LYS B 1 349 ? 27.281 -1.682 -15.094 1 93.19 349 LYS B C 1
ATOM 6864 O O . LYS B 1 349 ? 26.062 -1.779 -15.273 1 93.19 349 LYS B O 1
ATOM 6869 N N . SER B 1 350 ? 27.875 -0.998 -14.156 1 88.5 350 SER B N 1
ATOM 6870 C CA . SER B 1 350 ? 27 -0.222 -13.273 1 88.5 350 SER B CA 1
ATOM 6871 C C . SER B 1 350 ? 26.094 0.703 -14.07 1 88.5 350 SER B C 1
ATOM 6873 O O . SER B 1 350 ? 26.531 1.339 -15.031 1 88.5 350 SER B O 1
ATOM 6875 N N . GLY B 1 351 ? 24.828 0.647 -13.797 1 91.56 351 GLY B N 1
ATOM 6876 C CA . GLY B 1 351 ? 23.891 1.528 -14.461 1 91.56 351 GLY B CA 1
ATOM 6877 C C . GLY B 1 351 ? 23.156 0.86 -15.609 1 91.56 351 GLY B C 1
ATOM 6878 O O . GLY B 1 351 ? 22.203 1.426 -16.156 1 91.56 351 GLY B O 1
ATOM 6879 N N . MET B 1 352 ? 23.594 -0.357 -15.906 1 93.94 352 MET B N 1
ATOM 6880 C CA . MET B 1 352 ? 22.938 -1.042 -17.016 1 93.94 352 MET B CA 1
ATOM 6881 C C . MET B 1 352 ? 21.516 -1.457 -16.609 1 93.94 352 MET B C 1
ATOM 6883 O O . MET B 1 352 ? 20.672 -1.652 -17.484 1 93.94 352 MET B O 1
ATOM 6887 N N . TYR B 1 353 ? 21.328 -1.661 -15.352 1 95.31 353 TYR B N 1
ATOM 6888 C CA . TYR B 1 353 ? 20.016 -1.879 -14.766 1 95.31 353 TYR B CA 1
ATOM 6889 C C . TYR B 1 353 ? 19.609 -0.697 -13.898 1 95.31 353 TYR B C 1
ATOM 6891 O O . TYR B 1 353 ? 20.422 0.17 -13.586 1 95.31 353 TYR B O 1
ATOM 6899 N N . ALA B 1 354 ? 18.297 -0.666 -13.594 1 94.75 354 ALA B N 1
ATOM 6900 C CA . ALA B 1 354 ? 17.859 0.326 -12.609 1 94.75 354 ALA B CA 1
ATOM 6901 C C . ALA B 1 354 ? 18.656 0.183 -11.305 1 94.75 354 ALA B C 1
ATOM 6903 O O . ALA B 1 354 ? 18.922 -0.933 -10.859 1 94.75 354 ALA B O 1
ATOM 6904 N N . VAL B 1 355 ? 19.078 1.247 -10.703 1 95.94 355 VAL B N 1
ATOM 6905 C CA . VAL B 1 355 ? 19.812 1.252 -9.445 1 95.94 355 VAL B CA 1
ATOM 6906 C C . VAL B 1 355 ? 19.016 1.985 -8.375 1 95.94 355 VAL B C 1
ATOM 6908 O O . VAL B 1 355 ? 18.812 3.199 -8.461 1 95.94 355 VAL B O 1
ATOM 6911 N N . PRO B 1 356 ? 18.531 1.337 -7.414 1 97.12 356 PRO B N 1
ATOM 6912 C CA . PRO B 1 356 ? 18.719 -0.09 -7.145 1 97.12 356 PRO B CA 1
ATOM 6913 C C . PRO B 1 356 ? 17.734 -0.973 -7.91 1 97.12 356 PRO B C 1
ATOM 6915 O O . PRO B 1 356 ? 16.734 -0.477 -8.445 1 97.12 356 PRO B O 1
ATOM 6918 N N . SER B 1 357 ? 17.969 -2.23 -7.988 1 98.06 357 SER B N 1
ATOM 6919 C CA . SER B 1 357 ? 17.031 -3.217 -8.523 1 98.06 357 SER B CA 1
ATOM 6920 C C . SER B 1 357 ? 17.516 -4.637 -8.25 1 98.06 357 SER B C 1
ATOM 6922 O O . SER B 1 357 ? 18.688 -4.848 -7.91 1 98.06 357 SER B O 1
ATOM 6924 N N . TYR B 1 358 ? 16.594 -5.559 -8.367 1 97.75 358 TYR B N 1
ATOM 6925 C CA . TYR B 1 358 ? 16.859 -6.992 -8.305 1 97.75 358 TYR B CA 1
ATOM 6926 C C . TYR B 1 358 ? 18 -7.379 -9.242 1 97.75 358 TYR B C 1
ATOM 6928 O O . TYR B 1 358 ? 18.953 -8.039 -8.828 1 97.75 358 TYR B O 1
ATOM 6936 N N . SER B 1 359 ? 18.016 -6.926 -10.445 1 96.44 359 SER B N 1
ATOM 6937 C CA . SER B 1 359 ? 19.031 -7.258 -11.445 1 96.44 359 SER B CA 1
ATOM 6938 C C . SER B 1 359 ? 20.375 -6.621 -11.109 1 96.44 359 SER B C 1
ATOM 6940 O O . SER B 1 359 ? 21.422 -7.242 -11.289 1 96.44 359 SER B O 1
ATOM 6942 N N . ASP B 1 360 ? 20.297 -5.375 -10.656 1 97.25 360 ASP B N 1
ATOM 6943 C CA . ASP B 1 360 ? 21.531 -4.699 -10.258 1 97.25 360 ASP B CA 1
ATOM 6944 C C . ASP B 1 360 ? 22.172 -5.387 -9.055 1 97.25 360 ASP B C 1
ATOM 6946 O O . ASP B 1 360 ? 23.391 -5.449 -8.953 1 97.25 360 ASP B O 1
ATOM 6950 N N . ASP B 1 361 ? 21.359 -5.883 -8.148 1 98 361 ASP B N 1
ATOM 6951 C CA . ASP B 1 361 ? 21.875 -6.555 -6.957 1 98 361 ASP B CA 1
ATOM 6952 C C . ASP B 1 361 ? 22.578 -7.859 -7.316 1 98 361 ASP B C 1
ATOM 6954 O O . ASP B 1 361 ? 23.562 -8.227 -6.688 1 98 361 ASP B O 1
ATOM 6958 N N . ILE B 1 362 ? 22.062 -8.57 -8.305 1 97.25 362 ILE B N 1
ATOM 6959 C CA . ILE B 1 362 ? 22.766 -9.766 -8.773 1 97.25 362 ILE B CA 1
ATOM 6960 C C . ILE B 1 362 ? 24.125 -9.391 -9.32 1 97.25 362 ILE B C 1
ATOM 6962 O O . ILE B 1 362 ? 25.109 -10.102 -9.102 1 97.25 362 ILE B O 1
ATOM 6966 N N . GLY B 1 363 ? 24.203 -8.25 -10.086 1 95.75 363 GLY B N 1
ATOM 6967 C CA . GLY B 1 363 ? 25.484 -7.715 -10.539 1 95.75 363 GLY B CA 1
ATOM 6968 C C . GLY B 1 363 ? 26.109 -8.539 -11.648 1 95.75 363 GLY B C 1
ATOM 6969 O O . GLY B 1 363 ? 27.328 -8.633 -11.742 1 95.75 363 GLY B O 1
ATOM 6970 N N . ALA B 1 364 ? 25.312 -9.242 -12.398 1 95.75 364 ALA B N 1
ATOM 6971 C CA . ALA B 1 364 ? 25.75 -10.062 -13.531 1 95.75 364 ALA B CA 1
ATOM 6972 C C . ALA B 1 364 ? 24.703 -10.047 -14.641 1 95.75 364 ALA B C 1
ATOM 6974 O O . ALA B 1 364 ? 23.578 -9.594 -14.445 1 95.75 364 ALA B O 1
ATOM 6975 N N . VAL B 1 365 ? 25.125 -10.445 -15.797 1 93.25 365 VAL B N 1
ATOM 6976 C CA . VAL B 1 365 ? 24.266 -10.422 -16.969 1 93.25 365 VAL B CA 1
ATOM 6977 C C . VAL B 1 365 ? 23.984 -11.859 -17.422 1 93.25 365 VAL B C 1
ATOM 6979 O O . VAL B 1 365 ? 24.891 -12.68 -17.516 1 93.25 365 VAL B O 1
ATOM 6982 N N . ALA B 1 366 ? 22.703 -12.133 -17.594 1 89.62 366 ALA B N 1
ATOM 6983 C CA . ALA B 1 366 ? 22.344 -13.422 -18.188 1 89.62 366 ALA B CA 1
ATOM 6984 C C . ALA B 1 366 ? 22.688 -13.445 -19.672 1 89.62 366 ALA B C 1
ATOM 6986 O O . ALA B 1 366 ? 22.297 -12.547 -20.422 1 89.62 366 ALA B O 1
ATOM 6987 N N . VAL B 1 367 ? 23.5 -14.336 -20.062 1 83.94 367 VAL B N 1
ATOM 6988 C CA . VAL B 1 367 ? 23.922 -14.422 -21.453 1 83.94 367 VAL B CA 1
ATOM 6989 C C . VAL B 1 367 ? 23.203 -15.594 -22.125 1 83.94 367 VAL B C 1
ATOM 6991 O O . VAL B 1 367 ? 22.891 -16.594 -21.484 1 83.94 367 VAL B O 1
ATOM 6994 N N . GLY B 1 368 ? 22.5 -15.32 -23.219 1 63.66 368 GLY B N 1
ATOM 6995 C CA . GLY B 1 368 ? 21.969 -16.438 -24 1 63.66 368 GLY B CA 1
ATOM 6996 C C . GLY B 1 368 ? 23.047 -17.375 -24.516 1 63.66 368 GLY B C 1
ATOM 6997 O O . GLY B 1 368 ? 24.156 -16.938 -24.828 1 63.66 368 GLY B O 1
ATOM 6998 N N . ASP B 1 369 ? 23.297 -18.531 -23.938 1 58.06 369 ASP B N 1
ATOM 6999 C CA . ASP B 1 369 ? 24.281 -19.438 -24.531 1 58.06 369 ASP B CA 1
ATOM 7000 C C . ASP B 1 369 ? 23.719 -20.094 -25.797 1 58.06 369 ASP B C 1
ATOM 7002 O O . ASP B 1 369 ? 23.594 -21.312 -25.859 1 58.06 369 ASP B O 1
ATOM 7006 N N . HIS B 1 370 ? 23.328 -19.156 -26.781 1 54.28 370 HIS B N 1
ATOM 7007 C CA . HIS B 1 370 ? 22.688 -19.641 -28 1 54.28 370 HIS B CA 1
ATOM 7008 C C . HIS B 1 370 ? 23.672 -20.422 -28.859 1 54.28 370 HIS B C 1
ATOM 7010 O O . HIS B 1 370 ? 23.266 -21.047 -29.844 1 54.28 370 HIS B O 1
ATOM 7016 N N . GLU B 1 371 ? 24.828 -20.234 -28.5 1 48.41 371 GLU B N 1
ATOM 7017 C CA . GLU B 1 371 ? 25.75 -21.062 -29.281 1 48.41 371 GLU B CA 1
ATOM 7018 C C . GLU B 1 371 ? 25.625 -22.531 -28.875 1 48.41 371 GLU B C 1
ATOM 7020 O O . GLU B 1 371 ? 25.844 -23.422 -29.703 1 48.41 371 GLU B O 1
ATOM 7025 N N . ARG B 1 372 ? 25.219 -22.781 -27.734 1 51.53 372 ARG B N 1
ATOM 7026 C CA . ARG B 1 372 ? 25.219 -24.156 -27.266 1 51.53 372 ARG B CA 1
ATOM 7027 C C . ARG B 1 372 ? 23.797 -24.734 -27.25 1 51.53 372 ARG B C 1
ATOM 7029 O O . ARG B 1 372 ? 23.625 -25.953 -27.344 1 51.53 372 ARG B O 1
ATOM 7036 N N . TYR B 1 373 ? 22.891 -23.75 -27.219 1 57.62 373 TYR B N 1
ATOM 7037 C CA . TYR B 1 373 ? 21.531 -24.281 -27.094 1 57.62 373 TYR B CA 1
ATOM 7038 C C . TYR B 1 373 ? 20.609 -23.609 -28.109 1 57.62 373 TYR B C 1
ATOM 7040 O O . TYR B 1 373 ? 20.906 -22.547 -28.625 1 57.62 373 TYR B O 1
ATOM 7048 N N . GLU B 1 374 ? 19.516 -24.312 -28.547 1 55.91 374 GLU B N 1
ATOM 7049 C CA . GLU B 1 374 ? 18.516 -23.828 -29.5 1 55.91 374 GLU B CA 1
ATOM 7050 C C . GLU B 1 374 ? 17.875 -22.531 -29 1 55.91 374 GLU B C 1
ATOM 7052 O O . GLU B 1 374 ? 17.625 -22.375 -27.812 1 55.91 374 GLU B O 1
ATOM 7057 N N . LYS B 1 375 ? 17.766 -21.547 -29.859 1 59 375 LYS B N 1
ATOM 7058 C CA . LYS B 1 375 ? 17.109 -20.281 -29.562 1 59 375 LYS B CA 1
ATOM 7059 C C . LYS B 1 375 ? 15.656 -20.5 -29.141 1 59 375 LYS B C 1
ATOM 7061 O O . LYS B 1 375 ? 14.93 -21.281 -29.766 1 59 375 LYS B O 1
ATOM 7066 N N . PRO B 1 376 ? 15.305 -19.906 -28.078 1 60.34 376 PRO B N 1
ATOM 7067 C CA . PRO B 1 376 ? 13.938 -20.109 -27.594 1 60.34 376 PRO B CA 1
ATOM 7068 C C . PRO B 1 376 ? 12.891 -19.5 -28.531 1 60.34 376 PRO B C 1
ATOM 7070 O O . PRO B 1 376 ? 13.156 -18.516 -29.203 1 60.34 376 PRO B O 1
ATOM 7073 N N . THR B 1 377 ? 11.914 -20.234 -28.734 1 59.53 377 THR B N 1
ATOM 7074 C CA . THR B 1 377 ? 10.781 -19.734 -29.516 1 59.53 377 THR B CA 1
ATOM 7075 C C . THR B 1 377 ? 10.094 -18.578 -28.797 1 59.53 377 THR B C 1
ATOM 7077 O O . THR B 1 377 ? 9.359 -17.812 -29.406 1 59.53 377 THR B O 1
ATOM 7080 N N . SER B 1 378 ? 10.336 -18.578 -27.516 1 60.88 378 SER B N 1
ATOM 7081 C CA . SER B 1 378 ? 9.828 -17.484 -26.719 1 60.88 378 SER B CA 1
ATOM 7082 C C . SER B 1 378 ? 10.781 -17.125 -25.578 1 60.88 378 SER B C 1
ATOM 7084 O O . SER B 1 378 ? 11.641 -17.938 -25.203 1 60.88 378 SER B O 1
ATOM 7086 N N . SER B 1 379 ? 10.664 -15.898 -25.172 1 60.38 379 SER B N 1
ATOM 7087 C CA . SER B 1 379 ? 11.5 -15.453 -24.062 1 60.38 379 SER B CA 1
ATOM 7088 C C . SER B 1 379 ? 11.164 -16.203 -22.781 1 60.38 379 SER B C 1
ATOM 7090 O O . SER B 1 379 ? 11.93 -16.156 -21.812 1 60.38 379 SER B O 1
ATOM 7092 N N . PHE B 1 380 ? 10.242 -17.031 -22.844 1 65.06 380 PHE B N 1
ATOM 7093 C CA . PHE B 1 380 ? 9.742 -17.656 -21.625 1 65.06 380 PHE B CA 1
ATOM 7094 C C . PHE B 1 380 ? 10.367 -19.031 -21.438 1 65.06 380 PHE B C 1
ATOM 7096 O O . PHE B 1 380 ? 10.336 -19.578 -20.328 1 65.06 380 PHE B O 1
ATOM 7103 N N . THR B 1 381 ? 10.828 -19.531 -22.562 1 76.19 381 THR B N 1
ATOM 7104 C CA . THR B 1 381 ? 11.273 -20.906 -22.484 1 76.19 381 THR B CA 1
ATOM 7105 C C . THR B 1 381 ? 12.602 -21.094 -23.219 1 76.19 381 THR B C 1
ATOM 7107 O O . THR B 1 381 ? 12.68 -20.859 -24.422 1 76.19 381 THR B O 1
ATOM 7110 N N . THR B 1 382 ? 13.633 -21.375 -22.453 1 78.31 382 THR B N 1
ATOM 7111 C CA . THR B 1 382 ? 14.883 -21.859 -23.031 1 78.31 382 THR B CA 1
ATOM 7112 C C . THR B 1 382 ? 14.992 -23.375 -22.906 1 78.31 382 THR B C 1
ATOM 7114 O O . THR B 1 382 ? 15.312 -23.891 -21.844 1 78.31 382 THR B O 1
ATOM 7117 N N . PRO B 1 383 ? 14.797 -24.078 -24.047 1 84.44 383 PRO B N 1
ATOM 7118 C CA . PRO B 1 383 ? 14.703 -25.547 -23.984 1 84.44 383 PRO B CA 1
ATOM 7119 C C . PRO B 1 383 ? 16.047 -26.203 -23.719 1 84.44 383 PRO B C 1
ATOM 7121 O O . PRO B 1 383 ? 16.672 -26.75 -24.641 1 84.44 383 PRO B O 1
ATOM 7124 N N . ILE B 1 384 ? 16.453 -26.234 -22.516 1 89.31 384 ILE B N 1
ATOM 7125 C CA . ILE B 1 384 ? 17.656 -26.906 -22.047 1 89.31 384 ILE B CA 1
ATOM 7126 C C . ILE B 1 384 ? 17.297 -27.938 -20.984 1 89.31 384 ILE B C 1
ATOM 7128 O O . ILE B 1 384 ? 17.453 -27.703 -19.781 1 89.31 384 ILE B O 1
ATOM 7132 N N . PRO B 1 385 ? 16.969 -29.141 -21.422 1 92.69 385 PRO B N 1
ATOM 7133 C CA . PRO B 1 385 ? 16.453 -30.156 -20.516 1 92.69 385 PRO B CA 1
ATOM 7134 C C . PRO B 1 385 ? 17.406 -30.484 -19.375 1 92.69 385 PRO B C 1
ATOM 7136 O O . PRO B 1 385 ? 16.953 -30.781 -18.25 1 92.69 385 PRO B O 1
ATOM 7139 N N . ALA B 1 386 ? 18.688 -30.359 -19.625 1 93.81 386 ALA B N 1
ATOM 7140 C CA . ALA B 1 386 ? 19.656 -30.641 -18.562 1 93.81 386 ALA B CA 1
ATOM 7141 C C . ALA B 1 386 ? 19.469 -29.688 -17.375 1 93.81 386 ALA B C 1
ATOM 7143 O O . ALA B 1 386 ? 19.781 -30.031 -16.234 1 93.81 386 ALA B O 1
ATOM 7144 N N . GLY B 1 387 ? 18.922 -28.516 -17.672 1 95.12 387 GLY B N 1
ATOM 7145 C CA . GLY B 1 387 ? 18.703 -27.5 -16.656 1 95.12 387 GLY B CA 1
ATOM 7146 C C . GLY B 1 387 ? 17.719 -27.938 -15.586 1 95.12 387 GLY B C 1
ATOM 7147 O O . GLY B 1 387 ? 17.906 -27.641 -14.406 1 95.12 387 GLY B O 1
ATOM 7148 N N . ILE B 1 388 ? 16.641 -28.609 -15.984 1 97.69 388 ILE B N 1
ATOM 7149 C CA . ILE B 1 388 ? 15.672 -29.047 -14.984 1 97.69 388 ILE B CA 1
ATOM 7150 C C . ILE B 1 388 ? 16.297 -30.094 -14.07 1 97.69 388 ILE B C 1
ATOM 7152 O O . ILE B 1 388 ? 16.047 -30.094 -12.859 1 97.69 388 ILE B O 1
ATOM 7156 N N . ARG B 1 389 ? 17.094 -31.031 -14.594 1 98.38 389 ARG B N 1
ATOM 7157 C CA . ARG B 1 389 ? 17.766 -32 -13.766 1 98.38 389 ARG B CA 1
ATOM 7158 C C . ARG B 1 389 ? 18.719 -31.344 -12.781 1 98.38 389 ARG B C 1
ATOM 7160 O O . ARG B 1 389 ? 18.766 -31.703 -11.602 1 98.38 389 ARG B O 1
ATOM 7167 N N . LYS B 1 390 ? 19.469 -30.359 -13.289 1 98.12 390 LYS B N 1
ATOM 7168 C CA . LYS B 1 390 ? 20.406 -29.641 -12.438 1 98.12 390 LYS B CA 1
ATOM 7169 C C . LYS B 1 390 ? 19.672 -28.906 -11.32 1 98.12 390 LYS B C 1
ATOM 7171 O O . LYS B 1 390 ? 20.125 -28.875 -10.18 1 98.12 390 LYS B O 1
ATOM 7176 N N . SER B 1 391 ? 18.578 -28.297 -11.664 1 98.44 391 SER B N 1
ATOM 7177 C CA . SER B 1 391 ? 17.781 -27.562 -10.68 1 98.44 391 SER B CA 1
ATOM 7178 C C . SER B 1 391 ? 17.219 -28.5 -9.617 1 98.44 391 SER B C 1
ATOM 7180 O O . SER B 1 391 ? 17.234 -28.188 -8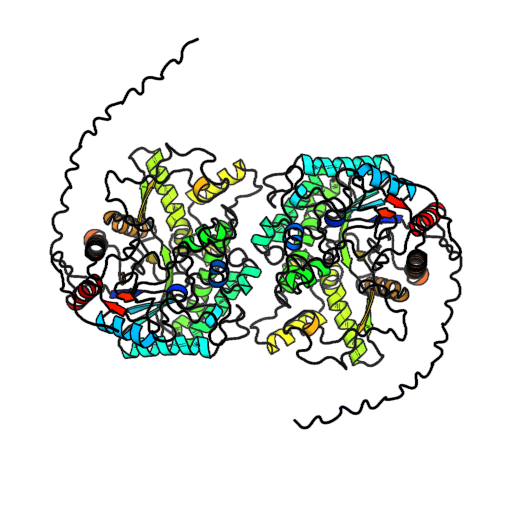.43 1 98.44 391 SER B O 1
ATOM 7182 N N . LEU B 1 392 ? 16.688 -29.625 -10.031 1 98.81 392 LEU B N 1
ATOM 7183 C CA . LEU B 1 392 ? 16.172 -30.641 -9.109 1 98.81 392 LEU B CA 1
ATOM 7184 C C . LEU B 1 392 ? 17.266 -31.109 -8.164 1 98.81 392 LEU B C 1
ATOM 7186 O O . LEU B 1 392 ? 17.031 -31.281 -6.965 1 98.81 392 LEU B O 1
ATOM 7190 N N . ASN B 1 393 ? 18.422 -31.359 -8.695 1 98.75 393 ASN B N 1
ATOM 7191 C CA . ASN B 1 393 ? 19.547 -31.75 -7.859 1 98.75 393 ASN B CA 1
ATOM 7192 C C . ASN B 1 393 ? 19.953 -30.641 -6.895 1 98.75 393 ASN B C 1
ATOM 7194 O O . ASN B 1 393 ? 20.328 -30.906 -5.754 1 98.75 393 ASN B O 1
ATOM 7198 N N . TRP B 1 394 ? 19.922 -29.406 -7.402 1 98.5 394 TRP B N 1
ATOM 7199 C CA . TRP B 1 394 ? 20.234 -28.281 -6.531 1 98.5 394 TRP B CA 1
ATOM 7200 C C . TRP B 1 394 ? 19.297 -28.25 -5.328 1 98.5 394 TRP B C 1
ATOM 7202 O O . TRP B 1 394 ? 19.75 -28.031 -4.195 1 98.5 394 TRP B O 1
ATOM 7212 N N . VAL B 1 395 ? 18.016 -28.469 -5.516 1 98.75 395 VAL B N 1
ATOM 7213 C CA . VAL B 1 395 ? 17.031 -28.484 -4.434 1 98.75 395 VAL B CA 1
ATOM 7214 C C . VAL B 1 395 ? 17.328 -29.641 -3.482 1 98.75 395 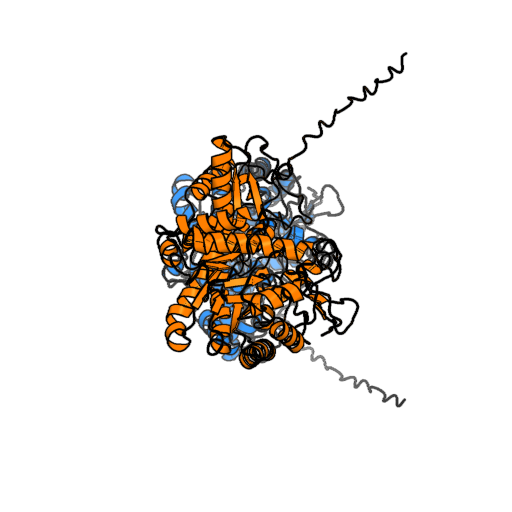VAL B C 1
ATOM 7216 O O . VAL B 1 395 ? 17.344 -29.453 -2.262 1 98.75 395 VAL B O 1
ATOM 7219 N N . LYS B 1 396 ? 17.562 -30.797 -4.031 1 98.62 396 LYS B N 1
ATOM 7220 C CA . LYS B 1 396 ? 17.875 -31.984 -3.227 1 98.62 396 LYS B CA 1
ATOM 7221 C C . LYS B 1 396 ? 19.078 -31.734 -2.336 1 98.62 396 LYS B C 1
ATOM 7223 O O . LYS B 1 396 ? 19.031 -31.984 -1.131 1 98.62 396 LYS B O 1
ATOM 7228 N N . ASP B 1 397 ? 20.109 -31.203 -2.906 1 97.88 397 ASP B N 1
ATOM 7229 C CA . ASP B 1 397 ? 21.391 -31.047 -2.219 1 97.88 397 ASP B CA 1
ATOM 7230 C C . ASP B 1 397 ? 21.344 -29.875 -1.228 1 97.88 397 ASP B C 1
ATOM 7232 O O . ASP B 1 397 ? 22 -29.922 -0.179 1 97.88 397 ASP B O 1
ATOM 7236 N N . SER B 1 398 ? 20.578 -28.859 -1.536 1 97.5 398 SER B N 1
ATOM 7237 C CA . SER B 1 398 ? 20.547 -27.656 -0.716 1 97.5 398 SER B CA 1
ATOM 7238 C C . SER B 1 398 ? 19.609 -27.812 0.469 1 97.5 398 SER B C 1
ATOM 7240 O O . SER B 1 398 ? 19.766 -27.141 1.494 1 97.5 398 SER B O 1
ATOM 7242 N N . TYR B 1 399 ? 18.562 -28.688 0.345 1 98.19 399 TYR B N 1
ATOM 7243 C CA . TYR B 1 399 ? 17.484 -28.625 1.322 1 98.19 399 TYR B CA 1
ATOM 7244 C C . TYR B 1 399 ? 17.141 -30.016 1.85 1 98.19 399 TYR B C 1
ATOM 7246 O O . TYR B 1 399 ? 15.977 -30.328 2.084 1 98.19 399 TYR B O 1
ATOM 7254 N N . ASP B 1 400 ? 18.047 -30.859 1.967 1 96.44 400 ASP B N 1
ATOM 7255 C CA . ASP B 1 400 ? 17.953 -32.156 2.613 1 96.44 400 ASP B CA 1
ATOM 7256 C C . ASP B 1 400 ? 16.922 -33.062 1.924 1 96.44 400 ASP B C 1
ATOM 7258 O O . ASP B 1 400 ? 16.031 -33.594 2.58 1 96.44 400 ASP B O 1
ATOM 7262 N N . SER B 1 401 ? 16.812 -33.062 0.658 1 97.56 401 SER B N 1
ATOM 7263 C CA . SER B 1 401 ? 16.078 -33.969 -0.23 1 97.56 401 SER B CA 1
ATOM 7264 C C . SER B 1 401 ? 14.594 -33.969 0.084 1 97.56 401 SER B C 1
ATOM 7266 O O . SER B 1 401 ? 14.008 -35.031 0.306 1 97.56 401 SER B O 1
ATOM 7268 N N . PRO B 1 402 ? 13.945 -32.875 0.005 1 98.56 402 PRO B N 1
ATOM 7269 C CA . PRO B 1 402 ? 12.5 -32.844 0.211 1 98.56 402 PRO B CA 1
ATOM 7270 C C . PRO B 1 402 ? 11.734 -33.594 -0.881 1 98.56 402 PRO B C 1
ATOM 7272 O O . PRO B 1 402 ? 12.297 -33.906 -1.942 1 98.56 402 PRO B O 1
ATOM 7275 N N . GLU B 1 403 ? 10.5 -34.062 -0.565 1 98.69 403 GLU B N 1
ATOM 7276 C CA . GLU B 1 403 ? 9.609 -34.438 -1.652 1 98.69 403 GLU B CA 1
ATOM 7277 C C . GLU B 1 403 ? 9.359 -33.281 -2.609 1 98.69 403 GLU B C 1
ATOM 7279 O O . GLU B 1 403 ? 9.055 -32.156 -2.178 1 98.69 403 GLU B O 1
ATOM 7284 N N . ILE B 1 404 ? 9.586 -33.531 -3.859 1 98.88 404 ILE B N 1
ATOM 7285 C CA . ILE B 1 404 ? 9.391 -32.531 -4.875 1 98.88 404 ILE B CA 1
ATOM 7286 C C . ILE B 1 404 ? 8.141 -32.844 -5.703 1 98.88 404 ILE B C 1
ATOM 7288 O O . ILE B 1 404 ? 7.961 -33.969 -6.133 1 98.88 404 ILE B O 1
ATOM 7292 N N . MET B 1 405 ? 7.293 -31.906 -5.855 1 98.94 405 MET B N 1
ATOM 7293 C CA . MET B 1 405 ? 6.141 -31.984 -6.75 1 98.94 405 MET B CA 1
ATOM 7294 C C . MET B 1 405 ? 6.238 -30.953 -7.863 1 98.94 405 MET B C 1
ATOM 7296 O O . MET B 1 405 ? 6.105 -29.75 -7.613 1 98.94 405 MET B O 1
ATOM 7300 N N . ILE B 1 406 ? 6.52 -31.406 -9.094 1 98.88 406 ILE B N 1
ATOM 7301 C CA . ILE B 1 406 ? 6.566 -30.5 -10.234 1 98.88 406 ILE B CA 1
ATOM 7302 C C . ILE B 1 406 ? 5.148 -30.094 -10.641 1 98.88 406 ILE B C 1
ATOM 7304 O O . ILE B 1 406 ? 4.387 -30.922 -11.148 1 98.88 406 ILE B O 1
ATOM 7308 N N . PHE B 1 407 ? 4.871 -28.812 -10.453 1 98.81 407 PHE B N 1
ATOM 7309 C CA . PHE B 1 407 ? 3.496 -28.375 -10.664 1 98.81 407 PHE B CA 1
ATOM 7310 C C . PHE B 1 407 ? 3.361 -27.641 -11.992 1 98.81 407 PHE B C 1
ATOM 7312 O O . PHE B 1 407 ? 2.248 -27.438 -12.477 1 98.81 407 PHE B O 1
ATOM 7319 N N . GLU B 1 408 ? 4.52 -27.25 -12.562 1 98.38 408 GLU B N 1
ATOM 7320 C CA . GLU B 1 408 ? 4.469 -26.656 -13.898 1 98.38 408 GLU B CA 1
ATOM 7321 C C . GLU B 1 408 ? 5.734 -26.984 -14.688 1 98.38 408 GLU B C 1
ATOM 7323 O O . GLU B 1 408 ? 6.848 -26.75 -14.211 1 98.38 408 GLU B O 1
ATOM 7328 N N . ASN B 1 409 ? 5.656 -27.453 -15.797 1 97.5 409 ASN B N 1
ATOM 7329 C CA . ASN B 1 409 ? 6.629 -27.547 -16.891 1 97.5 409 ASN B CA 1
ATOM 7330 C C . ASN B 1 409 ? 5.949 -27.516 -18.25 1 97.5 409 ASN B C 1
ATOM 7332 O O . ASN B 1 409 ? 4.93 -28.172 -18.453 1 97.5 409 ASN B O 1
ATOM 7336 N N . GLY B 1 410 ? 6.41 -26.688 -19.109 1 93.56 410 GLY B N 1
ATOM 7337 C CA . GLY B 1 410 ? 5.727 -26.594 -20.391 1 93.56 410 GLY B CA 1
ATOM 7338 C C . GLY B 1 410 ? 6.465 -25.719 -21.391 1 93.56 410 GLY B C 1
ATOM 7339 O O . GLY B 1 410 ? 7.488 -25.125 -21.078 1 93.56 410 GLY B O 1
ATOM 7340 N N . PHE B 1 411 ? 5.945 -25.75 -22.594 1 91 411 PHE B N 1
ATOM 7341 C CA . PHE B 1 411 ? 6.559 -25.109 -23.734 1 91 411 PHE B CA 1
ATOM 7342 C C . PHE B 1 411 ? 5.676 -23.984 -24.266 1 91 411 PHE B C 1
ATOM 7344 O O . PHE B 1 411 ? 4.582 -24.234 -24.781 1 91 411 PHE B O 1
ATOM 7351 N N . GLY B 1 412 ? 6.215 -22.75 -24.188 1 90.44 412 GLY B N 1
ATOM 7352 C CA . GLY B 1 412 ? 5.484 -21.609 -24.734 1 90.44 412 GLY B CA 1
ATOM 7353 C C . GLY B 1 412 ? 5.949 -21.219 -26.125 1 90.44 412 GLY B C 1
ATOM 7354 O O . GLY B 1 412 ? 7.152 -21.141 -26.391 1 90.44 412 GLY B O 1
ATOM 7355 N N . SER B 1 413 ? 4.984 -21.047 -27.062 1 88.94 413 SER B N 1
ATOM 7356 C CA . SER B 1 413 ? 5.309 -20.578 -28.406 1 88.94 413 SER B CA 1
ATOM 7357 C C . SER B 1 413 ? 4.633 -19.25 -28.703 1 88.94 413 SER B C 1
ATOM 7359 O O . SER B 1 413 ? 3.486 -19.031 -28.312 1 88.94 413 SER B O 1
ATOM 7361 N N . TYR B 1 414 ? 5.434 -18.391 -29.359 1 87.94 414 TYR B N 1
ATOM 7362 C CA . TYR B 1 414 ? 4.777 -17.219 -29.906 1 87.94 414 TYR B CA 1
ATOM 7363 C C . TYR B 1 414 ? 3.908 -17.578 -31.094 1 87.94 414 TYR B C 1
ATOM 7365 O O . TYR B 1 414 ? 4.395 -18.172 -32.062 1 87.94 414 TYR B O 1
ATOM 7373 N N . GLY B 1 415 ? 2.744 -17.297 -30.984 1 84.88 415 GLY B N 1
ATOM 7374 C CA . GLY B 1 415 ? 1.818 -17.719 -32.031 1 84.88 415 GLY B CA 1
ATOM 7375 C C . GLY B 1 415 ? 1.508 -19.203 -31.984 1 84.88 415 GLY B C 1
ATOM 7376 O O . GLY B 1 415 ? 2.127 -19.953 -31.219 1 84.88 415 GLY B O 1
ATOM 7377 N N . SER B 1 416 ? 0.576 -19.562 -32.75 1 84.69 416 SER B N 1
ATOM 7378 C CA . SER B 1 416 ? 0.136 -20.953 -32.75 1 84.69 416 SER B CA 1
ATOM 7379 C C . SER B 1 416 ? 1.077 -21.812 -33.594 1 84.69 416 SER B C 1
ATOM 7381 O O . SER B 1 416 ? 1.559 -21.391 -34.656 1 84.69 416 SER B O 1
ATOM 7383 N N . LEU B 1 417 ? 1.421 -22.969 -33.094 1 84.06 417 LEU B N 1
ATOM 7384 C CA . LEU B 1 417 ? 2.141 -24 -33.844 1 84.06 417 LEU B CA 1
ATOM 7385 C C . LEU B 1 417 ? 1.177 -24.859 -34.656 1 84.06 417 LEU B C 1
ATOM 7387 O O . LEU B 1 417 ? 1.602 -25.75 -35.375 1 84.06 417 LEU B O 1
ATOM 7391 N N . GLY B 1 418 ? -0.064 -24.516 -34.531 1 91 418 GLY B N 1
ATOM 7392 C CA . GLY B 1 418 ? -1.079 -25.391 -35.062 1 91 418 GLY B CA 1
ATOM 7393 C C . GLY B 1 418 ? -1.363 -26.594 -34.188 1 91 418 GLY B C 1
ATOM 7394 O O . GLY B 1 418 ? -0.86 -26.672 -33.062 1 91 418 GLY B O 1
ATOM 7395 N N . LEU B 1 419 ? -2.18 -27.516 -34.688 1 95.81 419 LEU B N 1
ATOM 7396 C CA . LEU B 1 419 ? -2.529 -28.703 -33.906 1 95.81 419 LEU B CA 1
ATOM 7397 C C . LEU B 1 419 ? -1.392 -29.719 -33.938 1 95.81 419 LEU B C 1
ATOM 7399 O O . LEU B 1 419 ? -1.293 -30.562 -33.031 1 95.81 419 LEU B O 1
ATOM 7403 N N . GLU B 1 420 ? -0.589 -29.625 -34.938 1 95.56 420 GLU B N 1
ATOM 7404 C CA . GLU B 1 420 ? 0.606 -30.469 -35 1 95.56 420 GLU B CA 1
ATOM 7405 C C . GLU B 1 420 ? 1.798 -29.781 -34.344 1 95.56 420 GLU B C 1
ATOM 7407 O O . GLU B 1 420 ? 2.695 -29.281 -35.031 1 95.56 420 GLU B O 1
ATOM 7412 N N . ASP B 1 421 ? 1.863 -29.938 -33.125 1 94.19 421 ASP B N 1
ATOM 7413 C CA . ASP B 1 421 ? 2.844 -29.172 -32.344 1 94.19 421 ASP B CA 1
ATOM 7414 C C . ASP B 1 421 ? 3.988 -30.062 -31.891 1 94.19 421 ASP B C 1
ATOM 7416 O O . ASP B 1 421 ? 4.297 -30.109 -30.703 1 94.19 421 ASP B O 1
ATOM 7420 N N . ASN B 1 422 ? 4.785 -30.547 -32.75 1 92.88 422 ASN B N 1
ATOM 7421 C CA . ASN B 1 422 ? 5.867 -31.5 -32.5 1 92.88 422 ASN B CA 1
ATOM 7422 C C . ASN B 1 422 ? 6.93 -30.891 -31.578 1 92.88 422 ASN B C 1
ATOM 7424 O O . ASN B 1 422 ? 7.547 -31.609 -30.781 1 92.88 422 ASN B O 1
ATOM 7428 N N . ALA B 1 423 ? 7.109 -29.625 -31.734 1 90.25 423 ALA B N 1
ATOM 7429 C CA . ALA B 1 423 ? 8.102 -28.969 -30.891 1 90.25 423 ALA B CA 1
ATOM 7430 C C . ALA B 1 423 ? 7.73 -29.094 -29.406 1 90.25 423 ALA B C 1
ATOM 7432 O O . ALA B 1 423 ? 8.609 -29.234 -28.562 1 90.25 423 ALA B O 1
ATOM 7433 N N . ARG B 1 424 ? 6.48 -29.047 -29.109 1 93.88 424 ARG B N 1
ATOM 7434 C CA . ARG B 1 424 ? 6.004 -29.203 -27.734 1 93.88 424 ARG B CA 1
ATOM 7435 C C . ARG B 1 424 ? 6.188 -30.641 -27.25 1 93.88 424 ARG B C 1
ATOM 7437 O O . ARG B 1 424 ? 6.578 -30.875 -26.109 1 93.88 424 ARG B O 1
ATOM 7444 N N . ILE B 1 425 ? 5.934 -31.594 -28.094 1 95.19 425 ILE B N 1
ATOM 7445 C CA . ILE B 1 425 ? 6.145 -33 -27.766 1 95.19 425 ILE B CA 1
ATOM 7446 C C . ILE B 1 425 ? 7.617 -33.25 -27.453 1 95.19 425 ILE B C 1
ATOM 7448 O O . ILE B 1 425 ? 7.945 -33.906 -26.453 1 95.19 425 ILE B O 1
ATOM 7452 N N . ASP B 1 426 ? 8.43 -32.656 -28.312 1 92.12 426 ASP B N 1
ATOM 7453 C CA . ASP B 1 426 ? 9.875 -32.812 -28.109 1 92.12 426 ASP B CA 1
ATOM 7454 C C . ASP B 1 426 ? 10.297 -32.219 -26.766 1 92.12 426 ASP B C 1
ATOM 7456 O O . ASP B 1 426 ? 11.109 -32.812 -26.062 1 92.12 426 ASP B O 1
ATOM 7460 N N . TYR B 1 427 ? 9.766 -31.094 -26.484 1 92.38 427 TYR B N 1
ATOM 7461 C CA . TYR B 1 427 ? 10.078 -30.453 -25.219 1 92.38 427 TYR B CA 1
ATOM 7462 C C . TYR B 1 427 ? 9.664 -31.312 -24.047 1 92.38 427 TYR B C 1
ATOM 7464 O O . TYR B 1 427 ? 10.484 -31.625 -23.172 1 92.38 427 TYR B O 1
ATOM 7472 N N . TYR B 1 428 ? 8.453 -31.766 -23.984 1 95.56 428 TYR B N 1
ATOM 7473 C CA . TYR B 1 428 ? 7.969 -32.594 -22.891 1 95.56 428 TYR B CA 1
ATOM 7474 C C . TYR B 1 428 ? 8.797 -33.875 -22.766 1 95.56 428 TYR B C 1
ATOM 7476 O O . TYR B 1 428 ? 9.156 -34.281 -21.672 1 95.56 428 TYR B O 1
ATOM 7484 N N . GLY B 1 429 ? 9.031 -34.469 -23.875 1 95.31 429 GLY B N 1
ATOM 7485 C CA . GLY B 1 429 ? 9.797 -35.688 -23.875 1 95.31 429 GLY B CA 1
ATOM 7486 C C . GLY B 1 429 ? 11.18 -35.531 -23.266 1 95.31 429 GLY B C 1
ATOM 7487 O O . GLY B 1 429 ? 11.594 -36.344 -22.438 1 95.31 429 GLY B O 1
ATOM 7488 N N . GLN B 1 430 ? 11.859 -34.531 -23.703 1 94.44 430 GLN B N 1
ATOM 7489 C CA . GLN B 1 430 ? 13.227 -34.312 -23.25 1 94.44 430 GLN B CA 1
ATOM 7490 C C . GLN B 1 430 ? 13.25 -33.938 -21.766 1 94.44 430 GLN B C 1
ATOM 7492 O O . GLN B 1 430 ? 14.133 -34.375 -21.016 1 94.44 430 GLN B O 1
ATOM 7497 N N . TYR B 1 431 ? 12.359 -33.125 -21.375 1 96.44 431 TYR B N 1
ATOM 7498 C CA . TYR B 1 431 ? 12.328 -32.688 -19.984 1 96.44 431 TYR B CA 1
ATOM 7499 C C . TYR B 1 431 ? 11.914 -33.844 -19.062 1 96.44 431 TYR B C 1
ATOM 7501 O O . TYR B 1 431 ? 12.469 -34 -17.984 1 96.44 431 TYR B O 1
ATOM 7509 N N . LEU B 1 432 ? 10.93 -34.594 -19.516 1 97.5 432 LEU B N 1
ATOM 7510 C CA . LEU B 1 432 ? 10.539 -35.75 -18.719 1 97.5 432 LEU B CA 1
ATOM 7511 C C . LEU B 1 432 ? 11.68 -36.75 -18.609 1 97.5 432 LEU B C 1
ATOM 7513 O O . LEU B 1 432 ? 11.859 -37.406 -17.562 1 97.5 432 LEU B O 1
ATOM 7517 N N . ASP B 1 433 ? 12.359 -36.938 -19.672 1 97.31 433 ASP B N 1
ATOM 7518 C CA . ASP B 1 433 ? 13.539 -37.781 -19.656 1 97.31 433 ASP B CA 1
ATOM 7519 C C . ASP B 1 433 ? 14.539 -37.312 -18.594 1 97.31 433 ASP B C 1
ATOM 7521 O O . ASP B 1 433 ? 15.062 -38.125 -17.828 1 97.31 433 ASP B O 1
ATOM 7525 N N . ALA B 1 434 ? 14.812 -36.062 -18.562 1 97.69 434 ALA B N 1
ATOM 7526 C CA . ALA B 1 434 ? 15.719 -35.469 -17.562 1 97.69 434 ALA B CA 1
ATOM 7527 C C . ALA B 1 434 ? 15.172 -35.656 -16.156 1 97.69 434 ALA B C 1
ATOM 7529 O O . ALA B 1 434 ? 15.938 -35.906 -15.219 1 97.69 434 ALA B O 1
ATOM 7530 N N . VAL B 1 435 ? 13.891 -35.531 -15.977 1 98.56 435 VAL B N 1
ATOM 7531 C CA . VAL B 1 435 ? 13.25 -35.75 -14.688 1 98.56 435 VAL B CA 1
ATOM 7532 C C . VAL B 1 435 ? 13.438 -37.188 -14.242 1 98.56 435 VAL B C 1
ATOM 7534 O O . VAL B 1 435 ? 13.719 -37.469 -13.07 1 98.56 435 VAL B O 1
ATOM 7537 N N . LEU B 1 436 ? 13.258 -38.094 -15.172 1 98.19 436 LEU B N 1
ATOM 7538 C CA . LEU B 1 436 ? 13.445 -39.531 -14.859 1 98.19 436 LEU B CA 1
ATOM 7539 C C . LEU B 1 436 ? 14.883 -39.812 -14.422 1 98.19 436 LEU B C 1
ATOM 7541 O O . LEU B 1 436 ? 15.117 -40.594 -13.508 1 98.19 436 LEU B O 1
ATOM 7545 N N . ASP B 1 437 ? 15.82 -39.156 -15.078 1 98.12 437 ASP B N 1
ATOM 7546 C CA . ASP B 1 437 ? 17.203 -39.25 -14.625 1 98.12 437 ASP B CA 1
ATOM 7547 C C . ASP B 1 437 ? 17.359 -38.75 -13.195 1 98.12 437 ASP B C 1
ATOM 7549 O O . ASP B 1 437 ? 18.062 -39.344 -12.383 1 98.12 437 ASP B O 1
ATOM 7553 N N . ALA B 1 438 ? 16.766 -37.625 -12.898 1 98.56 438 ALA B N 1
ATOM 7554 C CA . ALA B 1 438 ? 16.828 -37.062 -11.555 1 98.56 438 ALA B CA 1
ATOM 7555 C C . ALA B 1 438 ? 16.297 -38.031 -10.516 1 98.56 438 ALA B C 1
ATOM 7557 O O . ALA B 1 438 ? 16.828 -38.125 -9.406 1 98.56 438 ALA B O 1
ATOM 7558 N N . ILE B 1 439 ? 15.219 -38.75 -10.883 1 98.25 439 ILE B N 1
ATOM 7559 C CA . ILE B 1 439 ? 14.625 -39.719 -9.977 1 98.25 439 ILE B CA 1
ATOM 7560 C C . ILE B 1 439 ? 15.523 -40.969 -9.875 1 98.25 439 ILE B C 1
ATOM 7562 O O . ILE B 1 439 ? 15.961 -41.312 -8.781 1 98.25 439 ILE B O 1
ATOM 7566 N N . GLU B 1 440 ? 15.875 -41.594 -10.969 1 97.31 440 GLU B N 1
ATOM 7567 C CA . GLU B 1 440 ? 16.453 -42.906 -11.023 1 97.31 440 GLU B CA 1
ATOM 7568 C C . GLU B 1 440 ? 17.953 -42.875 -10.758 1 97.31 440 GLU B C 1
ATOM 7570 O O . GLU B 1 440 ? 18.516 -43.781 -10.148 1 97.31 440 GLU B O 1
ATOM 7575 N N . VAL B 1 441 ? 18.547 -41.812 -11.258 1 97.94 441 VAL B N 1
ATOM 7576 C CA . VAL B 1 441 ? 20 -41.75 -11.188 1 97.94 441 VAL B CA 1
ATOM 7577 C C . VAL B 1 441 ? 20.422 -40.938 -9.984 1 97.94 441 VAL B C 1
ATOM 7579 O O . VAL B 1 441 ? 21.344 -41.312 -9.25 1 97.94 441 VAL B O 1
ATOM 7582 N N . ASP B 1 442 ? 19.766 -39.812 -9.727 1 98.38 442 ASP B N 1
ATOM 7583 C CA . ASP B 1 442 ? 20.25 -38.875 -8.742 1 98.38 442 ASP B CA 1
ATOM 7584 C C . ASP B 1 442 ? 19.547 -39.062 -7.402 1 98.38 442 ASP B C 1
ATOM 7586 O O . ASP B 1 442 ? 20 -38.531 -6.379 1 98.38 442 ASP B O 1
ATOM 7590 N N . GLY B 1 443 ? 18.406 -39.688 -7.379 1 98.19 443 GLY B N 1
ATOM 7591 C CA . GLY B 1 443 ? 17.734 -40 -6.129 1 98.19 443 GLY B CA 1
ATOM 7592 C C . GLY B 1 443 ? 16.797 -38.875 -5.684 1 98.19 443 GLY B C 1
ATOM 7593 O O . GLY B 1 443 ? 16.422 -38.812 -4.508 1 98.19 443 GLY B O 1
ATOM 7594 N N . CYS B 1 444 ? 16.422 -38 -6.582 1 98.56 444 CYS B N 1
ATOM 7595 C CA . CYS B 1 444 ? 15.438 -36.969 -6.242 1 98.56 444 CYS B CA 1
ATOM 7596 C C . CYS B 1 444 ? 14.078 -37.625 -5.98 1 98.56 444 CYS B C 1
ATOM 7598 O O . CYS B 1 444 ? 13.672 -38.531 -6.691 1 98.56 444 CYS B O 1
ATOM 7600 N N . LYS B 1 445 ? 13.375 -37.156 -4.953 1 98.56 445 LYS B N 1
ATOM 7601 C CA . LYS B 1 445 ? 12.055 -37.688 -4.598 1 98.56 445 LYS B CA 1
ATOM 7602 C C . LYS B 1 445 ? 10.953 -36.906 -5.289 1 98.56 445 LYS B C 1
ATOM 7604 O O . LYS B 1 445 ? 10.273 -36.062 -4.652 1 98.56 445 LYS B O 1
ATOM 7609 N N . ILE B 1 446 ? 10.773 -37.219 -6.531 1 98.75 446 ILE B N 1
ATOM 7610 C CA . ILE B 1 446 ? 9.766 -36.531 -7.32 1 98.75 446 ILE B CA 1
ATOM 7611 C C . ILE B 1 446 ? 8.5 -37.375 -7.406 1 98.75 446 ILE B C 1
ATOM 7613 O O . ILE B 1 446 ? 8.539 -38.531 -7.848 1 98.75 446 ILE B O 1
ATOM 7617 N N . THR B 1 447 ? 7.344 -36.75 -7.027 1 98.69 447 THR B N 1
ATOM 7618 C CA . THR B 1 447 ? 6.145 -37.594 -6.926 1 98.69 447 THR B CA 1
ATOM 7619 C C . THR B 1 447 ? 5.062 -37.094 -7.879 1 98.69 447 THR B C 1
ATOM 7621 O O . THR B 1 447 ? 4.07 -37.781 -8.117 1 98.69 447 THR B O 1
ATOM 7624 N N . ARG B 1 448 ? 5.277 -35.906 -8.469 1 98.75 448 ARG B N 1
ATOM 7625 C CA . ARG B 1 448 ? 4.293 -35.375 -9.406 1 98.75 448 ARG B CA 1
ATOM 7626 C C . ARG B 1 448 ? 4.977 -34.719 -10.586 1 98.75 448 ARG B C 1
ATOM 7628 O O . ARG B 1 448 ? 6.031 -34.094 -10.422 1 98.75 448 ARG B O 1
ATOM 7635 N N . TYR B 1 449 ? 4.441 -34.812 -11.742 1 98.81 449 TYR B N 1
ATOM 7636 C CA . TYR B 1 449 ? 4.773 -34.031 -12.938 1 98.81 449 TYR B CA 1
ATOM 7637 C C . TYR B 1 449 ? 3.52 -33.438 -13.57 1 98.81 449 TYR B C 1
ATOM 7639 O O . TYR B 1 449 ? 2.562 -34.156 -13.867 1 98.81 449 TYR B O 1
ATOM 7647 N N . THR B 1 450 ? 3.51 -32.156 -13.781 1 98.88 450 THR B N 1
ATOM 7648 C CA . THR B 1 450 ? 2.322 -31.453 -14.266 1 98.88 450 THR B CA 1
ATOM 7649 C C . THR B 1 450 ? 2.623 -30.719 -15.562 1 98.88 450 THR B C 1
ATOM 7651 O O . THR B 1 450 ? 3.545 -29.906 -15.617 1 98.88 450 THR B O 1
ATOM 7654 N N . ALA B 1 451 ? 1.869 -31 -16.547 1 98.5 451 ALA B N 1
ATOM 7655 C CA . ALA B 1 451 ? 1.976 -30.266 -17.812 1 98.5 451 ALA B CA 1
ATOM 7656 C C . ALA B 1 451 ? 1.315 -28.891 -17.719 1 98.5 451 ALA B C 1
ATOM 7658 O O . ALA B 1 451 ? 0.178 -28.781 -17.25 1 98.5 451 ALA B O 1
ATOM 7659 N N . TRP B 1 452 ? 2.105 -27.906 -17.953 1 97.62 452 TRP B N 1
ATOM 7660 C CA . TRP B 1 452 ? 1.56 -26.594 -18.234 1 97.62 452 TRP B CA 1
ATOM 7661 C C . TRP B 1 452 ? 1.542 -26.312 -19.734 1 97.62 452 TRP B C 1
ATOM 7663 O O . TRP B 1 452 ? 2.586 -26.359 -20.391 1 97.62 452 TRP B O 1
ATOM 7673 N N . SER B 1 453 ? 0.281 -26.047 -20.281 1 97.94 453 SER B N 1
ATOM 7674 C CA . SER B 1 453 ? -0.984 -25.953 -19.562 1 97.94 453 SER B CA 1
ATOM 7675 C C . SER B 1 453 ? -2.059 -26.812 -20.219 1 97.94 453 SER B C 1
ATOM 7677 O O . SER B 1 453 ? -1.842 -27.375 -21.281 1 97.94 453 SER B O 1
ATOM 7679 N N . LEU B 1 454 ? -3.156 -26.953 -19.531 1 98.81 454 LEU B N 1
ATOM 7680 C CA . LEU B 1 454 ? -4.242 -27.766 -20.078 1 98.81 454 LEU B CA 1
ATOM 7681 C C . LEU B 1 454 ? -4.688 -27.234 -21.438 1 98.81 454 LEU B C 1
ATOM 7683 O O . LEU B 1 454 ? -4.895 -28 -22.375 1 98.81 454 LEU B O 1
ATOM 7687 N N . MET B 1 455 ? -4.75 -25.938 -21.594 1 98.62 455 MET B N 1
ATOM 7688 C CA . MET B 1 455 ? -5.219 -25.312 -22.828 1 98.62 455 MET B CA 1
ATOM 7689 C C . MET B 1 455 ? -4.492 -24 -23.078 1 98.62 455 MET B C 1
ATOM 7691 O O . MET B 1 455 ? -3.861 -23.453 -22.172 1 98.62 455 MET B O 1
ATOM 7695 N N . ASP B 1 456 ? -4.574 -23.594 -24.328 1 97.62 456 ASP B N 1
ATOM 7696 C CA . ASP B 1 456 ? -4.109 -22.234 -24.594 1 97.62 456 ASP B CA 1
ATOM 7697 C C . ASP B 1 456 ? -4.898 -21.203 -23.766 1 97.62 456 ASP B C 1
ATOM 7699 O O . ASP B 1 456 ? -6.129 -21.203 -23.797 1 97.62 456 ASP B O 1
ATOM 7703 N N . ASN B 1 457 ? -4.219 -20.453 -22.953 1 97.69 457 ASN B N 1
ATOM 7704 C CA . ASN B 1 457 ? -4.895 -19.516 -22.062 1 97.69 457 ASN B CA 1
ATOM 7705 C C . ASN B 1 457 ? -4.238 -18.141 -22.109 1 97.69 457 ASN B C 1
ATOM 7707 O O . ASN B 1 457 ? -3.32 -17.906 -22.891 1 97.69 457 ASN B O 1
ATOM 7711 N N . PHE B 1 458 ? -4.836 -17.156 -21.438 1 97.62 458 PHE B N 1
ATOM 7712 C CA . PHE B 1 458 ? -4.32 -15.805 -21.312 1 97.62 458 PHE B CA 1
ATOM 7713 C C . PHE B 1 458 ? -2.975 -15.797 -20.594 1 97.62 458 PHE B C 1
ATOM 7715 O O . PHE B 1 458 ? -2.854 -16.344 -19.484 1 97.62 458 PHE B O 1
ATOM 7722 N N . GLU B 1 459 ? -1.956 -15.234 -21.234 1 96.19 459 GLU B N 1
ATOM 7723 C CA . GLU B 1 459 ? -0.604 -15.305 -20.688 1 96.19 459 GLU B CA 1
ATOM 7724 C C . GLU B 1 459 ? -0.131 -13.93 -20.219 1 96.19 459 GLU B C 1
AT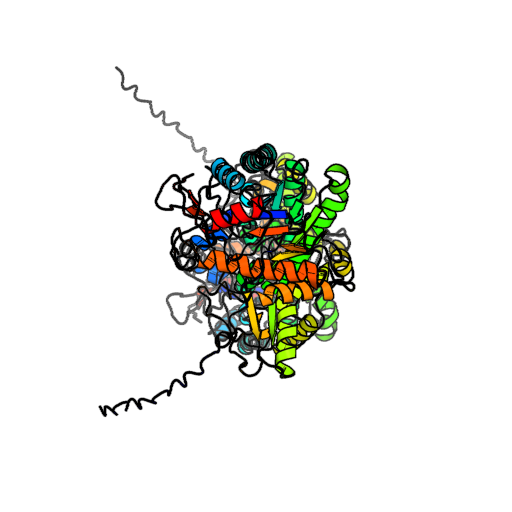OM 7726 O O . GLU B 1 459 ? 0.855 -13.398 -20.734 1 96.19 459 GLU B O 1
ATOM 7731 N N . TRP B 1 460 ? -0.843 -13.367 -19.234 1 96.25 460 TRP B N 1
ATOM 7732 C CA . TRP B 1 460 ? -0.451 -12.172 -18.5 1 96.25 460 TRP B CA 1
ATOM 7733 C C . TRP B 1 460 ? -0.162 -11.016 -19.453 1 96.25 460 TRP B C 1
ATOM 7735 O O . TRP B 1 460 ? -1.034 -10.609 -20.234 1 96.25 460 TRP B O 1
ATOM 7745 N N . SER B 1 461 ? 1.007 -10.391 -19.469 1 96.19 461 SER B N 1
ATOM 7746 C CA . SER B 1 461 ? 1.282 -9.211 -20.266 1 96.19 461 SER B CA 1
ATOM 7747 C C . SER B 1 461 ? 1.367 -9.555 -21.75 1 96.19 461 SER B C 1
ATOM 7749 O O . SER B 1 461 ? 1.395 -8.664 -22.609 1 96.19 461 SER B O 1
ATOM 7751 N N . PHE B 1 462 ? 1.245 -10.883 -22.094 1 95.25 462 PHE B N 1
ATOM 7752 C CA . PHE B 1 462 ? 1.339 -11.289 -23.484 1 95.25 462 PHE B CA 1
ATOM 7753 C C . PHE B 1 462 ? -0.039 -11.609 -24.062 1 95.25 462 PHE B C 1
ATOM 7755 O O . PHE B 1 462 ? -0.181 -11.867 -25.25 1 95.25 462 PHE B O 1
ATOM 7762 N N . GLY B 1 463 ? -0.979 -11.578 -23.219 1 96.38 463 GLY B N 1
ATOM 7763 C CA . GLY B 1 463 ? -2.342 -11.828 -23.656 1 96.38 463 GLY B CA 1
ATOM 7764 C C . GLY B 1 463 ? -2.527 -13.211 -24.266 1 96.38 463 GLY B C 1
ATOM 7765 O O . GLY B 1 463 ? -2.137 -14.211 -23.672 1 96.38 463 GLY B O 1
ATOM 7766 N N . LEU B 1 464 ? -3.031 -13.211 -25.422 1 96.19 464 LEU B N 1
ATOM 7767 C CA . LEU B 1 464 ? -3.316 -14.469 -26.094 1 96.19 464 LEU B CA 1
ATOM 7768 C C . LEU B 1 464 ? -2.271 -14.758 -27.172 1 96.19 464 LEU B C 1
ATOM 7770 O O . LEU B 1 464 ? -2.422 -15.703 -27.953 1 96.19 464 LEU B O 1
ATOM 7774 N N . SER B 1 465 ? -1.171 -14.031 -27.141 1 93.94 465 SER B N 1
ATOM 7775 C CA . SER B 1 465 ? -0.179 -14.141 -28.203 1 93.94 465 SER B CA 1
ATOM 7776 C C . SER B 1 465 ? 0.766 -15.312 -27.953 1 93.94 465 SER B C 1
ATOM 7778 O O . SER B 1 465 ? 1.485 -15.734 -28.859 1 93.94 465 SER B O 1
ATOM 7780 N N . VAL B 1 466 ? 0.804 -15.812 -26.75 1 93.31 466 VAL B N 1
ATOM 7781 C CA . VAL B 1 466 ? 1.639 -16.969 -26.406 1 93.31 466 VAL B CA 1
ATOM 7782 C C . VAL B 1 466 ? 0.757 -18.172 -26.125 1 93.31 466 VAL B C 1
ATOM 7784 O O . VAL B 1 466 ? -0.283 -18.047 -25.469 1 93.31 466 VAL B O 1
ATOM 7787 N N . LYS B 1 467 ? 1.206 -19.312 -26.672 1 94.62 467 LYS B N 1
ATOM 7788 C CA . LYS B 1 467 ? 0.411 -20.531 -26.547 1 94.62 467 LYS B CA 1
ATOM 7789 C C . LYS B 1 467 ? 1.177 -21.594 -25.781 1 94.62 467 LYS B C 1
ATOM 7791 O O . LYS B 1 467 ? 2.295 -21.969 -26.156 1 94.62 467 LYS B O 1
ATOM 7796 N N . PHE B 1 468 ? 0.536 -22.141 -24.719 1 94.88 468 PHE B N 1
ATOM 7797 C CA . PHE B 1 468 ? 1.151 -23.172 -23.906 1 94.88 468 PHE B CA 1
ATOM 7798 C C . PHE B 1 468 ? 0.331 -24.453 -23.938 1 94.88 468 PHE B C 1
ATOM 7800 O O . PHE B 1 468 ? 0.832 -25.531 -23.609 1 94.88 468 PHE B O 1
ATOM 7807 N N . GLY B 1 469 ? -0.833 -24.375 -24.438 1 97.56 469 GLY B N 1
ATOM 7808 C CA . GLY B 1 469 ? -1.846 -25.375 -24.109 1 97.56 469 GLY B CA 1
ATOM 7809 C C . GLY B 1 469 ? -1.654 -26.688 -24.844 1 97.56 469 GLY B C 1
ATOM 7810 O O . GLY B 1 469 ? -1.247 -26.703 -26 1 97.56 469 GLY B O 1
ATOM 7811 N N . LEU B 1 470 ? -2.041 -27.781 -24.172 1 98.31 470 LEU B N 1
ATOM 7812 C CA . LEU B 1 470 ? -2.234 -29.078 -24.812 1 98.31 470 LEU B CA 1
ATOM 7813 C C . LEU B 1 470 ? -3.441 -29.047 -25.75 1 98.31 470 LEU B C 1
ATOM 7815 O O . LEU B 1 470 ? -3.494 -29.797 -26.719 1 98.31 470 LEU B O 1
ATOM 7819 N N . PHE B 1 471 ? -4.359 -28.25 -25.438 1 98.5 471 PHE B N 1
ATOM 7820 C CA . PHE B 1 471 ? -5.547 -28.047 -26.266 1 98.5 471 PHE B CA 1
ATOM 7821 C C . PHE B 1 471 ? -5.566 -26.641 -26.844 1 98.5 471 PHE B C 1
ATOM 7823 O O . PHE B 1 471 ? -5.234 -25.672 -26.172 1 98.5 471 PHE B O 1
ATOM 7830 N N . ASP B 1 472 ? -5.949 -26.578 -28.078 1 97.69 472 ASP B N 1
ATOM 7831 C CA . ASP B 1 472 ? -6.207 -25.297 -28.734 1 97.69 472 ASP B CA 1
ATOM 7832 C C . ASP B 1 472 ? -7.578 -24.75 -28.344 1 97.69 472 ASP B C 1
ATOM 7834 O O . ASP B 1 472 ? -8.531 -25.516 -28.188 1 97.69 472 ASP B O 1
ATOM 7838 N N . VAL B 1 473 ? -7.648 -23.453 -28.125 1 98.06 473 VAL B N 1
ATOM 7839 C CA . VAL B 1 473 ? -8.922 -22.781 -27.859 1 98.06 473 VAL B CA 1
ATOM 7840 C C . VAL B 1 473 ? -9.242 -21.812 -29 1 98.06 473 VAL B C 1
ATOM 7842 O O . VAL B 1 473 ? -8.406 -20.984 -29.375 1 98.06 473 VAL B O 1
ATOM 7845 N N . ASP B 1 474 ? -10.438 -21.922 -29.547 1 97.12 474 ASP B N 1
ATOM 7846 C CA . ASP B 1 474 ? -10.906 -20.969 -30.547 1 97.12 474 ASP B CA 1
ATOM 7847 C C . ASP B 1 474 ? -11.469 -19.719 -29.891 1 97.12 474 ASP B C 1
ATOM 7849 O O . ASP B 1 474 ? -12.664 -19.656 -29.578 1 97.12 474 ASP B O 1
ATOM 7853 N N . PHE B 1 475 ? -10.68 -18.672 -29.828 1 96.62 475 PHE B N 1
ATOM 7854 C CA . PHE B 1 475 ? -11.055 -17.453 -29.094 1 96.62 475 PHE B CA 1
ATOM 7855 C C . PHE B 1 475 ? -12.016 -16.609 -29.922 1 96.62 475 PHE B C 1
ATOM 7857 O O . PHE B 1 475 ? -12.609 -15.656 -29.406 1 96.62 475 PHE B O 1
ATOM 7864 N N . GLU B 1 476 ? -12.234 -16.984 -31.156 1 95.31 476 GLU B N 1
ATOM 7865 C CA . GLU B 1 476 ? -13.203 -16.297 -32 1 95.31 476 GLU B CA 1
ATOM 7866 C C . GLU B 1 476 ? -14.578 -16.953 -31.922 1 95.31 476 GLU B C 1
ATOM 7868 O O . GLU B 1 476 ? -15.578 -16.391 -32.375 1 95.31 476 GLU B O 1
ATOM 7873 N N . ASP B 1 477 ? -14.586 -18.125 -31.312 1 96.31 477 ASP B N 1
ATOM 7874 C CA . ASP B 1 477 ? -15.828 -18.844 -31.062 1 96.31 477 ASP B CA 1
ATOM 7875 C C . ASP B 1 477 ? -16.406 -18.484 -29.688 1 96.31 477 ASP B C 1
ATOM 7877 O O . ASP B 1 477 ? -15.734 -18.656 -28.672 1 96.31 477 ASP B O 1
ATOM 7881 N N . GLU B 1 478 ? -17.625 -18.094 -29.656 1 95.38 478 GLU B N 1
ATOM 7882 C CA . GLU B 1 478 ? -18.266 -17.719 -28.391 1 95.38 478 GLU B CA 1
ATOM 7883 C C . GLU B 1 478 ? -18.266 -18.875 -27.406 1 95.38 478 GLU B C 1
ATOM 7885 O O . GLU B 1 478 ? -18.234 -18.656 -26.188 1 95.38 478 GLU B O 1
ATOM 7890 N N . LYS B 1 479 ? -18.234 -20 -27.906 1 95.69 479 LYS B N 1
ATOM 7891 C CA . LYS B 1 479 ? -18.266 -21.172 -27.031 1 95.69 479 LYS B CA 1
ATOM 7892 C C . LYS B 1 479 ? -16.859 -21.625 -26.672 1 95.69 479 LYS B C 1
ATOM 7894 O O . LYS B 1 479 ? -16.672 -22.547 -25.859 1 95.69 479 LYS B O 1
ATOM 7899 N N . ARG B 1 480 ? -15.875 -21 -27.234 1 97.81 480 ARG B N 1
ATOM 7900 C CA . ARG B 1 480 ? -14.484 -21.344 -26.969 1 97.81 480 ARG B CA 1
ATOM 7901 C C . ARG B 1 480 ? -14.219 -22.828 -27.203 1 97.81 480 ARG B C 1
ATOM 7903 O O . ARG B 1 480 ? -13.664 -23.516 -26.359 1 97.81 480 ARG B O 1
ATOM 7910 N N . THR B 1 481 ? -14.555 -23.25 -28.375 1 97.88 481 THR B N 1
ATOM 7911 C CA . THR B 1 481 ? -14.312 -24.641 -28.734 1 97.88 481 THR B CA 1
ATOM 7912 C C . THR B 1 481 ? -12.852 -25.016 -28.516 1 97.88 481 THR B C 1
ATOM 7914 O O . THR B 1 481 ? -11.953 -24.234 -28.859 1 97.88 481 THR B O 1
ATOM 7917 N N . ARG B 1 482 ? -12.633 -26.266 -27.984 1 98 482 ARG B N 1
ATOM 7918 C CA . ARG B 1 482 ? -11.289 -26.734 -27.688 1 98 482 ARG B CA 1
ATOM 7919 C C . ARG B 1 482 ? -10.961 -27.984 -28.5 1 98 482 ARG B C 1
ATOM 7921 O O . ARG B 1 482 ? -11.82 -28.859 -28.688 1 98 482 ARG B O 1
ATOM 7928 N N . ARG B 1 483 ? -9.734 -28.031 -29 1 97.81 483 ARG B N 1
ATOM 7929 C CA . ARG B 1 483 ? -9.266 -29.188 -29.766 1 97.81 483 ARG B CA 1
ATOM 7930 C C . ARG B 1 483 ? -7.914 -29.688 -29.25 1 97.81 483 ARG B C 1
ATOM 7932 O O . ARG B 1 483 ? -7.031 -28.875 -28.953 1 97.81 483 ARG B O 1
ATOM 7939 N N . PRO B 1 484 ? -7.832 -31 -29.109 1 98.31 484 PRO B N 1
ATOM 7940 C CA . PRO B 1 484 ? -6.527 -31.516 -28.703 1 98.31 484 PRO B CA 1
ATOM 7941 C C . PRO B 1 484 ? -5.449 -31.328 -29.766 1 98.31 484 PRO B C 1
ATOM 7943 O O . PRO B 1 484 ? -5.68 -31.641 -30.938 1 98.31 484 PRO B O 1
ATOM 7946 N N . LYS B 1 485 ? -4.379 -30.844 -29.344 1 97.75 485 LYS B N 1
ATOM 7947 C CA . LYS B 1 485 ? -3.193 -30.859 -30.203 1 97.75 485 LYS B CA 1
ATOM 7948 C C . LYS B 1 485 ? -2.535 -32.219 -30.203 1 97.75 485 LYS B C 1
ATOM 7950 O O . LYS B 1 485 ? -2.945 -33.125 -29.469 1 97.75 485 LYS B O 1
ATOM 7955 N N . GLN B 1 486 ? -1.568 -32.312 -31.047 1 97.56 486 GLN B N 1
ATOM 7956 C CA . GLN B 1 486 ? -0.828 -33.562 -31.078 1 97.56 486 GLN B CA 1
ATOM 7957 C C . GLN B 1 486 ? -0.151 -33.844 -29.75 1 97.56 486 GLN B C 1
ATOM 7959 O O . GLN B 1 486 ? -0.028 -35 -29.344 1 97.56 486 GLN B O 1
ATOM 7964 N N . SER B 1 487 ? 0.291 -32.844 -29.094 1 97.44 487 SER B N 1
ATOM 7965 C CA . SER B 1 487 ? 0.922 -33 -27.781 1 97.44 487 SER B CA 1
ATOM 7966 C C . SER B 1 487 ? -0.064 -33.531 -26.75 1 97.44 487 SER B C 1
ATOM 7968 O O . SER B 1 487 ? 0.321 -34.25 -25.828 1 97.44 487 SER B O 1
ATOM 7970 N N . ALA B 1 488 ? -1.351 -33.156 -26.859 1 98.5 488 ALA B N 1
ATOM 7971 C CA . ALA B 1 488 ? -2.361 -33.719 -25.969 1 98.5 488 ALA B CA 1
ATOM 7972 C C . ALA B 1 488 ? -2.488 -35.219 -26.156 1 98.5 488 ALA B C 1
ATOM 7974 O O . ALA B 1 488 ? -2.572 -35.969 -25.188 1 98.5 488 ALA B O 1
ATOM 7975 N N . LEU B 1 489 ? -2.51 -35.594 -27.375 1 98.44 489 LEU B N 1
ATOM 7976 C CA . LEU B 1 489 ? -2.602 -37.031 -27.688 1 98.44 489 LEU B CA 1
ATOM 7977 C C . LEU B 1 489 ? -1.357 -37.781 -27.219 1 98.44 489 LEU B C 1
ATOM 7979 O O . LEU B 1 489 ? -1.456 -38.875 -26.703 1 98.44 489 LEU B O 1
ATOM 7983 N N . TRP B 1 490 ? -0.262 -37.188 -27.438 1 98.25 490 TRP B N 1
ATOM 7984 C CA . TRP B 1 490 ? 0.993 -37.75 -26.953 1 98.25 490 TRP B CA 1
ATOM 7985 C C . TRP B 1 490 ? 0.963 -37.906 -25.438 1 98.25 490 TRP B C 1
ATOM 7987 O O . TRP B 1 490 ? 1.342 -38.969 -24.906 1 98.25 490 TRP B O 1
ATOM 7997 N N . TYR B 1 491 ? 0.582 -36.875 -24.719 1 98.56 491 TYR B N 1
ATOM 7998 C CA . TYR B 1 491 ? 0.53 -36.906 -23.25 1 98.56 491 TYR B CA 1
ATOM 7999 C C . TYR B 1 491 ? -0.459 -37.938 -22.766 1 98.56 491 TYR B C 1
ATOM 8001 O O . TYR B 1 491 ? -0.202 -38.625 -21.766 1 98.56 491 TYR B O 1
ATOM 8009 N N . ARG B 1 492 ? -1.601 -38.031 -23.422 1 98.56 492 ARG B N 1
ATOM 8010 C CA . ARG B 1 492 ? -2.572 -39.094 -23.125 1 98.56 492 ARG B CA 1
ATOM 8011 C C . ARG B 1 492 ? -1.937 -40.469 -23.234 1 98.56 492 ARG B C 1
ATOM 8013 O O . ARG B 1 492 ? -2.137 -41.312 -22.359 1 98.56 492 ARG B O 1
ATOM 8020 N N . ASN B 1 493 ? -1.209 -40.719 -24.328 1 98.12 493 ASN B N 1
ATOM 8021 C CA . ASN B 1 493 ? -0.532 -42 -24.531 1 98.12 493 ASN B CA 1
ATOM 8022 C C . ASN B 1 493 ? 0.501 -42.25 -23.438 1 98.12 493 ASN B C 1
ATOM 8024 O O . ASN B 1 493 ? 0.636 -43.406 -22.969 1 98.12 493 ASN B O 1
ATOM 8028 N N . LEU B 1 494 ? 1.229 -41.219 -23.125 1 98.38 494 LEU B N 1
ATOM 8029 C CA . LEU B 1 494 ? 2.215 -41.312 -22.062 1 98.38 494 LEU B CA 1
ATOM 8030 C C . LEU B 1 494 ? 1.561 -41.781 -20.766 1 98.38 494 LEU B C 1
ATOM 8032 O O . LEU B 1 494 ? 2.068 -42.688 -20.094 1 98.38 494 LEU B O 1
ATOM 8036 N N . ILE B 1 495 ? 0.447 -41.188 -20.359 1 98.31 495 ILE B N 1
ATOM 8037 C CA . ILE B 1 495 ? -0.244 -41.5 -19.109 1 98.31 495 ILE B CA 1
ATOM 8038 C C . ILE B 1 495 ? -0.788 -42.938 -19.156 1 98.31 495 ILE B C 1
ATOM 8040 O O . ILE B 1 495 ? -0.606 -43.688 -18.203 1 98.31 495 ILE B O 1
ATOM 8044 N N . ALA B 1 496 ? -1.385 -43.25 -20.234 1 97.81 496 ALA B N 1
ATOM 8045 C CA . ALA B 1 496 ? -2.027 -44.562 -20.359 1 97.81 496 ALA B CA 1
ATOM 8046 C C . ALA B 1 496 ? -0.998 -45.688 -20.328 1 97.81 496 ALA B C 1
ATOM 8048 O O . ALA B 1 496 ? -1.23 -46.719 -19.719 1 97.81 496 ALA B O 1
ATOM 8049 N N . SER B 1 497 ? 0.136 -45.469 -21.016 1 97.44 497 SER B N 1
ATOM 8050 C CA . SER B 1 497 ? 1.126 -46.531 -21.156 1 97.44 497 SER B CA 1
ATOM 8051 C C . SER B 1 497 ? 2.123 -46.5 -20 1 97.44 497 SER B C 1
ATOM 8053 O O . SER B 1 497 ? 2.846 -47.469 -19.781 1 97.44 497 SER B O 1
ATOM 8055 N N . ARG B 1 498 ? 2.252 -45.375 -19.391 1 98 498 ARG B N 1
ATOM 8056 C CA . ARG B 1 498 ? 3.26 -45.156 -18.359 1 98 498 ARG B CA 1
ATOM 8057 C C . ARG B 1 498 ? 4.664 -45.406 -18.906 1 98 498 ARG B C 1
ATOM 8059 O O . ARG B 1 498 ? 5.504 -46 -18.219 1 98 498 ARG B O 1
ATOM 8066 N N . THR B 1 499 ? 4.789 -45.031 -20.109 1 97.38 499 THR B N 1
ATOM 8067 C CA . THR B 1 499 ? 6.055 -45.25 -20.797 1 97.38 499 THR B CA 1
ATOM 8068 C C . THR B 1 499 ? 6.434 -44.031 -21.641 1 97.38 499 THR B C 1
ATOM 8070 O O . THR B 1 499 ? 5.625 -43.531 -22.422 1 97.38 499 THR B O 1
ATOM 8073 N N . LEU B 1 500 ? 7.582 -43.562 -21.406 1 97.69 500 LEU B N 1
ATOM 8074 C CA . LEU B 1 500 ? 8.141 -42.531 -22.281 1 97.69 500 LEU B CA 1
ATOM 8075 C C . LEU B 1 500 ? 8.812 -43.156 -23.5 1 97.69 500 LEU B C 1
ATOM 8077 O O . LEU B 1 500 ? 9.883 -43.781 -23.375 1 97.69 500 LEU B O 1
ATOM 8081 N N . ASN B 1 501 ? 8.141 -43 -24.594 1 94.94 501 ASN B N 1
ATOM 8082 C CA . ASN B 1 501 ? 8.625 -43.5 -25.859 1 94.94 501 ASN B CA 1
ATOM 8083 C C . ASN B 1 501 ? 9.016 -42.375 -26.812 1 94.94 501 ASN B C 1
ATOM 8085 O O . ASN B 1 501 ? 8.148 -41.656 -27.312 1 94.94 501 ASN B O 1
ATOM 8089 N N . PRO B 1 502 ? 10.281 -42.25 -27.109 1 90.88 502 PRO B N 1
ATOM 8090 C CA . PRO B 1 502 ? 10.727 -41.156 -27.953 1 90.88 502 PRO B CA 1
ATOM 8091 C C . PRO B 1 502 ? 10.172 -41.25 -29.375 1 90.88 502 PRO B C 1
ATOM 8093 O O . PRO B 1 502 ? 10.164 -40.25 -30.109 1 90.88 502 PRO B O 1
ATOM 8096 N N . ASP B 1 503 ? 9.602 -42.375 -29.766 1 90.81 503 ASP B N 1
ATOM 8097 C CA . ASP B 1 503 ? 9.102 -42.531 -31.125 1 90.81 503 ASP B CA 1
ATOM 8098 C C . ASP B 1 503 ? 7.586 -42.344 -31.172 1 90.81 503 ASP B C 1
ATOM 8100 O O . ASP B 1 503 ? 6.984 -42.438 -32.25 1 90.81 503 ASP B O 1
ATOM 8104 N N . ASP B 1 504 ? 7.039 -42.125 -30.016 1 91.75 504 ASP B N 1
ATOM 8105 C CA . ASP B 1 504 ? 5.594 -41.938 -30 1 91.75 504 ASP B CA 1
ATOM 8106 C C . ASP B 1 504 ? 5.203 -40.656 -30.75 1 91.75 504 ASP B C 1
ATOM 8108 O O . ASP B 1 504 ? 5.629 -39.562 -30.391 1 91.75 504 ASP B O 1
ATOM 8112 N N . ASN B 1 505 ? 4.492 -40.781 -31.766 1 91.38 505 ASN B N 1
ATOM 8113 C CA . ASN B 1 505 ? 3.984 -39.719 -32.594 1 91.38 505 ASN B CA 1
ATOM 8114 C C . ASN B 1 505 ? 2.527 -39.938 -33 1 91.38 505 ASN B C 1
ATOM 8116 O O . ASN B 1 505 ? 2.24 -40.312 -34.125 1 91.38 505 ASN B O 1
ATOM 8120 N N . PRO B 1 506 ? 1.707 -39.562 -32.125 1 95.06 506 PRO B N 1
ATOM 8121 C CA . PRO B 1 506 ? 0.298 -39.844 -32.406 1 95.06 506 PRO B CA 1
ATOM 8122 C C . PRO B 1 506 ? -0.261 -39.031 -33.562 1 95.06 506 PRO B C 1
ATOM 8124 O O . PRO B 1 506 ? 0.212 -37.906 -33.812 1 95.06 506 PRO B O 1
ATOM 8127 N N . GLN B 1 507 ? -1.302 -39.562 -34.219 1 93.69 507 GLN B N 1
ATOM 8128 C CA . GLN B 1 507 ? -2.006 -38.875 -35.281 1 93.69 507 GLN B CA 1
ATOM 8129 C C . GLN B 1 507 ? -3.127 -38 -34.719 1 93.69 507 GLN B C 1
ATOM 8131 O O . GLN B 1 507 ? -3.805 -38.375 -33.75 1 93.69 507 GLN B O 1
ATOM 8136 N N . LEU B 1 508 ? -3.236 -36.938 -35.438 1 95.25 508 LEU B N 1
ATOM 8137 C CA . LEU B 1 508 ? -4.305 -36.031 -35 1 95.25 508 LEU B CA 1
ATOM 8138 C C . LEU B 1 508 ? -5.664 -36.719 -35.125 1 95.25 508 LEU B C 1
ATOM 8140 O O . LEU B 1 508 ? -5.91 -37.469 -36.062 1 95.25 508 LEU B O 1
ATOM 8144 N N . GLU B 1 509 ? -6.484 -36.406 -34.188 1 91.94 509 GLU B N 1
ATOM 8145 C CA . GLU B 1 509 ? -7.863 -36.875 -34.188 1 91.94 509 GLU B CA 1
ATOM 8146 C C . GLU B 1 509 ? -8.844 -35.719 -34.312 1 91.94 509 GLU B C 1
ATOM 8148 O O . GLU B 1 509 ? -8.57 -34.594 -33.875 1 91.94 509 GLU B O 1
ATOM 8153 N N . ASP B 1 510 ? -9.891 -36.031 -35 1 92.5 510 ASP B N 1
ATOM 8154 C CA . ASP B 1 510 ? -10.93 -35 -35.156 1 92.5 510 ASP B CA 1
ATOM 8155 C C . ASP B 1 510 ? -11.859 -34.969 -33.938 1 92.5 510 ASP B C 1
ATOM 8157 O O . ASP B 1 510 ? -12.961 -35.531 -34 1 92.5 510 ASP B O 1
ATOM 8161 N N . ILE B 1 511 ? -11.445 -34.375 -32.906 1 94.38 511 ILE B N 1
ATOM 8162 C CA . ILE B 1 511 ? -12.156 -34.281 -31.641 1 94.38 511 ILE B CA 1
ATOM 8163 C C . ILE B 1 511 ? -12.289 -32.812 -31.234 1 94.38 511 ILE B C 1
ATOM 8165 O O . ILE B 1 511 ? -11.367 -32.031 -31.438 1 94.38 511 ILE B O 1
ATOM 8169 N N . ALA B 1 512 ? -13.469 -32.469 -30.828 1 95.38 512 ALA B N 1
ATOM 8170 C CA . ALA B 1 512 ? -13.711 -31.125 -30.312 1 95.38 512 ALA B CA 1
ATOM 8171 C C . ALA B 1 512 ? -14.508 -31.172 -29.016 1 95.38 512 ALA B C 1
ATOM 8173 O O . ALA B 1 512 ? -15.398 -32 -28.844 1 95.38 512 ALA B O 1
ATOM 8174 N N . PHE B 1 513 ? -14.133 -30.344 -28.188 1 96.44 513 PHE B N 1
ATOM 8175 C CA . PHE B 1 513 ? -14.844 -30.156 -26.922 1 96.44 513 PHE B CA 1
ATOM 8176 C C . PHE B 1 513 ? -15.539 -28.797 -26.891 1 96.44 513 PHE B C 1
ATOM 8178 O O . PHE B 1 513 ? -15 -27.797 -27.375 1 96.44 513 PHE B O 1
#

Nearest PDB structures (foldseek):
  5yj7-assembly1_A  TM=9.563E-01  e=1.792E-51  Nannochloris
  3ahv-assembly2_B  TM=9.340E-01  e=2.999E-48  Oryza sativa Japonica Group
  3scw-assembly2_B  TM=9.337E-01  e=3.776E-48  Oryza sativa Japonica Group
  4ze5-assembly1_D  TM=9.035E-01  e=2.226E-37  Geobacillus stearothermophilus
  8b81-assembly1_A  TM=8.766E-01  e=3.144E-37  Geobacillus stearothermophilus

Solvent-accessible surface area (backbone atoms only — not comparable to full-atom values): 51560 Å² total; per-residue (Å²): 126,90,71,79,76,79,77,76,77,76,74,79,74,74,73,73,76,71,74,69,73,67,74,68,72,70,79,68,67,75,37,73,56,61,88,73,49,40,44,29,35,19,61,43,34,67,28,25,22,22,58,48,65,47,86,63,22,32,57,20,30,50,57,59,41,44,68,41,87,76,53,18,72,69,68,44,60,52,50,45,52,49,33,30,69,83,42,46,67,54,55,50,52,52,43,57,69,36,55,42,50,30,42,39,38,33,47,52,47,9,35,34,17,39,72,49,42,70,37,45,69,30,65,66,38,47,46,52,54,51,52,52,49,50,53,35,50,74,68,65,22,43,52,30,44,25,57,35,69,80,45,50,22,34,67,40,43,60,40,13,30,54,42,10,66,66,42,26,58,49,47,32,47,53,48,50,55,48,47,72,72,41,23,88,73,43,38,37,39,29,49,42,54,29,64,59,58,51,22,42,29,4,21,26,29,74,63,30,50,72,42,53,51,33,36,41,37,41,16,37,38,16,48,54,31,47,49,52,22,44,20,47,39,35,50,48,38,61,73,73,36,29,91,81,39,67,44,48,45,22,42,28,40,46,42,48,23,46,32,32,64,49,89,46,72,64,14,41,50,36,5,53,50,41,29,36,65,56,34,24,60,70,42,27,24,29,49,28,93,80,26,35,65,42,65,70,56,55,53,45,37,35,53,51,21,51,75,58,40,32,94,53,50,44,57,68,82,72,50,72,68,50,23,61,59,25,34,65,45,41,74,38,43,28,33,25,44,45,32,52,47,24,17,30,44,84,79,44,52,93,75,77,44,59,85,61,18,65,62,44,60,59,53,43,34,75,43,80,58,56,87,82,38,72,74,47,70,26,99,70,21,34,82,46,39,66,29,57,29,52,30,51,49,48,48,29,73,66,31,77,52,50,46,31,33,32,58,30,36,52,53,49,29,64,45,80,68,62,51,68,28,58,68,47,40,52,49,51,51,47,36,50,51,27,47,49,42,28,37,76,71,69,63,44,49,62,43,34,44,18,39,32,24,53,40,38,35,41,46,69,41,37,12,72,46,38,34,36,29,29,18,46,55,36,81,87,39,95,80,32,42,31,31,64,18,28,39,30,51,40,50,22,51,31,55,75,65,39,35,51,48,80,80,69,71,58,76,82,64,100,56,76,84,139,86,80,78,72,80,77,77,76,74,73,77,74,75,75,73,76,71,72,71,71,68,74,67,71,70,80,66,68,75,37,73,56,63,88,73,48,39,45,30,35,19,59,45,34,66,28,28,22,22,59,46,65,47,86,61,22,33,58,21,30,50,55,59,41,43,69,41,87,77,52,16,72,70,69,46,61,51,49,44,53,49,33,32,68,83,40,45,66,54,54,49,51,54,43,56,69,35,56,40,51,28,41,38,39,33,47,51,48,10,35,33,18,38,71,48,43,71,38,45,70,29,65,67,37,48,46,51,53,49,52,51,50,50,53,34,50,75,68,65,22,42,54,30,44,25,56,35,71,79,45,49,23,33,68,42,43,59,41,14,30,54,42,11,64,64,43,26,59,48,48,33,48,51,48,51,55,49,47,71,72,42,23,88,75,41,38,38,38,29,48,41,53,29,66,60,58,52,22,42,30,5,21,26,27,72,64,31,52,72,42,54,51,31,35,43,36,39,15,36,36,15,48,55,31,49,48,50,22,43,19,48,38,35,50,47,39,60,75,71,36,30,89,79,38,66,46,49,46,22,41,28,39,47,40,48,24,44,32,32,63,50,89,46,70,64,13,40,49,35,5,54,50,41,31,38,64,56,34,24,60,69,43,27,23,29,50,28,95,81,24,36,65,43,64,71,56,56,53,45,37,33,54,51,20,53,73,58,38,31,94,53,49,45,58,67,81,74,49,72,69,51,23,60,60,27,34,64,45,41,74,38,44,28,32,25,44,44,33,51,47,24,17,30,45,84,80,45,52,94,75,77,43,61,86,59,18,66,62,44,59,61,53,42,36,76,44,82,61,56,87,82,36,71,74,47,69,26,99,70,20,35,81,44,40,66,31,58,29,51,30,52,48,48,48,29,73,65,31,78,53,49,48,31,32,32,57,32,35,50,52,47,29,64,44,82,67,62,52,69,26,60,70,50,39,52,49,51,52,46,37,49,50,28,48,48,42,29,38,75,71,68,61,42,48,61,44,35,43,19,39,31,24,53,40,36,36,41,46,71,42,37,13,72,46,38,33,36,29,30,18,46,55,38,80,87,39,93,80,32,44,30,30,63,18,27,40,30,52,40,50,22,49,30,57,75,64,40,36,50,47,79,79,70,70,60,76,81,65,100,55,77,84

Radius of gyration: 33.64 Å; Cα contacts (8 Å, |Δi|>4): 2229; chains: 2; bounding box: 90×98×84 Å

pLDDT: mean 92.39, std 16.71, range [19.59, 98.94]

Secondary structure (DSSP, 8-state):
---------------------------PPPEEPPTT-EEEEE--HHHH---TTSTTPPPBHHHHHHTSTTSSTTS--SSSTT-HHHHHHHHHHHHHHHT-SEEEEE--HHHH-TTSSTTS--HHHHHHHHHHHHHHHHTT-EEEEEEESS--BHHHHTTTGGGSTTHHHHHHHHHHHHHHHHTTT--EEEEEE-HHHHHIIIIISSSSTT----TTTHHHHHHHHHHHHHHHHHHHIIIIIHHHH--EEEEEEE--EEEESSSSHHHHHHHHHHHIIIIIHHHHHHHSSS-SS-HHHHHHHHHHHHHTT-SS-SSPPPPHHHHHHHTT--SSEEEEE--EEEEESTT--TTSS-SS-HHHHHT-EEE--TTTSPPPSBTTB---HHHHHHHHHHHHHHTT--EEEEEEE---EES---S--HHHHHHHHHHHHHHHHHHHTT--EEEEEEEE-SB----GGGTTSEE--SEEE-TTSTT--EEE-HHHHHHHHHHHHTEE-TT--PPP-----/---------------------------PPPEEPPTT-EEEEE--HHHH---TTSTTPPPBHHHHHHTSTTSSTTS--SSSTT-HHHHHHHHHHHHHHHT-SEEEEE--HHHH-TTSSTTS--HHHHHHHHHHHHHHHHTT-EEEEEEESS--BHHHHTTTGGGSTTHHHHHHHHHHHHHHHHTTT--EEEEEE-HHHHHIIIIISSSSTT----TTTHHHHHHHHHHHHHHHHHHHIIIIIHHHH--EEEEEEE--EEEESSSSHHHHHHHHHHHIIIIIHHHHHHHSSS-SS-HHHHHHHHHHHHHTT-SS-SSPPPPHHHHHHHTT--SSEEEEE--EEEEESTT--TTSS-SSSHHHHHT-EEE--TTTSPPPSBTTB---HHHHHHHHHHHHHHTT--EEEEEEE---EES---S--HHHHHHHHHHHHHHHHHHHTT--EEEEEEEE-SB----GGGTTSEE--SEEE-TTSTT--EEE-HHHHHHHHHHHHTEE-TT--PPP-----

Sequence (1026 aa):
MNKSVYQLVAATFAVSLVTASSERCAKSEVRKLPEKLKLGAATAAFQIEGAWDASDKSPSIWDTFCRVPGNVKDGTDGNDTCKSYEYYQRDIEMLKFLGVDYYRFSISWPRVLPTGFANKISEEGIAYYSKLVDELLANGIEPVATLYHWDLPQSLQDLGGWTNPLIADWFEDYARVLFDALGDRVKSWITINEPKQFAIFGYGMEYFAPQVNSAGIGDYMATKNILLAHARVWHLYDEEYRDTQKGICGITIAADFCEGASDSPDDIEAGKLAMDFEVGLYAHPIFSSTGGFPERVVKRVAEKSAEQGFPRSRLPELTQEEIEYIKGTSDFFGFNHYSTSFYTEKTYKSGMYAVPSYSDDIGAVAVGDHERYEKPTSSFTTPIPAGIRKSLNWVKDSYDSPEIMIFENGFGSYGSLGLEDNARIDYYGQYLDAVLDAIEVDGCKITRYTAWSLMDNFEWSFGLSVKFGLFDVDFEDEKRTRRPKQSALWYRNLIASRTLNPDDNPQLEDIAFMNKSVYQLVAATFAVSLVTASSERCAKSEVRKLPEKLKLGAATAAFQIEGAWDASDKSPSIWDTFCRVPGNVKDGTDGNDTCKSYEYYQRDIEMLKFLGVDYYRFSISWPRVLPTGFANKISEEGIAYYSKLVDELLANGIEPVATLYHWDLPQSLQDLGGWTNPLIADWFEDYARVLFDALGDRVKSWITINEPKQFAIFGYGMEYFAPQVNSAGIGDYMATKNILLAHARVWHLYDEEYRDTQKGICGITIAADFCEGASDSPDDIEAGKLAMDFEVGLYAHPIFSSTGGFPERVVKRVAEKSAEQGFPRSRLPELTQEEIEYIKGTSDFFGFNHYSTSFYTEKTYKSGMYAVPSYSDDIGAVAVGDHERYEKPTSSFTTPIPAGIRKSLNWVKDSYDSPEIMIFENGFGSYGSLGLEDNARIDYYGQYLDAVLDAIEVDGCKITRYTAWSLMDNFEWSFGLSVKFGLFDVDFEDEKRTRRPKQSALWYRNLIASRTLNPDDNPQLEDIAF